Protein AF-A0A089YQ85-F1 (afdb_monomer_lite)

InterPro domains:
  IPR000182 GNAT domain [PS51186] (325-516)
  IPR009081 Phosphopantetheine binding ACP domain [PF00550] (576-625)
  IPR015421 Pyridoxal phosphate-dependent transferase, major domain [G3DSA:3.40.640.10] (710-957)
  IPR015422 Pyridoxal phosphate-dependent transferase, small domain [G3DSA:3.90.1150.10] (694-996)
  IPR015424 Pyridoxal phosphate-dependent transferase [SSF53383] (687-996)
  IPR016181 Acyl-CoA N-acyltransferase [SSF55729] (325-451)
  IPR036736 ACP-like superfamily [G3DSA:1.10.1200.10] (554-636)
  IPR036736 ACP-like superfamily [SSF47336] (569-629)
  IPR050087 8-amino-7-oxononanoate synthase class-II [PTHR13693] (693-996)
  IPR056393 AprA-like, MT2-like domain [PF23525] (42-317)

Structure (mmCIF, N/CA/C/O backbone):
data_AF-A0A089YQ85-F1
#
_entry.id   AF-A0A089YQ85-F1
#
loop_
_atom_site.group_PDB
_atom_site.id
_atom_site.type_symbol
_atom_site.label_atom_id
_atom_site.label_alt_id
_atom_site.label_comp_id
_atom_site.label_asym_id
_atom_site.label_entity_id
_atom_site.label_seq_id
_atom_site.pdbx_PDB_ins_code
_atom_site.Cartn_x
_atom_site.Cartn_y
_atom_site.Cartn_z
_atom_site.occupancy
_atom_site.B_iso_or_equiv
_atom_site.auth_seq_id
_atom_site.auth_comp_id
_atom_site.auth_asym_id
_atom_site.auth_atom_id
_atom_site.pdbx_PDB_model_num
ATOM 1 N N . GLN A 1 1 ? -4.442 -3.333 28.579 1.00 44.56 1 GLN A N 1
ATOM 2 C CA . GLN A 1 1 ? -4.971 -3.124 27.210 1.00 44.56 1 GLN A CA 1
ATOM 3 C C . GLN A 1 1 ? -4.818 -4.366 26.328 1.00 44.56 1 GLN A C 1
ATOM 5 O O . GLN A 1 1 ? -5.847 -4.873 25.912 1.00 44.56 1 GLN A O 1
ATOM 10 N N . ARG A 1 2 ? -3.613 -4.924 26.101 1.00 64.31 2 ARG A N 1
ATOM 11 C CA . ARG A 1 2 ? -3.410 -6.105 25.217 1.00 64.31 2 ARG A CA 1
ATOM 12 C C . ARG A 1 2 ? -4.151 -7.406 25.613 1.00 64.31 2 ARG A C 1
ATOM 14 O O . ARG A 1 2 ? -4.213 -8.323 24.809 1.00 64.31 2 ARG A O 1
ATOM 21 N N . CYS A 1 3 ? -4.736 -7.502 26.811 1.00 73.38 3 CYS A N 1
ATOM 22 C CA . CYS A 1 3 ? -5.427 -8.713 27.279 1.00 73.38 3 CYS A CA 1
ATOM 23 C C . CYS A 1 3 ? -6.640 -9.113 26.416 1.00 73.38 3 CYS A C 1
ATOM 25 O O . CYS A 1 3 ? -6.902 -10.303 26.274 1.00 73.38 3 CYS A O 1
ATOM 27 N N . TYR A 1 4 ? -7.346 -8.146 25.813 1.00 72.06 4 TYR A N 1
ATOM 28 C CA . TYR A 1 4 ? -8.504 -8.423 24.949 1.00 72.06 4 TYR A CA 1
ATOM 29 C C . TYR A 1 4 ? -8.144 -9.268 23.719 1.00 72.06 4 TYR A C 1
ATOM 31 O O . TYR A 1 4 ? -8.967 -10.058 23.267 1.00 72.06 4 TYR A O 1
ATOM 39 N N . SER A 1 5 ? -6.904 -9.184 23.223 1.00 72.44 5 SER A N 1
ATOM 40 C CA . SER A 1 5 ? -6.438 -9.990 22.089 1.00 72.44 5 SER A CA 1
ATOM 41 C C . SER A 1 5 ? -6.456 -11.499 22.365 1.00 72.44 5 SER A C 1
ATOM 43 O O . SER A 1 5 ? -6.519 -12.278 21.422 1.00 72.44 5 SER A O 1
ATOM 45 N N . TYR A 1 6 ? -6.445 -11.914 23.637 1.00 83.44 6 TYR A N 1
ATOM 46 C CA . TYR A 1 6 ? -6.528 -13.321 24.038 1.00 83.44 6 TYR A CA 1
ATOM 47 C C . TYR A 1 6 ? -7.969 -13.806 24.261 1.00 83.44 6 TYR A C 1
ATOM 49 O O . TYR A 1 6 ? -8.191 -15.004 24.384 1.00 83.44 6 TYR A O 1
ATOM 57 N N . TYR A 1 7 ? -8.969 -12.918 24.293 1.00 85.75 7 TYR A N 1
ATOM 58 C CA . TYR A 1 7 ? -10.342 -13.307 24.644 1.00 85.75 7 TYR A CA 1
ATOM 59 C C . TYR A 1 7 ? -10.971 -14.244 23.606 1.00 85.75 7 TYR A C 1
ATOM 61 O O . TYR A 1 7 ? -11.673 -15.174 23.991 1.00 85.75 7 TYR A O 1
ATOM 69 N N . VAL A 1 8 ? -10.678 -14.054 22.313 1.00 85.56 8 VAL A N 1
ATOM 70 C CA . VAL A 1 8 ? -11.148 -14.955 21.247 1.00 85.56 8 VAL A CA 1
ATOM 71 C C . VAL A 1 8 ? -10.585 -16.374 21.423 1.00 85.56 8 VAL A C 1
ATOM 73 O O . VAL A 1 8 ? -11.397 -17.274 21.634 1.00 85.56 8 VAL A O 1
ATOM 76 N N . PRO A 1 9 ? -9.258 -16.625 21.450 1.00 86.81 9 PRO A N 1
ATOM 77 C CA . PRO A 1 9 ? -8.750 -17.983 21.666 1.00 86.81 9 PRO A CA 1
ATOM 78 C C . PRO A 1 9 ? -9.143 -18.563 23.036 1.00 86.81 9 PRO A C 1
ATOM 80 O O . PRO A 1 9 ? -9.519 -19.729 23.109 1.00 86.81 9 PRO A O 1
ATOM 83 N N . THR A 1 10 ? -9.158 -17.768 24.116 1.00 90.31 10 THR A N 1
ATOM 84 C CA . THR A 1 10 ? -9.611 -18.244 25.440 1.00 90.31 10 THR A CA 1
ATOM 85 C C . THR A 1 10 ? -11.102 -18.604 25.463 1.00 90.31 10 THR A C 1
ATOM 87 O O . THR A 1 10 ? -11.495 -19.504 26.202 1.00 90.31 10 THR A O 1
ATOM 90 N N . SER A 1 11 ? -11.948 -17.962 24.649 1.00 92.38 11 SER A N 1
ATOM 91 C CA . SER A 1 11 ? -13.378 -18.297 24.592 1.00 92.38 11 SER A CA 1
ATOM 92 C C . SER A 1 11 ? -13.652 -19.721 24.106 1.00 92.38 11 SER A C 1
ATOM 94 O O . SER A 1 11 ? -14.663 -20.299 24.496 1.00 92.38 11 SER A O 1
ATOM 96 N N . TYR A 1 12 ? -12.736 -20.314 23.338 1.00 93.94 12 TYR A N 1
ATOM 97 C CA . TYR A 1 12 ? -12.824 -21.691 22.853 1.00 93.94 12 TYR A CA 1
ATOM 98 C C . TYR A 1 12 ? -12.202 -22.728 23.805 1.00 93.94 12 TYR A C 1
ATOM 100 O O . TYR A 1 12 ? -12.054 -23.889 23.426 1.00 93.94 12 TYR A O 1
ATOM 108 N N . ALA A 1 13 ? -11.884 -22.361 25.054 1.00 94.31 13 ALA A N 1
ATOM 109 C CA . ALA A 1 13 ? -11.435 -23.317 26.071 1.00 94.31 13 ALA A CA 1
ATOM 110 C C . ALA A 1 13 ? -12.334 -24.576 26.193 1.00 94.31 13 ALA A C 1
ATOM 112 O O . ALA A 1 13 ? -11.770 -25.665 26.197 1.00 94.31 13 ALA A O 1
ATOM 113 N N . PRO A 1 14 ? -13.688 -24.506 26.162 1.00 93.00 14 PRO A N 1
ATOM 114 C CA . PRO A 1 14 ? -14.535 -25.707 26.229 1.00 93.00 14 PRO A CA 1
ATOM 115 C C . PRO A 1 14 ? -14.330 -26.704 25.076 1.00 93.00 14 PRO A C 1
ATOM 117 O O . PRO A 1 14 ? -14.472 -27.912 25.268 1.00 93.00 14 PRO A O 1
ATOM 120 N N . LEU A 1 15 ? -13.999 -26.201 23.881 1.00 92.94 15 LEU A N 1
ATOM 121 C CA . LEU A 1 15 ? -13.654 -26.996 22.701 1.00 92.94 15 LEU A CA 1
ATOM 122 C C . LEU A 1 15 ? -12.226 -27.544 22.804 1.00 92.94 15 LEU A C 1
ATOM 124 O O . LEU A 1 15 ? -11.998 -28.723 22.534 1.00 92.94 15 LEU A O 1
ATOM 128 N N . LEU A 1 16 ? -11.272 -26.717 23.241 1.00 92.88 16 LEU A N 1
ATOM 129 C CA . LEU A 1 16 ? -9.867 -27.108 23.381 1.00 92.88 16 LEU A CA 1
ATOM 130 C C . LEU A 1 16 ? -9.655 -28.142 24.497 1.00 92.88 16 LEU A C 1
ATOM 132 O O . LEU A 1 16 ? -8.913 -29.097 24.286 1.00 92.88 16 LEU A O 1
ATOM 136 N N . ASP A 1 17 ? -10.377 -28.051 25.615 1.00 93.94 17 ASP A N 1
ATOM 137 C CA . ASP A 1 17 ? -10.378 -29.056 26.693 1.00 93.94 17 ASP A CA 1
ATOM 138 C C . ASP A 1 17 ? -10.840 -30.447 26.210 1.00 93.94 17 ASP A C 1
ATOM 140 O O . ASP A 1 17 ? -10.574 -31.463 26.855 1.00 93.94 17 ASP A O 1
ATOM 144 N N . ARG A 1 18 ? -11.531 -30.511 25.063 1.00 91.31 18 ARG A N 1
ATOM 145 C CA . ARG A 1 18 ? -12.080 -31.737 24.464 1.00 91.31 18 ARG A CA 1
ATOM 146 C C . ARG A 1 18 ? -11.441 -32.117 23.130 1.00 91.31 18 ARG A C 1
ATOM 148 O O . ARG A 1 18 ? -11.925 -33.056 22.497 1.00 91.31 18 ARG A O 1
ATOM 155 N N . TYR A 1 19 ? -10.352 -31.459 22.717 1.00 88.75 19 TYR A N 1
ATOM 156 C CA . TYR A 1 19 ? -9.763 -31.630 21.380 1.00 88.75 19 TYR A CA 1
ATOM 157 C C . TYR A 1 19 ? -9.506 -33.104 21.008 1.00 88.75 19 TYR A C 1
ATOM 159 O O . TYR A 1 19 ? -9.826 -33.517 19.900 1.00 88.75 19 TYR A O 1
ATOM 167 N N . HIS A 1 20 ? -9.006 -33.925 21.943 1.00 91.00 20 HIS A N 1
ATOM 168 C CA . HIS A 1 20 ? -8.767 -35.356 21.720 1.00 91.00 20 HIS A CA 1
ATOM 169 C C . HIS A 1 20 ? -10.056 -36.111 21.364 1.00 91.00 20 HIS A C 1
ATOM 171 O O . HIS A 1 20 ? -10.089 -36.879 20.406 1.00 91.00 20 HIS A O 1
ATOM 177 N N . SER A 1 21 ? -11.137 -35.853 22.104 1.00 89.12 21 SER A N 1
ATOM 178 C CA . SER A 1 21 ? -12.433 -36.486 21.859 1.00 89.12 21 SER A CA 1
ATOM 179 C C . SER A 1 21 ? -13.025 -36.014 20.525 1.00 89.12 21 SER A C 1
ATOM 181 O O . SER A 1 21 ? -13.501 -36.833 19.746 1.00 89.12 21 SER A O 1
ATOM 183 N N . ILE A 1 22 ? -12.894 -34.722 20.198 1.00 88.31 22 ILE A N 1
ATOM 184 C CA . ILE A 1 22 ? -13.330 -34.157 18.908 1.00 88.31 22 ILE A CA 1
ATOM 185 C C . ILE A 1 22 ? -12.539 -34.746 17.725 1.00 88.31 22 ILE A C 1
ATOM 187 O O . ILE A 1 22 ? -13.095 -34.909 16.646 1.00 88.31 22 ILE A O 1
ATOM 191 N N . LEU A 1 23 ? -11.261 -35.094 17.896 1.00 87.12 23 LEU A N 1
ATOM 192 C CA . LEU A 1 23 ? -10.454 -35.672 16.815 1.00 87.12 23 LEU A CA 1
ATOM 193 C C . LEU A 1 23 ? -10.653 -37.185 16.629 1.00 87.12 23 LEU A C 1
ATOM 195 O O . LEU A 1 23 ? -10.520 -37.666 15.504 1.00 87.12 23 LEU A O 1
ATOM 199 N N . PHE A 1 24 ? -10.938 -37.939 17.699 1.00 88.44 24 PHE A N 1
ATOM 200 C CA . PHE A 1 24 ? -10.825 -39.407 17.675 1.00 88.44 24 PHE A CA 1
ATOM 201 C C . PHE A 1 24 ? -12.053 -40.192 18.166 1.00 88.44 24 PHE A C 1
ATOM 203 O O . PHE A 1 24 ? -12.111 -41.400 17.940 1.00 88.44 24 PHE A O 1
ATOM 210 N N . GLU A 1 25 ? -13.024 -39.559 18.832 1.00 91.12 25 GLU A N 1
ATOM 211 C CA . GLU A 1 25 ? -14.109 -40.264 19.544 1.00 91.12 25 GLU A CA 1
ATOM 212 C C . GLU A 1 25 ? -15.511 -39.763 19.161 1.00 91.12 25 GLU A C 1
ATOM 214 O O . GLU A 1 25 ? -16.391 -40.557 18.834 1.00 91.12 25 GLU A O 1
ATOM 219 N N . ASN A 1 26 ? -15.729 -38.448 19.216 1.00 88.25 26 ASN A N 1
ATOM 220 C CA . ASN A 1 26 ? -17.003 -37.782 18.963 1.00 88.25 26 ASN A CA 1
ATOM 221 C C . ASN A 1 26 ? -16.775 -36.483 18.165 1.00 88.25 26 ASN A C 1
ATOM 223 O O . ASN A 1 26 ? -16.797 -35.385 18.734 1.00 88.25 26 ASN A O 1
ATOM 227 N N . PRO A 1 27 ? -16.550 -36.587 16.844 1.00 87.56 27 PRO A N 1
ATOM 228 C CA . PRO A 1 27 ? -16.159 -35.450 16.018 1.00 87.56 27 PRO A CA 1
ATOM 229 C C . PRO A 1 27 ? -17.319 -34.490 15.695 1.00 87.56 27 PRO A C 1
ATOM 231 O O . PRO A 1 27 ? -17.075 -33.389 15.200 1.00 87.56 27 PRO A O 1
ATOM 234 N N . GLY A 1 28 ? -18.560 -34.843 16.048 1.00 87.12 28 GLY A N 1
ATOM 235 C CA . GLY A 1 28 ? -19.722 -33.949 16.025 1.00 87.12 28 GLY A CA 1
ATOM 236 C C . GLY A 1 28 ? -19.947 -33.165 17.329 1.00 87.12 28 GLY A C 1
ATOM 237 O O . GLY A 1 28 ? -20.862 -32.341 17.391 1.00 87.12 28 GLY A O 1
ATOM 238 N N . TRP A 1 29 ? -19.153 -33.396 18.388 1.00 89.69 29 TRP A N 1
ATOM 239 C CA . TRP A 1 29 ? -19.372 -32.744 19.686 1.00 89.69 29 TRP A CA 1
ATOM 240 C C . TRP A 1 29 ? -19.353 -31.214 19.572 1.00 89.69 29 TRP A C 1
ATOM 242 O O . TRP A 1 29 ? -18.442 -30.631 18.988 1.00 89.69 29 TRP A O 1
ATOM 252 N N . GLY A 1 30 ? -20.352 -30.562 20.172 1.00 85.12 30 GLY A N 1
ATOM 253 C CA . GLY A 1 30 ? -20.504 -29.107 20.132 1.00 85.12 30 GLY A CA 1
ATOM 254 C C . GLY A 1 30 ? -21.291 -28.573 18.932 1.00 85.12 30 GLY A C 1
ATOM 255 O O . GLY A 1 30 ? -21.605 -27.382 18.930 1.00 85.12 30 GLY A O 1
ATOM 256 N N . PHE A 1 31 ? -21.668 -29.439 17.979 1.00 84.38 31 PHE A N 1
ATOM 257 C CA . PHE A 1 31 ? -22.370 -29.071 16.742 1.00 84.38 31 PHE A CA 1
ATOM 258 C C . PHE A 1 31 ? -23.554 -30.009 16.450 1.00 84.38 31 PHE A C 1
ATOM 260 O O . PHE A 1 31 ? -24.704 -29.566 16.464 1.00 84.38 31 PHE A O 1
ATOM 267 N N . ALA A 1 32 ? -23.309 -31.310 16.275 1.00 70.81 32 ALA A N 1
ATOM 268 C CA . ALA A 1 32 ? -24.342 -32.319 16.044 1.00 70.81 32 ALA A CA 1
ATOM 269 C C . ALA A 1 32 ? -25.080 -32.708 17.336 1.00 70.81 32 ALA A C 1
ATOM 271 O O . ALA A 1 32 ? -24.454 -32.994 18.358 1.00 70.81 32 ALA A O 1
ATOM 272 N N . GLY A 1 33 ? -26.419 -32.743 17.292 1.00 59.53 33 GLY A N 1
ATOM 273 C CA . GLY A 1 33 ? -27.318 -33.377 18.281 1.00 59.53 33 GLY A CA 1
ATOM 274 C C . GLY A 1 33 ? -27.325 -32.841 19.727 1.00 59.53 33 GLY A C 1
ATOM 275 O O . GLY A 1 33 ? -28.261 -33.124 20.469 1.00 59.53 33 GLY A O 1
ATOM 276 N N . ALA A 1 34 ? -26.304 -32.084 20.133 1.00 56.09 34 ALA A N 1
ATOM 277 C CA . ALA A 1 34 ? -26.087 -31.551 21.478 1.00 56.09 34 ALA A CA 1
ATOM 278 C C . ALA A 1 34 ? -25.174 -30.302 21.455 1.00 56.09 34 ALA A C 1
ATOM 280 O O . ALA A 1 34 ? -24.431 -30.046 22.401 1.00 56.09 34 ALA A O 1
ATOM 281 N N . GLY A 1 35 ? -25.180 -29.538 20.352 1.00 66.25 35 GLY A N 1
ATOM 282 C CA . GLY A 1 35 ? -24.354 -28.330 20.206 1.00 66.25 35 GLY A CA 1
ATOM 283 C C . GLY A 1 35 ? -24.799 -27.139 21.062 1.00 66.25 35 GLY A C 1
ATOM 284 O O . GLY A 1 35 ? -24.038 -26.185 21.241 1.00 66.25 35 GLY A O 1
ATOM 285 N N . ARG A 1 36 ? -26.007 -27.214 21.630 1.00 73.56 36 ARG A N 1
ATOM 286 C CA . ARG A 1 36 ? -26.551 -26.252 22.586 1.00 73.56 36 ARG A CA 1
ATOM 287 C C . ARG A 1 36 ? -26.941 -26.930 23.896 1.00 73.56 36 ARG A C 1
ATOM 289 O O . ARG A 1 36 ? -27.310 -28.105 23.903 1.00 73.56 36 ARG A O 1
ATOM 296 N N . ASP A 1 37 ? -26.837 -26.192 24.995 1.00 75.00 37 ASP A N 1
ATOM 297 C CA . ASP A 1 37 ? -27.301 -26.623 26.313 1.00 75.00 37 ASP A CA 1
ATOM 298 C C . ASP A 1 37 ? -28.820 -26.423 26.495 1.00 75.00 37 ASP A C 1
ATOM 300 O O . ASP A 1 37 ? -29.543 -26.021 25.583 1.00 75.00 37 ASP A O 1
ATOM 304 N N . SER A 1 38 ? -29.324 -26.687 27.704 1.00 73.38 38 SER A N 1
ATOM 305 C CA . SER A 1 38 ? -30.740 -26.507 28.052 1.00 73.38 38 SER A CA 1
ATOM 306 C C . SER A 1 38 ? -31.224 -25.047 28.077 1.00 73.38 38 SER A C 1
ATOM 308 O O . SER A 1 38 ? -32.408 -24.814 28.325 1.00 73.38 38 SER A O 1
ATOM 310 N N . GLN A 1 39 ? -30.341 -24.073 27.839 1.00 69.19 39 GLN A N 1
ATOM 311 C CA . GLN A 1 39 ? -30.638 -22.645 27.699 1.00 69.19 39 GLN A CA 1
ATOM 312 C C . GLN A 1 39 ? -30.397 -22.144 26.263 1.00 69.19 39 GLN A C 1
ATOM 314 O O . GLN A 1 39 ? -30.322 -20.934 26.038 1.00 69.19 39 GLN A O 1
ATOM 319 N N . GLU A 1 40 ? -30.280 -23.061 25.295 1.00 72.19 40 GLU A N 1
ATOM 320 C CA . GLU A 1 40 ? -29.947 -22.780 23.893 1.00 72.19 40 GLU A CA 1
ATOM 321 C C . GLU A 1 40 ? -28.576 -22.087 23.706 1.00 72.19 40 GLU A C 1
ATOM 323 O O . GLU A 1 40 ? -28.329 -21.482 22.660 1.00 72.19 40 GLU A O 1
ATOM 328 N N . GLN A 1 41 ? -27.664 -22.175 24.685 1.00 76.31 41 GLN A N 1
ATOM 329 C CA . GLN A 1 41 ? -26.309 -21.613 24.608 1.00 76.31 41 GLN A CA 1
ATOM 330 C C . GLN A 1 41 ? -25.335 -22.608 23.976 1.00 76.31 41 GLN A C 1
ATOM 332 O O . GLN A 1 41 ? -25.399 -23.805 24.239 1.00 76.31 41 GLN A O 1
ATOM 337 N N . GLU A 1 42 ? -24.401 -22.119 23.164 1.00 83.75 42 GLU A N 1
ATOM 338 C CA . GLU A 1 42 ? -23.402 -22.954 22.489 1.00 83.75 42 GLU A CA 1
ATOM 339 C C . GLU A 1 42 ? -22.400 -23.555 23.483 1.00 83.75 42 GLU A C 1
ATOM 341 O O . GLU A 1 42 ? -21.737 -22.837 24.229 1.00 83.75 42 GLU A O 1
ATOM 346 N N . VAL A 1 43 ? -22.249 -24.883 23.478 1.00 89.69 43 VAL A N 1
ATOM 347 C CA . VAL A 1 43 ? -21.420 -25.582 24.484 1.00 89.69 43 VAL A CA 1
ATOM 348 C C . VAL A 1 43 ? -19.922 -25.574 24.170 1.00 89.69 43 VAL A C 1
ATOM 350 O O . VAL A 1 43 ? -19.106 -25.848 25.048 1.00 89.69 43 VAL A O 1
ATOM 353 N N . HIS A 1 44 ? -19.553 -25.284 22.921 1.00 89.62 44 HIS A N 1
ATOM 354 C CA . HIS A 1 44 ? -18.172 -25.334 22.436 1.00 89.62 44 HIS A CA 1
ATOM 355 C C . HIS A 1 44 ? -17.409 -24.007 22.628 1.00 89.62 44 HIS A C 1
ATOM 357 O O . HIS A 1 44 ? -16.183 -23.980 22.512 1.00 89.62 44 HIS A O 1
ATOM 363 N N . VAL A 1 45 ? -18.107 -22.905 22.932 1.00 90.75 45 VAL A N 1
ATOM 364 C CA . VAL A 1 45 ? -17.521 -21.562 23.047 1.00 90.75 45 VAL A CA 1
ATOM 365 C C . VAL A 1 45 ? -18.204 -20.742 24.141 1.00 90.75 45 VAL A C 1
ATOM 367 O O . VAL A 1 45 ? -19.425 -20.679 24.241 1.00 90.75 45 VAL A O 1
ATOM 370 N N . HIS A 1 46 ? -17.424 -20.020 24.941 1.00 89.50 46 HIS A N 1
ATOM 371 C CA . HIS A 1 46 ? -17.939 -18.974 25.821 1.00 89.50 46 HIS A CA 1
ATOM 372 C C . HIS A 1 46 ? -18.338 -17.743 24.993 1.00 89.50 46 HIS A C 1
ATOM 374 O O . HIS A 1 46 ? -17.600 -16.756 24.940 1.00 89.50 46 HIS A O 1
ATOM 380 N N . ARG A 1 47 ? -19.504 -17.798 24.330 1.00 82.44 47 ARG A N 1
ATOM 381 C CA . ARG A 1 47 ? -19.939 -16.810 23.324 1.00 82.44 47 ARG A CA 1
ATOM 382 C C . ARG A 1 47 ? -19.876 -15.357 23.815 1.00 82.44 47 ARG A C 1
ATOM 384 O O . ARG A 1 47 ? -19.402 -14.501 23.076 1.00 82.44 47 ARG A O 1
ATOM 391 N N . THR A 1 48 ? -20.225 -15.069 25.071 1.00 81.19 48 THR A N 1
ATOM 392 C CA . THR A 1 48 ? -20.084 -13.717 25.654 1.00 81.19 48 THR A CA 1
ATOM 393 C C . THR A 1 48 ? -18.633 -13.222 25.666 1.00 81.19 48 THR A C 1
ATOM 395 O O . THR A 1 48 ? -18.371 -12.070 25.326 1.00 81.19 48 THR A O 1
ATOM 398 N N . LEU A 1 49 ? -17.672 -14.082 26.026 1.00 83.94 49 LEU A N 1
ATOM 399 C CA . LEU A 1 49 ? -16.246 -13.736 26.015 1.00 83.94 49 LEU A CA 1
ATOM 400 C C . LEU A 1 49 ? -15.728 -13.589 24.577 1.00 83.94 49 LEU A C 1
ATOM 402 O O . LEU A 1 49 ? -14.966 -12.664 24.296 1.00 83.94 49 LEU A O 1
ATOM 406 N N . ASN A 1 50 ? -16.191 -14.463 23.676 1.00 84.00 50 ASN A N 1
ATOM 407 C CA . ASN A 1 50 ? -15.882 -14.422 22.250 1.00 84.00 50 ASN A CA 1
ATOM 408 C C . ASN A 1 50 ? -16.292 -13.075 21.633 1.00 84.00 50 ASN A C 1
ATOM 410 O O . ASN A 1 50 ? -15.432 -12.375 21.111 1.00 84.00 50 ASN A O 1
ATOM 414 N N . VAL A 1 51 ? -17.558 -12.668 21.795 1.00 77.19 51 VAL A N 1
ATOM 415 C CA . VAL A 1 51 ? -18.123 -11.410 21.263 1.00 77.19 51 VAL A CA 1
ATOM 416 C C . VAL A 1 51 ? -17.414 -10.170 21.822 1.00 77.19 51 VAL A C 1
ATOM 418 O O . VAL A 1 51 ? -17.156 -9.218 21.086 1.00 77.19 51 VAL A O 1
ATOM 421 N N . VAL A 1 52 ? -17.049 -10.166 23.110 1.00 78.50 52 VAL A N 1
ATOM 422 C CA . VAL A 1 52 ? -16.268 -9.060 23.700 1.00 78.50 52 VAL A CA 1
ATOM 423 C C . VAL A 1 52 ? -14.849 -9.006 23.122 1.00 78.50 52 VAL A C 1
ATOM 425 O O . VAL A 1 52 ? -14.336 -7.916 22.866 1.00 78.50 52 VAL A O 1
ATOM 428 N N . GLY A 1 53 ? -14.215 -10.161 22.902 1.00 79.25 53 GLY A N 1
ATOM 429 C CA . GLY A 1 53 ? -12.882 -10.262 22.307 1.00 79.25 53 GLY A CA 1
ATOM 430 C C . GLY A 1 53 ? -12.844 -9.847 20.838 1.00 79.25 53 GLY A C 1
ATOM 431 O O . GLY A 1 53 ? -12.068 -8.963 20.470 1.00 79.25 53 GLY A O 1
ATOM 432 N N . SER A 1 54 ? -13.704 -10.443 20.012 1.00 75.75 54 SER A N 1
ATOM 433 C CA . SER A 1 54 ? -13.782 -10.173 18.576 1.00 75.75 54 SER A CA 1
ATOM 434 C C . SER A 1 54 ? -14.231 -8.737 18.317 1.00 75.75 54 SER A C 1
ATOM 436 O O . SER A 1 54 ? -13.576 -8.023 17.566 1.00 75.75 54 SER A O 1
ATOM 438 N N . GLY A 1 55 ? -15.230 -8.230 19.047 1.00 72.94 55 GLY A N 1
ATOM 439 C CA . GLY A 1 55 ? -15.655 -6.830 18.959 1.00 72.94 55 GLY A CA 1
ATOM 440 C C . GLY A 1 55 ? -14.539 -5.819 19.268 1.00 72.94 55 GLY A C 1
ATOM 441 O O . GLY A 1 55 ? -14.500 -4.749 18.661 1.00 72.94 55 GLY A O 1
ATOM 442 N N . ALA A 1 56 ? -13.600 -6.147 20.164 1.00 72.88 56 ALA A N 1
ATOM 443 C CA . ALA A 1 56 ? -12.424 -5.315 20.428 1.00 72.88 56 ALA A CA 1
ATOM 444 C C . ALA A 1 56 ? -11.355 -5.419 19.320 1.00 72.88 56 ALA A C 1
ATOM 446 O O . ALA A 1 56 ? -10.713 -4.420 18.999 1.00 72.88 56 ALA A O 1
ATOM 447 N N . GLN A 1 57 ? -11.177 -6.600 18.718 1.00 73.25 57 GLN A N 1
ATOM 448 C CA . GLN A 1 57 ? -10.257 -6.818 17.594 1.00 73.25 57 GLN A CA 1
ATOM 449 C C . GLN A 1 57 ? -10.771 -6.188 16.288 1.00 73.25 57 GLN A C 1
ATOM 451 O O . GLN A 1 57 ? -10.003 -5.566 15.563 1.00 73.25 57 GLN A O 1
ATOM 456 N N . HIS A 1 58 ? -12.069 -6.285 15.996 1.00 75.62 58 HIS A N 1
ATOM 457 C CA . HIS A 1 58 ? -12.663 -5.766 14.761 1.00 75.62 58 HIS A CA 1
ATOM 458 C C . HIS A 1 58 ? -12.673 -4.226 14.728 1.00 75.62 58 HIS A C 1
ATOM 460 O O . HIS A 1 58 ? -12.585 -3.624 13.660 1.00 75.62 58 HIS A O 1
ATOM 466 N N . GLN A 1 59 ? -12.717 -3.561 15.892 1.00 71.00 59 GLN A N 1
ATOM 467 C CA . GLN A 1 59 ? -12.753 -2.096 15.990 1.00 71.00 59 GLN A CA 1
ATOM 468 C C . GLN A 1 59 ? -11.553 -1.378 15.355 1.00 71.00 59 GLN A C 1
ATOM 470 O O . GLN A 1 59 ? -11.723 -0.257 14.864 1.00 71.00 59 GLN A O 1
ATOM 475 N N . THR A 1 60 ? -10.361 -1.982 15.346 1.00 70.31 60 THR A N 1
ATOM 476 C CA . THR A 1 60 ? -9.188 -1.394 14.674 1.00 70.31 60 THR A CA 1
ATOM 477 C C . THR A 1 60 ? -9.358 -1.428 13.151 1.00 70.31 60 THR A C 1
ATOM 479 O O . THR A 1 60 ? -9.125 -0.415 12.488 1.00 70.31 60 THR A O 1
ATOM 482 N N . LEU A 1 61 ? -9.871 -2.545 12.626 1.00 77.31 61 LEU A N 1
ATOM 483 C CA . LEU A 1 61 ? -10.050 -2.836 11.197 1.00 77.31 61 LEU A CA 1
ATOM 484 C C . LEU A 1 61 ? -11.315 -2.202 10.587 1.00 77.31 61 LEU A C 1
ATOM 486 O O . LEU A 1 61 ? -11.363 -1.937 9.390 1.00 77.31 61 LEU A O 1
ATOM 490 N N . PHE A 1 62 ? -12.319 -1.847 11.398 1.00 83.00 62 PHE A N 1
ATOM 491 C CA . PHE A 1 62 ? -13.490 -1.069 10.952 1.00 83.00 62 PHE A CA 1
ATOM 492 C C . PHE A 1 62 ? -13.125 0.274 10.297 1.00 83.00 62 PHE A C 1
ATOM 494 O O . PHE A 1 62 ? -13.938 0.838 9.572 1.00 83.00 62 PHE A O 1
ATOM 501 N N . THR A 1 63 ? -11.920 0.798 10.539 1.00 80.56 63 THR A N 1
ATOM 502 C CA . THR A 1 63 ? -11.405 1.992 9.850 1.00 80.56 63 THR A CA 1
ATOM 503 C C . THR A 1 63 ? -11.339 1.788 8.335 1.00 80.56 63 THR A C 1
ATOM 505 O O . THR A 1 63 ? -11.662 2.703 7.584 1.00 80.56 63 THR A O 1
ATOM 508 N N . ASP A 1 64 ? -10.986 0.584 7.890 1.00 80.19 64 ASP A N 1
ATOM 509 C CA . ASP A 1 64 ? -10.770 0.274 6.477 1.00 80.19 64 ASP A CA 1
ATOM 510 C C . ASP A 1 64 ? -12.087 0.040 5.738 1.00 80.19 64 ASP A C 1
ATOM 512 O O . ASP A 1 64 ? -12.247 0.497 4.611 1.00 80.19 64 ASP A O 1
ATOM 516 N N . LEU A 1 65 ? -13.074 -0.576 6.399 1.00 86.50 65 LEU A N 1
ATOM 517 C CA . LEU A 1 65 ? -14.437 -0.660 5.866 1.00 86.50 65 LEU A CA 1
ATOM 518 C C . LEU A 1 65 ? -15.060 0.742 5.764 1.00 86.50 65 LEU A C 1
ATOM 520 O O . LEU A 1 65 ? -15.660 1.072 4.747 1.00 86.50 65 LEU A O 1
ATOM 524 N N . VAL A 1 66 ? -14.851 1.610 6.762 1.00 86.25 66 VAL A N 1
ATOM 525 C CA . VAL A 1 66 ? -15.328 3.005 6.718 1.00 86.25 66 VAL A CA 1
ATOM 526 C C . VAL A 1 66 ? -14.693 3.804 5.568 1.00 86.25 66 VAL A C 1
ATOM 528 O O . VAL A 1 66 ? -15.404 4.580 4.940 1.00 86.25 66 VAL A O 1
ATOM 531 N N . ARG A 1 67 ? -13.422 3.568 5.208 1.00 84.19 67 ARG A N 1
ATOM 532 C CA . ARG A 1 67 ? -12.801 4.186 4.014 1.00 84.19 67 ARG A CA 1
ATOM 533 C C . ARG A 1 67 ? -13.486 3.794 2.702 1.00 84.19 67 ARG A C 1
ATOM 535 O O . ARG A 1 67 ? -13.561 4.614 1.796 1.00 84.19 67 ARG A O 1
ATOM 542 N N . LEU A 1 68 ? -14.018 2.574 2.590 1.00 87.19 68 LEU A N 1
ATOM 543 C CA . LEU A 1 68 ? -14.793 2.167 1.407 1.00 87.19 68 LEU A CA 1
ATOM 544 C C . LEU A 1 68 ? -16.102 2.960 1.271 1.00 87.19 68 LEU A C 1
ATOM 546 O O . LEU A 1 68 ? -16.632 3.083 0.174 1.00 87.19 68 LEU A O 1
ATOM 550 N N . ILE A 1 69 ? -16.634 3.502 2.372 1.00 89.50 69 ILE A N 1
ATOM 551 C CA . ILE A 1 69 ? -17.841 4.337 2.354 1.00 89.50 69 ILE A CA 1
ATOM 552 C C . ILE A 1 69 ? -17.551 5.715 1.737 1.00 89.50 69 ILE A C 1
ATOM 554 O O . ILE A 1 69 ? -18.442 6.288 1.111 1.00 89.50 69 ILE A O 1
ATOM 558 N N . ASP A 1 70 ? -16.325 6.239 1.863 1.00 85.50 70 ASP A N 1
ATOM 559 C CA . ASP A 1 70 ? -15.968 7.563 1.334 1.00 85.50 70 ASP A CA 1
ATOM 560 C C . ASP A 1 70 ? -16.202 7.656 -0.180 1.00 85.50 70 ASP A C 1
ATOM 562 O O . ASP A 1 70 ? -16.828 8.611 -0.637 1.00 85.50 70 ASP A O 1
ATOM 566 N N . SER A 1 71 ? -15.794 6.643 -0.952 1.00 81.00 71 SER A N 1
ATOM 567 C CA . SER A 1 71 ? -15.982 6.626 -2.412 1.00 81.00 71 SER A CA 1
ATOM 568 C C . SER A 1 71 ? -17.458 6.639 -2.827 1.00 81.00 71 SER A C 1
ATOM 570 O O . SER A 1 71 ? -17.810 7.261 -3.827 1.00 81.00 71 SER A O 1
ATOM 572 N N . VAL A 1 72 ? -18.339 6.014 -2.038 1.00 87.75 72 VAL A N 1
ATOM 573 C CA . VAL A 1 72 ? -19.785 5.941 -2.311 1.00 87.75 72 VAL A CA 1
ATOM 574 C C . VAL A 1 72 ? -20.506 7.258 -1.980 1.00 87.75 72 VAL A C 1
ATOM 576 O O . VAL A 1 72 ? -21.537 7.564 -2.578 1.00 87.75 72 VAL A O 1
ATOM 579 N N . PHE A 1 73 ? -19.970 8.066 -1.059 1.00 90.19 73 PHE A N 1
ATOM 580 C CA . PHE A 1 73 ? -20.588 9.319 -0.593 1.00 90.19 73 PHE A CA 1
ATOM 581 C C . PHE A 1 73 ? -19.801 10.597 -0.954 1.00 90.19 73 PHE A C 1
ATOM 583 O O . PHE A 1 73 ? -20.157 11.683 -0.492 1.00 90.19 73 PHE A O 1
ATOM 590 N N . ALA A 1 74 ? -18.767 10.498 -1.798 1.00 81.12 74 ALA A N 1
ATOM 591 C CA . ALA A 1 74 ? -17.930 11.628 -2.216 1.00 81.12 74 ALA A CA 1
ATOM 592 C C . ALA A 1 74 ? -18.657 12.664 -3.102 1.00 81.12 74 ALA A C 1
ATOM 594 O O . ALA A 1 74 ? -18.329 13.849 -3.061 1.00 81.12 74 ALA A O 1
ATOM 595 N N . GLY A 1 75 ? -19.631 12.228 -3.909 1.00 76.69 75 GLY A N 1
ATOM 596 C CA . GLY A 1 75 ? -20.321 13.071 -4.894 1.00 76.69 75 GLY A CA 1
ATOM 597 C C . GLY A 1 75 ? -21.325 14.080 -4.313 1.00 76.69 75 GLY A C 1
ATOM 598 O O . GLY A 1 75 ? -21.823 13.929 -3.196 1.00 76.69 75 GLY A O 1
ATOM 599 N N . GLY A 1 76 ? -21.654 15.103 -5.110 1.00 74.94 76 GLY A N 1
ATOM 600 C CA . GLY A 1 76 ? -22.662 16.122 -4.778 1.00 74.94 76 GLY A CA 1
ATOM 601 C C . GLY A 1 76 ? -24.110 15.757 -5.136 1.00 74.94 76 GLY A C 1
ATOM 602 O O . GLY A 1 76 ? -25.032 16.396 -4.637 1.00 74.94 76 GLY A O 1
ATOM 603 N N . ASP A 1 77 ? -24.333 14.737 -5.970 1.00 87.69 77 ASP A N 1
ATOM 604 C CA . ASP A 1 77 ? -25.677 14.229 -6.261 1.00 87.69 77 ASP A CA 1
ATOM 605 C C . ASP A 1 77 ? -26.130 13.261 -5.157 1.00 87.69 77 ASP A C 1
ATOM 607 O O . ASP A 1 77 ? -25.830 12.068 -5.155 1.00 87.69 77 ASP A O 1
ATOM 611 N N . PHE A 1 78 ? -26.861 13.793 -4.181 1.00 89.50 78 PHE A N 1
ATOM 612 C CA . PHE A 1 78 ? -27.375 13.015 -3.054 1.00 89.50 78 PHE A CA 1
ATOM 613 C C . PHE A 1 78 ? -28.576 12.126 -3.414 1.00 89.50 78 PHE A C 1
ATOM 615 O O . PHE A 1 78 ? -28.967 11.279 -2.604 1.00 89.50 78 PHE A O 1
ATOM 622 N N . ALA A 1 79 ? -29.189 12.302 -4.591 1.00 85.12 79 ALA A N 1
ATOM 623 C CA . ALA A 1 79 ? -30.296 11.462 -5.037 1.00 85.12 79 ALA A CA 1
ATOM 624 C C . ALA A 1 79 ? -29.791 10.111 -5.566 1.00 85.12 79 ALA A C 1
ATOM 626 O O . ALA A 1 79 ? -30.387 9.081 -5.232 1.00 85.12 79 ALA A O 1
ATOM 627 N N . SER A 1 80 ? -28.671 10.116 -6.303 1.00 87.00 80 SER A N 1
ATOM 628 C CA . SER A 1 80 ? -27.995 8.913 -6.821 1.00 87.00 80 SER A CA 1
ATOM 629 C C . SER A 1 80 ? -27.158 8.146 -5.795 1.00 87.00 80 SER A C 1
ATOM 631 O O . SER A 1 80 ? -26.597 7.112 -6.129 1.00 87.00 80 SER A O 1
ATOM 633 N N . GLN A 1 81 ? -27.089 8.600 -4.545 1.00 94.12 81 GLN A N 1
ATOM 634 C CA . GLN A 1 81 ? -26.416 7.898 -3.447 1.00 94.12 81 GLN A CA 1
ATOM 635 C C . GLN A 1 81 ? -27.356 6.931 -2.696 1.00 94.12 81 GLN A C 1
ATOM 637 O O . GLN A 1 81 ? -28.581 7.113 -2.727 1.00 94.12 81 GLN A O 1
ATOM 642 N N . PRO A 1 82 ? -26.812 5.974 -1.912 1.00 96.56 82 PRO A N 1
ATOM 643 C CA . PRO A 1 82 ? -27.620 5.126 -1.043 1.00 96.56 82 PRO A CA 1
ATOM 644 C C . PRO A 1 82 ? -28.511 5.939 -0.090 1.00 96.56 82 PRO A C 1
ATOM 646 O O . PRO A 1 82 ? -28.123 6.985 0.447 1.00 96.56 82 PRO A O 1
ATOM 649 N N . ALA A 1 83 ? -29.716 5.428 0.148 1.00 97.06 83 ALA A N 1
ATOM 650 C CA . ALA A 1 83 ? -30.606 5.867 1.224 1.00 97.06 83 ALA A CA 1
ATOM 651 C C . ALA A 1 83 ? -30.525 4.935 2.446 1.00 97.06 83 ALA A C 1
ATOM 653 O O . ALA A 1 83 ? -30.904 5.329 3.550 1.00 97.06 83 ALA A O 1
ATOM 654 N N . PHE A 1 84 ? -29.991 3.723 2.260 1.00 98.31 84 PHE A N 1
ATOM 655 C CA . PHE A 1 84 ? -29.893 2.697 3.291 1.00 98.31 84 PHE A CA 1
ATOM 656 C C . PHE A 1 84 ? -28.482 2.102 3.354 1.00 98.31 84 PHE A C 1
ATOM 658 O O . PHE A 1 84 ? -27.881 1.819 2.318 1.00 98.31 84 PHE A O 1
ATOM 665 N N . ILE A 1 85 ? -27.977 1.859 4.565 1.00 98.31 85 ILE A N 1
ATOM 666 C CA . ILE A 1 85 ? -26.818 0.984 4.797 1.00 98.31 85 ILE A CA 1
ATOM 667 C C . ILE A 1 85 ? -27.328 -0.276 5.486 1.00 98.31 85 ILE A C 1
ATOM 669 O O . ILE A 1 85 ? -27.915 -0.171 6.559 1.00 98.31 85 ILE A O 1
ATOM 673 N N . VAL A 1 86 ? -27.117 -1.450 4.893 1.00 98.44 86 VAL A N 1
ATOM 674 C CA . VAL A 1 86 ? -27.649 -2.724 5.403 1.00 98.44 86 VAL A CA 1
ATOM 675 C C . VAL A 1 86 ? -26.508 -3.602 5.908 1.00 98.44 86 VAL A C 1
ATOM 677 O O . VAL A 1 86 ? -25.796 -4.204 5.107 1.00 98.44 86 VAL A O 1
ATOM 680 N N . ASP A 1 87 ? -26.347 -3.691 7.227 1.00 97.88 87 ASP A N 1
ATOM 681 C CA . ASP A 1 87 ? -25.322 -4.509 7.886 1.00 97.88 87 ASP A CA 1
ATOM 682 C C . ASP A 1 87 ? -25.883 -5.893 8.214 1.00 97.88 87 ASP A C 1
ATOM 684 O O . ASP A 1 87 ? -26.807 -6.022 9.020 1.00 97.88 87 ASP A O 1
ATOM 688 N N . THR A 1 88 ? -25.360 -6.924 7.551 1.00 97.19 88 THR A N 1
ATOM 689 C CA . THR A 1 88 ? -25.762 -8.319 7.785 1.00 97.19 88 THR A CA 1
ATOM 690 C C . THR A 1 88 ? -24.800 -8.961 8.775 1.00 97.19 88 THR A C 1
ATOM 692 O O . THR A 1 88 ? -23.601 -8.969 8.526 1.00 97.19 88 THR A O 1
ATOM 695 N N . GLY A 1 89 ? -25.326 -9.506 9.875 1.00 93.19 89 GLY A N 1
ATOM 696 C CA . GLY A 1 89 ? -24.551 -9.886 11.060 1.00 93.19 89 GLY A CA 1
ATOM 697 C C . GLY A 1 89 ? -24.179 -8.682 11.927 1.00 93.19 89 GLY A C 1
ATOM 698 O O . GLY A 1 89 ? -23.055 -8.601 12.415 1.00 93.19 89 GLY A O 1
ATOM 699 N N . CYS A 1 90 ? -25.104 -7.729 12.102 1.00 91.31 90 CYS A N 1
ATOM 700 C CA . CYS A 1 90 ? -24.810 -6.431 12.718 1.00 91.31 90 CYS A CA 1
ATOM 701 C C . CYS A 1 90 ? -24.355 -6.484 14.192 1.00 91.31 90 CYS A C 1
ATOM 703 O O . CYS A 1 90 ? -23.848 -5.482 14.705 1.00 91.31 90 CYS A O 1
ATOM 705 N N . GLY A 1 91 ? -24.528 -7.613 14.895 1.00 88.81 91 GLY A N 1
ATOM 706 C CA . GLY A 1 91 ? -23.999 -7.812 16.245 1.00 88.81 91 GLY A CA 1
ATOM 707 C C . GLY A 1 91 ? -24.570 -6.810 17.251 1.00 88.81 91 GLY A C 1
ATOM 708 O O . GLY A 1 91 ? -25.744 -6.878 17.592 1.00 88.81 91 GLY A O 1
ATOM 709 N N . ASP A 1 92 ? -23.753 -5.869 17.737 1.00 87.00 92 ASP A N 1
ATOM 710 C CA . ASP A 1 92 ? -24.194 -4.788 18.635 1.00 87.00 92 ASP A CA 1
ATOM 711 C C . ASP A 1 92 ? -24.408 -3.429 17.935 1.00 87.00 92 ASP A C 1
ATOM 713 O O . ASP A 1 92 ? -24.607 -2.408 18.597 1.00 87.00 92 ASP A O 1
ATOM 717 N N . GLY A 1 93 ? -24.357 -3.381 16.601 1.00 90.81 93 GLY A N 1
ATOM 718 C CA . GLY A 1 93 ? -24.624 -2.184 15.801 1.00 90.81 93 GLY A CA 1
ATOM 719 C C . GLY A 1 93 ? -23.500 -1.142 15.784 1.00 90.81 93 GLY A C 1
ATOM 720 O O . GLY A 1 93 ? -23.690 -0.055 15.231 1.00 90.81 93 GLY A O 1
ATOM 721 N N . ARG A 1 94 ? -22.320 -1.415 16.367 1.00 90.25 94 ARG A N 1
ATOM 722 C CA . ARG A 1 94 ? -21.193 -0.457 16.353 1.00 90.25 94 ARG A CA 1
ATOM 723 C C . ARG A 1 94 ? -20.704 -0.096 14.954 1.00 90.25 94 ARG A C 1
ATOM 725 O O . ARG A 1 94 ? -20.311 1.054 14.760 1.00 90.25 94 ARG A O 1
ATOM 732 N N . LEU A 1 95 ? -20.711 -1.038 14.009 1.00 91.62 95 LEU A N 1
ATOM 733 C CA . LEU A 1 95 ? -20.290 -0.780 12.630 1.00 91.62 95 LEU A CA 1
ATOM 734 C C . LEU A 1 95 ? -21.242 0.218 11.960 1.00 91.62 95 LEU A C 1
ATOM 736 O O . LEU A 1 95 ? -20.801 1.292 11.551 1.00 91.62 95 LEU A O 1
ATOM 740 N N . LEU A 1 96 ? -22.549 -0.072 11.968 1.00 95.50 96 LEU A N 1
ATOM 741 C CA . LEU A 1 96 ? -23.599 0.852 11.524 1.00 95.50 96 LEU A CA 1
ATOM 742 C C . LEU A 1 96 ? -23.468 2.238 12.166 1.00 95.50 96 LEU A C 1
ATOM 744 O O . LEU A 1 96 ? -23.447 3.246 11.462 1.00 95.50 96 LEU A O 1
ATOM 748 N N . ARG A 1 97 ? -23.324 2.312 13.495 1.00 94.88 97 ARG A N 1
ATOM 749 C CA . ARG A 1 97 ? -23.151 3.596 14.186 1.00 94.88 97 ARG A CA 1
ATOM 750 C C . ARG A 1 97 ? -21.944 4.370 13.648 1.00 94.88 97 ARG A C 1
ATOM 752 O O . ARG A 1 97 ? -22.077 5.552 13.339 1.00 94.88 97 ARG A O 1
ATOM 759 N N . ARG A 1 98 ? -20.787 3.711 13.516 1.00 93.88 98 ARG A N 1
ATOM 760 C CA . ARG A 1 98 ? -19.539 4.336 13.053 1.00 93.88 98 ARG A CA 1
ATOM 761 C C . ARG A 1 98 ? -19.642 4.814 11.604 1.00 93.88 98 ARG A C 1
ATOM 763 O O . ARG A 1 98 ? -19.167 5.905 11.308 1.00 93.88 98 ARG A O 1
ATOM 770 N N . ILE A 1 99 ? -20.288 4.042 10.727 1.00 95.38 99 ILE A N 1
ATOM 771 C CA . ILE A 1 99 ? -20.562 4.443 9.338 1.00 95.38 99 ILE A CA 1
ATOM 772 C C . ILE A 1 99 ? -21.451 5.694 9.312 1.00 95.38 99 ILE A C 1
ATOM 774 O O . ILE A 1 99 ? -21.122 6.657 8.627 1.00 95.38 99 ILE A O 1
ATOM 778 N N . TYR A 1 100 ? -22.537 5.724 10.092 1.00 96.75 100 TYR A N 1
ATOM 779 C CA . TYR A 1 100 ? -23.442 6.876 10.129 1.00 96.75 100 TYR A CA 1
ATOM 780 C C . TYR A 1 100 ? -22.767 8.139 10.679 1.00 96.75 100 TYR A C 1
ATOM 782 O O . TYR A 1 100 ? -22.888 9.210 10.087 1.00 96.75 100 TYR A O 1
ATOM 790 N N . GLU A 1 101 ? -22.030 8.019 11.789 1.00 95.31 101 GLU A N 1
ATOM 791 C CA . GLU A 1 101 ? -21.243 9.120 12.360 1.00 95.31 101 GLU A CA 1
ATOM 792 C C . GLU A 1 101 ? -20.204 9.640 11.355 1.00 95.31 101 GLU A C 1
ATOM 794 O O . GLU A 1 101 ? -20.062 10.851 11.196 1.00 95.31 101 GLU A O 1
ATOM 799 N N . HIS A 1 102 ? -19.544 8.746 10.612 1.00 94.56 102 HIS A N 1
ATOM 800 C CA . HIS A 1 102 ? -18.580 9.115 9.576 1.00 94.56 102 HIS A CA 1
ATOM 801 C C . HIS A 1 102 ? -19.230 9.843 8.394 1.00 94.56 102 HIS A C 1
ATOM 803 O O . HIS A 1 102 ? -18.801 10.947 8.067 1.00 94.56 102 HIS A O 1
ATOM 809 N N . VAL A 1 103 ? -20.299 9.298 7.798 1.00 94.75 103 VAL A N 1
ATOM 810 C CA . VAL A 1 103 ? -21.022 9.959 6.693 1.00 94.75 103 VAL A CA 1
ATOM 811 C C . VAL A 1 103 ? -21.535 11.333 7.131 1.00 94.75 103 VAL A C 1
ATOM 813 O O . VAL A 1 103 ? -21.350 12.319 6.416 1.00 94.75 103 VAL A O 1
ATOM 816 N N . LYS A 1 104 ? -22.106 11.426 8.338 1.00 94.75 104 LYS A N 1
ATOM 817 C CA . LYS A 1 104 ? -22.616 12.674 8.921 1.00 94.75 104 LYS A CA 1
ATOM 818 C C . LYS A 1 104 ? -21.536 13.744 9.124 1.00 94.75 104 LYS A C 1
ATOM 820 O O . LYS A 1 104 ? -21.836 14.925 8.965 1.00 94.75 104 LYS A O 1
ATOM 825 N N . SER A 1 105 ? -20.320 13.356 9.506 1.00 93.50 105 SER A N 1
ATOM 826 C CA . SER A 1 105 ? -19.252 14.296 9.876 1.00 93.50 105 SER A CA 1
ATOM 827 C C . SER A 1 105 ? -18.260 14.604 8.754 1.00 93.50 105 SER A C 1
ATOM 829 O O . SER A 1 105 ? -17.743 15.718 8.712 1.00 93.50 105 SER A O 1
ATOM 831 N N . ASN A 1 106 ? -17.989 13.645 7.865 1.00 91.00 106 ASN A N 1
ATOM 832 C CA . ASN A 1 106 ? -16.829 13.678 6.967 1.00 91.00 106 ASN A CA 1
ATOM 833 C C . ASN A 1 106 ? -17.181 13.719 5.471 1.00 91.00 106 ASN A C 1
ATOM 835 O O . ASN A 1 106 ? -16.298 14.000 4.665 1.00 91.00 106 ASN A O 1
ATOM 839 N N . THR A 1 107 ? -18.444 13.493 5.086 1.00 91.75 107 THR A N 1
ATOM 840 C CA . THR A 1 107 ? -18.873 13.486 3.672 1.00 91.75 107 THR A CA 1
ATOM 841 C C . THR A 1 107 ? -19.799 14.667 3.342 1.00 91.75 107 THR A C 1
ATOM 843 O O . THR A 1 107 ? -20.496 15.167 4.234 1.00 91.75 107 THR A O 1
ATOM 846 N N . PRO A 1 108 ? -19.889 15.105 2.069 1.00 91.31 108 PRO A N 1
ATOM 847 C CA . PRO A 1 108 ? -20.853 16.122 1.637 1.00 91.31 108 PRO A CA 1
ATOM 848 C C . PRO A 1 108 ? -22.306 15.793 2.014 1.00 91.31 108 PRO A C 1
ATOM 850 O O . PRO A 1 108 ? -23.039 16.684 2.454 1.00 91.31 108 PRO A O 1
ATOM 853 N N . ARG A 1 109 ? -22.694 14.509 1.947 1.00 93.75 109 ARG A N 1
ATOM 854 C CA . ARG A 1 109 ? -24.035 14.018 2.311 1.00 93.75 109 ARG A CA 1
ATOM 855 C C . ARG A 1 109 ? -24.433 14.371 3.744 1.00 93.75 109 ARG A C 1
ATOM 857 O O . ARG A 1 109 ? -25.609 14.629 3.992 1.00 93.75 109 ARG A O 1
ATOM 864 N N . GLY A 1 110 ? -23.476 14.461 4.671 1.00 91.75 110 GLY A N 1
ATOM 865 C CA . GLY A 1 110 ? -23.723 14.829 6.068 1.00 91.75 110 GLY A CA 1
ATOM 866 C C . GLY A 1 110 ? -24.434 16.177 6.249 1.00 91.75 110 GLY A C 1
ATOM 867 O O . GLY A 1 110 ? -25.246 16.324 7.163 1.00 91.75 110 GLY A O 1
ATOM 868 N N . LYS A 1 111 ? -24.205 17.134 5.337 1.00 90.50 111 LYS A N 1
ATOM 869 C CA . LYS A 1 111 ? -24.872 18.450 5.331 1.00 90.50 111 LYS A CA 1
ATOM 870 C C . LYS A 1 111 ? -26.313 18.400 4.809 1.00 90.50 111 LYS A C 1
ATOM 872 O O . LYS A 1 111 ? -27.093 19.289 5.128 1.00 90.50 111 LYS A O 1
ATOM 877 N N . ALA A 1 112 ? -26.662 17.369 4.038 1.00 92.25 112 ALA A N 1
ATOM 878 C CA . ALA A 1 112 ? -27.941 17.226 3.344 1.00 92.25 112 ALA A CA 1
ATOM 879 C C . ALA A 1 112 ? -28.879 16.174 3.969 1.00 92.25 112 ALA A C 1
ATOM 881 O O . ALA A 1 112 ? -29.954 15.924 3.433 1.00 92.25 112 ALA A O 1
ATOM 882 N N . LEU A 1 113 ? -28.521 15.571 5.113 1.00 94.62 113 LEU A N 1
ATOM 883 C CA . LEU A 1 113 ? -29.294 14.490 5.756 1.00 94.62 113 LEU A CA 1
ATOM 884 C C . LEU A 1 113 ? -30.752 14.845 6.114 1.00 94.62 113 LEU A C 1
ATOM 886 O O . LEU A 1 113 ? -31.546 13.937 6.348 1.00 94.62 113 LEU A O 1
ATOM 890 N N . ALA A 1 114 ? -31.113 16.131 6.174 1.00 92.31 114 ALA A N 1
ATOM 891 C CA . ALA A 1 114 ? -32.493 16.570 6.399 1.00 92.31 114 ALA A CA 1
ATOM 892 C C . ALA A 1 114 ? -33.389 16.409 5.155 1.00 92.31 114 ALA A C 1
ATOM 894 O O . ALA A 1 114 ? -34.572 16.110 5.289 1.00 92.31 114 ALA A O 1
ATOM 895 N N . GLU A 1 115 ? -32.824 16.593 3.960 1.00 93.75 115 GLU A N 1
ATOM 896 C CA . GLU A 1 115 ? -33.520 16.497 2.667 1.00 93.75 115 GLU A CA 1
ATOM 897 C C . GLU A 1 115 ? -33.312 15.113 2.030 1.00 93.75 115 GLU A C 1
ATOM 899 O O . GLU A 1 115 ? -34.226 14.531 1.449 1.00 93.75 115 GLU A O 1
ATOM 904 N N . HIS A 1 116 ? -32.118 14.549 2.218 1.00 94.62 116 HIS A N 1
ATOM 905 C CA . HIS A 1 116 ? -31.694 13.241 1.736 1.00 94.62 116 HIS A CA 1
ATOM 906 C C . HIS A 1 116 ? -31.304 12.349 2.929 1.00 94.62 116 HIS A C 1
ATOM 908 O O . HIS A 1 116 ? -30.111 12.177 3.205 1.00 94.62 116 HIS A O 1
ATOM 914 N N . PRO A 1 117 ? -32.274 11.778 3.668 1.00 95.81 117 PRO A N 1
ATOM 915 C CA . PRO A 1 117 ? -31.989 10.957 4.842 1.00 95.81 117 PRO A CA 1
ATOM 916 C C . PRO A 1 117 ? -31.133 9.727 4.508 1.00 95.81 117 PRO A C 1
ATOM 918 O O . PRO A 1 117 ? -31.068 9.271 3.363 1.00 95.81 117 PRO A O 1
ATOM 921 N N . LEU A 1 118 ? -30.470 9.197 5.535 1.00 97.75 118 LEU A N 1
ATOM 922 C CA . LEU A 1 118 ? -29.736 7.933 5.505 1.00 97.75 118 LEU A CA 1
ATOM 923 C C . LEU A 1 118 ? -30.210 7.083 6.687 1.00 97.75 118 LEU A C 1
ATOM 925 O O . LEU A 1 118 ? -30.214 7.562 7.822 1.00 97.75 118 LEU A O 1
ATOM 929 N N . THR A 1 119 ? -30.632 5.848 6.428 1.00 98.38 119 THR A N 1
ATOM 930 C CA . THR A 1 119 ? -31.138 4.922 7.452 1.00 98.38 119 THR A CA 1
ATOM 931 C C . THR A 1 119 ? -30.240 3.696 7.576 1.00 98.38 119 THR A C 1
ATOM 933 O O . THR A 1 119 ? -29.867 3.069 6.587 1.00 98.38 119 THR A O 1
ATOM 936 N N . MET A 1 120 ? -29.902 3.348 8.814 1.00 98.56 120 MET A N 1
ATOM 937 C CA . MET A 1 120 ? -29.031 2.225 9.147 1.00 98.56 120 MET A CA 1
ATOM 938 C C . MET A 1 120 ? -29.873 0.981 9.434 1.00 98.56 120 MET A C 1
ATOM 940 O O . MET A 1 120 ? -30.724 1.000 10.314 1.00 98.56 120 MET A O 1
ATOM 944 N N . VAL A 1 121 ? -29.664 -0.108 8.705 1.00 98.62 121 VAL A N 1
ATOM 945 C CA . VAL A 1 121 ? -30.476 -1.324 8.819 1.00 98.62 121 VAL A CA 1
ATOM 946 C C . VAL A 1 121 ? -29.614 -2.452 9.370 1.00 98.62 121 VAL A C 1
ATOM 948 O O . VAL A 1 121 ? -28.721 -2.946 8.685 1.00 98.62 121 VAL A O 1
ATOM 951 N N . GLY A 1 122 ? -29.873 -2.848 10.615 1.00 98.19 122 GLY A N 1
ATOM 952 C CA . GLY A 1 122 ? -29.234 -4.003 11.240 1.00 98.19 122 GLY A CA 1
ATOM 953 C C . GLY A 1 122 ? -29.996 -5.279 10.918 1.00 98.19 122 GLY A C 1
ATOM 954 O O . GLY A 1 122 ? -31.180 -5.382 11.232 1.00 98.19 122 GLY A O 1
ATOM 955 N N . VAL A 1 123 ? -29.331 -6.249 10.299 1.00 97.88 123 VAL A N 1
ATOM 956 C CA . VAL A 1 123 ? -29.903 -7.555 9.961 1.00 97.88 123 VAL A CA 1
ATOM 957 C C . VAL A 1 123 ? -29.132 -8.635 10.707 1.00 97.88 123 VAL A C 1
ATOM 959 O O . VAL A 1 123 ? -27.933 -8.797 10.497 1.00 97.88 123 VAL A O 1
ATOM 962 N N . ASP A 1 124 ? -29.803 -9.391 11.573 1.00 93.94 124 ASP A N 1
ATOM 963 C CA . ASP A 1 124 ? -29.175 -10.491 12.316 1.00 93.94 124 ASP A CA 1
ATOM 964 C C . ASP A 1 124 ? -30.206 -11.590 12.632 1.00 93.94 124 ASP A C 1
ATOM 966 O O . ASP A 1 124 ? -31.381 -11.320 12.911 1.00 93.94 124 ASP A O 1
ATOM 970 N N . PHE A 1 125 ? -29.787 -12.853 12.569 1.00 89.12 125 PHE A N 1
ATOM 971 C CA . PHE A 1 125 ? -30.640 -13.993 12.897 1.00 89.12 125 PHE A CA 1
ATOM 972 C C . PHE A 1 125 ? -30.796 -14.138 14.418 1.00 89.12 125 PHE A C 1
ATOM 974 O O . PHE A 1 125 ? -31.871 -14.501 14.913 1.00 89.12 125 PHE A O 1
ATOM 981 N N . ASN A 1 126 ? -29.757 -13.780 15.175 1.00 82.62 126 ASN A N 1
ATOM 982 C CA . ASN A 1 126 ? -29.752 -13.800 16.626 1.00 82.62 126 ASN A CA 1
ATOM 983 C C . ASN A 1 126 ? -30.668 -12.691 17.182 1.00 82.62 126 ASN A C 1
ATOM 985 O O . ASN A 1 126 ? -30.677 -11.545 16.728 1.00 82.62 126 ASN A O 1
ATOM 989 N N . LYS A 1 127 ? -31.502 -13.037 18.168 1.00 85.50 127 LYS A N 1
ATOM 990 C CA . LYS A 1 127 ? -32.441 -12.092 18.786 1.00 85.50 127 LYS A CA 1
ATOM 991 C C . LYS A 1 127 ? -31.737 -11.090 19.706 1.00 85.50 127 LYS A C 1
ATOM 993 O O . LYS A 1 127 ? -32.125 -9.924 19.723 1.00 85.50 127 LYS A O 1
ATOM 998 N N . ASP A 1 128 ? -30.721 -11.525 20.439 1.00 79.88 128 ASP A N 1
ATOM 999 C CA . ASP A 1 128 ? -30.024 -10.705 21.427 1.00 79.88 128 ASP A CA 1
ATOM 1000 C C . ASP A 1 128 ? -29.100 -9.689 20.743 1.00 79.88 128 ASP A C 1
ATOM 1002 O O . ASP A 1 128 ? -29.085 -8.530 21.154 1.00 79.88 128 ASP A O 1
ATOM 1006 N N . SER A 1 129 ? -28.450 -10.064 19.629 1.00 83.75 129 SER A N 1
ATOM 1007 C CA . SER A 1 129 ? -27.766 -9.116 18.728 1.00 83.75 129 SER A CA 1
ATOM 1008 C C . SER A 1 129 ? -28.709 -8.000 18.272 1.00 83.75 129 SER A C 1
ATOM 1010 O O . SER A 1 129 ? -28.414 -6.813 18.408 1.00 83.75 129 SER A O 1
ATOM 1012 N N . ARG A 1 130 ? -29.911 -8.355 17.800 1.00 93.62 130 ARG A N 1
ATOM 1013 C CA . ARG A 1 130 ? -30.906 -7.360 17.370 1.00 93.62 130 ARG A CA 1
ATOM 1014 C C . ARG A 1 130 ? -31.325 -6.424 18.501 1.00 93.62 130 ARG A C 1
ATOM 1016 O O . ARG A 1 130 ? -31.363 -5.215 18.296 1.00 93.62 130 ARG A O 1
ATOM 1023 N N . VAL A 1 131 ? -31.570 -6.950 19.702 1.00 88.19 131 VAL A N 1
ATOM 1024 C CA . VAL A 1 131 ? -31.884 -6.123 20.882 1.00 88.19 131 VAL A CA 1
ATOM 1025 C C . VAL A 1 131 ? -30.709 -5.207 21.257 1.00 88.19 131 VAL A C 1
ATOM 1027 O O . VAL A 1 131 ? -30.926 -4.034 21.557 1.00 88.19 131 VAL A O 1
ATOM 1030 N N . ALA A 1 132 ? -29.468 -5.696 21.202 1.00 85.06 132 ALA A N 1
ATOM 1031 C CA . ALA A 1 132 ? -28.275 -4.891 21.463 1.00 85.06 132 ALA A CA 1
ATOM 1032 C C . ALA A 1 132 ? -28.081 -3.776 20.418 1.00 85.06 132 ALA A C 1
ATOM 1034 O O . ALA A 1 132 ? -27.811 -2.631 20.787 1.00 85.06 132 ALA A O 1
ATOM 1035 N N . THR A 1 133 ? -28.278 -4.092 19.135 1.00 92.50 133 THR A N 1
ATOM 1036 C CA . THR A 1 133 ? -28.229 -3.141 18.016 1.00 92.50 133 THR A CA 1
ATOM 1037 C C . THR A 1 133 ? -29.280 -2.038 18.170 1.00 92.50 133 THR A C 1
ATOM 1039 O O . THR A 1 133 ? -28.924 -0.860 18.135 1.00 92.50 133 THR A O 1
ATOM 1042 N N . GLU A 1 134 ? -30.543 -2.399 18.418 1.00 97.00 134 GLU A N 1
ATOM 1043 C CA . GLU A 1 134 ? -31.657 -1.463 18.644 1.00 97.00 134 GLU A CA 1
ATOM 1044 C C . GLU A 1 134 ? -31.346 -0.494 19.799 1.00 97.00 134 GLU A C 1
ATOM 1046 O O . GLU A 1 134 ? -31.435 0.728 19.654 1.00 97.00 134 GLU A O 1
ATOM 1051 N N . LEU A 1 135 ? -30.901 -1.028 20.945 1.00 92.75 135 LEU A N 1
ATOM 1052 C CA . LEU A 1 135 ? -30.545 -0.230 22.121 1.00 92.75 135 LEU A CA 1
ATOM 1053 C C . LEU A 1 135 ? -29.367 0.718 21.851 1.00 92.75 135 LEU A C 1
ATOM 1055 O O . LEU A 1 135 ? -29.389 1.864 22.305 1.00 92.75 135 LEU A O 1
ATOM 1059 N N . ASN A 1 136 ? -28.340 0.263 21.128 1.00 92.50 136 ASN A N 1
ATOM 1060 C CA . ASN A 1 136 ? -27.162 1.067 20.806 1.00 92.50 136 ASN A CA 1
ATOM 1061 C C . ASN A 1 136 ? -27.510 2.210 19.837 1.00 92.50 136 ASN A C 1
ATOM 1063 O O . ASN A 1 136 ? -27.235 3.375 20.129 1.00 92.50 136 ASN A O 1
ATOM 1067 N N . LEU A 1 137 ? -28.166 1.907 18.714 1.00 96.69 137 LEU A N 1
ATOM 1068 C CA . LEU A 1 137 ? -28.513 2.906 17.700 1.00 96.69 137 LEU A CA 1
ATOM 1069 C C . LEU A 1 137 ? -29.547 3.919 18.223 1.00 96.69 137 LEU A C 1
ATOM 1071 O O . LEU A 1 137 ? -29.356 5.126 18.038 1.00 96.69 137 LEU A O 1
ATOM 1075 N N . SER A 1 138 ? -30.554 3.465 18.982 1.00 97.00 138 SER A N 1
ATOM 1076 C CA . SER A 1 138 ? -31.513 4.339 19.677 1.00 97.00 138 SER A CA 1
ATOM 1077 C C . SER A 1 138 ? -30.836 5.282 20.670 1.00 97.00 138 SER A C 1
ATOM 1079 O O . SER A 1 138 ? -31.085 6.489 20.651 1.00 97.00 138 SER A O 1
ATOM 1081 N N . ARG A 1 139 ? -29.925 4.769 21.512 1.00 95.81 139 ARG A N 1
ATOM 1082 C CA . ARG A 1 139 ? -29.181 5.577 22.497 1.00 95.81 139 ARG A CA 1
ATOM 1083 C C . ARG A 1 139 ? -28.351 6.690 21.851 1.00 95.81 139 ARG A C 1
ATOM 1085 O O . ARG A 1 139 ? -28.109 7.713 22.490 1.00 95.81 139 ARG A O 1
ATOM 1092 N N . HIS A 1 140 ? -27.916 6.491 20.610 1.00 96.19 140 HIS A N 1
ATOM 1093 C CA . HIS A 1 140 ? -27.106 7.442 19.852 1.00 96.19 140 HIS A CA 1
ATOM 1094 C C . HIS A 1 140 ? -27.899 8.260 18.818 1.00 96.19 140 HIS A C 1
ATOM 1096 O O . HIS A 1 140 ? -27.293 9.008 18.052 1.00 96.19 140 HIS A O 1
ATOM 1102 N N . ALA A 1 141 ? -29.238 8.175 18.829 1.00 95.75 141 ALA A N 1
ATOM 1103 C CA . ALA A 1 141 ? -30.136 8.894 17.919 1.00 95.75 141 ALA A CA 1
ATOM 1104 C C . ALA A 1 141 ? -29.778 8.714 16.427 1.00 95.75 141 ALA A C 1
ATOM 1106 O O . ALA A 1 141 ? -29.874 9.645 15.622 1.00 95.75 141 ALA A O 1
ATOM 1107 N N . VAL A 1 142 ? -29.346 7.504 16.061 1.00 97.94 142 VAL A N 1
ATOM 1108 C CA . VAL A 1 142 ? -29.118 7.101 14.669 1.00 97.94 142 VAL A CA 1
ATOM 1109 C C . VAL A 1 142 ? -30.469 6.699 14.056 1.00 97.94 142 VAL A C 1
ATOM 1111 O O . VAL A 1 142 ? -31.179 5.913 14.681 1.00 97.94 142 VAL A O 1
ATOM 1114 N N . PRO A 1 143 ? -30.869 7.182 12.866 1.00 97.94 143 PRO A N 1
ATOM 1115 C CA . PRO A 1 143 ? -32.052 6.678 12.166 1.00 97.94 143 PRO A CA 1
ATOM 1116 C C . PRO A 1 143 ? -31.819 5.224 11.746 1.00 97.94 143 PRO A C 1
ATOM 1118 O O . PRO A 1 143 ? -30.866 4.950 11.012 1.00 97.94 143 PRO A O 1
ATOM 1121 N N . HIS A 1 144 ? -32.645 4.289 12.220 1.00 98.56 144 HIS A N 1
ATOM 1122 C CA . HIS A 1 144 ? -32.391 2.865 12.012 1.00 98.56 144 HIS A CA 1
ATOM 1123 C C . HIS A 1 144 ? -33.642 1.984 11.937 1.00 98.56 144 HIS A C 1
ATOM 1125 O O . HIS A 1 144 ? -34.738 2.395 12.312 1.00 98.56 144 HIS A O 1
ATOM 1131 N N . LEU A 1 145 ? -33.432 0.760 11.448 1.00 98.19 145 LEU A N 1
ATOM 1132 C CA . LEU A 1 145 ? -34.343 -0.382 11.514 1.00 98.19 145 LEU A CA 1
ATOM 1133 C C . LEU A 1 145 ? -33.544 -1.618 11.947 1.00 98.19 145 LEU A C 1
ATOM 1135 O O . LEU A 1 145 ? -32.376 -1.752 11.574 1.00 98.19 145 LEU A O 1
ATOM 1139 N N . VAL A 1 146 ? -34.169 -2.548 12.672 1.00 98.00 146 VAL A N 1
ATOM 1140 C CA . VAL A 1 146 ? -33.546 -3.830 13.036 1.00 98.00 146 VAL A CA 1
ATOM 1141 C C . VAL A 1 146 ? -34.443 -4.997 12.630 1.00 98.00 146 VAL A C 1
ATOM 1143 O O . VAL A 1 146 ? -35.587 -5.113 13.065 1.00 98.00 146 VAL A O 1
ATOM 1146 N N . LEU A 1 147 ? -33.917 -5.875 11.777 1.00 97.75 147 LEU A N 1
ATOM 1147 C CA . LEU A 1 147 ? -34.666 -6.898 11.051 1.00 97.75 147 LEU A CA 1
ATOM 1148 C C . LEU A 1 147 ? -34.035 -8.283 11.235 1.00 97.75 147 LEU A C 1
ATOM 1150 O O . LEU A 1 147 ? -32.835 -8.417 11.455 1.00 97.75 147 LEU A O 1
ATOM 1154 N N . PHE A 1 148 ? -34.852 -9.333 11.149 1.00 96.19 148 PHE A N 1
ATOM 1155 C CA . PHE A 1 148 ? -34.349 -10.708 11.102 1.00 96.19 148 PHE A CA 1
ATOM 1156 C C . PHE A 1 148 ? -33.768 -11.017 9.718 1.00 96.19 148 PHE A C 1
ATOM 1158 O O . PHE A 1 148 ? -34.375 -10.657 8.712 1.00 96.19 148 PHE A O 1
ATOM 1165 N N . GLY A 1 149 ? -32.651 -11.738 9.666 1.00 95.19 149 GLY A N 1
ATOM 1166 C CA . GLY A 1 149 ? -32.118 -12.270 8.416 1.00 95.19 149 GLY A CA 1
ATOM 1167 C C . GLY A 1 149 ? -30.900 -13.163 8.621 1.00 95.19 149 GLY A C 1
ATOM 1168 O O . GLY A 1 149 ? -30.179 -13.025 9.603 1.00 95.19 149 GLY A O 1
ATOM 1169 N N . ASP A 1 150 ? -30.689 -14.083 7.685 1.00 92.69 150 ASP A N 1
ATOM 1170 C CA . ASP A 1 150 ? -29.619 -15.084 7.693 1.00 92.69 150 ASP A CA 1
ATOM 1171 C C . ASP A 1 150 ? -28.695 -14.825 6.494 1.00 92.69 150 ASP A C 1
ATOM 1173 O O . ASP A 1 150 ? -29.165 -14.719 5.359 1.00 92.69 150 ASP A O 1
ATOM 1177 N N . VAL A 1 151 ? -27.381 -14.733 6.731 1.00 94.69 151 VAL A N 1
ATOM 1178 C CA . VAL A 1 151 ? -26.376 -14.485 5.683 1.00 94.69 151 VAL A CA 1
ATOM 1179 C C . VAL A 1 151 ? -26.401 -15.554 4.581 1.00 94.69 151 VAL A C 1
ATOM 1181 O O . VAL A 1 151 ? -26.074 -15.257 3.433 1.00 94.69 151 VAL A O 1
ATOM 1184 N N . GLY A 1 152 ? -26.833 -16.781 4.890 1.00 94.56 152 GLY A N 1
ATOM 1185 C CA . GLY A 1 152 ? -27.018 -17.853 3.912 1.00 94.56 152 GLY A CA 1
ATOM 1186 C C . GLY A 1 152 ? -28.249 -17.681 3.011 1.00 94.56 152 GLY A C 1
ATOM 1187 O O . GLY A 1 152 ? -28.350 -18.369 1.990 1.00 94.56 152 GLY A O 1
ATOM 1188 N N . LYS A 1 153 ? -29.172 -16.769 3.349 1.00 96.12 153 LYS A N 1
ATOM 1189 C CA . LYS A 1 153 ? -30.463 -16.560 2.668 1.00 96.12 153 LYS A CA 1
ATOM 1190 C C . LYS A 1 153 ? -30.681 -15.091 2.271 1.00 96.12 153 LYS A C 1
ATOM 1192 O O . LYS A 1 153 ? -31.633 -14.455 2.726 1.00 96.12 153 LYS A O 1
ATOM 1197 N N . PRO A 1 154 ? -29.837 -14.525 1.391 1.00 96.69 154 PRO A N 1
ATOM 1198 C CA . PRO A 1 154 ? -29.939 -13.114 1.031 1.00 96.69 154 PRO A CA 1
ATOM 1199 C C . PRO A 1 154 ? -31.248 -12.753 0.311 1.00 96.69 154 PRO A C 1
ATOM 1201 O O . PRO A 1 154 ? -31.702 -11.624 0.443 1.00 96.69 154 PRO A O 1
ATOM 1204 N N . ALA A 1 155 ? -31.907 -13.689 -0.382 1.00 96.06 155 ALA A N 1
ATOM 1205 C CA . ALA A 1 155 ? -33.233 -13.453 -0.965 1.00 96.06 155 ALA A CA 1
ATOM 1206 C C . ALA A 1 155 ? -34.299 -13.139 0.109 1.00 96.06 155 ALA A C 1
ATOM 1208 O O . ALA A 1 155 ? -35.030 -12.158 -0.024 1.00 96.06 155 ALA A O 1
ATOM 1209 N N . ASP A 1 156 ? -34.326 -13.907 1.205 1.00 97.06 156 ASP A N 1
ATOM 1210 C CA . ASP A 1 156 ? -35.216 -13.683 2.354 1.00 97.06 156 ASP A CA 1
ATOM 1211 C C . ASP A 1 156 ? -34.922 -12.327 3.025 1.00 97.06 156 ASP A C 1
ATOM 1213 O O . ASP A 1 156 ? -35.841 -11.640 3.480 1.00 97.06 156 ASP A O 1
ATOM 1217 N N . ILE A 1 157 ? -33.645 -11.911 3.051 1.00 96.88 157 ILE A N 1
ATOM 1218 C CA . ILE A 1 157 ? -33.240 -10.573 3.507 1.00 96.88 157 ILE A CA 1
ATOM 1219 C C . ILE A 1 157 ? -33.849 -9.506 2.593 1.00 96.88 157 ILE A C 1
ATOM 1221 O O . ILE A 1 157 ? -34.533 -8.623 3.102 1.00 96.88 157 ILE A O 1
ATOM 1225 N N . MET A 1 158 ? -33.672 -9.588 1.269 1.00 96.69 158 MET A N 1
ATOM 1226 C CA . MET A 1 158 ? -34.209 -8.582 0.336 1.00 96.69 158 MET A CA 1
ATOM 1227 C C . MET A 1 158 ? -35.741 -8.487 0.390 1.00 96.69 158 MET A C 1
ATOM 1229 O O . MET A 1 158 ? -36.287 -7.383 0.364 1.00 96.69 158 MET A O 1
ATOM 1233 N N . GLU A 1 159 ? -36.447 -9.613 0.542 1.00 96.12 159 GLU A N 1
ATOM 1234 C CA . GLU A 1 159 ? -37.899 -9.593 0.755 1.00 96.12 159 GLU A CA 1
ATOM 1235 C C . GLU A 1 159 ? -38.264 -8.910 2.085 1.00 96.12 159 GLU A C 1
ATOM 1237 O O . GLU A 1 159 ? -39.190 -8.096 2.147 1.00 96.12 159 GLU A O 1
ATOM 1242 N N . THR A 1 160 ? -37.517 -9.195 3.154 1.00 96.81 160 THR A N 1
ATOM 1243 C CA . THR A 1 160 ? -37.723 -8.578 4.471 1.00 96.81 160 THR A CA 1
ATOM 1244 C C . THR A 1 160 ? -37.442 -7.073 4.442 1.00 96.81 160 THR A C 1
ATOM 1246 O O . THR A 1 160 ? -38.199 -6.316 5.049 1.00 96.81 160 THR A O 1
ATOM 1249 N N . LEU A 1 161 ? -36.428 -6.616 3.700 1.00 96.69 161 LEU A N 1
ATOM 1250 C CA . LEU A 1 161 ? -36.157 -5.195 3.456 1.00 96.69 161 LEU A CA 1
ATOM 1251 C C . LEU A 1 161 ? -37.350 -4.522 2.760 1.00 96.69 161 LEU A C 1
ATOM 1253 O O . LEU A 1 161 ? -37.923 -3.578 3.309 1.00 96.69 161 LEU A O 1
ATOM 1257 N N . GLY A 1 162 ? -37.795 -5.068 1.622 1.00 95.25 162 GLY A N 1
ATOM 1258 C CA . GLY A 1 162 ? -38.915 -4.516 0.852 1.00 95.25 162 GLY A CA 1
ATOM 1259 C C . GLY A 1 162 ? -40.222 -4.444 1.650 1.00 95.25 162 GLY A C 1
ATOM 1260 O O . GLY A 1 162 ? -40.904 -3.419 1.639 1.00 95.25 162 GLY A O 1
ATOM 1261 N N . ARG A 1 163 ? -40.541 -5.487 2.432 1.00 96.81 163 ARG A N 1
ATOM 1262 C CA . ARG A 1 163 ? -41.710 -5.512 3.337 1.00 96.81 163 ARG A CA 1
ATOM 1263 C C . ARG A 1 163 ? -41.662 -4.444 4.439 1.00 96.81 163 ARG A C 1
ATOM 1265 O O . ARG A 1 163 ? -42.715 -4.078 4.953 1.00 96.81 163 ARG A O 1
ATOM 1272 N N . ASN A 1 164 ? -40.476 -3.948 4.797 1.00 97.00 164 ASN A N 1
ATOM 1273 C CA . ASN A 1 164 ? -40.270 -2.904 5.807 1.00 97.00 164 ASN A CA 1
ATOM 1274 C C . ASN A 1 164 ? -39.955 -1.524 5.190 1.00 97.00 164 ASN A C 1
ATOM 1276 O O . ASN A 1 164 ? -39.484 -0.630 5.890 1.00 97.00 164 ASN A O 1
ATOM 1280 N N . GLY A 1 165 ? -40.227 -1.328 3.893 1.00 94.75 165 GLY A N 1
ATOM 1281 C CA . GLY A 1 165 ? -40.053 -0.036 3.219 1.00 94.75 165 GLY A CA 1
ATOM 1282 C C . GLY A 1 165 ? -38.602 0.333 2.894 1.00 94.75 165 GLY A C 1
ATOM 1283 O O . GLY A 1 165 ? -38.334 1.485 2.557 1.00 94.75 165 GLY A O 1
ATOM 1284 N N . VAL A 1 166 ? -37.673 -0.623 2.978 1.00 96.06 166 VAL A N 1
ATOM 1285 C CA . VAL A 1 166 ? -36.291 -0.456 2.514 1.00 96.06 166 VAL A CA 1
ATOM 1286 C C . VAL A 1 166 ? -36.211 -0.895 1.056 1.00 96.06 166 VAL A C 1
ATOM 1288 O O . VAL A 1 166 ? -36.472 -2.053 0.741 1.00 96.06 166 VAL A O 1
ATOM 1291 N N . ASP A 1 167 ? -35.844 0.032 0.175 1.00 94.25 167 ASP A N 1
ATOM 1292 C CA . ASP A 1 167 ? -35.645 -0.215 -1.256 1.00 94.25 167 ASP A CA 1
ATOM 1293 C C . ASP A 1 167 ? -34.247 -0.824 -1.502 1.00 94.25 167 ASP A C 1
ATOM 1295 O O . ASP A 1 167 ? -33.252 -0.118 -1.296 1.00 94.25 167 ASP A O 1
ATOM 1299 N N . PRO A 1 168 ? -34.134 -2.092 -1.955 1.00 91.25 168 PRO A N 1
ATOM 1300 C CA . PRO A 1 168 ? -32.840 -2.739 -2.192 1.00 91.25 168 PRO A CA 1
ATOM 1301 C C . PRO A 1 168 ? -32.027 -2.124 -3.342 1.00 91.25 168 PRO A C 1
ATOM 1303 O O . PRO A 1 168 ? -30.812 -2.294 -3.395 1.00 91.25 168 PRO A O 1
ATOM 1306 N N . SER A 1 169 ? -32.654 -1.372 -4.255 1.00 93.06 169 SER A N 1
ATOM 1307 C CA . SER A 1 169 ? -31.906 -0.613 -5.270 1.00 93.06 169 SER A CA 1
ATOM 1308 C C . SER A 1 169 ? -31.215 0.623 -4.679 1.00 93.06 169 SER A C 1
ATOM 1310 O O . SER A 1 169 ? -30.296 1.182 -5.271 1.00 93.06 169 SER A O 1
ATOM 1312 N N . ARG A 1 170 ? -31.623 1.038 -3.469 1.00 95.50 170 ARG A N 1
ATOM 1313 C CA . ARG A 1 170 ? -31.085 2.194 -2.739 1.00 95.50 170 ARG A CA 1
ATOM 1314 C C . ARG A 1 170 ? -30.290 1.814 -1.490 1.00 95.50 170 ARG A C 1
ATOM 1316 O O . ARG A 1 170 ? -30.000 2.692 -0.670 1.00 95.50 170 ARG A O 1
ATOM 1323 N N . SER A 1 171 ? -29.917 0.541 -1.344 1.00 96.50 171 SER A N 1
ATOM 1324 C CA . SER A 1 171 ? -29.037 0.060 -0.279 1.00 96.50 171 SER A CA 1
ATOM 1325 C C . SER A 1 171 ? -27.589 -0.120 -0.737 1.00 96.50 171 SER A C 1
ATOM 1327 O O . SER A 1 171 ? -27.306 -0.647 -1.813 1.00 96.50 171 SER A O 1
ATOM 1329 N N . LEU A 1 172 ? -26.660 0.268 0.138 1.00 97.88 172 LEU A N 1
ATOM 1330 C CA . LEU A 1 172 ? -25.310 -0.286 0.180 1.00 97.88 172 LEU A CA 1
ATOM 1331 C C . LEU A 1 172 ? -25.291 -1.362 1.267 1.00 97.88 172 LEU A C 1
ATOM 1333 O O . LEU A 1 172 ? -25.651 -1.092 2.415 1.00 97.88 172 LEU A O 1
ATOM 1337 N N . HIS A 1 173 ? -24.880 -2.577 0.923 1.00 98.06 173 HIS A N 1
ATOM 1338 C CA . HIS A 1 173 ? -24.739 -3.645 1.905 1.00 98.06 173 HIS A CA 1
ATOM 1339 C C . HIS A 1 173 ? -23.359 -3.586 2.551 1.00 98.06 173 HIS A C 1
ATOM 1341 O O . HIS A 1 173 ? -22.367 -3.249 1.905 1.00 98.06 173 HIS A O 1
ATOM 1347 N N . VAL A 1 174 ? -23.288 -3.938 3.830 1.00 97.31 174 VAL A N 1
ATOM 1348 C CA . VAL A 1 174 ? -22.035 -4.112 4.561 1.00 97.31 174 VAL A CA 1
ATOM 1349 C C . VAL A 1 174 ? -22.079 -5.399 5.382 1.00 97.31 174 VAL A C 1
ATOM 1351 O O . VAL A 1 174 ? -23.160 -5.898 5.704 1.00 97.31 174 VAL A O 1
ATOM 1354 N N . ARG A 1 175 ? -20.907 -5.960 5.684 1.00 94.62 175 ARG A N 1
ATOM 1355 C CA . ARG A 1 175 ? -20.710 -6.952 6.756 1.00 94.62 175 ARG A CA 1
ATOM 1356 C C . ARG A 1 175 ? -19.232 -7.101 7.091 1.00 94.62 175 ARG A C 1
ATOM 1358 O O . ARG A 1 175 ? -18.369 -6.826 6.256 1.00 94.62 175 ARG A O 1
ATOM 1365 N N . SER A 1 176 ? -18.940 -7.576 8.296 1.00 93.31 176 SER A N 1
ATOM 1366 C CA . SER A 1 176 ? -17.573 -7.864 8.736 1.00 93.31 176 SER A CA 1
ATOM 1367 C C . SER A 1 176 ? -17.475 -9.236 9.395 1.00 93.31 176 SER A C 1
ATOM 1369 O O . SER A 1 176 ? -18.181 -9.471 10.373 1.00 93.31 176 SER A O 1
ATOM 1371 N N . PHE A 1 177 ? -16.553 -10.072 8.917 1.00 92.06 177 PHE A N 1
ATOM 1372 C CA . PHE A 1 177 ? -16.165 -11.358 9.502 1.00 92.06 177 PHE A CA 1
ATOM 1373 C C . PHE A 1 177 ? -17.337 -12.342 9.652 1.00 92.06 177 PHE A C 1
ATOM 1375 O O . PHE A 1 177 ? -17.680 -12.723 10.770 1.00 92.06 177 PHE A O 1
ATOM 1382 N N . LEU A 1 178 ? -17.975 -12.726 8.537 1.00 92.94 178 LEU A N 1
ATOM 1383 C CA . LEU A 1 178 ? -19.248 -13.466 8.562 1.00 92.94 178 LEU A CA 1
ATOM 1384 C C . LEU A 1 178 ? -19.419 -14.533 7.468 1.00 92.94 178 LEU A C 1
ATOM 1386 O O . LEU A 1 178 ? -20.093 -15.532 7.701 1.00 92.94 178 LEU A O 1
ATOM 1390 N N . ASP A 1 179 ? -18.834 -14.372 6.280 1.00 95.88 179 ASP A N 1
ATOM 1391 C CA . ASP A 1 179 ? -18.956 -15.358 5.197 1.00 95.88 179 ASP A CA 1
ATOM 1392 C C . ASP A 1 179 ? -18.231 -16.674 5.533 1.00 95.88 179 ASP A C 1
ATOM 1394 O O . ASP A 1 179 ? -18.617 -17.739 5.031 1.00 95.88 179 ASP A O 1
ATOM 1398 N N . HIS A 1 180 ? -17.219 -16.616 6.409 1.00 95.19 180 HIS A N 1
ATOM 1399 C CA . HIS A 1 180 ? -16.552 -17.795 6.964 1.00 95.19 180 HIS A CA 1
ATOM 1400 C C . HIS A 1 180 ? -17.372 -18.487 8.073 1.00 95.19 180 HIS A C 1
ATOM 1402 O O . HIS A 1 180 ? -17.390 -19.712 8.109 1.00 95.19 180 HIS A O 1
ATOM 1408 N N . ASP A 1 181 ? -18.099 -17.749 8.921 1.00 92.62 181 ASP A N 1
ATOM 1409 C CA . ASP A 1 181 ? -18.954 -18.291 10.005 1.00 92.62 181 ASP A CA 1
ATOM 1410 C C . ASP A 1 181 ? -20.406 -18.559 9.540 1.00 92.62 181 ASP A C 1
ATOM 1412 O O . ASP A 1 181 ? -21.338 -18.691 10.335 1.00 92.62 181 ASP A O 1
ATOM 1416 N N . ARG A 1 182 ? -20.637 -18.616 8.219 1.00 92.38 182 ARG A N 1
ATOM 1417 C CA . ARG A 1 182 ? -21.954 -18.944 7.654 1.00 92.38 182 ARG A CA 1
ATOM 1418 C C . ARG A 1 182 ? -22.320 -20.412 7.937 1.00 92.38 182 ARG A C 1
ATOM 1420 O O . ARG A 1 182 ? -21.439 -21.273 7.882 1.00 92.38 182 ARG A O 1
ATOM 1427 N N . PRO A 1 183 ? -23.613 -20.750 8.099 1.00 88.94 183 PRO A N 1
ATOM 1428 C CA . PRO A 1 183 ? -24.051 -22.143 8.110 1.00 88.94 183 PRO A CA 1
ATOM 1429 C C . PRO A 1 183 ? -23.606 -22.877 6.838 1.00 88.94 183 PRO A C 1
ATOM 1431 O O . PRO A 1 183 ? -23.820 -22.386 5.723 1.00 88.94 183 PRO A O 1
ATOM 1434 N N . TYR A 1 184 ? -23.009 -24.062 6.991 1.00 92.44 184 TYR A N 1
ATOM 1435 C CA . TYR A 1 184 ? -22.633 -24.877 5.840 1.00 92.44 184 TYR A CA 1
ATOM 1436 C C . TYR A 1 184 ? -23.870 -25.339 5.074 1.00 92.44 184 TYR A C 1
ATOM 1438 O O . TYR A 1 184 ? -24.825 -25.865 5.646 1.00 92.44 184 TYR A O 1
ATOM 1446 N N . VAL A 1 185 ? -23.818 -25.164 3.758 1.00 93.69 185 VAL A N 1
ATOM 1447 C CA . VAL A 1 185 ? -24.800 -25.692 2.816 1.00 93.69 185 VAL A CA 1
ATOM 1448 C C . VAL A 1 185 ? -24.008 -26.502 1.791 1.00 93.69 185 VAL A C 1
ATOM 1450 O O . VAL A 1 185 ? -23.181 -25.897 1.096 1.00 93.69 185 VAL A O 1
ATOM 1453 N N . PRO A 1 186 ? -24.205 -27.831 1.704 1.00 94.44 186 PRO A N 1
ATOM 1454 C CA . PRO A 1 186 ? -23.621 -28.641 0.641 1.00 94.44 186 PRO A CA 1
ATOM 1455 C C . PRO A 1 186 ? -24.012 -28.076 -0.731 1.00 94.44 186 PRO A C 1
ATOM 1457 O O . PRO A 1 186 ? -25.152 -27.622 -0.881 1.00 94.44 186 PRO A O 1
ATOM 1460 N N . PRO A 1 187 ? -23.106 -28.076 -1.720 1.00 96.06 187 PRO A N 1
ATOM 1461 C CA . PRO A 1 187 ? -23.410 -27.534 -3.037 1.00 96.06 187 PRO A CA 1
ATOM 1462 C C . PRO A 1 187 ? -24.533 -28.335 -3.709 1.00 96.06 187 PRO A C 1
ATOM 1464 O O . PRO A 1 187 ? -24.585 -29.563 -3.621 1.00 96.06 187 PRO A O 1
ATOM 1467 N N . ALA A 1 188 ? -25.429 -27.647 -4.414 1.00 95.12 188 ALA A N 1
ATOM 1468 C CA . ALA A 1 188 ? -26.524 -28.260 -5.161 1.00 95.12 188 ALA A CA 1
ATOM 1469 C C . ALA A 1 188 ? -26.034 -29.123 -6.339 1.00 95.12 188 ALA A C 1
ATOM 1471 O O . ALA A 1 188 ? -26.787 -29.958 -6.851 1.00 95.12 188 ALA A O 1
ATOM 1472 N N . ARG A 1 189 ? -24.788 -28.921 -6.789 1.00 90.31 189 ARG A N 1
ATOM 1473 C CA . ARG A 1 189 ? -24.098 -29.774 -7.766 1.00 90.31 189 ARG A CA 1
ATOM 1474 C C . ARG A 1 189 ? -22.675 -30.067 -7.306 1.00 90.31 189 ARG A C 1
ATOM 1476 O O . ARG A 1 189 ? -21.936 -29.155 -6.951 1.00 90.31 189 ARG A O 1
ATOM 1483 N N . GLU A 1 190 ? -22.266 -31.330 -7.382 1.00 92.00 190 GLU A N 1
ATOM 1484 C CA . GLU A 1 190 ? -20.865 -31.693 -7.165 1.00 92.00 190 GLU A CA 1
ATOM 1485 C C . GLU A 1 190 ? -19.976 -31.040 -8.234 1.00 92.00 190 GLU A C 1
ATOM 1487 O O . GLU A 1 190 ? -20.234 -31.143 -9.436 1.00 92.00 190 GLU A O 1
ATOM 1492 N N . MET A 1 191 ? -18.918 -30.363 -7.789 1.00 94.94 191 MET A N 1
ATOM 1493 C CA . MET A 1 191 ? -17.860 -29.870 -8.664 1.00 94.94 191 MET A CA 1
ATOM 1494 C C . MET A 1 191 ? -16.908 -31.021 -8.977 1.00 94.94 191 MET A C 1
ATOM 1496 O O . MET A 1 191 ? -16.272 -31.548 -8.061 1.00 94.94 191 MET A O 1
ATOM 1500 N N . ASP A 1 192 ? -16.780 -31.364 -10.262 1.00 95.00 192 ASP A N 1
ATOM 1501 C CA . ASP A 1 192 ? -15.779 -32.318 -10.744 1.00 95.00 192 ASP A CA 1
ATOM 1502 C C . ASP A 1 192 ? -14.390 -31.908 -10.217 1.00 95.00 192 ASP A C 1
ATOM 1504 O O . ASP A 1 192 ? -13.903 -30.828 -10.577 1.00 95.00 192 ASP A O 1
ATOM 1508 N N . PRO A 1 193 ? -13.733 -32.727 -9.373 1.00 92.19 193 PRO A N 1
ATOM 1509 C CA . PRO A 1 193 ? -12.410 -32.414 -8.852 1.00 92.19 193 PRO A CA 1
ATOM 1510 C C . PRO A 1 193 ? -11.376 -32.175 -9.957 1.00 92.19 193 PRO A C 1
ATOM 1512 O O . PRO A 1 193 ? -10.434 -31.413 -9.746 1.00 92.19 193 PRO A O 1
ATOM 1515 N N . ASP A 1 194 ? -11.538 -32.801 -11.123 1.00 93.69 194 ASP A N 1
ATOM 1516 C CA . ASP A 1 194 ? -10.583 -32.780 -12.229 1.00 93.69 194 ASP A CA 1
ATOM 1517 C C . ASP A 1 194 ? -10.867 -31.714 -13.302 1.00 93.69 194 ASP A C 1
ATOM 1519 O O . ASP A 1 194 ? -10.032 -31.541 -14.199 1.00 93.69 194 ASP A O 1
ATOM 1523 N N . SER A 1 195 ? -11.940 -30.932 -13.137 1.00 96.00 195 SER A N 1
ATOM 1524 C CA . SER A 1 195 ? -12.150 -29.637 -13.810 1.00 96.00 195 SER A CA 1
ATOM 1525 C C . SER A 1 195 ? -11.065 -28.612 -13.441 1.00 96.00 195 SER A C 1
ATOM 1527 O O . SER A 1 195 ? -10.341 -28.782 -12.451 1.00 96.00 195 SER A O 1
ATOM 1529 N N . ALA A 1 196 ? -10.951 -27.514 -14.192 1.00 96.62 196 ALA A N 1
ATOM 1530 C CA . ALA A 1 196 ? -10.028 -26.431 -13.853 1.00 96.62 196 ALA A CA 1
ATOM 1531 C C . ALA A 1 196 ? -10.350 -25.826 -12.473 1.00 96.62 196 ALA A C 1
ATOM 1533 O O . ALA A 1 196 ? -9.449 -25.650 -11.646 1.00 96.62 196 ALA A O 1
ATOM 1534 N N . ALA A 1 197 ? -11.638 -25.604 -12.181 1.00 96.69 197 ALA A N 1
ATOM 1535 C CA . ALA A 1 197 ? -12.110 -25.132 -10.876 1.00 96.69 197 ALA A CA 1
ATOM 1536 C C . ALA A 1 197 ? -11.810 -26.125 -9.737 1.00 96.69 197 ALA A C 1
ATOM 1538 O O . ALA A 1 197 ? -11.327 -25.719 -8.679 1.00 96.69 197 ALA A O 1
ATOM 1539 N N . GLY A 1 198 ? -12.013 -27.427 -9.959 1.00 97.00 198 GLY A N 1
ATOM 1540 C CA . GLY A 1 198 ? -11.704 -28.468 -8.976 1.00 97.00 198 GLY A CA 1
ATOM 1541 C C . GLY A 1 198 ? -10.202 -28.602 -8.694 1.00 97.00 198 GLY A C 1
ATOM 1542 O O . GLY A 1 198 ? -9.791 -28.737 -7.538 1.00 97.00 198 GLY A O 1
ATOM 1543 N N . ARG A 1 199 ? -9.352 -28.492 -9.726 1.00 96.44 199 ARG A N 1
ATOM 1544 C CA . ARG A 1 199 ? -7.883 -28.445 -9.585 1.00 96.44 199 ARG A CA 1
ATOM 1545 C C . ARG A 1 199 ? -7.437 -27.217 -8.801 1.00 96.44 199 ARG A C 1
ATOM 1547 O O . ARG A 1 199 ? -6.633 -27.357 -7.882 1.00 96.44 199 ARG A O 1
ATOM 1554 N N . PHE A 1 200 ? -7.988 -26.048 -9.118 1.00 96.25 200 PHE A N 1
ATOM 1555 C CA . PHE A 1 200 ? -7.692 -24.804 -8.412 1.00 96.25 200 PHE A CA 1
ATOM 1556 C C . PHE A 1 200 ? -8.113 -24.885 -6.940 1.00 96.25 200 PHE A C 1
ATOM 1558 O O . PHE A 1 200 ? -7.307 -24.580 -6.068 1.00 96.25 200 PHE A O 1
ATOM 1565 N N . ALA A 1 201 ? -9.314 -25.393 -6.646 1.00 96.69 201 ALA A N 1
ATOM 1566 C CA . ALA A 1 201 ? -9.784 -25.596 -5.276 1.00 96.69 201 ALA A CA 1
ATOM 1567 C C . ALA A 1 201 ? -8.876 -26.546 -4.475 1.00 96.69 201 ALA A C 1
ATOM 1569 O O . ALA A 1 201 ? -8.538 -26.252 -3.331 1.00 96.69 201 ALA A O 1
ATOM 1570 N N . ARG A 1 202 ? -8.433 -27.665 -5.073 1.00 94.88 202 ARG A N 1
ATOM 1571 C CA . ARG A 1 202 ? -7.488 -28.600 -4.429 1.00 94.88 202 ARG A CA 1
ATOM 1572 C C . ARG A 1 202 ? -6.117 -27.976 -4.159 1.00 94.88 202 ARG A C 1
ATOM 1574 O O . ARG A 1 202 ? -5.524 -28.308 -3.141 1.00 94.88 202 ARG A O 1
ATOM 1581 N N . LEU A 1 203 ? -5.630 -27.103 -5.044 1.00 92.75 203 LEU A N 1
ATOM 1582 C CA . LEU A 1 203 ? -4.366 -26.382 -4.863 1.00 92.75 203 LEU A CA 1
ATOM 1583 C C . LEU A 1 203 ? -4.482 -25.307 -3.774 1.00 92.75 203 LEU A C 1
ATOM 1585 O O . LEU A 1 203 ? -3.642 -25.231 -2.891 1.00 92.75 203 LEU A O 1
ATOM 1589 N N . GLN A 1 204 ? -5.535 -24.492 -3.830 1.00 94.12 204 GLN A N 1
ATOM 1590 C CA . GLN A 1 204 ? -5.717 -23.332 -2.956 1.00 94.12 204 GLN A CA 1
ATOM 1591 C C . GLN A 1 204 ? -6.197 -23.682 -1.546 1.00 94.12 204 GLN A C 1
ATOM 1593 O O . GLN A 1 204 ? -6.026 -22.883 -0.631 1.00 94.12 204 GLN A O 1
ATOM 1598 N N . LEU A 1 205 ? -6.807 -24.856 -1.364 1.00 94.75 205 LEU A N 1
ATOM 1599 C CA . LEU A 1 205 ? -7.347 -25.323 -0.085 1.00 94.75 205 LEU A CA 1
ATOM 1600 C C . LEU A 1 205 ? -6.704 -26.649 0.369 1.00 94.75 205 LEU A C 1
ATOM 1602 O O . LEU A 1 205 ? -7.317 -27.389 1.140 1.00 94.75 205 LEU A O 1
ATOM 1606 N N . SER A 1 206 ? -5.494 -26.978 -0.110 1.00 89.38 206 SER A N 1
ATOM 1607 C CA . SER A 1 206 ? -4.774 -28.212 0.262 1.00 89.38 206 SER A CA 1
ATOM 1608 C C . SER A 1 206 ? -4.582 -28.337 1.773 1.00 89.38 206 SER A C 1
ATOM 1610 O O . SER A 1 206 ? -4.775 -29.412 2.349 1.00 89.38 206 SER A O 1
ATOM 1612 N N . ASP A 1 207 ? -4.251 -27.202 2.387 1.00 88.69 207 ASP A N 1
ATOM 1613 C CA . ASP A 1 207 ? -3.867 -27.054 3.787 1.00 88.69 207 ASP A CA 1
ATOM 1614 C C . ASP A 1 207 ? -5.078 -26.739 4.684 1.00 88.69 207 ASP A C 1
ATOM 1616 O O . ASP A 1 207 ? -4.964 -26.719 5.909 1.00 88.69 207 ASP A O 1
ATOM 1620 N N . CYS A 1 208 ? -6.261 -26.531 4.092 1.00 88.81 208 CYS A N 1
ATOM 1621 C CA . CYS A 1 208 ? -7.484 -26.234 4.826 1.00 88.81 208 CYS A CA 1
ATOM 1622 C C . CYS A 1 208 ? -8.147 -27.499 5.401 1.00 88.81 208 CYS A C 1
ATOM 1624 O O . CYS A 1 208 ? -8.240 -28.554 4.756 1.00 88.81 208 CYS A O 1
ATOM 1626 N N . ALA A 1 209 ? -8.691 -27.366 6.614 1.00 88.50 209 ALA A N 1
ATOM 1627 C CA . ALA A 1 209 ? -9.376 -28.430 7.342 1.00 88.50 209 ALA A CA 1
ATOM 1628 C C . ALA A 1 209 ? -10.860 -28.093 7.575 1.00 88.50 209 ALA A C 1
ATOM 1630 O O . ALA A 1 209 ? -11.275 -27.751 8.678 1.00 88.50 209 ALA A O 1
ATOM 1631 N N . HIS A 1 210 ? -11.681 -28.206 6.530 1.00 94.88 210 HIS A N 1
ATOM 1632 C CA . HIS A 1 210 ? -13.130 -28.003 6.634 1.00 94.88 210 HIS A CA 1
ATOM 1633 C C . HIS A 1 210 ? -13.843 -29.267 7.118 1.00 94.88 210 HIS A C 1
ATOM 1635 O O . HIS A 1 210 ? -13.612 -30.359 6.592 1.00 94.88 210 HIS A O 1
ATOM 1641 N N . LEU A 1 211 ? -14.725 -29.114 8.105 1.00 92.88 211 LEU A N 1
ATOM 1642 C CA . LEU A 1 211 ? -15.495 -30.192 8.727 1.00 92.88 211 LEU A CA 1
ATOM 1643 C C . LEU A 1 211 ? -16.985 -29.835 8.709 1.00 92.88 211 LEU A C 1
ATOM 1645 O O . LEU A 1 211 ? -17.338 -28.696 9.012 1.00 92.88 211 LEU A O 1
ATOM 1649 N N . ASP A 1 212 ? -17.852 -30.797 8.397 1.00 92.00 212 ASP A N 1
ATOM 1650 C CA . ASP A 1 212 ? -19.305 -30.628 8.506 1.00 92.00 212 ASP A CA 1
ATOM 1651 C C . ASP A 1 212 ? -19.792 -30.687 9.972 1.00 92.00 212 ASP A C 1
ATOM 1653 O O . ASP A 1 212 ? -19.000 -30.804 10.913 1.00 92.00 212 ASP A O 1
ATOM 1657 N N . GLY A 1 213 ? -21.109 -30.607 10.191 1.00 87.75 213 GLY A N 1
ATOM 1658 C CA . GLY A 1 213 ? -21.693 -30.655 11.539 1.00 87.75 213 GLY A CA 1
ATOM 1659 C C . GLY A 1 213 ? -21.413 -31.954 12.312 1.00 87.75 213 GLY A C 1
ATOM 1660 O O . GLY A 1 213 ? -21.334 -31.919 13.537 1.00 87.75 213 GLY A O 1
ATOM 1661 N N . GLU A 1 214 ? -21.200 -33.073 11.615 1.00 89.31 214 GLU A N 1
ATOM 1662 C CA . GLU A 1 214 ? -20.938 -34.397 12.201 1.00 89.31 214 GLU A CA 1
ATOM 1663 C C . GLU A 1 214 ? -19.435 -34.667 12.404 1.00 89.31 214 GLU A C 1
ATOM 1665 O O . GLU A 1 214 ? -19.056 -35.643 13.051 1.00 89.31 214 GLU A O 1
ATOM 1670 N N . GLY A 1 215 ? -18.560 -33.804 11.874 1.00 88.81 215 GLY A N 1
ATOM 1671 C CA . GLY A 1 215 ? -17.104 -33.956 11.956 1.00 88.81 215 GLY A CA 1
ATOM 1672 C C . GLY A 1 215 ? -16.460 -34.693 10.794 1.00 88.81 215 GLY A C 1
ATOM 1673 O O . GLY A 1 215 ? -15.277 -35.032 10.861 1.00 88.81 215 GLY A O 1
ATOM 1674 N N . LYS A 1 216 ? -17.197 -34.911 9.707 1.00 91.12 216 LYS A N 1
ATOM 1675 C CA . LYS A 1 216 ? -16.636 -35.448 8.472 1.00 91.12 216 LYS A CA 1
ATOM 1676 C C . LYS A 1 216 ? -15.925 -34.329 7.708 1.00 91.12 216 LYS A C 1
ATOM 1678 O O . LYS A 1 216 ? -16.435 -33.217 7.587 1.00 91.12 216 LYS A O 1
ATOM 1683 N N . ARG A 1 217 ? -14.750 -34.636 7.151 1.00 92.88 217 ARG A N 1
ATOM 1684 C CA . ARG A 1 217 ? -14.012 -33.716 6.274 1.00 92.88 217 ARG A CA 1
ATOM 1685 C C . ARG A 1 217 ? -14.814 -33.416 5.002 1.00 92.88 217 ARG A C 1
ATOM 1687 O O . ARG A 1 217 ? -15.179 -34.346 4.282 1.00 92.88 217 ARG A O 1
ATOM 1694 N N . ILE A 1 218 ? -15.007 -32.131 4.720 1.00 95.69 218 ILE A N 1
ATOM 1695 C CA . ILE A 1 218 ? -15.549 -31.612 3.456 1.00 95.69 218 ILE A CA 1
ATOM 1696 C C . ILE A 1 218 ? -14.405 -31.571 2.433 1.00 95.69 218 ILE A C 1
ATOM 1698 O O . ILE A 1 218 ? -13.276 -31.197 2.769 1.00 95.69 218 ILE A O 1
ATOM 1702 N N . ALA A 1 219 ? -14.653 -31.979 1.186 1.00 95.56 219 ALA A N 1
ATOM 1703 C CA . ALA A 1 219 ? -13.610 -31.958 0.159 1.00 95.56 219 ALA A CA 1
ATOM 1704 C C . ALA A 1 219 ? -13.299 -30.515 -0.310 1.00 95.56 219 ALA A C 1
ATOM 1706 O O . ALA A 1 219 ? -14.222 -29.709 -0.418 1.00 95.56 219 ALA A O 1
ATOM 1707 N N . PRO A 1 220 ? -12.047 -30.173 -0.683 1.00 96.31 220 PRO A N 1
ATOM 1708 C CA . PRO A 1 220 ? -11.697 -28.849 -1.212 1.00 96.31 220 PRO A CA 1
ATOM 1709 C C . PRO A 1 220 ? -12.611 -28.330 -2.336 1.00 96.31 220 PRO A C 1
ATOM 1711 O O . PRO A 1 220 ? -13.061 -27.187 -2.285 1.00 96.31 220 PRO A O 1
ATOM 1714 N N . SER A 1 221 ? -12.940 -29.170 -3.325 1.00 96.25 221 SER A N 1
ATOM 1715 C CA . SER A 1 221 ? -13.846 -28.807 -4.427 1.00 96.25 221 SER A CA 1
ATOM 1716 C C . SER A 1 221 ? -15.300 -28.629 -3.975 1.00 96.25 221 SER A C 1
ATOM 1718 O O . SER A 1 221 ? -15.987 -27.742 -4.469 1.00 96.25 221 SER A O 1
ATOM 1720 N N . GLU A 1 222 ? -15.760 -29.416 -3.001 1.00 97.12 222 GLU A N 1
ATOM 1721 C CA . GLU A 1 222 ? -17.098 -29.315 -2.401 1.00 97.12 222 GLU A CA 1
ATOM 1722 C C . GLU A 1 222 ? -17.244 -28.025 -1.573 1.00 97.12 222 GLU A C 1
ATOM 1724 O O . GLU A 1 222 ? -18.236 -27.303 -1.695 1.00 97.12 222 GLU A O 1
ATOM 1729 N N . MET A 1 223 ? -16.222 -27.684 -0.779 1.00 97.19 223 MET A N 1
ATOM 1730 C CA . MET A 1 223 ? -16.174 -26.439 -0.013 1.00 97.19 223 MET A CA 1
ATOM 1731 C C . MET A 1 223 ? -16.131 -25.213 -0.932 1.00 97.19 223 MET A C 1
ATOM 1733 O O . MET A 1 223 ? -16.859 -24.243 -0.709 1.00 97.19 223 MET A O 1
ATOM 1737 N N . PHE A 1 224 ? -15.310 -25.259 -1.986 1.00 97.94 224 PHE A N 1
ATOM 1738 C CA . PHE A 1 224 ? -15.225 -24.178 -2.964 1.00 97.94 224 PHE A CA 1
ATOM 1739 C C . PHE A 1 224 ? -16.536 -24.014 -3.749 1.00 97.94 224 PHE A C 1
ATOM 1741 O O . PHE A 1 224 ? -17.019 -22.893 -3.887 1.00 97.94 224 PHE A O 1
ATOM 1748 N N . ALA A 1 225 ? -17.183 -25.108 -4.164 1.00 98.00 225 ALA A N 1
ATOM 1749 C CA . ALA A 1 225 ? -18.511 -25.066 -4.782 1.00 98.00 225 ALA A CA 1
ATOM 1750 C C . ALA A 1 225 ? -19.569 -24.442 -3.850 1.00 98.00 225 ALA A C 1
ATOM 1752 O O . ALA A 1 225 ? -20.296 -23.541 -4.262 1.00 98.00 225 ALA A O 1
ATOM 1753 N N . SER A 1 226 ? -19.600 -24.838 -2.572 1.00 97.94 226 SER A N 1
ATOM 1754 C CA . SER A 1 226 ? -20.483 -24.241 -1.554 1.00 97.94 226 SER A CA 1
ATOM 1755 C C . SER A 1 226 ? -20.239 -22.734 -1.362 1.00 97.94 226 SER A C 1
ATOM 1757 O O . SER A 1 226 ? -21.180 -21.974 -1.116 1.00 97.94 226 SER A O 1
ATOM 1759 N N . LEU A 1 227 ? -18.985 -22.280 -1.480 1.00 97.94 227 LEU A N 1
ATOM 1760 C CA . LEU A 1 227 ? -18.625 -20.860 -1.429 1.00 97.94 227 LEU A CA 1
ATOM 1761 C C . LEU A 1 227 ? -19.096 -20.104 -2.683 1.00 97.94 227 LEU A C 1
ATOM 1763 O O . LEU A 1 227 ? -19.701 -19.041 -2.554 1.00 97.94 227 LEU A O 1
ATOM 1767 N N . VAL A 1 228 ? -18.888 -20.664 -3.879 1.00 98.00 228 VAL A N 1
ATOM 1768 C CA . VAL A 1 228 ? -19.383 -20.091 -5.144 1.00 98.00 228 VAL A CA 1
ATOM 1769 C C . VAL A 1 228 ? -20.910 -19.977 -5.121 1.00 98.00 228 VAL A C 1
ATOM 1771 O O . VAL A 1 228 ? -21.441 -18.901 -5.377 1.00 98.00 228 VAL A O 1
ATOM 1774 N N . GLU A 1 229 ? -21.634 -21.031 -4.735 1.00 98.06 229 GLU A N 1
ATOM 1775 C CA . GLU A 1 229 ? -23.102 -21.003 -4.641 1.00 98.06 229 GLU A CA 1
ATOM 1776 C C . GLU A 1 229 ? -23.616 -20.021 -3.571 1.00 98.06 229 GLU A C 1
ATOM 1778 O O . GLU A 1 229 ? -24.722 -19.483 -3.687 1.00 98.06 229 GLU A O 1
ATOM 1783 N N . HIS A 1 230 ? -22.840 -19.768 -2.511 1.00 97.94 230 HIS A N 1
ATOM 1784 C CA . HIS A 1 230 ? -23.133 -18.717 -1.528 1.00 97.94 230 HIS A CA 1
ATOM 1785 C C . HIS A 1 230 ? -22.998 -17.325 -2.139 1.00 97.94 230 HIS A C 1
ATOM 1787 O O . HIS A 1 230 ? -23.918 -16.511 -2.031 1.00 97.94 230 HIS A O 1
ATOM 1793 N N . PHE A 1 231 ? -21.909 -17.063 -2.858 1.00 98.19 231 PHE A N 1
ATOM 1794 C CA . PHE A 1 231 ? -21.739 -15.785 -3.538 1.00 98.19 231 PHE A CA 1
ATOM 1795 C C . PHE A 1 231 ? -22.694 -15.596 -4.715 1.00 98.19 231 PHE A C 1
ATOM 1797 O O . PHE A 1 231 ? -23.130 -14.473 -4.930 1.00 98.19 231 PHE A O 1
ATOM 1804 N N . GLN A 1 232 ? -23.118 -16.651 -5.416 1.00 97.12 232 GLN A N 1
ATOM 1805 C CA . GLN A 1 232 ? -24.142 -16.564 -6.467 1.00 97.12 232 GLN A CA 1
ATOM 1806 C C . GLN A 1 232 ? -25.508 -16.146 -5.902 1.00 97.12 232 GLN A C 1
ATOM 1808 O O . GLN A 1 232 ? -26.167 -15.275 -6.474 1.00 97.12 232 GLN A O 1
ATOM 1813 N N . ARG A 1 233 ? -25.904 -16.682 -4.735 1.00 97.44 233 ARG A N 1
ATOM 1814 C CA . ARG A 1 233 ? -27.092 -16.213 -3.996 1.00 97.44 233 ARG A CA 1
ATOM 1815 C C . ARG A 1 233 ? -26.994 -14.721 -3.661 1.00 97.44 233 ARG A C 1
ATOM 1817 O O . ARG A 1 233 ? -27.965 -13.991 -3.852 1.00 97.44 233 ARG A O 1
ATOM 1824 N N . TRP A 1 234 ? -25.829 -14.256 -3.204 1.00 97.25 234 TRP A N 1
ATOM 1825 C CA . TRP A 1 234 ? -25.590 -12.834 -2.931 1.00 97.25 234 TRP A CA 1
ATOM 1826 C C . TRP A 1 234 ? -25.546 -11.973 -4.199 1.00 97.25 234 TRP A C 1
ATOM 1828 O O . TRP A 1 234 ? -26.145 -10.905 -4.213 1.00 97.25 234 TRP A O 1
ATOM 1838 N N . GLY A 1 235 ? -24.911 -12.432 -5.277 1.00 95.06 235 GLY A N 1
ATOM 1839 C CA . GLY A 1 235 ? -24.816 -11.718 -6.551 1.00 95.06 235 GLY A CA 1
ATOM 1840 C C . GLY A 1 235 ? -26.178 -11.494 -7.205 1.00 95.06 235 GLY A C 1
ATOM 1841 O O . GLY A 1 235 ? -26.431 -10.408 -7.720 1.00 95.06 235 GLY A O 1
ATOM 1842 N N . GLY A 1 236 ? -27.081 -12.476 -7.114 1.00 93.69 236 GLY A N 1
ATOM 1843 C CA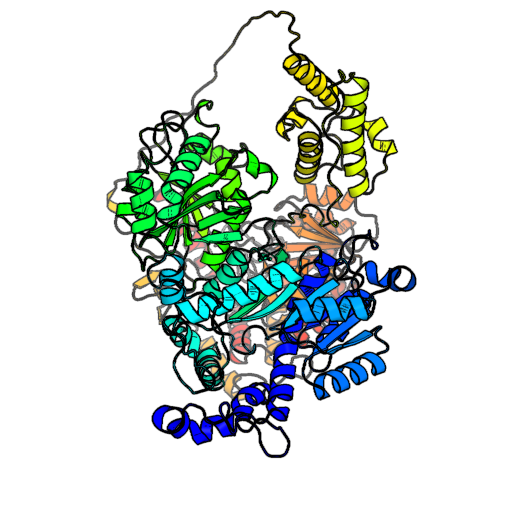 . GLY A 1 236 ? -28.477 -12.313 -7.526 1.00 93.69 236 GLY A CA 1
ATOM 1844 C C . GLY A 1 236 ? -29.264 -11.353 -6.626 1.00 93.69 236 GLY A C 1
ATOM 1845 O O . GLY A 1 236 ? -30.028 -10.534 -7.125 1.00 93.69 236 GLY A O 1
ATOM 1846 N N . ALA A 1 237 ? -29.056 -11.412 -5.307 1.00 94.94 237 ALA A N 1
ATOM 1847 C CA . ALA A 1 237 ? -29.751 -10.545 -4.354 1.00 94.94 237 ALA A CA 1
ATOM 1848 C C . ALA A 1 237 ? -29.290 -9.073 -4.411 1.00 94.94 237 ALA A C 1
ATOM 1850 O O . ALA A 1 237 ? -30.095 -8.176 -4.193 1.00 94.94 237 ALA A O 1
ATOM 1851 N N . LEU A 1 238 ? -28.016 -8.818 -4.727 1.00 94.94 238 LEU A N 1
ATOM 1852 C CA . LEU A 1 238 ? -27.426 -7.477 -4.846 1.00 94.94 238 LEU A CA 1
ATOM 1853 C C . LEU A 1 238 ? -27.726 -6.789 -6.193 1.00 94.94 238 LEU A C 1
ATOM 1855 O O . LEU A 1 238 ? -27.216 -5.693 -6.445 1.00 94.94 238 LEU A O 1
ATOM 1859 N N . GLN A 1 239 ? -28.520 -7.405 -7.072 1.00 91.12 239 GLN A N 1
ATOM 1860 C CA . GLN A 1 239 ? -28.827 -6.877 -8.401 1.00 91.12 239 GLN A CA 1
ATOM 1861 C C . GLN A 1 239 ? -29.482 -5.486 -8.319 1.00 91.12 239 GLN A C 1
ATOM 1863 O O . GLN A 1 239 ? -30.572 -5.330 -7.778 1.00 91.12 239 GLN A O 1
ATOM 1868 N N . GLY A 1 240 ? -28.822 -4.475 -8.892 1.00 87.75 240 GLY A N 1
ATOM 1869 C CA . GLY A 1 240 ? -29.297 -3.084 -8.889 1.00 87.75 240 GLY A CA 1
ATOM 1870 C C . GLY A 1 240 ? -29.050 -2.300 -7.593 1.00 87.75 240 GLY A C 1
ATOM 1871 O O . GLY A 1 240 ? -29.422 -1.134 -7.539 1.00 87.75 240 GLY A O 1
ATOM 1872 N N . SER A 1 241 ? -28.424 -2.908 -6.579 1.00 94.19 241 SER A N 1
ATOM 1873 C CA . SER A 1 241 ? -27.961 -2.222 -5.361 1.00 94.19 241 SER A CA 1
ATOM 1874 C C . SER A 1 241 ? -26.611 -1.519 -5.573 1.00 94.19 241 SER A C 1
ATOM 1876 O O . SER A 1 241 ? -25.940 -1.722 -6.588 1.00 94.19 241 SER A O 1
ATOM 1878 N N . PHE A 1 242 ? -26.139 -0.782 -4.563 1.00 95.12 242 PHE A N 1
ATOM 1879 C CA . PHE A 1 242 ? -24.785 -0.205 -4.536 1.00 95.12 242 PHE A CA 1
ATOM 1880 C C . PHE A 1 242 ? -23.685 -1.239 -4.234 1.00 95.12 242 PHE A C 1
ATOM 1882 O O . PHE A 1 242 ? -22.524 -0.876 -4.042 1.00 95.12 242 PHE A O 1
ATOM 1889 N N . GLY A 1 243 ? -24.025 -2.529 -4.188 1.00 96.06 243 GLY A N 1
ATOM 1890 C CA . GLY A 1 243 ? -23.087 -3.607 -3.906 1.00 96.06 243 GLY A CA 1
ATOM 1891 C C . GLY A 1 243 ? -22.841 -3.812 -2.412 1.00 96.06 243 GLY A C 1
ATOM 1892 O O . GLY A 1 243 ? -23.719 -3.572 -1.579 1.00 96.06 243 GLY A O 1
ATOM 1893 N N . LEU A 1 244 ? -21.651 -4.312 -2.084 1.00 97.25 244 LEU A N 1
ATOM 1894 C CA . LEU A 1 244 ? -21.308 -4.861 -0.775 1.00 97.25 244 LEU A CA 1
ATOM 1895 C C . LEU A 1 244 ? -19.903 -4.424 -0.331 1.00 97.25 244 LEU A C 1
ATOM 1897 O O . LEU A 1 244 ? -18.917 -4.880 -0.902 1.00 97.25 244 LEU A O 1
ATOM 1901 N N . CYS A 1 245 ? -19.787 -3.607 0.717 1.00 96.44 245 CYS A N 1
ATOM 1902 C CA . CYS A 1 245 ? -18.505 -3.389 1.399 1.00 96.44 245 CYS A CA 1
ATOM 1903 C C . CYS A 1 245 ? -18.295 -4.488 2.443 1.00 96.44 245 CYS A C 1
ATOM 1905 O O . CYS A 1 245 ? -19.011 -4.541 3.444 1.00 96.44 245 CYS A O 1
ATOM 1907 N N . MET A 1 246 ? -17.316 -5.362 2.222 1.00 94.69 246 MET A N 1
ATOM 1908 C CA . MET A 1 246 ? -17.020 -6.466 3.132 1.00 94.69 246 MET A CA 1
ATOM 1909 C C . MET A 1 246 ? -15.617 -6.369 3.720 1.00 94.69 246 MET A C 1
ATOM 1911 O O . MET A 1 246 ? -14.683 -5.912 3.061 1.00 94.69 246 MET A O 1
ATOM 1915 N N . LEU A 1 247 ? -15.487 -6.871 4.943 1.00 94.62 247 LEU A N 1
ATOM 1916 C CA . LEU A 1 247 ? -14.225 -7.112 5.632 1.00 94.62 247 LEU A CA 1
ATOM 1917 C C . LEU A 1 247 ? -14.213 -8.580 6.065 1.00 94.62 247 LEU A C 1
ATOM 1919 O O . LEU A 1 247 ? -15.125 -8.991 6.775 1.00 94.62 247 LEU A O 1
ATOM 1923 N N . GLU A 1 248 ? -13.236 -9.377 5.642 1.00 95.56 248 GLU A N 1
ATOM 1924 C CA . GLU A 1 248 ? -13.249 -10.828 5.885 1.00 95.56 248 GLU A CA 1
ATOM 1925 C C . GLU A 1 248 ? -11.852 -11.400 6.177 1.00 95.56 248 GLU A C 1
ATOM 1927 O O . GLU A 1 248 ? -10.846 -10.886 5.685 1.00 95.56 248 GLU A O 1
ATOM 1932 N N . VAL A 1 249 ? -11.792 -12.455 6.996 1.00 94.00 249 VAL A N 1
ATOM 1933 C CA . VAL A 1 249 ? -10.564 -13.160 7.396 1.00 94.00 249 VAL A CA 1
ATOM 1934 C C . VAL A 1 249 ? -10.278 -14.351 6.472 1.00 94.00 249 VAL A C 1
ATOM 1936 O O . VAL A 1 249 ? -11.175 -15.098 6.088 1.00 94.00 249 VAL A O 1
ATOM 1939 N N . MET A 1 250 ? -9.006 -14.518 6.114 1.00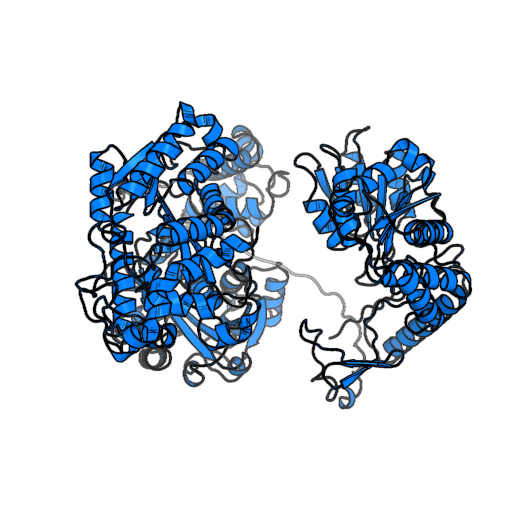 94.19 250 MET A N 1
ATOM 1940 C CA . MET A 1 250 ? -8.514 -15.503 5.147 1.00 94.19 250 MET A CA 1
ATOM 1941 C C . MET A 1 250 ? -7.578 -16.505 5.825 1.00 94.19 250 MET A C 1
ATOM 1943 O O . MET A 1 250 ? -6.756 -16.119 6.659 1.00 94.19 250 MET A O 1
ATOM 1947 N N . MET A 1 251 ? -7.656 -17.782 5.449 1.00 92.50 251 MET A N 1
ATOM 1948 C CA . MET A 1 251 ? -6.719 -18.810 5.916 1.00 92.50 251 MET A CA 1
ATOM 1949 C C . MET A 1 251 ? -5.368 -18.666 5.196 1.00 92.50 251 MET A C 1
ATOM 1951 O O . MET A 1 251 ? -5.338 -18.330 4.012 1.00 92.50 251 MET A O 1
ATOM 1955 N N . LEU A 1 252 ? -4.261 -18.914 5.903 1.00 90.75 252 LEU A N 1
ATOM 1956 C CA . LEU A 1 252 ? -2.923 -18.957 5.301 1.00 90.75 252 LEU A CA 1
ATOM 1957 C C . LEU A 1 252 ? -2.485 -20.405 5.060 1.00 90.75 252 LEU A C 1
ATOM 1959 O O . LEU A 1 252 ? -2.883 -21.305 5.797 1.00 90.75 252 LEU A O 1
ATOM 1963 N N . ASP A 1 253 ? -1.628 -20.623 4.063 1.00 89.75 253 ASP A N 1
ATOM 1964 C CA . ASP A 1 253 ? -0.968 -21.918 3.872 1.00 89.75 253 ASP A CA 1
ATOM 1965 C C . ASP A 1 253 ? 0.060 -22.213 4.987 1.00 89.75 253 ASP A C 1
ATOM 1967 O O . ASP A 1 253 ? 0.451 -21.339 5.779 1.00 89.75 253 ASP A O 1
ATOM 1971 N N . VAL A 1 254 ? 0.489 -23.474 5.086 1.00 90.88 254 VAL A N 1
ATOM 1972 C CA . VAL A 1 254 ? 1.449 -23.918 6.106 1.00 90.88 254 VAL A CA 1
ATOM 1973 C C . VAL A 1 254 ? 2.836 -23.272 5.936 1.00 90.88 254 VAL A C 1
ATOM 1975 O O . VAL A 1 254 ? 3.389 -22.841 6.955 1.00 90.88 254 VAL A O 1
ATOM 1978 N N . PRO A 1 255 ? 3.429 -23.156 4.725 1.00 90.62 255 PRO A N 1
ATOM 1979 C CA . PRO A 1 255 ? 4.706 -22.463 4.529 1.00 90.62 255 PRO A CA 1
ATOM 1980 C C . PRO A 1 255 ? 4.706 -21.008 5.021 1.00 90.62 255 PRO A C 1
ATOM 1982 O O . PRO A 1 255 ? 5.600 -20.618 5.773 1.00 90.62 255 PRO A O 1
ATOM 1985 N N . THR A 1 256 ? 3.684 -20.231 4.666 1.00 90.06 256 THR A N 1
ATOM 1986 C CA . THR A 1 256 ? 3.502 -18.826 5.055 1.00 90.06 256 THR A CA 1
ATOM 1987 C C . THR A 1 256 ? 3.251 -18.708 6.553 1.00 90.06 256 THR A C 1
ATOM 1989 O O . THR A 1 256 ? 3.911 -17.923 7.234 1.00 90.06 256 THR A O 1
ATOM 1992 N N . THR A 1 257 ? 2.367 -19.547 7.105 1.00 91.38 257 THR A N 1
ATOM 1993 C CA . THR A 1 257 ? 2.118 -19.597 8.555 1.00 91.38 257 THR A CA 1
ATOM 1994 C C . THR A 1 257 ? 3.400 -19.890 9.329 1.00 91.38 257 THR A C 1
ATOM 1996 O O . THR A 1 257 ? 3.647 -19.261 10.356 1.00 91.38 257 THR A O 1
ATOM 1999 N N . ARG A 1 258 ? 4.245 -20.803 8.827 1.00 91.75 258 ARG A N 1
ATOM 2000 C CA . ARG A 1 258 ? 5.551 -21.128 9.416 1.00 91.75 258 ARG A CA 1
ATOM 2001 C C . ARG A 1 258 ? 6.545 -19.969 9.309 1.00 91.75 258 ARG A C 1
ATOM 2003 O O . ARG A 1 258 ? 7.265 -19.718 10.273 1.00 91.75 258 ARG A O 1
ATOM 2010 N N . ALA A 1 259 ? 6.602 -19.293 8.164 1.00 89.00 259 ALA A N 1
ATOM 2011 C CA . ALA A 1 259 ? 7.501 -18.163 7.935 1.00 89.00 259 ALA A CA 1
ATOM 2012 C C . ALA A 1 259 ? 7.150 -16.941 8.803 1.00 89.00 259 ALA A C 1
ATOM 2014 O O . ALA A 1 259 ? 8.044 -16.203 9.202 1.00 89.00 259 ALA A O 1
ATOM 2015 N N . SER A 1 260 ? 5.870 -16.753 9.138 1.00 86.75 260 SER A N 1
ATOM 2016 C CA . SER A 1 260 ? 5.366 -15.596 9.894 1.00 86.75 260 SER A CA 1
ATOM 2017 C C . SER A 1 260 ? 4.864 -15.934 11.306 1.00 86.75 260 SER A C 1
ATOM 2019 O O . SER A 1 260 ? 4.018 -15.219 11.840 1.00 86.75 260 SER A O 1
ATOM 2021 N N . LEU A 1 261 ? 5.377 -16.996 11.946 1.00 87.06 261 LEU A N 1
ATOM 2022 C CA . LEU A 1 261 ? 4.938 -17.436 13.288 1.00 87.06 261 LEU A CA 1
ATOM 2023 C C . LEU A 1 261 ? 5.037 -16.360 14.383 1.00 87.06 261 LEU A C 1
ATOM 2025 O O . LEU A 1 261 ? 4.256 -16.390 15.333 1.00 87.06 261 LEU A O 1
ATOM 2029 N N . ASN A 1 262 ? 5.996 -15.438 14.273 1.00 84.81 262 ASN A N 1
ATOM 2030 C CA . ASN A 1 262 ? 6.196 -14.363 15.252 1.00 84.81 262 ASN A CA 1
ATOM 2031 C C . ASN A 1 262 ? 5.296 -13.142 14.989 1.00 84.81 262 ASN A C 1
ATOM 2033 O O . ASN A 1 262 ? 5.004 -12.386 15.915 1.00 84.81 262 ASN A O 1
ATOM 2037 N N . ASP A 1 263 ? 4.839 -12.976 13.746 1.00 80.25 263 ASP A N 1
ATOM 2038 C CA . ASP A 1 263 ? 4.152 -11.776 13.253 1.00 80.25 263 ASP A CA 1
ATOM 2039 C C . ASP A 1 263 ? 2.655 -12.012 12.995 1.00 80.25 263 ASP A C 1
ATOM 2041 O O . ASP A 1 263 ? 1.890 -11.063 12.815 1.00 80.25 263 ASP A O 1
ATOM 2045 N N . CYS A 1 264 ? 2.221 -13.277 12.971 1.00 81.50 264 CYS A N 1
ATOM 2046 C CA . CYS A 1 264 ? 0.881 -13.683 12.572 1.00 81.50 264 CYS A CA 1
ATOM 2047 C C . CYS A 1 264 ? 0.219 -14.639 13.575 1.00 81.50 264 CYS A C 1
ATOM 2049 O O . CYS A 1 264 ? 0.833 -15.560 14.108 1.00 81.50 264 CYS A O 1
ATOM 2051 N N . VAL A 1 265 ? -1.088 -14.467 13.788 1.00 83.50 265 VAL A N 1
ATOM 2052 C CA . VAL A 1 265 ? -1.891 -15.298 14.708 1.00 83.50 265 VAL A CA 1
ATOM 2053 C C . VAL A 1 265 ? -2.426 -16.593 14.077 1.00 83.50 265 VAL A C 1
ATOM 2055 O O . VAL A 1 265 ? -3.081 -17.380 14.762 1.00 83.50 265 VAL A O 1
ATOM 2058 N N . SER A 1 266 ? -2.159 -16.831 12.787 1.00 86.69 266 SER A N 1
ATOM 2059 C CA . SER A 1 266 ? -2.810 -17.886 11.996 1.00 86.69 266 SER A CA 1
ATOM 2060 C C . SER A 1 266 ? -2.700 -19.283 12.598 1.00 86.69 266 SER A C 1
ATOM 2062 O O . SER A 1 266 ? -3.710 -19.972 12.643 1.00 86.69 266 SER A O 1
ATOM 2064 N N . LEU A 1 267 ? -1.550 -19.686 13.159 1.00 89.19 267 LEU A N 1
ATOM 2065 C CA . LEU A 1 267 ? -1.366 -21.049 13.685 1.00 89.19 267 LEU A CA 1
ATOM 2066 C C . LEU A 1 267 ? -2.458 -21.473 14.683 1.00 89.19 267 LEU A C 1
ATOM 2068 O O . LEU A 1 267 ? -3.009 -22.564 14.568 1.00 89.19 267 LEU A O 1
ATOM 2072 N N . HIS A 1 268 ? -2.766 -20.634 15.676 1.00 88.06 268 HIS A N 1
ATOM 2073 C CA . HIS A 1 268 ? -3.774 -20.979 16.682 1.00 88.06 268 HIS A CA 1
ATOM 2074 C C . HIS A 1 268 ? -5.188 -20.614 16.223 1.00 88.06 268 HIS A C 1
ATOM 2076 O O . HIS A 1 268 ? -6.134 -21.331 16.539 1.00 88.06 268 HIS A O 1
ATOM 2082 N N . PHE A 1 269 ? -5.339 -19.523 15.469 1.00 89.69 269 PHE A N 1
ATOM 2083 C CA . PHE A 1 269 ? -6.641 -19.076 14.984 1.00 89.69 269 PHE A CA 1
ATOM 2084 C C . PHE A 1 269 ? -7.218 -20.057 13.951 1.00 89.69 269 PHE A C 1
ATOM 2086 O O . PHE A 1 269 ? -8.366 -20.461 14.083 1.00 89.69 269 PHE A O 1
ATOM 2093 N N . ASP A 1 270 ? -6.427 -20.516 12.978 1.00 91.06 270 ASP A N 1
ATOM 2094 C CA . ASP A 1 270 ? -6.903 -21.393 11.897 1.00 91.06 270 ASP A CA 1
ATOM 2095 C C . ASP A 1 270 ? -7.274 -22.784 12.397 1.00 91.06 270 ASP A C 1
ATOM 2097 O O . ASP A 1 270 ? -8.301 -23.325 11.987 1.00 91.06 270 ASP A O 1
ATOM 2101 N N . VAL A 1 271 ? -6.513 -23.327 13.352 1.00 89.81 271 VAL A N 1
ATOM 2102 C CA . VAL A 1 271 ? -6.858 -24.584 14.029 1.00 89.81 271 VAL A CA 1
ATOM 2103 C C . VAL A 1 271 ? -8.172 -24.446 14.799 1.00 89.81 271 VAL A C 1
ATOM 2105 O O . VAL A 1 271 ? -9.054 -25.290 14.652 1.00 89.81 271 VAL A O 1
ATOM 2108 N N . VAL A 1 272 ? -8.336 -23.379 15.589 1.00 90.81 272 VAL A N 1
ATOM 2109 C CA . VAL A 1 272 ? -9.556 -23.157 16.382 1.00 90.81 272 VAL A CA 1
ATOM 2110 C C . VAL A 1 272 ? -10.784 -22.990 15.486 1.00 90.81 272 VAL A C 1
ATOM 2112 O O . VAL A 1 272 ? -11.773 -23.680 15.712 1.00 90.81 272 VAL A O 1
ATOM 2115 N N . GLN A 1 273 ? -10.703 -22.153 14.448 1.00 91.06 273 GLN A N 1
ATOM 2116 C CA . GLN A 1 273 ? -11.813 -21.891 13.523 1.00 91.06 273 GLN A CA 1
ATOM 2117 C C . GLN A 1 273 ? -12.187 -23.129 12.686 1.00 91.06 273 GLN A C 1
ATOM 2119 O O . GLN A 1 273 ? -13.364 -23.383 12.435 1.00 91.06 273 GLN A O 1
ATOM 2124 N N . SER A 1 274 ? -11.199 -23.944 12.298 1.00 90.00 274 SER A N 1
ATOM 2125 C CA . SER A 1 274 ? -11.439 -25.227 11.618 1.00 90.00 274 SER A CA 1
ATOM 2126 C C . SER A 1 274 ? -12.186 -26.209 12.528 1.00 90.00 274 SER A C 1
ATOM 2128 O O . SER A 1 274 ? -13.183 -26.816 12.131 1.00 90.00 274 SER A O 1
ATOM 2130 N N . LEU A 1 275 ? -11.746 -26.337 13.787 1.00 90.25 275 LEU A N 1
ATOM 2131 C CA . LEU A 1 275 ? -12.407 -27.191 14.777 1.00 90.25 275 LEU A CA 1
ATOM 2132 C C . LEU A 1 275 ? -13.817 -26.688 15.123 1.00 90.25 275 LEU A C 1
ATOM 2134 O O . LEU A 1 275 ? -14.708 -27.520 15.317 1.00 90.25 275 LEU A O 1
ATOM 2138 N N . SER A 1 276 ? -14.031 -25.365 15.155 1.00 91.56 276 SER A N 1
ATOM 2139 C CA . SER A 1 276 ? -15.323 -24.727 15.440 1.00 91.56 276 SER A CA 1
ATOM 2140 C C . SER A 1 276 ? -16.276 -24.616 14.241 1.00 91.56 276 SER A C 1
ATOM 2142 O O . SER A 1 276 ? -17.318 -23.977 14.355 1.00 91.56 276 SER A O 1
ATOM 2144 N N . ARG A 1 277 ? -15.970 -25.294 13.124 1.00 91.81 277 ARG A N 1
ATOM 2145 C CA . ARG A 1 277 ? -16.832 -25.395 11.926 1.00 91.81 277 ARG A CA 1
ATOM 2146 C C . ARG A 1 277 ? -17.050 -24.071 11.210 1.00 91.81 277 ARG A C 1
ATOM 2148 O O . ARG A 1 277 ? -18.152 -23.780 10.756 1.00 91.81 277 ARG A O 1
ATOM 2155 N N . GLN A 1 278 ? -15.965 -23.316 11.065 1.00 93.69 278 GLN A N 1
ATOM 2156 C CA . GLN A 1 278 ? -15.919 -22.114 10.246 1.00 93.69 278 GLN A CA 1
ATOM 2157 C C . GLN A 1 278 ? -15.089 -22.348 8.978 1.00 93.69 278 GLN A C 1
ATOM 2159 O O . GLN A 1 278 ? -14.078 -23.050 8.965 1.00 93.69 278 GLN A O 1
ATOM 2164 N N . TYR A 1 279 ? -15.538 -21.751 7.881 1.00 95.75 279 TYR A N 1
ATOM 2165 C CA . TYR A 1 279 ? -15.163 -22.102 6.513 1.00 95.75 279 TYR A CA 1
ATOM 2166 C C . TYR A 1 279 ? -14.282 -21.029 5.870 1.00 95.75 279 TYR A C 1
ATOM 2168 O O . TYR A 1 279 ? -14.565 -20.545 4.773 1.00 95.75 279 TYR A O 1
ATOM 2176 N N . MET A 1 280 ? -13.213 -20.638 6.572 1.00 95.12 280 MET A N 1
ATOM 2177 C CA . MET A 1 280 ? -12.180 -19.759 6.012 1.00 95.12 280 MET A CA 1
ATOM 2178 C C . MET A 1 280 ? -11.472 -20.454 4.845 1.00 95.12 280 MET A C 1
ATOM 2180 O O . MET A 1 280 ? -11.234 -21.660 4.879 1.00 95.12 280 MET A O 1
ATOM 2184 N N . VAL A 1 281 ? -11.109 -19.687 3.824 1.00 96.38 281 VAL A N 1
ATOM 2185 C CA . VAL A 1 281 ? -10.439 -20.158 2.602 1.00 96.38 281 VAL A CA 1
ATOM 2186 C C . VAL A 1 281 ? -9.207 -19.299 2.317 1.00 96.38 281 VAL A C 1
ATOM 2188 O O . VAL A 1 281 ? -9.033 -18.259 2.958 1.00 96.38 281 VAL A O 1
ATOM 2191 N N . SER A 1 282 ? -8.355 -19.706 1.370 1.00 95.50 282 SER A N 1
ATOM 2192 C CA . SER A 1 282 ? -7.252 -18.845 0.924 1.00 95.50 282 SER A CA 1
ATOM 2193 C C . SER A 1 282 ? -7.782 -17.558 0.262 1.00 95.50 282 SER A C 1
ATOM 2195 O O . SER A 1 282 ? -8.889 -17.565 -0.297 1.00 95.50 282 SER A O 1
ATOM 2197 N N . PRO A 1 283 ? -7.006 -16.458 0.258 1.00 95.25 283 PRO A N 1
ATOM 2198 C CA . PRO A 1 283 ? -7.420 -15.205 -0.372 1.00 95.25 283 PRO A CA 1
ATOM 2199 C C . PRO A 1 283 ? -7.759 -15.361 -1.863 1.00 95.25 283 PRO A C 1
ATOM 2201 O O . PRO A 1 283 ? -8.767 -14.830 -2.331 1.00 95.25 283 PRO A O 1
ATOM 2204 N N . ALA A 1 284 ? -6.965 -16.138 -2.608 1.00 95.31 284 ALA A N 1
ATOM 2205 C CA . ALA A 1 284 ? -7.193 -16.382 -4.032 1.00 95.31 284 ALA A CA 1
ATOM 2206 C C . ALA A 1 284 ? -8.441 -17.250 -4.292 1.00 95.31 284 ALA A C 1
ATOM 2208 O O . ALA A 1 284 ? -9.187 -16.980 -5.236 1.00 95.31 284 ALA A O 1
ATOM 2209 N N . ALA A 1 285 ? -8.730 -18.239 -3.433 1.00 97.19 285 ALA A N 1
ATOM 2210 C CA . ALA A 1 285 ? -10.000 -18.966 -3.473 1.00 97.19 285 ALA A CA 1
ATOM 2211 C C . ALA A 1 285 ? -11.198 -18.054 -3.174 1.00 97.19 285 ALA A C 1
ATOM 2213 O O . ALA A 1 285 ? -12.205 -18.120 -3.875 1.00 97.19 285 ALA A O 1
ATOM 2214 N N . PHE A 1 286 ? -11.090 -17.157 -2.195 1.00 97.94 286 PHE A N 1
ATOM 2215 C CA . PHE A 1 286 ? -12.147 -16.191 -1.899 1.00 97.94 286 PHE A CA 1
ATOM 2216 C C . PHE A 1 286 ? -12.430 -15.263 -3.094 1.00 97.94 286 PHE A C 1
ATOM 2218 O O . PHE A 1 286 ? -13.581 -15.116 -3.513 1.00 97.94 286 PHE A O 1
ATOM 2225 N N . ALA A 1 287 ? -11.376 -14.697 -3.691 1.00 97.81 287 ALA A N 1
ATOM 2226 C CA . ALA A 1 287 ? -11.472 -13.799 -4.839 1.00 97.81 287 ALA A CA 1
ATOM 2227 C C . ALA A 1 287 ? -12.042 -14.488 -6.094 1.00 97.81 287 ALA A C 1
ATOM 2229 O O . ALA A 1 287 ? -12.924 -13.926 -6.746 1.00 97.81 287 ALA A O 1
ATOM 2230 N N . LEU A 1 288 ? -11.610 -15.717 -6.419 1.00 98.44 288 LEU A N 1
ATOM 2231 C CA . LEU A 1 288 ? -12.192 -16.470 -7.538 1.00 98.44 288 LEU A CA 1
ATOM 2232 C C . LEU A 1 288 ? -13.642 -16.882 -7.263 1.00 98.44 288 LEU A C 1
ATOM 2234 O O . LEU A 1 288 ? -14.468 -16.806 -8.168 1.00 98.44 288 LEU A O 1
ATOM 2238 N N . GLY A 1 289 ? -13.983 -17.252 -6.026 1.00 98.19 289 GLY A N 1
ATOM 2239 C CA . GLY A 1 289 ? -15.357 -17.595 -5.653 1.00 98.19 289 GLY A CA 1
ATOM 2240 C C . GLY A 1 289 ? -16.338 -16.440 -5.885 1.00 98.19 289 GLY A C 1
ATOM 2241 O O . GLY A 1 289 ? -17.428 -16.645 -6.419 1.00 98.19 289 GLY A O 1
ATOM 2242 N N . LEU A 1 290 ? -15.924 -15.218 -5.542 1.00 98.50 290 LEU A N 1
ATOM 2243 C CA . LEU A 1 290 ? -16.663 -13.985 -5.823 1.00 98.50 290 LEU A CA 1
ATOM 2244 C C . LEU A 1 290 ? -16.772 -13.706 -7.327 1.00 98.50 290 LEU A C 1
ATOM 2246 O O . LEU A 1 290 ? -17.865 -13.444 -7.835 1.00 98.50 290 LEU A O 1
ATOM 2250 N N . ALA A 1 291 ? -15.662 -13.825 -8.054 1.00 98.31 291 ALA A N 1
ATOM 2251 C CA . ALA A 1 291 ? -15.616 -13.575 -9.489 1.00 98.31 291 ALA A CA 1
ATOM 2252 C C . ALA A 1 291 ? -16.469 -14.573 -10.300 1.00 98.31 291 ALA A C 1
ATOM 2254 O O . ALA A 1 291 ? -17.115 -14.175 -11.272 1.00 98.31 291 ALA A O 1
ATOM 2255 N N . MET A 1 292 ? -16.571 -15.828 -9.844 1.00 97.50 292 MET A N 1
ATOM 2256 C CA . MET A 1 292 ? -17.464 -16.870 -10.380 1.00 97.50 292 MET A CA 1
ATOM 2257 C C . MET A 1 292 ? -18.946 -16.664 -10.019 1.00 97.50 292 MET A C 1
ATOM 2259 O O . MET A 1 292 ? -19.819 -17.299 -10.606 1.00 97.50 292 MET A O 1
ATOM 2263 N N . ALA A 1 293 ? -19.248 -15.768 -9.079 1.00 96.12 293 ALA A N 1
ATOM 2264 C CA . ALA A 1 293 ? -20.580 -15.195 -8.879 1.00 96.12 293 ALA A CA 1
ATOM 2265 C C . ALA A 1 293 ? -20.760 -13.845 -9.606 1.00 96.12 293 ALA A C 1
ATOM 2267 O O . ALA A 1 293 ? -21.799 -13.192 -9.481 1.00 96.12 293 ALA A O 1
ATOM 2268 N N . GLY A 1 294 ? -19.726 -13.401 -10.331 1.00 96.25 294 GLY A N 1
ATOM 2269 C CA . GLY A 1 294 ? -19.629 -12.098 -10.980 1.00 96.25 294 GLY A CA 1
ATOM 2270 C C . GLY A 1 294 ? -19.817 -10.916 -10.027 1.00 96.25 294 GLY A C 1
ATOM 2271 O O . GLY A 1 294 ? -20.424 -9.907 -10.399 1.00 96.25 294 GLY A O 1
ATOM 2272 N N . LEU A 1 295 ? -19.318 -11.067 -8.798 1.00 97.38 295 LEU A N 1
ATOM 2273 C CA . LEU A 1 295 ? -19.026 -9.989 -7.864 1.00 97.38 295 LEU A CA 1
ATOM 2274 C C . LEU A 1 295 ? -17.534 -9.664 -7.998 1.00 97.38 295 LEU A C 1
ATOM 2276 O O . LEU A 1 295 ? -16.693 -10.504 -7.690 1.00 97.38 295 LEU A O 1
ATOM 2280 N N . LEU A 1 296 ? -17.205 -8.461 -8.466 1.00 96.25 296 LEU A N 1
ATOM 2281 C CA . LEU A 1 296 ? -15.822 -7.982 -8.584 1.00 96.25 296 LEU A CA 1
ATOM 2282 C C . LEU A 1 296 ? -15.631 -6.715 -7.739 1.00 96.25 296 LEU A C 1
ATOM 2284 O O . LEU A 1 296 ? -16.614 -6.015 -7.482 1.00 96.25 296 LEU A O 1
ATOM 2288 N N . PRO A 1 297 ? -14.399 -6.382 -7.316 1.00 94.38 297 PRO A N 1
ATOM 2289 C CA . PRO A 1 297 ? -14.108 -5.087 -6.714 1.00 94.38 297 PRO A CA 1
ATOM 2290 C C . PRO A 1 297 ? -14.553 -3.921 -7.610 1.00 94.38 297 PRO A C 1
ATOM 2292 O O . PRO A 1 297 ? -14.319 -3.925 -8.818 1.00 94.38 297 PRO A O 1
ATOM 2295 N N . GLY A 1 298 ? -15.171 -2.896 -7.018 1.00 89.94 298 GLY A N 1
ATOM 2296 C CA . GLY A 1 298 ? -15.493 -1.641 -7.708 1.00 89.94 298 GLY A CA 1
ATOM 2297 C C . GLY A 1 298 ? -14.234 -0.889 -8.152 1.00 89.94 298 GLY A C 1
ATOM 2298 O O . GLY A 1 298 ? -14.218 -0.298 -9.228 1.00 89.94 298 GLY A O 1
ATOM 2299 N N . SER A 1 299 ? -13.167 -0.995 -7.355 1.00 88.06 299 SER A N 1
ATOM 2300 C CA . SER A 1 299 ? -11.787 -0.660 -7.711 1.00 88.06 299 SER A CA 1
ATOM 2301 C C . SER A 1 299 ? -10.842 -1.665 -7.048 1.00 88.06 299 SER A C 1
ATOM 2303 O O . SER A 1 299 ? -10.996 -1.971 -5.865 1.00 88.06 299 SER A O 1
ATOM 2305 N N . TYR A 1 300 ? -9.848 -2.155 -7.795 1.00 87.75 300 TYR A N 1
ATOM 2306 C CA . TYR A 1 300 ? -8.806 -3.048 -7.275 1.00 87.75 300 TYR A CA 1
ATOM 2307 C C . TYR A 1 300 ? -7.780 -2.318 -6.391 1.00 87.75 300 TYR A C 1
ATOM 2309 O O . TYR A 1 300 ? -7.230 -2.920 -5.470 1.00 87.75 300 TYR A O 1
ATOM 2317 N N . GLU A 1 301 ? -7.575 -1.013 -6.600 1.00 80.56 301 GLU A N 1
ATOM 2318 C CA . GLU A 1 301 ? -6.786 -0.158 -5.697 1.00 80.56 301 GLU A CA 1
ATOM 2319 C C . GLU A 1 301 ? -7.492 0.039 -4.349 1.00 80.56 301 GLU A C 1
ATOM 2321 O O . GLU A 1 301 ? -6.853 0.144 -3.305 1.00 80.56 301 GLU A O 1
ATOM 2326 N N . GLY A 1 302 ? -8.830 0.018 -4.357 1.00 83.50 302 GLY A N 1
ATOM 2327 C CA . GLY A 1 302 ? -9.649 0.051 -3.145 1.00 83.50 302 GLY A CA 1
ATOM 2328 C C . GLY A 1 302 ? -9.539 -1.209 -2.276 1.00 83.50 302 GLY A C 1
ATOM 2329 O O . GLY A 1 302 ? -9.996 -1.185 -1.133 1.00 83.50 302 GLY A O 1
ATOM 2330 N N . VAL A 1 303 ? -8.939 -2.301 -2.775 1.00 89.81 303 VAL A N 1
ATOM 2331 C CA . VAL A 1 303 ? -8.804 -3.556 -2.021 1.00 89.81 303 VAL A CA 1
ATOM 2332 C C . VAL A 1 303 ? -7.618 -3.489 -1.060 1.00 89.81 303 VAL A C 1
ATOM 2334 O O . VAL A 1 303 ? -6.446 -3.537 -1.453 1.00 89.81 303 VAL A O 1
ATOM 2337 N N . GLN A 1 304 ? -7.935 -3.434 0.231 1.00 88.81 304 GLN A N 1
ATOM 2338 C CA . GLN A 1 304 ? -6.959 -3.371 1.315 1.00 88.81 304 GLN A CA 1
ATOM 2339 C C . GLN A 1 304 ? -6.749 -4.760 1.917 1.00 88.81 304 GLN A C 1
ATOM 2341 O O . GLN A 1 304 ? -7.698 -5.504 2.161 1.00 88.81 304 GLN A O 1
ATOM 2346 N N . THR A 1 305 ? -5.490 -5.107 2.165 1.00 89.69 305 THR A N 1
ATOM 2347 C CA . THR A 1 305 ? -5.071 -6.393 2.729 1.00 89.69 305 THR A CA 1
ATOM 2348 C C . THR A 1 305 ? -4.283 -6.154 4.011 1.00 89.69 305 THR A C 1
ATOM 2350 O O . THR A 1 305 ? -3.542 -5.178 4.097 1.00 89.69 305 THR A O 1
ATOM 2353 N N . HIS A 1 306 ? -4.414 -7.044 4.995 1.00 87.62 306 HIS A N 1
ATOM 2354 C CA . HIS A 1 306 ? -3.628 -7.007 6.233 1.00 87.62 306 HIS A CA 1
ATOM 2355 C C . HIS A 1 306 ? -2.731 -8.241 6.358 1.00 87.62 306 HIS A C 1
ATOM 2357 O O . HIS A 1 306 ? -3.260 -9.347 6.224 1.00 87.62 306 HIS A O 1
ATOM 2363 N N . PRO A 1 307 ? -1.431 -8.085 6.670 1.00 86.56 307 PRO A N 1
ATOM 2364 C CA . PRO A 1 307 ? -0.702 -6.816 6.774 1.00 86.56 307 PRO A CA 1
ATOM 2365 C C . PRO A 1 307 ? -0.647 -6.050 5.438 1.00 86.56 307 PRO A C 1
ATOM 2367 O O . PRO A 1 307 ? -0.620 -6.639 4.356 1.00 86.56 307 PRO A O 1
ATOM 2370 N N . ALA A 1 308 ? -0.659 -4.717 5.516 1.00 80.69 308 ALA A N 1
ATOM 2371 C CA . ALA A 1 308 ? -0.621 -3.852 4.338 1.00 80.69 308 ALA A CA 1
ATOM 2372 C C . ALA A 1 308 ? 0.702 -4.032 3.580 1.00 80.69 308 ALA A C 1
ATOM 2374 O O . ALA A 1 308 ? 1.768 -3.938 4.184 1.00 8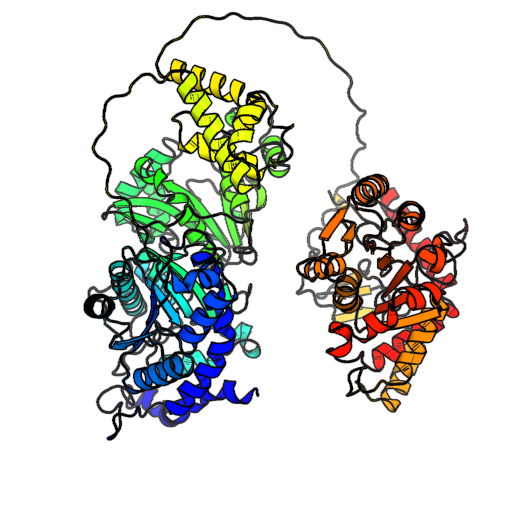0.69 308 ALA A O 1
ATOM 2375 N N . ARG A 1 309 ? 0.621 -4.301 2.267 1.00 70.44 309 ARG A N 1
ATOM 2376 C CA . ARG A 1 309 ? 1.761 -4.663 1.394 1.00 70.44 309 ARG A CA 1
ATOM 2377 C C . ARG A 1 309 ? 2.602 -5.859 1.886 1.00 70.44 309 ARG A C 1
ATOM 2379 O O . ARG A 1 309 ? 3.754 -6.004 1.495 1.00 70.44 309 ARG A O 1
ATOM 2386 N N . GLY A 1 310 ? 2.052 -6.720 2.744 1.00 71.31 310 GLY A N 1
ATOM 2387 C CA . GLY A 1 310 ? 2.736 -7.947 3.153 1.00 71.31 310 GLY A CA 1
ATOM 2388 C C . GLY A 1 310 ? 2.701 -9.029 2.073 1.00 71.31 310 GLY A C 1
ATOM 2389 O O . GLY A 1 310 ? 1.802 -9.046 1.236 1.00 71.31 310 GLY A O 1
ATOM 2390 N N . ARG A 1 311 ? 3.626 -9.996 2.158 1.00 79.31 311 ARG A N 1
ATOM 2391 C CA . ARG A 1 311 ? 3.676 -11.193 1.288 1.00 79.31 311 ARG A CA 1
ATOM 2392 C C . ARG A 1 311 ? 2.491 -12.161 1.473 1.00 79.31 311 ARG A C 1
ATOM 2394 O O . ARG A 1 311 ? 2.488 -13.231 0.885 1.00 79.31 311 ARG A O 1
ATOM 2401 N N . TYR A 1 312 ? 1.506 -11.826 2.307 1.00 87.81 312 TYR A N 1
ATOM 2402 C CA . TYR A 1 312 ? 0.303 -12.622 2.533 1.00 87.81 312 TYR A CA 1
ATOM 2403 C C . TYR A 1 312 ? -0.889 -11.730 2.895 1.00 87.81 312 TYR A C 1
ATOM 2405 O O . TYR A 1 312 ? -0.728 -10.637 3.440 1.00 87.81 312 TYR A O 1
ATOM 2413 N N . CYS A 1 313 ? -2.104 -12.222 2.646 1.00 91.50 313 CYS A N 1
ATOM 2414 C CA . CYS A 1 313 ? -3.343 -11.573 3.066 1.00 91.50 313 CYS A CA 1
ATOM 2415 C C . CYS A 1 313 ? -4.027 -12.409 4.154 1.00 91.50 313 CYS A C 1
ATOM 2417 O O . CYS A 1 313 ? -4.448 -13.534 3.908 1.00 91.50 313 CYS A O 1
ATOM 2419 N N . ARG A 1 314 ? -4.146 -11.844 5.360 1.00 91.81 314 ARG A N 1
ATOM 2420 C CA . ARG A 1 314 ? -4.874 -12.432 6.492 1.00 91.81 314 ARG A CA 1
ATOM 2421 C C . ARG A 1 314 ? -6.268 -11.837 6.681 1.00 91.81 314 ARG A C 1
ATOM 2423 O O . ARG A 1 314 ? -7.187 -12.542 7.080 1.00 91.81 314 ARG A O 1
ATOM 2430 N N . VAL A 1 315 ? -6.436 -10.549 6.399 1.00 92.69 315 VAL A N 1
ATOM 2431 C CA . VAL A 1 315 ? -7.751 -9.894 6.325 1.00 92.69 315 VAL A CA 1
ATOM 2432 C C . VAL A 1 315 ? -7.819 -9.114 5.021 1.00 92.69 315 VAL A C 1
ATOM 2434 O O . VAL A 1 315 ? -6.827 -8.495 4.633 1.00 92.69 315 VAL A O 1
ATOM 2437 N N . MET A 1 316 ? -8.975 -9.135 4.362 1.00 93.31 316 MET A N 1
ATOM 2438 C CA . MET A 1 316 ? -9.247 -8.392 3.133 1.00 93.31 316 MET A CA 1
ATOM 2439 C C . MET A 1 316 ? -10.463 -7.482 3.321 1.00 93.31 316 MET A C 1
ATOM 2441 O O . MET A 1 316 ? -11.500 -7.929 3.806 1.00 93.31 316 MET A O 1
ATOM 2445 N N . SER A 1 317 ? -10.330 -6.214 2.931 1.00 93.44 317 SER A N 1
ATOM 2446 C CA . SER A 1 317 ? -11.400 -5.212 2.896 1.00 93.44 317 SER A CA 1
ATOM 2447 C C . SER A 1 317 ? -11.622 -4.775 1.452 1.00 93.44 317 SER A C 1
ATOM 2449 O O . SER A 1 317 ? -10.666 -4.378 0.784 1.00 93.44 317 SER A O 1
ATOM 2451 N N . GLN A 1 318 ? -12.856 -4.859 0.957 1.00 94.19 318 GLN A N 1
ATOM 2452 C CA . GLN A 1 318 ? -13.186 -4.538 -0.436 1.00 94.19 318 GLN A CA 1
ATOM 2453 C C . GLN A 1 318 ? -14.647 -4.112 -0.618 1.00 94.19 318 GLN A C 1
ATOM 2455 O O . GLN A 1 318 ? -15.547 -4.621 0.052 1.00 94.19 318 GLN A O 1
ATOM 2460 N N . HIS A 1 319 ? -14.888 -3.203 -1.566 1.00 96.06 319 HIS A N 1
ATOM 2461 C CA . HIS A 1 319 ? -16.226 -2.873 -2.063 1.00 96.06 319 HIS A CA 1
ATOM 2462 C C . HIS A 1 319 ? -16.496 -3.677 -3.332 1.00 96.06 319 HIS A C 1
ATOM 2464 O O . HIS A 1 319 ? -15.842 -3.470 -4.350 1.00 96.06 319 HIS A O 1
ATOM 2470 N N . LEU A 1 320 ? -17.432 -4.618 -3.254 1.00 96.50 320 LEU A N 1
ATOM 2471 C CA . LEU A 1 320 ? -17.833 -5.496 -4.345 1.00 96.50 320 LEU A CA 1
ATOM 2472 C C . LEU A 1 320 ? -19.065 -4.963 -5.062 1.00 96.50 320 LEU A C 1
ATOM 2474 O O . LEU A 1 320 ? -20.041 -4.562 -4.430 1.00 96.50 320 LEU A O 1
ATOM 2478 N N . VAL A 1 321 ? -19.055 -5.068 -6.384 1.00 94.44 321 VAL A N 1
ATOM 2479 C CA . VAL A 1 321 ? -20.152 -4.684 -7.269 1.00 94.44 321 VAL A CA 1
ATOM 2480 C C . VAL A 1 321 ? -20.492 -5.829 -8.221 1.00 94.44 321 VAL A C 1
ATOM 2482 O O . VAL A 1 321 ? -19.629 -6.603 -8.642 1.00 94.44 321 VAL A O 1
ATOM 2485 N N . ARG A 1 322 ? -21.776 -5.950 -8.562 1.00 94.81 322 ARG A N 1
ATOM 2486 C CA . ARG A 1 322 ? -22.268 -6.951 -9.514 1.00 94.81 322 ARG A CA 1
ATOM 2487 C C . ARG A 1 322 ? -21.945 -6.504 -10.944 1.00 94.81 322 ARG A C 1
ATOM 2489 O O . ARG A 1 322 ? -22.327 -5.410 -11.352 1.00 94.81 322 ARG A O 1
ATOM 2496 N N . ARG A 1 323 ? -21.259 -7.351 -11.715 1.00 93.62 323 ARG A N 1
ATOM 2497 C CA . ARG A 1 323 ? -21.065 -7.187 -13.170 1.00 93.62 323 ARG A CA 1
ATOM 2498 C C . ARG A 1 323 ? -22.172 -7.916 -13.952 1.00 93.62 323 ARG A C 1
ATOM 2500 O O . ARG A 1 323 ? -22.819 -8.789 -13.386 1.00 93.62 323 ARG A O 1
ATOM 2507 N N . PRO A 1 324 ? -22.407 -7.620 -15.244 1.00 92.62 324 PRO A N 1
ATOM 2508 C CA . PRO A 1 324 ? -23.333 -8.414 -16.064 1.00 92.62 324 PRO A CA 1
ATOM 2509 C C . PRO A 1 324 ? -22.773 -9.803 -16.440 1.00 92.62 324 PRO A C 1
ATOM 2511 O O . PRO A 1 324 ? -23.525 -10.683 -16.844 1.00 92.62 324 PRO A O 1
ATOM 2514 N N . TYR A 1 325 ? -21.469 -10.019 -16.263 1.00 95.25 325 TYR A N 1
ATOM 2515 C CA . TYR A 1 325 ? -20.747 -11.267 -16.530 1.00 95.25 325 TYR A CA 1
ATOM 2516 C C . TYR A 1 325 ? -20.173 -11.887 -15.245 1.00 95.25 325 TYR A C 1
ATOM 2518 O O . TYR A 1 325 ? -20.320 -11.336 -14.150 1.00 95.25 325 TYR A O 1
ATOM 2526 N N . GLN A 1 326 ? -19.516 -13.038 -15.386 1.00 96.44 326 GLN A N 1
ATOM 2527 C CA . GLN A 1 326 ? -18.698 -13.695 -14.361 1.00 96.44 326 GLN A CA 1
ATOM 2528 C C . GLN A 1 326 ? -17.299 -14.004 -14.914 1.00 96.44 326 GLN A C 1
ATOM 2530 O O . GLN A 1 326 ? -17.155 -14.216 -16.119 1.00 96.44 326 GLN A O 1
ATOM 2535 N N . ILE A 1 327 ? -16.278 -14.043 -14.053 1.00 98.25 327 ILE A N 1
ATOM 2536 C CA . ILE A 1 327 ? -14.943 -14.547 -14.410 1.00 98.25 327 ILE A CA 1
ATOM 2537 C C . ILE A 1 327 ? -14.773 -15.921 -13.767 1.00 98.25 327 ILE A C 1
ATOM 2539 O O . ILE A 1 327 ? -14.912 -16.074 -12.555 1.00 98.25 327 ILE A O 1
ATOM 2543 N N . ARG A 1 328 ? -14.459 -16.922 -14.584 1.00 97.69 328 ARG A N 1
ATOM 2544 C CA . ARG A 1 328 ? -14.176 -18.296 -14.155 1.00 97.69 328 ARG A CA 1
ATOM 2545 C C . ARG A 1 328 ? -12.877 -18.791 -14.777 1.00 97.69 328 ARG A C 1
ATOM 2547 O O . ARG A 1 328 ? -12.278 -18.107 -15.603 1.00 97.69 328 ARG A O 1
ATOM 2554 N N . LEU A 1 329 ? -12.453 -19.995 -14.413 1.00 98.06 329 LEU A N 1
ATOM 2555 C CA . LEU A 1 329 ? -11.398 -20.680 -15.154 1.00 98.06 329 LEU A CA 1
ATOM 2556 C C . LEU A 1 329 ? -11.934 -21.185 -16.504 1.00 98.06 329 LEU A C 1
ATOM 2558 O O . LEU A 1 329 ? -13.116 -21.520 -16.638 1.00 98.06 329 LEU A O 1
ATOM 2562 N N . ALA A 1 330 ? -11.064 -21.180 -17.509 1.00 97.44 330 ALA A N 1
ATOM 2563 C CA . ALA A 1 330 ? -11.341 -21.708 -18.837 1.00 97.44 330 ALA A CA 1
ATOM 2564 C C . ALA A 1 330 ? -11.215 -23.238 -18.834 1.00 97.44 330 ALA A C 1
ATOM 2566 O O . ALA A 1 330 ? -10.249 -23.789 -18.308 1.00 97.44 330 ALA A O 1
ATOM 2567 N N . GLU A 1 331 ? -12.172 -23.920 -19.453 1.00 95.44 331 GLU A N 1
ATOM 2568 C CA . GLU A 1 331 ? -12.232 -25.379 -19.534 1.00 95.44 331 GLU A CA 1
ATOM 2569 C C . GLU A 1 331 ? -11.928 -25.852 -20.960 1.00 95.44 331 GLU A C 1
ATOM 2571 O O . GLU A 1 331 ? -12.175 -25.147 -21.939 1.00 95.44 331 GLU A O 1
ATOM 2576 N N . VAL A 1 332 ? -11.476 -27.100 -21.120 1.00 94.75 332 VAL A N 1
ATOM 2577 C CA . VAL A 1 332 ? -11.231 -27.697 -22.453 1.00 94.75 332 VAL A CA 1
ATOM 2578 C C . VAL A 1 332 ? -12.504 -27.712 -23.322 1.00 94.75 332 VAL A C 1
ATOM 2580 O O . VAL A 1 332 ? -12.421 -27.671 -24.551 1.00 94.75 332 VAL A O 1
ATOM 2583 N N . GLY A 1 333 ? -13.690 -27.705 -22.701 1.00 94.44 333 GLY A N 1
ATOM 2584 C CA . GLY A 1 333 ? -14.980 -27.560 -23.385 1.00 94.44 333 GLY A CA 1
ATOM 2585 C C . GLY A 1 333 ? -15.194 -26.201 -24.068 1.00 94.44 333 GLY A C 1
ATOM 2586 O O . GLY A 1 333 ? -15.920 -26.139 -25.059 1.00 94.44 333 GLY A O 1
ATOM 2587 N N . ASP A 1 334 ? -14.526 -25.135 -23.615 1.00 96.69 334 ASP A N 1
ATOM 2588 C CA . ASP A 1 334 ? -14.630 -23.798 -24.216 1.00 96.69 334 ASP A CA 1
ATOM 2589 C C . ASP A 1 334 ? -13.880 -23.691 -25.557 1.00 96.69 334 ASP A C 1
ATOM 2591 O O . ASP A 1 334 ? -14.090 -22.737 -26.311 1.00 96.69 334 ASP A O 1
ATOM 2595 N N . LEU A 1 335 ? -13.012 -24.661 -25.880 1.00 96.50 335 LEU A N 1
ATOM 2596 C CA . LEU A 1 335 ? -12.068 -24.617 -27.002 1.00 96.50 335 LEU A CA 1
ATOM 2597 C C . LEU A 1 335 ? -12.660 -24.135 -28.349 1.00 96.50 335 LEU A C 1
ATOM 2599 O O . LEU A 1 335 ? -12.013 -23.301 -28.987 1.00 96.50 335 LEU A O 1
ATOM 2603 N N . PRO A 1 336 ? -13.867 -24.553 -28.795 1.00 96.06 336 PRO A N 1
ATOM 2604 C CA . PRO A 1 336 ? -14.456 -24.046 -30.039 1.00 96.06 336 PRO A CA 1
ATOM 2605 C C . PRO A 1 336 ? -14.722 -22.533 -30.011 1.00 96.06 336 PRO A C 1
ATOM 2607 O O . PRO A 1 336 ? -14.541 -21.845 -31.016 1.00 96.06 336 PRO A O 1
ATOM 2610 N N . ARG A 1 337 ? -15.128 -21.994 -28.854 1.00 96.19 337 ARG A N 1
ATOM 2611 C CA . ARG A 1 337 ? -15.368 -20.559 -28.673 1.00 96.19 337 ARG A CA 1
ATOM 2612 C C . ARG A 1 337 ? -14.062 -19.793 -28.476 1.00 96.19 337 ARG A C 1
ATOM 2614 O O . ARG A 1 337 ? -13.922 -18.703 -29.026 1.00 96.19 337 ARG A O 1
ATOM 2621 N N . LEU A 1 338 ? -13.100 -20.375 -27.763 1.00 96.88 338 LEU A N 1
ATOM 2622 C CA . LEU A 1 338 ? -11.761 -19.809 -27.582 1.00 96.88 338 LEU A CA 1
ATOM 2623 C C . LEU A 1 338 ? -11.016 -19.646 -28.914 1.00 96.88 338 LEU A C 1
ATOM 2625 O O . LEU A 1 338 ? -10.464 -18.578 -29.171 1.00 96.88 338 LEU A O 1
ATOM 2629 N N . ALA A 1 339 ? -11.085 -20.645 -29.801 1.00 95.88 339 ALA A N 1
ATOM 2630 C CA . ALA A 1 339 ? -10.526 -20.558 -31.151 1.00 95.88 339 ALA A CA 1
ATOM 2631 C C . ALA A 1 339 ? -11.147 -19.404 -31.961 1.00 95.88 339 ALA A C 1
ATOM 2633 O O . ALA A 1 339 ? -10.433 -18.664 -32.636 1.00 95.88 339 ALA A O 1
ATOM 2634 N N . ARG A 1 340 ? -12.465 -19.184 -31.837 1.00 95.50 340 ARG A N 1
ATOM 2635 C CA . ARG A 1 340 ? -13.142 -18.047 -32.482 1.00 95.50 340 ARG A CA 1
ATOM 2636 C C . ARG A 1 340 ? -12.737 -16.695 -31.881 1.00 95.50 340 ARG A C 1
ATOM 2638 O O . ARG A 1 340 ? -12.679 -15.713 -32.614 1.00 95.50 340 ARG A O 1
ATOM 2645 N N . LEU A 1 341 ? -12.467 -16.617 -30.576 1.00 95.25 341 LEU A N 1
ATOM 2646 C CA . LEU A 1 341 ? -11.968 -15.390 -29.939 1.00 95.25 341 LEU A CA 1
ATOM 2647 C C . LEU A 1 341 ? -10.533 -15.056 -30.375 1.00 95.25 341 LEU A C 1
ATOM 2649 O O . LEU A 1 341 ? -10.244 -13.891 -30.629 1.00 95.25 341 LEU A O 1
ATOM 2653 N N . GLU A 1 342 ? -9.659 -16.055 -30.517 1.00 94.62 342 GLU A N 1
ATOM 2654 C CA . GLU A 1 342 ? -8.303 -15.878 -31.064 1.00 94.62 342 GLU A CA 1
ATOM 2655 C C . GLU A 1 342 ? -8.331 -15.418 -32.531 1.00 94.62 342 GLU A C 1
ATOM 2657 O O . GLU A 1 342 ? -7.639 -14.464 -32.885 1.00 94.62 342 GLU A O 1
ATOM 2662 N N . GLU A 1 343 ? -9.195 -16.004 -33.370 1.00 93.62 343 GLU A N 1
ATOM 2663 C CA . GLU A 1 343 ? -9.401 -15.557 -34.757 1.00 93.62 343 GLU A CA 1
ATOM 2664 C C . GLU A 1 343 ? -9.854 -14.085 -34.826 1.00 93.62 343 GLU A C 1
ATOM 2666 O O . GLU A 1 343 ? -9.312 -13.308 -35.611 1.00 93.62 343 GLU A O 1
ATOM 2671 N N . LEU A 1 344 ? -10.811 -13.684 -33.978 1.00 91.31 344 LEU A N 1
ATOM 2672 C CA . LEU A 1 344 ? -11.329 -12.310 -33.917 1.00 91.31 344 LEU A CA 1
ATOM 2673 C C . LEU A 1 344 ? -10.312 -11.295 -33.368 1.00 91.31 344 LEU A C 1
ATOM 2675 O O . LEU A 1 344 ? -10.355 -10.130 -33.761 1.00 91.31 344 LEU A O 1
ATOM 2679 N N . ALA A 1 345 ? -9.428 -11.710 -32.455 1.00 88.81 345 ALA A N 1
ATOM 2680 C CA . ALA A 1 345 ? -8.455 -10.829 -31.809 1.00 88.81 345 ALA A CA 1
ATOM 2681 C C . ALA A 1 345 ? -7.128 -10.709 -32.582 1.00 88.81 345 ALA A C 1
ATOM 2683 O O . ALA A 1 345 ? -6.537 -9.630 -32.612 1.00 88.81 345 ALA A O 1
ATOM 2684 N N . TRP A 1 346 ? -6.660 -11.793 -33.211 1.00 86.75 346 TRP A N 1
ATOM 2685 C CA . TRP A 1 346 ? -5.307 -11.885 -33.782 1.00 86.75 346 TRP A CA 1
ATOM 2686 C C . TRP A 1 346 ? -5.262 -12.359 -35.243 1.00 86.75 346 TRP A C 1
ATOM 2688 O O . TRP A 1 346 ? -4.207 -12.271 -35.880 1.00 86.75 346 TRP A O 1
ATOM 2698 N N . GLY A 1 347 ? -6.369 -12.869 -35.794 1.00 87.81 347 GLY A N 1
ATOM 2699 C CA . GLY A 1 347 ? -6.419 -13.426 -37.147 1.00 87.81 347 GLY A CA 1
ATOM 2700 C C . GLY A 1 347 ? -5.328 -14.479 -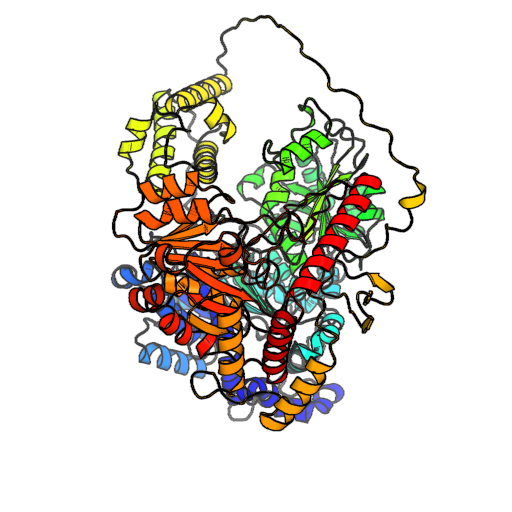37.370 1.00 87.81 347 GLY A C 1
ATOM 2701 O O . GLY A 1 347 ? -5.200 -15.432 -36.605 1.00 87.81 347 GLY A O 1
ATOM 2702 N N . ARG A 1 348 ? -4.482 -14.277 -38.391 1.00 84.81 348 ARG A N 1
ATOM 2703 C CA . ARG A 1 348 ? -3.365 -15.187 -38.723 1.00 84.81 348 ARG A CA 1
ATOM 2704 C C . ARG A 1 348 ? -2.265 -15.298 -37.655 1.00 84.81 348 ARG A C 1
ATOM 2706 O O . ARG A 1 348 ? -1.420 -16.174 -37.777 1.00 84.81 348 ARG A O 1
ATOM 2713 N N . LEU A 1 349 ? -2.224 -14.388 -36.676 1.00 89.50 349 LEU A N 1
ATOM 2714 C CA . LEU A 1 349 ? -1.245 -14.406 -35.581 1.00 89.50 349 LEU A CA 1
ATOM 2715 C C . LEU A 1 349 ? -1.771 -15.132 -34.332 1.00 89.50 349 LEU A C 1
ATOM 2717 O O . LEU A 1 349 ? -1.034 -15.230 -33.348 1.00 89.50 349 LEU A O 1
ATOM 2721 N N . GLY A 1 350 ? -3.031 -15.579 -34.348 1.00 90.19 350 GLY A N 1
ATOM 2722 C CA . GLY A 1 350 ? -3.671 -16.265 -33.229 1.00 90.19 350 GLY A CA 1
ATOM 2723 C C . GLY A 1 350 ? -3.174 -17.696 -33.041 1.00 90.19 350 GLY A C 1
ATOM 2724 O O . GLY A 1 350 ? -2.659 -18.326 -33.965 1.00 90.19 350 GLY A O 1
ATOM 2725 N N . ALA A 1 351 ? -3.324 -18.213 -31.826 1.00 93.81 351 ALA A N 1
ATOM 2726 C CA . ALA A 1 351 ? -2.949 -19.586 -31.501 1.00 93.81 351 ALA A CA 1
ATOM 2727 C C . ALA A 1 351 ? -3.888 -20.613 -32.164 1.00 93.81 351 ALA A C 1
ATOM 2729 O O . ALA A 1 351 ? -5.104 -20.423 -32.209 1.00 93.81 351 ALA A O 1
ATOM 2730 N N . THR A 1 352 ? -3.337 -21.735 -32.646 1.00 93.81 352 THR A N 1
ATOM 2731 C CA . THR A 1 352 ? -4.151 -22.816 -33.233 1.00 93.81 352 THR A CA 1
ATOM 2732 C C . THR A 1 352 ? -4.962 -23.552 -32.153 1.00 93.81 352 THR A C 1
ATOM 2734 O O . THR A 1 352 ? -4.578 -23.526 -30.979 1.00 93.81 352 THR A O 1
ATOM 2737 N N . PRO A 1 353 ? -6.052 -24.262 -32.504 1.00 94.94 353 PRO A N 1
ATOM 2738 C CA . PRO A 1 353 ? -6.825 -25.054 -31.543 1.00 94.94 353 PRO A CA 1
ATOM 2739 C C . PRO A 1 353 ? -5.987 -26.070 -30.748 1.00 94.94 353 PRO A C 1
ATOM 2741 O O . PRO A 1 353 ? -6.286 -26.340 -29.588 1.00 94.94 353 PRO A O 1
ATOM 2744 N N . GLU A 1 354 ? -4.914 -26.606 -31.330 1.00 95.50 354 GLU A N 1
ATOM 2745 C CA . GLU A 1 354 ? -3.975 -27.519 -30.669 1.00 95.50 354 GLU A CA 1
ATOM 2746 C C . GLU A 1 354 ? -3.130 -26.790 -29.614 1.00 95.50 354 GLU A C 1
ATOM 2748 O O . GLU A 1 354 ? -2.976 -27.286 -28.498 1.00 95.50 354 GLU A O 1
ATOM 2753 N N . VAL A 1 355 ? -2.634 -25.586 -29.929 1.00 96.44 355 VAL A N 1
ATOM 2754 C CA . VAL A 1 355 ? -1.905 -24.729 -28.975 1.00 96.44 355 VAL A CA 1
ATOM 2755 C C . VAL A 1 355 ? -2.830 -24.284 -27.840 1.00 96.44 355 VAL A C 1
ATOM 2757 O O . VAL A 1 355 ? -2.442 -24.324 -26.673 1.00 96.44 355 VAL A O 1
ATOM 2760 N N . LEU A 1 356 ? -4.075 -23.912 -28.152 1.00 96.94 356 LEU A N 1
ATOM 2761 C CA . LEU A 1 356 ? -5.080 -23.541 -27.153 1.00 96.94 356 LEU A CA 1
ATOM 2762 C C . LEU A 1 356 ? -5.443 -24.707 -26.235 1.00 96.94 356 LEU A C 1
ATOM 2764 O O . LEU A 1 356 ? -5.435 -24.542 -25.017 1.00 96.94 356 LEU A O 1
ATOM 2768 N N . ARG A 1 357 ? -5.685 -25.896 -26.797 1.00 97.31 357 ARG A N 1
ATOM 2769 C CA . ARG A 1 357 ? -5.861 -27.129 -26.022 1.00 97.31 357 ARG A CA 1
ATOM 2770 C C . ARG A 1 357 ? -4.680 -27.349 -25.079 1.00 97.31 357 ARG A C 1
ATOM 2772 O O . ARG A 1 357 ? -4.894 -27.559 -23.890 1.00 97.31 357 ARG A O 1
ATOM 2779 N N . ARG A 1 358 ? -3.448 -27.241 -25.589 1.00 96.31 358 ARG A N 1
ATOM 2780 C CA . ARG A 1 358 ? -2.233 -27.446 -24.794 1.00 96.31 358 ARG A CA 1
ATOM 2781 C C . ARG A 1 358 ? -2.124 -26.457 -23.634 1.00 96.31 358 ARG A C 1
ATOM 2783 O O . ARG A 1 358 ? -1.776 -26.890 -22.541 1.00 96.31 358 ARG A O 1
ATOM 2790 N N . ARG A 1 359 ? -2.461 -25.175 -23.831 1.00 95.56 359 ARG A N 1
ATOM 2791 C CA . ARG A 1 359 ? -2.530 -24.169 -22.748 1.00 95.56 359 ARG A CA 1
ATOM 2792 C C . ARG A 1 359 ? -3.489 -24.619 -21.639 1.00 95.56 359 ARG A C 1
ATOM 2794 O O . ARG A 1 359 ? -3.085 -24.685 -20.484 1.00 95.56 359 ARG A O 1
ATOM 2801 N N . LEU A 1 360 ? -4.718 -24.999 -21.996 1.00 95.94 360 LEU A N 1
ATOM 2802 C CA . LEU A 1 360 ? -5.751 -25.424 -21.037 1.00 95.94 360 LEU A CA 1
ATOM 2803 C C . LEU A 1 360 ? -5.389 -26.728 -20.309 1.00 95.94 360 LEU A C 1
ATOM 2805 O O . LEU A 1 360 ? -5.629 -26.848 -19.114 1.00 95.94 360 LEU A O 1
ATOM 2809 N N . GLU A 1 361 ? -4.806 -27.701 -21.010 1.00 94.75 361 GLU A N 1
ATOM 2810 C CA . GLU A 1 361 ? -4.417 -28.995 -20.431 1.00 94.75 361 GLU A CA 1
ATOM 2811 C C . GLU A 1 361 ? -3.147 -28.895 -19.565 1.00 94.75 361 GLU A C 1
ATOM 2813 O O . GLU A 1 361 ? -3.005 -29.643 -18.599 1.00 94.75 361 GLU A O 1
ATOM 2818 N N . THR A 1 362 ? -2.242 -27.962 -19.882 1.00 94.44 362 THR A N 1
ATOM 2819 C CA . THR A 1 362 ? -0.955 -27.790 -19.184 1.00 94.44 362 THR A CA 1
ATOM 2820 C C . THR A 1 362 ? -1.077 -26.872 -17.967 1.00 94.44 362 THR A C 1
ATOM 2822 O O . THR A 1 362 ? -0.558 -27.212 -16.908 1.00 94.44 362 THR A O 1
ATOM 2825 N N . SER A 1 363 ? -1.778 -25.737 -18.084 1.00 93.50 363 SER A N 1
ATOM 2826 C CA . SER A 1 363 ? -1.947 -24.744 -17.011 1.00 93.50 363 SER A CA 1
ATOM 2827 C C . SER A 1 363 ? -3.438 -24.420 -16.734 1.00 93.50 363 SER A C 1
ATOM 2829 O O . SER A 1 363 ? -3.872 -23.262 -16.820 1.00 93.50 363 SER A O 1
ATOM 2831 N N . PRO A 1 364 ? -4.263 -25.433 -16.372 1.00 92.75 364 PRO A N 1
ATOM 2832 C CA . PRO A 1 364 ? -5.717 -25.285 -16.219 1.00 92.75 364 PRO A CA 1
ATOM 2833 C C . PRO A 1 364 ? -6.116 -24.285 -15.128 1.00 92.75 364 PRO A C 1
ATOM 2835 O O . PRO A 1 364 ? -7.116 -23.587 -15.255 1.00 92.75 364 PRO A O 1
ATOM 2838 N N . THR A 1 365 ? -5.333 -24.176 -14.055 1.00 94.44 365 THR A N 1
ATOM 2839 C CA . THR A 1 365 ? -5.647 -23.334 -12.888 1.00 94.44 365 THR A CA 1
ATOM 2840 C C . THR A 1 365 ? -5.310 -21.852 -13.073 1.00 94.44 365 THR A C 1
ATOM 2842 O O . THR A 1 365 ? -5.509 -21.069 -12.148 1.00 94.44 365 THR A O 1
ATOM 2845 N N . THR A 1 366 ? -4.802 -21.458 -14.245 1.00 94.88 366 THR A N 1
ATOM 2846 C CA . THR A 1 366 ? -4.322 -20.093 -14.528 1.00 94.88 366 THR A CA 1
ATOM 2847 C C . THR A 1 366 ? -4.948 -19.449 -15.768 1.00 94.88 366 THR A C 1
ATOM 2849 O O . THR A 1 366 ? -4.742 -18.262 -16.001 1.00 94.88 366 THR A O 1
ATOM 2852 N N . CYS A 1 367 ? -5.724 -20.179 -16.572 1.00 96.75 367 CYS A N 1
ATOM 2853 C CA . CYS A 1 367 ? -6.430 -19.601 -17.720 1.00 96.75 367 CYS A CA 1
ATOM 2854 C C . CYS A 1 367 ? -7.803 -19.066 -17.286 1.00 96.75 367 CYS A C 1
ATOM 2856 O O . CYS A 1 367 ? -8.644 -19.835 -16.828 1.00 96.75 367 CYS A O 1
ATOM 2858 N N . LEU A 1 368 ? -8.046 -17.762 -17.443 1.00 98.44 368 LEU A N 1
ATOM 2859 C CA . LEU A 1 368 ? -9.272 -17.084 -17.004 1.00 98.44 368 LEU A CA 1
ATOM 2860 C C . LEU A 1 368 ? -10.185 -16.771 -18.194 1.00 98.44 368 LEU A C 1
ATOM 2862 O O . LEU A 1 368 ? -9.719 -16.279 -19.218 1.00 98.44 368 LEU A O 1
ATOM 2866 N N . ALA A 1 369 ? -11.488 -16.996 -18.047 1.00 98.12 369 ALA A N 1
ATOM 2867 C CA . ALA A 1 369 ? -12.514 -16.715 -19.045 1.00 98.12 369 ALA A CA 1
ATOM 2868 C C . ALA A 1 369 ? -13.635 -15.844 -18.459 1.00 98.12 369 ALA A C 1
ATOM 2870 O O . ALA A 1 369 ? -14.112 -16.091 -17.351 1.00 98.12 369 ALA A O 1
ATOM 2871 N N . VAL A 1 370 ? -14.087 -14.851 -19.229 1.00 98.19 370 VAL A N 1
ATOM 2872 C CA . VAL A 1 370 ? -15.312 -14.090 -18.948 1.00 98.19 370 VAL A CA 1
ATOM 2873 C C . VAL A 1 370 ? -16.471 -14.789 -19.631 1.00 98.19 370 VAL A C 1
ATOM 2875 O O . VAL A 1 370 ? -16.461 -14.942 -20.854 1.00 98.19 370 VAL A O 1
ATOM 2878 N N . GLU A 1 371 ? -17.485 -15.155 -18.858 1.00 96.69 371 GLU A N 1
ATOM 2879 C CA . GLU A 1 371 ? -18.727 -15.732 -19.358 1.00 96.69 371 GLU A CA 1
ATOM 2880 C C . GLU A 1 371 ? -19.895 -14.764 -19.151 1.00 96.69 371 GLU A C 1
ATOM 2882 O O . GLU A 1 371 ? -20.076 -14.195 -18.071 1.00 96.69 371 GLU A O 1
ATOM 2887 N N . MET A 1 372 ? -20.696 -14.596 -20.200 1.00 94.38 372 MET A N 1
ATOM 2888 C CA . MET A 1 372 ? -21.933 -13.821 -20.213 1.00 94.38 372 MET A CA 1
ATOM 2889 C C . MET A 1 372 ? -22.971 -14.627 -20.995 1.00 94.38 372 MET A C 1
ATOM 2891 O O . MET A 1 372 ? -22.642 -15.175 -22.043 1.00 94.38 372 MET A O 1
ATOM 2895 N N . ASP A 1 373 ? -24.189 -14.761 -20.470 1.00 90.12 373 ASP A N 1
ATOM 2896 C CA . ASP A 1 373 ? -25.275 -15.536 -21.096 1.00 90.12 373 ASP A CA 1
ATOM 2897 C C . ASP A 1 373 ? -24.867 -16.962 -21.538 1.00 90.12 373 ASP A C 1
ATOM 2899 O O . ASP A 1 373 ? -25.235 -17.436 -22.610 1.00 90.12 373 ASP A O 1
ATOM 2903 N N . GLN A 1 374 ? -24.088 -17.656 -20.692 1.00 88.75 374 GLN A N 1
ATOM 2904 C CA . GLN A 1 374 ? -23.518 -18.998 -20.935 1.00 88.75 374 GLN A CA 1
ATOM 2905 C C . GLN A 1 374 ? -22.521 -19.083 -22.109 1.00 88.75 374 GLN A C 1
ATOM 2907 O O . GLN A 1 374 ? -22.141 -20.176 -22.529 1.00 88.75 374 GLN A O 1
ATOM 2912 N N . GLN A 1 375 ? -22.052 -17.945 -22.626 1.00 92.62 375 GLN A N 1
ATOM 2913 C CA . GLN A 1 375 ? -21.059 -17.868 -23.690 1.00 92.62 375 GLN A CA 1
ATOM 2914 C C . GLN A 1 375 ? -19.783 -17.177 -23.193 1.00 92.62 375 GLN A C 1
ATOM 2916 O O . GLN A 1 375 ? -19.819 -16.093 -22.612 1.00 92.62 375 GLN A O 1
ATOM 2921 N N . VAL A 1 376 ? -18.619 -17.773 -23.471 1.00 96.88 376 VAL A N 1
ATOM 2922 C CA . VAL A 1 376 ? -17.331 -17.106 -23.224 1.00 96.88 376 VAL A CA 1
ATOM 2923 C C . VAL A 1 376 ? -17.194 -15.910 -24.170 1.00 96.88 376 VAL A C 1
ATOM 2925 O O . VAL A 1 376 ? -17.314 -16.062 -25.387 1.00 96.88 376 VAL A O 1
ATOM 2928 N N . VAL A 1 377 ? -16.953 -14.715 -23.635 1.00 96.31 377 VAL A N 1
ATOM 2929 C CA . VAL A 1 377 ? -16.813 -13.460 -24.404 1.00 96.31 377 VAL A CA 1
ATOM 2930 C C . VAL A 1 377 ? -15.413 -12.857 -24.332 1.00 96.31 377 VAL A C 1
ATOM 2932 O O . VAL A 1 377 ? -15.059 -12.053 -25.190 1.00 96.31 377 VAL A O 1
ATOM 2935 N N . ALA A 1 378 ? -14.593 -13.266 -23.365 1.00 97.12 378 ALA A N 1
ATOM 2936 C CA . ALA A 1 378 ? -13.172 -12.937 -23.319 1.00 97.12 378 ALA A CA 1
ATOM 2937 C C . ALA A 1 378 ? -12.377 -14.034 -22.598 1.00 97.12 378 ALA A C 1
ATOM 2939 O O . ALA A 1 378 ? -12.942 -14.808 -21.827 1.00 97.12 378 ALA A O 1
ATOM 2940 N N . VAL A 1 379 ? -11.072 -14.096 -22.848 1.00 97.81 379 VAL A N 1
ATOM 2941 C CA . VAL A 1 379 ? -10.140 -15.051 -22.238 1.00 97.81 379 VAL A CA 1
ATOM 2942 C C . VAL A 1 379 ? -8.766 -14.413 -22.045 1.00 97.81 379 VAL A C 1
ATOM 2944 O O . VAL A 1 379 ? -8.299 -13.662 -22.902 1.00 97.81 379 VAL A O 1
ATOM 2947 N N . LEU A 1 380 ? -8.114 -14.738 -20.933 1.00 97.69 380 LEU A N 1
ATOM 2948 C CA . LEU A 1 380 ? -6.727 -14.419 -20.618 1.00 97.69 380 LEU A CA 1
ATOM 2949 C C . LEU A 1 380 ? -5.985 -15.725 -20.308 1.00 97.69 380 LEU A C 1
ATOM 2951 O O . LEU A 1 380 ? -6.277 -16.407 -19.325 1.00 97.69 380 LEU A O 1
ATOM 2955 N N . TYR A 1 381 ? -5.023 -16.072 -21.160 1.00 98.00 381 TYR A N 1
ATOM 2956 C CA . TYR A 1 381 ? -4.159 -17.233 -20.970 1.00 98.00 381 TYR A CA 1
ATOM 2957 C C . TYR A 1 381 ? -2.939 -16.847 -20.138 1.00 98.00 381 TYR A C 1
ATOM 2959 O O . TYR A 1 381 ? -2.241 -15.881 -20.465 1.00 98.00 381 TYR A O 1
ATOM 2967 N N . MET A 1 382 ? -2.662 -17.631 -19.099 1.00 97.38 382 MET A N 1
ATOM 2968 C CA . MET A 1 382 ? -1.491 -17.474 -18.239 1.00 97.38 382 MET A CA 1
ATOM 2969 C C . MET A 1 382 ? -0.896 -18.838 -17.890 1.00 97.38 382 MET A C 1
ATOM 2971 O O . MET A 1 382 ? -1.556 -19.875 -18.009 1.00 97.38 382 MET A O 1
ATOM 2975 N N . GLN A 1 383 ? 0.351 -18.826 -17.436 1.00 96.81 383 GLN A N 1
ATOM 2976 C CA . GLN A 1 383 ? 1.027 -19.981 -16.851 1.00 96.81 383 GLN A CA 1
ATOM 2977 C C . GLN A 1 383 ? 1.984 -19.533 -15.748 1.00 96.81 383 GLN A C 1
ATOM 2979 O O . GLN A 1 383 ? 2.285 -18.350 -15.630 1.00 96.81 383 GLN A O 1
ATOM 2984 N N . ARG A 1 384 ? 2.522 -20.479 -14.982 1.00 96.81 384 ARG A N 1
ATOM 2985 C CA . ARG A 1 384 ? 3.626 -20.225 -14.044 1.00 96.81 384 ARG A CA 1
ATOM 2986 C C . ARG A 1 384 ? 4.968 -20.689 -14.609 1.00 96.81 384 ARG A C 1
ATOM 2988 O O . ARG A 1 384 ? 4.993 -21.692 -15.324 1.00 96.81 384 ARG A O 1
ATOM 2995 N N . VAL A 1 385 ? 6.047 -19.972 -14.292 1.00 97.06 385 VAL A N 1
ATOM 2996 C CA . VAL A 1 385 ? 7.437 -20.250 -14.708 1.00 97.06 385 VAL A CA 1
ATOM 2997 C C . VAL A 1 385 ? 8.420 -19.985 -13.559 1.00 97.06 385 VAL A C 1
ATOM 2999 O O . VAL A 1 385 ? 8.122 -19.206 -12.653 1.00 97.06 385 VAL A O 1
ATOM 3002 N N . ASP A 1 386 ? 9.593 -20.624 -13.582 1.00 93.31 386 ASP A N 1
ATOM 3003 C CA . ASP A 1 386 ? 10.582 -20.523 -12.490 1.00 93.31 386 ASP A CA 1
ATOM 3004 C C . ASP A 1 386 ? 11.470 -19.267 -12.557 1.00 93.31 386 ASP A C 1
ATOM 3006 O O . ASP A 1 386 ? 12.027 -18.847 -11.547 1.00 93.31 386 ASP A O 1
ATOM 3010 N N . SER A 1 387 ? 11.630 -18.661 -13.738 1.00 93.12 387 SER A N 1
ATOM 3011 C CA . SER A 1 387 ? 12.493 -17.493 -13.958 1.00 93.12 387 SER A CA 1
ATOM 3012 C C . SER A 1 387 ? 11.979 -16.646 -15.117 1.00 93.12 387 SER A C 1
ATOM 3014 O O . SER A 1 387 ? 11.463 -17.185 -16.092 1.00 93.12 387 SER A O 1
ATOM 3016 N N . ALA A 1 388 ? 12.178 -15.326 -15.065 1.00 91.56 388 ALA A N 1
ATOM 3017 C CA . ALA A 1 388 ? 11.839 -14.437 -16.174 1.00 91.56 388 ALA A CA 1
ATOM 3018 C C . ALA A 1 388 ? 12.710 -14.681 -17.421 1.00 91.56 388 ALA A C 1
ATOM 3020 O O . ALA A 1 388 ? 12.280 -14.386 -18.531 1.00 91.56 388 ALA A O 1
ATOM 3021 N N . ASN A 1 389 ? 13.900 -15.273 -17.270 1.00 92.44 389 ASN A N 1
ATOM 3022 C CA . ASN A 1 389 ? 14.832 -15.513 -18.379 1.00 92.44 389 ASN A CA 1
ATOM 3023 C C . ASN A 1 389 ? 14.380 -16.629 -19.341 1.00 92.44 389 ASN A C 1
ATOM 3025 O O . ASN A 1 389 ? 14.960 -16.781 -20.415 1.00 92.44 389 ASN A O 1
ATOM 3029 N N . VAL A 1 390 ? 13.332 -17.396 -19.009 1.00 93.31 390 VAL A N 1
ATOM 3030 C CA . VAL A 1 390 ? 12.776 -18.401 -19.936 1.00 93.31 390 VAL A CA 1
ATOM 3031 C C . VAL A 1 390 ? 12.187 -17.764 -21.198 1.00 93.31 390 VAL A C 1
ATOM 3033 O O . VAL A 1 390 ? 12.148 -18.415 -22.238 1.00 93.31 390 VAL A O 1
ATOM 3036 N N . VAL A 1 391 ? 11.764 -16.492 -21.143 1.00 93.19 391 VAL A N 1
ATOM 3037 C CA . VAL A 1 391 ? 11.110 -15.821 -22.282 1.00 93.19 391 VAL A CA 1
ATOM 3038 C C . VAL A 1 391 ? 12.025 -15.670 -23.499 1.00 93.19 391 VAL A C 1
ATOM 3040 O O . VAL A 1 391 ? 11.527 -15.644 -24.618 1.00 93.19 391 VAL A O 1
ATOM 3043 N N . ASP A 1 392 ? 13.348 -15.641 -23.305 1.00 91.62 392 ASP A N 1
ATOM 3044 C CA . ASP A 1 392 ? 14.333 -15.565 -24.399 1.00 91.62 392 ASP A CA 1
ATOM 3045 C C . ASP A 1 392 ? 14.476 -16.873 -25.182 1.00 91.62 392 ASP A C 1
ATOM 3047 O O . ASP A 1 392 ? 15.024 -16.890 -26.282 1.00 91.62 392 ASP A O 1
ATOM 3051 N N . GLN A 1 393 ? 14.001 -17.975 -24.603 1.00 92.75 393 GLN A N 1
ATOM 3052 C CA . GLN A 1 393 ? 14.034 -19.315 -25.189 1.00 92.75 393 GLN A CA 1
ATOM 3053 C C . GLN A 1 393 ? 12.645 -19.750 -25.686 1.00 92.75 393 GLN A C 1
ATOM 3055 O O . GLN A 1 393 ? 12.484 -20.849 -26.216 1.00 92.75 393 GLN A O 1
ATOM 3060 N N . GLN A 1 394 ? 11.633 -18.895 -25.515 1.00 94.88 394 GLN A N 1
ATOM 3061 C CA . GLN A 1 394 ? 10.252 -19.164 -25.887 1.00 94.88 394 GLN A CA 1
ATOM 3062 C C . GLN A 1 394 ? 9.898 -18.591 -27.258 1.00 94.88 394 GLN A C 1
ATOM 3064 O O . GLN A 1 394 ? 10.249 -17.467 -27.608 1.00 94.88 394 GLN A O 1
ATOM 3069 N N . GLN A 1 395 ? 9.075 -19.343 -27.985 1.00 94.62 395 GLN A N 1
ATOM 3070 C CA . GLN A 1 395 ? 8.271 -18.833 -29.092 1.00 94.62 395 GLN A CA 1
ATOM 3071 C C . GLN A 1 395 ? 6.793 -18.896 -28.701 1.00 94.62 395 GLN A C 1
ATOM 3073 O O . GLN A 1 395 ? 6.375 -19.837 -28.027 1.00 94.62 395 GLN A O 1
ATOM 3078 N N . PHE A 1 396 ? 5.979 -17.933 -29.140 1.00 94.56 396 PHE A N 1
ATOM 3079 C CA . PHE A 1 396 ? 4.579 -17.754 -28.719 1.00 94.56 396 PHE A CA 1
ATOM 3080 C C . PHE A 1 396 ? 3.702 -19.023 -28.802 1.00 94.56 396 PHE A C 1
ATOM 3082 O O . PHE A 1 396 ? 2.838 -19.247 -27.948 1.00 94.56 396 PHE A O 1
ATOM 3089 N N . MET A 1 397 ? 3.933 -19.873 -29.809 1.00 94.31 397 MET A N 1
ATOM 3090 C CA . MET A 1 397 ? 3.197 -21.132 -30.009 1.00 94.31 397 MET A CA 1
ATOM 3091 C C . MET A 1 397 ? 3.629 -22.266 -29.056 1.00 94.31 397 MET A C 1
ATOM 3093 O O . MET A 1 397 ? 2.923 -23.263 -28.935 1.00 94.31 397 MET A O 1
ATOM 3097 N N . GLN A 1 398 ? 4.773 -22.114 -28.384 1.00 94.75 398 GLN A N 1
ATOM 3098 C CA . GLN A 1 398 ? 5.460 -23.112 -27.549 1.00 94.75 398 GLN A CA 1
ATOM 3099 C C . GLN A 1 398 ? 5.684 -22.610 -26.106 1.00 94.75 398 GLN A C 1
ATOM 3101 O O . GLN A 1 398 ? 6.471 -23.165 -25.346 1.00 94.75 398 GLN A O 1
ATOM 3106 N N . VAL A 1 399 ? 5.004 -21.532 -25.696 1.00 94.56 399 VAL A N 1
ATOM 3107 C CA . VAL A 1 399 ? 5.134 -20.968 -24.338 1.00 94.56 399 VAL A CA 1
ATOM 3108 C C . VAL A 1 399 ? 4.772 -22.008 -23.265 1.00 94.56 399 VAL A C 1
ATOM 3110 O O . VAL A 1 399 ? 5.458 -22.094 -22.248 1.00 94.56 399 VAL A O 1
ATOM 3113 N N . SER A 1 400 ? 3.772 -22.859 -23.532 1.00 94.88 400 SER A N 1
ATOM 3114 C CA . SER A 1 400 ? 3.315 -23.936 -22.635 1.00 94.88 400 SER A CA 1
ATOM 3115 C C . SER A 1 400 ? 4.348 -25.028 -22.349 1.00 94.88 400 SER A C 1
ATOM 3117 O O . SER A 1 400 ? 4.198 -25.753 -21.371 1.00 94.88 400 SER A O 1
ATOM 3119 N N . ASP A 1 401 ? 5.401 -25.154 -23.158 1.00 94.94 401 ASP A N 1
ATOM 3120 C CA . ASP A 1 401 ? 6.494 -26.111 -22.948 1.00 94.94 401 ASP A CA 1
ATOM 3121 C C . ASP A 1 401 ? 7.325 -25.791 -21.689 1.00 94.94 401 ASP A C 1
ATOM 3123 O O . ASP A 1 401 ? 8.048 -26.650 -21.191 1.00 94.94 401 ASP A O 1
ATOM 3127 N N . TRP A 1 402 ? 7.186 -24.570 -21.160 1.00 95.69 402 TRP A N 1
ATOM 3128 C CA . TRP A 1 402 ? 7.959 -24.018 -20.044 1.00 95.69 402 TRP A CA 1
ATOM 3129 C C . TRP A 1 402 ? 7.155 -23.874 -18.746 1.00 95.69 402 TRP A C 1
ATOM 3131 O O . TRP A 1 402 ? 7.611 -23.214 -17.812 1.00 95.69 402 TRP A O 1
ATOM 3141 N N . HIS A 1 403 ? 5.949 -24.444 -18.675 1.00 96.19 403 HIS A N 1
ATOM 3142 C CA . HIS A 1 403 ? 5.135 -24.337 -17.470 1.00 96.19 403 HIS A CA 1
ATOM 3143 C C . HIS A 1 403 ? 5.751 -25.110 -16.292 1.00 96.19 403 HIS A C 1
ATOM 3145 O O . HIS A 1 403 ? 5.883 -26.333 -16.335 1.00 96.19 403 HIS A O 1
ATOM 3151 N N . SER A 1 404 ? 6.032 -24.394 -15.204 1.00 95.06 404 SER A N 1
ATOM 3152 C CA . SER A 1 404 ? 6.353 -24.956 -13.891 1.00 95.06 404 SER A CA 1
ATOM 3153 C C . SER A 1 404 ? 5.175 -24.722 -12.938 1.00 95.06 404 SER A C 1
ATOM 3155 O O . SER A 1 404 ? 4.906 -23.568 -12.599 1.00 95.06 404 SER A O 1
ATOM 3157 N N . PRO A 1 405 ? 4.455 -25.763 -12.473 1.00 88.31 405 PRO A N 1
ATOM 3158 C CA . PRO A 1 405 ? 3.313 -25.606 -11.560 1.00 88.31 405 PRO A CA 1
ATOM 3159 C C . PRO A 1 405 ? 3.641 -24.880 -10.243 1.00 88.31 405 PRO A C 1
ATOM 3161 O O . PRO A 1 405 ? 2.780 -24.203 -9.677 1.00 88.31 405 PRO A O 1
ATOM 3164 N N . SER A 1 406 ? 4.888 -24.996 -9.778 1.00 88.75 406 SER A N 1
ATOM 3165 C CA . SER A 1 406 ? 5.438 -24.334 -8.586 1.00 88.75 406 SER A CA 1
ATOM 3166 C C . SER A 1 406 ? 6.242 -23.062 -8.894 1.00 88.75 406 SER A C 1
ATOM 3168 O O . SER A 1 406 ? 6.839 -22.488 -7.985 1.00 88.75 406 SER A O 1
ATOM 3170 N N . GLY A 1 407 ? 6.298 -22.633 -10.158 1.00 93.69 407 GLY A N 1
ATOM 3171 C CA . GLY A 1 407 ? 7.126 -21.512 -10.595 1.00 93.69 407 GLY A CA 1
ATOM 3172 C C . GLY A 1 407 ? 6.673 -20.182 -9.996 1.00 93.69 407 GLY A C 1
ATOM 3173 O O . GLY A 1 407 ? 5.509 -19.797 -10.113 1.00 93.69 407 GLY A O 1
ATOM 3174 N N . ARG A 1 408 ? 7.588 -19.451 -9.355 1.00 93.44 408 ARG A N 1
ATOM 3175 C CA . ARG A 1 408 ? 7.258 -18.250 -8.563 1.00 93.44 408 ARG A CA 1
ATOM 3176 C C . ARG A 1 408 ? 6.850 -17.027 -9.396 1.00 93.44 408 ARG A C 1
ATOM 3178 O O . ARG A 1 408 ? 6.508 -15.994 -8.831 1.00 93.44 408 ARG A O 1
ATOM 3185 N N . ILE A 1 409 ? 6.852 -17.122 -10.725 1.00 96.25 409 ILE A N 1
ATOM 3186 C CA . ILE A 1 409 ? 6.490 -16.025 -11.628 1.00 96.25 409 ILE A CA 1
ATOM 3187 C C . ILE A 1 409 ? 5.253 -16.407 -12.441 1.00 96.25 409 ILE A C 1
ATOM 3189 O O . ILE A 1 409 ? 5.211 -17.469 -13.064 1.00 96.25 409 ILE A O 1
ATOM 3193 N N . MET A 1 410 ? 4.254 -15.522 -12.472 1.00 97.19 410 MET A N 1
ATOM 3194 C CA . MET A 1 410 ? 3.080 -15.667 -13.336 1.00 97.19 410 MET A CA 1
ATOM 3195 C C . MET A 1 410 ? 3.361 -15.026 -14.701 1.00 97.19 410 MET A C 1
ATOM 3197 O O . MET A 1 410 ? 3.635 -13.835 -14.788 1.00 97.19 410 MET A O 1
ATOM 3201 N N . GLN A 1 411 ? 3.281 -15.792 -15.782 1.00 97.88 411 GLN A N 1
ATOM 3202 C CA . GLN A 1 411 ? 3.477 -15.315 -17.147 1.00 97.88 411 GLN A CA 1
ATOM 3203 C C . GLN A 1 411 ? 2.131 -15.121 -17.859 1.00 97.88 411 GLN A C 1
ATOM 3205 O O . GLN A 1 411 ? 1.405 -16.084 -18.109 1.00 97.88 411 GLN A O 1
ATOM 3210 N N . LEU A 1 412 ? 1.837 -13.880 -18.252 1.00 97.56 412 LEU A N 1
ATOM 3211 C CA . LEU A 1 412 ? 0.767 -13.519 -19.181 1.00 97.56 412 LEU A CA 1
ATOM 3212 C C . LEU A 1 412 ? 1.154 -13.956 -20.604 1.00 97.56 412 LEU A C 1
ATOM 3214 O O . LEU A 1 412 ? 2.239 -13.621 -21.083 1.00 97.56 412 LEU A O 1
ATOM 3218 N N . ILE A 1 413 ? 0.264 -14.682 -21.288 1.00 95.94 413 ILE A N 1
ATOM 3219 C CA . ILE A 1 413 ? 0.523 -15.232 -22.631 1.00 95.94 413 ILE A CA 1
ATOM 3220 C C . ILE A 1 413 ? -0.228 -14.438 -23.707 1.00 95.94 413 ILE A C 1
ATOM 3222 O O . ILE A 1 413 ? 0.377 -13.970 -24.669 1.00 95.94 413 ILE A O 1
ATOM 3226 N N . ALA A 1 414 ? -1.551 -14.308 -23.572 1.00 93.56 414 ALA A N 1
ATOM 3227 C CA . ALA A 1 414 ? -2.392 -13.530 -24.483 1.00 93.56 414 ALA A CA 1
ATOM 3228 C C . ALA A 1 414 ? -3.761 -13.238 -23.862 1.00 93.56 414 ALA A C 1
ATOM 3230 O O . ALA A 1 414 ? -4.304 -14.070 -23.132 1.00 93.56 414 ALA A O 1
ATOM 3231 N N . ILE A 1 415 ? -4.343 -12.095 -24.227 1.00 93.75 415 ILE A N 1
ATOM 3232 C CA . ILE A 1 415 ? -5.734 -11.743 -23.941 1.00 93.75 415 ILE A CA 1
ATOM 3233 C C . ILE A 1 415 ? -6.521 -11.638 -25.251 1.00 93.75 415 ILE A C 1
ATOM 3235 O O . ILE A 1 415 ? -6.025 -11.091 -26.234 1.00 93.75 415 ILE A O 1
ATOM 3239 N N . CYS A 1 416 ? -7.735 -12.183 -25.280 1.00 94.00 416 CYS A N 1
ATOM 3240 C CA . CYS A 1 416 ? -8.649 -12.111 -26.421 1.00 94.00 416 CYS A CA 1
ATOM 3241 C C . CYS A 1 416 ? -10.035 -11.704 -25.919 1.00 94.00 416 CYS A C 1
ATOM 3243 O O . CYS A 1 416 ? -10.507 -12.245 -24.920 1.00 94.00 416 CYS A O 1
ATOM 3245 N N . SER A 1 417 ? -10.716 -10.797 -26.613 1.00 92.88 417 SER A N 1
ATOM 3246 C CA . SER A 1 417 ? -12.088 -10.397 -26.291 1.00 92.88 417 SER A CA 1
ATOM 3247 C C . SER A 1 417 ? -12.926 -10.253 -27.553 1.00 92.88 417 SER A C 1
ATOM 3249 O O . SER A 1 417 ? -12.425 -9.877 -28.614 1.00 92.88 417 SER A O 1
ATOM 3251 N N . ASP A 1 418 ? -14.212 -10.574 -27.443 1.00 91.69 418 ASP A N 1
ATOM 3252 C CA . ASP A 1 418 ? -15.155 -10.389 -28.534 1.00 91.69 418 ASP A CA 1
ATOM 3253 C C . ASP A 1 418 ? -15.322 -8.884 -28.816 1.00 91.69 418 ASP A C 1
ATOM 3255 O O . ASP A 1 418 ? -15.621 -8.128 -27.883 1.00 91.69 418 ASP A O 1
ATOM 3259 N N . PRO A 1 419 ? -15.166 -8.419 -30.072 1.00 87.44 419 PRO A N 1
ATOM 3260 C CA . PRO A 1 419 ? -15.397 -7.025 -30.432 1.00 87.44 419 PRO A CA 1
ATOM 3261 C C . PRO A 1 419 ? -16.752 -6.481 -29.961 1.00 87.44 419 PRO A C 1
ATOM 3263 O O . PRO A 1 419 ? -16.816 -5.324 -29.550 1.00 87.44 419 PRO A O 1
ATOM 3266 N N . ALA A 1 420 ? -17.805 -7.309 -29.941 1.00 86.38 420 ALA A N 1
ATOM 3267 C CA . ALA A 1 420 ? -19.127 -6.904 -29.462 1.00 86.38 420 ALA A CA 1
ATOM 3268 C C . ALA A 1 420 ? -19.153 -6.602 -27.951 1.00 86.38 420 ALA A C 1
ATOM 3270 O O . ALA A 1 420 ? -19.906 -5.736 -27.512 1.00 86.38 420 ALA A O 1
ATOM 3271 N N . ALA A 1 421 ? -18.304 -7.260 -27.154 1.00 82.81 421 ALA A N 1
ATOM 3272 C CA . ALA A 1 421 ? -18.229 -7.095 -25.700 1.00 82.81 421 ALA A CA 1
ATOM 3273 C C . ALA A 1 421 ? -17.246 -5.996 -25.245 1.00 82.81 421 ALA A C 1
ATOM 3275 O O . ALA A 1 421 ? -17.132 -5.741 -24.046 1.00 82.81 421 ALA A O 1
ATOM 3276 N N . LYS A 1 422 ? -16.541 -5.313 -26.164 1.00 77.50 422 LYS A N 1
ATOM 3277 C CA . LYS A 1 422 ? -15.539 -4.283 -25.814 1.00 77.50 422 LYS A CA 1
ATOM 3278 C C . LYS A 1 422 ? -16.100 -3.148 -24.952 1.00 77.50 422 LYS A C 1
ATOM 3280 O O . LYS A 1 422 ? -15.423 -2.712 -24.027 1.00 77.50 422 LYS A O 1
ATOM 3285 N N . HIS A 1 423 ? -17.342 -2.733 -25.204 1.00 81.00 423 HIS A N 1
ATOM 3286 C CA . HIS A 1 423 ? -18.033 -1.680 -24.448 1.00 81.00 423 HIS A CA 1
ATOM 3287 C C . HIS A 1 423 ? -18.242 -2.012 -22.954 1.00 81.00 423 HIS A C 1
ATOM 3289 O O . HIS A 1 423 ? -18.520 -1.117 -22.164 1.00 81.00 423 HIS A O 1
ATOM 3295 N N . LEU A 1 424 ? -18.089 -3.282 -22.555 1.00 82.62 424 LEU A N 1
ATOM 3296 C CA . LEU A 1 424 ? -18.214 -3.751 -21.170 1.00 82.62 424 LEU A CA 1
ATOM 3297 C C . LEU A 1 424 ? -16.879 -3.781 -20.400 1.00 82.62 424 LEU A C 1
ATOM 3299 O O . LEU A 1 424 ? -16.852 -4.231 -19.254 1.00 82.62 424 LEU A O 1
ATOM 3303 N N . GLY A 1 425 ? -15.761 -3.390 -21.026 1.00 85.31 425 GLY A N 1
ATOM 3304 C CA . GLY A 1 425 ? -14.441 -3.341 -20.379 1.00 85.31 425 GLY A CA 1
ATOM 3305 C C . GLY A 1 425 ? -13.804 -4.703 -20.054 1.00 85.31 425 GLY A C 1
ATOM 3306 O O . GLY A 1 425 ? -12.741 -4.740 -19.442 1.00 85.31 425 GLY A O 1
ATOM 3307 N N . VAL A 1 426 ? -14.397 -5.821 -20.495 1.00 89.00 426 VAL A N 1
ATOM 3308 C CA . VAL A 1 426 ? -14.063 -7.204 -20.069 1.00 89.00 426 VAL A CA 1
ATOM 3309 C C . VAL A 1 426 ? -12.581 -7.597 -20.137 1.00 89.00 426 VAL A C 1
ATOM 3311 O O . VAL A 1 426 ? -12.136 -8.434 -19.357 1.00 89.00 426 VAL A O 1
ATOM 3314 N N . ALA A 1 427 ? -11.802 -7.013 -21.051 1.00 87.00 427 ALA A N 1
ATOM 3315 C CA . ALA A 1 427 ? -10.366 -7.278 -21.154 1.00 87.00 427 ALA A CA 1
ATOM 3316 C C . ALA A 1 427 ? -9.551 -6.568 -20.052 1.00 87.00 427 ALA A C 1
ATOM 3318 O O . ALA A 1 427 ? -8.580 -7.131 -19.550 1.00 87.00 427 ALA A O 1
ATOM 3319 N N . ALA A 1 428 ? -9.959 -5.362 -19.649 1.00 86.75 428 ALA A N 1
ATOM 3320 C CA . ALA A 1 428 ? -9.342 -4.648 -18.536 1.00 86.75 428 ALA A CA 1
ATOM 3321 C C . ALA A 1 428 ? -9.680 -5.331 -17.200 1.00 86.75 428 ALA A C 1
ATOM 3323 O O . ALA A 1 428 ? -8.767 -5.589 -16.420 1.00 86.75 428 ALA A O 1
ATOM 3324 N N . ASP A 1 429 ? -10.947 -5.719 -16.989 1.00 89.81 429 ASP A N 1
ATOM 3325 C CA . ASP A 1 429 ? -11.369 -6.471 -15.794 1.00 89.81 429 ASP A CA 1
ATOM 3326 C C . ASP A 1 429 ? -10.635 -7.828 -15.694 1.00 89.81 429 ASP A C 1
ATOM 3328 O O . ASP A 1 429 ? -10.195 -8.196 -14.607 1.00 89.81 429 ASP A O 1
ATOM 3332 N N . LEU A 1 430 ? -10.403 -8.546 -16.807 1.00 93.12 430 LEU A N 1
ATOM 3333 C CA . LEU A 1 430 ? -9.588 -9.775 -16.810 1.00 93.12 430 LEU A CA 1
ATOM 3334 C C . LEU A 1 430 ? -8.137 -9.541 -16.376 1.00 93.12 430 LEU A C 1
ATOM 3336 O O . LEU A 1 430 ? -7.621 -10.302 -15.558 1.00 93.12 430 LEU A O 1
ATOM 3340 N N . LEU A 1 431 ? -7.473 -8.520 -16.930 1.00 93.19 431 LEU A N 1
ATOM 3341 C CA . LEU A 1 431 ? -6.088 -8.201 -16.581 1.00 93.19 431 LEU A CA 1
ATOM 3342 C C . LEU A 1 431 ? -5.984 -7.761 -15.115 1.00 93.19 431 LEU A C 1
ATOM 3344 O O . LEU A 1 431 ? -5.153 -8.286 -14.377 1.00 93.19 431 LEU A O 1
ATOM 3348 N N . ALA A 1 432 ? -6.858 -6.856 -14.673 1.00 93.00 432 ALA A N 1
ATOM 3349 C CA . ALA A 1 432 ? -6.886 -6.381 -13.295 1.00 93.00 432 ALA A CA 1
ATOM 3350 C C . ALA A 1 432 ? -7.182 -7.520 -12.303 1.00 93.00 432 ALA A C 1
ATOM 3352 O O . ALA A 1 432 ? -6.517 -7.629 -11.273 1.00 93.00 432 ALA A O 1
ATOM 3353 N N . PHE A 1 433 ? -8.106 -8.428 -12.637 1.00 95.75 433 PHE A N 1
ATOM 3354 C CA . PHE A 1 433 ? -8.398 -9.600 -11.815 1.00 95.75 433 PHE A CA 1
ATOM 3355 C C . PHE A 1 433 ? -7.237 -10.608 -11.766 1.00 95.75 433 PHE A C 1
ATOM 3357 O O . PHE A 1 433 ? -6.950 -11.155 -10.703 1.00 95.75 433 PHE A O 1
ATOM 3364 N N . ALA A 1 434 ? -6.524 -10.824 -12.874 1.00 95.69 434 ALA A N 1
ATOM 3365 C CA . ALA A 1 434 ? -5.327 -11.665 -12.899 1.00 95.69 434 ALA A CA 1
ATOM 3366 C C . ALA A 1 434 ? -4.194 -11.106 -12.024 1.00 95.69 434 ALA A C 1
ATOM 3368 O O . ALA A 1 434 ? -3.610 -11.839 -11.225 1.00 95.69 434 ALA A O 1
ATOM 3369 N N . LEU A 1 435 ? -3.922 -9.801 -12.132 1.00 94.44 435 LEU A N 1
ATOM 3370 C CA . LEU A 1 435 ? -2.958 -9.102 -11.279 1.00 94.44 435 LEU A CA 1
ATOM 3371 C C . LEU A 1 435 ? -3.385 -9.154 -9.802 1.00 94.44 435 LEU A C 1
ATOM 3373 O O . LEU A 1 435 ? -2.555 -9.370 -8.920 1.00 94.44 435 LEU A O 1
ATOM 3377 N N . HIS A 1 436 ? -4.685 -9.042 -9.525 1.00 93.56 436 HIS A N 1
ATOM 3378 C CA . HIS A 1 436 ? -5.230 -9.182 -8.178 1.00 93.56 436 HIS A CA 1
ATOM 3379 C C . HIS A 1 436 ? -5.039 -10.597 -7.603 1.00 93.56 436 HIS A C 1
ATOM 3381 O O . HIS A 1 436 ? -4.581 -10.725 -6.470 1.00 93.56 436 HIS A O 1
ATOM 3387 N N . LEU A 1 437 ? -5.304 -11.658 -8.377 1.00 93.94 437 LEU A N 1
ATOM 3388 C CA . LEU A 1 437 ? -5.023 -13.038 -7.959 1.00 93.94 437 LEU A CA 1
ATOM 3389 C C . LEU A 1 437 ? -3.526 -13.276 -7.707 1.00 93.94 437 LEU A C 1
ATOM 3391 O O . LEU A 1 437 ? -3.178 -13.938 -6.728 1.00 93.94 437 LEU A O 1
ATOM 3395 N N . ALA A 1 438 ? -2.645 -12.715 -8.542 1.00 93.25 438 ALA A N 1
ATOM 3396 C CA . ALA A 1 438 ? -1.198 -12.795 -8.339 1.00 93.25 438 ALA A CA 1
ATOM 3397 C C . ALA A 1 438 ? -0.762 -12.101 -7.036 1.00 93.25 438 ALA A C 1
ATOM 3399 O O . ALA A 1 438 ? -0.067 -12.714 -6.234 1.00 93.25 438 ALA A O 1
ATOM 3400 N N . ARG A 1 439 ? -1.249 -10.880 -6.764 1.00 91.06 439 ARG A N 1
ATOM 3401 C CA . ARG A 1 439 ? -1.026 -10.162 -5.490 1.00 91.06 439 ARG A CA 1
ATOM 3402 C C . ARG A 1 439 ? -1.525 -10.938 -4.262 1.00 91.06 439 ARG A C 1
ATOM 3404 O O . ARG A 1 439 ? -0.984 -10.779 -3.172 1.00 91.06 439 ARG A O 1
ATOM 3411 N N . LEU A 1 440 ? -2.583 -11.734 -4.411 1.00 91.69 440 LEU A N 1
ATOM 3412 C CA . LEU A 1 440 ? -3.162 -12.536 -3.328 1.00 91.69 440 LEU A CA 1
ATOM 3413 C C . LEU A 1 440 ? -2.472 -13.897 -3.111 1.00 91.69 440 LEU A C 1
ATOM 3415 O O . LEU A 1 440 ? -2.806 -14.578 -2.140 1.00 91.69 440 LEU A O 1
ATOM 3419 N N . SER A 1 441 ? -1.537 -14.291 -3.982 1.00 89.38 441 SER A N 1
ATOM 3420 C CA . SER A 1 441 ? -0.837 -15.580 -3.922 1.00 89.38 441 SER A CA 1
ATOM 3421 C C . SER A 1 441 ? 0.562 -15.406 -3.301 1.00 89.38 441 SER A C 1
ATOM 3423 O O . SER A 1 441 ? 1.421 -14.792 -3.934 1.00 89.38 441 SER A O 1
ATOM 3425 N N . PRO A 1 442 ? 0.833 -15.928 -2.085 1.00 86.19 442 PRO A N 1
ATOM 3426 C CA . PRO A 1 442 ? 2.094 -15.691 -1.359 1.00 86.19 442 PRO A CA 1
ATOM 3427 C C . PRO A 1 442 ? 3.323 -16.346 -2.014 1.00 86.19 442 PRO A C 1
ATOM 3429 O O . PRO A 1 442 ? 4.466 -16.064 -1.652 1.00 86.19 442 PRO A O 1
ATOM 3432 N N . ASP A 1 443 ? 3.094 -17.235 -2.978 1.00 88.00 443 ASP A N 1
ATOM 3433 C CA . ASP A 1 443 ? 4.094 -17.952 -3.757 1.00 88.00 443 ASP A CA 1
ATOM 3434 C C . ASP A 1 443 ? 4.330 -17.344 -5.158 1.00 88.00 443 ASP A C 1
ATOM 3436 O O . ASP A 1 443 ? 5.016 -17.960 -5.978 1.00 88.00 443 ASP A O 1
ATOM 3440 N N . VAL A 1 444 ? 3.786 -16.150 -5.443 1.00 91.12 444 VAL A N 1
ATOM 3441 C CA . VAL A 1 444 ? 3.992 -15.405 -6.699 1.00 91.12 444 VAL A CA 1
ATOM 3442 C C . VAL A 1 444 ? 4.738 -14.087 -6.443 1.00 91.12 444 VAL A C 1
ATOM 3444 O O . VAL A 1 444 ? 4.175 -13.110 -5.950 1.00 91.12 444 VAL A O 1
ATOM 3447 N N . ASP A 1 445 ? 6.010 -14.040 -6.840 1.00 90.06 445 ASP A N 1
ATOM 3448 C CA . ASP A 1 445 ? 6.901 -12.887 -6.630 1.00 90.06 445 ASP A CA 1
ATOM 3449 C C . ASP A 1 445 ? 6.686 -11.766 -7.656 1.00 90.06 445 ASP A C 1
ATOM 3451 O O . ASP A 1 445 ? 6.946 -10.599 -7.386 1.00 90.06 445 ASP A O 1
ATOM 3455 N N . SER A 1 446 ? 6.271 -12.111 -8.876 1.00 94.44 446 SER A N 1
ATOM 3456 C CA . SER A 1 446 ? 6.033 -11.131 -9.940 1.00 94.44 446 SER A CA 1
ATOM 3457 C C . SER A 1 446 ? 5.128 -11.679 -11.037 1.00 94.44 446 SER A C 1
ATOM 3459 O O . SER A 1 446 ? 4.949 -12.894 -11.188 1.00 94.44 446 SER A O 1
ATOM 3461 N N . VAL A 1 447 ? 4.575 -10.763 -11.832 1.00 97.25 447 VAL A N 1
ATOM 3462 C CA . VAL A 1 447 ? 3.867 -11.088 -13.073 1.00 97.25 447 VAL A CA 1
ATOM 3463 C C . VAL A 1 447 ? 4.683 -10.558 -14.245 1.00 97.25 447 VAL A C 1
ATOM 3465 O O . VAL A 1 447 ? 5.084 -9.400 -14.234 1.00 97.25 447 VAL A O 1
ATOM 3468 N N . ILE A 1 448 ? 4.921 -11.368 -15.271 1.00 97.75 448 ILE A N 1
ATOM 3469 C CA . ILE A 1 448 ? 5.603 -10.954 -16.505 1.00 97.75 448 ILE A CA 1
ATOM 3470 C C . ILE A 1 448 ? 4.706 -11.165 -17.720 1.00 97.75 448 ILE A C 1
ATOM 3472 O O . ILE A 1 448 ? 3.769 -11.958 -17.687 1.00 97.75 448 ILE A O 1
ATOM 3476 N N . GLY A 1 449 ? 5.024 -10.514 -18.830 1.00 97.19 449 GLY A N 1
ATOM 3477 C CA . GLY A 1 449 ? 4.414 -10.799 -20.126 1.00 97.19 449 GLY A CA 1
ATOM 3478 C C . GLY A 1 449 ? 5.339 -10.383 -21.259 1.00 97.19 449 GLY A C 1
ATOM 3479 O O . GLY A 1 449 ? 6.168 -9.496 -21.082 1.00 97.19 449 GLY A O 1
ATOM 3480 N N . VAL A 1 450 ? 5.196 -11.001 -22.430 1.00 96.81 450 VAL A N 1
ATOM 3481 C CA . VAL A 1 450 ? 5.847 -10.508 -23.652 1.00 96.81 450 VAL A CA 1
ATOM 3482 C C . VAL A 1 450 ? 4.768 -9.901 -24.533 1.00 96.81 450 VAL A C 1
ATOM 3484 O O . VAL A 1 450 ? 3.961 -10.614 -25.132 1.00 96.81 450 VAL A O 1
ATOM 3487 N N . THR A 1 451 ? 4.721 -8.573 -24.554 1.00 94.31 451 THR A N 1
ATOM 3488 C CA . THR A 1 451 ? 3.706 -7.806 -25.277 1.00 94.31 451 THR A CA 1
ATOM 3489 C C . THR A 1 451 ? 4.218 -7.334 -26.641 1.00 94.31 451 THR A C 1
ATOM 3491 O O . THR A 1 451 ? 5.401 -7.468 -26.960 1.00 94.31 451 THR A O 1
ATOM 3494 N N . ARG A 1 452 ? 3.313 -6.825 -27.479 1.00 92.62 452 ARG A N 1
ATOM 3495 C CA . ARG A 1 452 ? 3.604 -6.319 -28.832 1.00 92.62 452 ARG A CA 1
ATOM 3496 C C . ARG A 1 452 ? 3.497 -4.799 -28.840 1.00 92.62 452 ARG A C 1
ATOM 3498 O O . ARG A 1 452 ? 2.674 -4.255 -28.111 1.00 92.62 452 ARG A O 1
ATOM 3505 N N . CYS A 1 453 ? 4.229 -4.131 -29.724 1.00 91.75 453 CYS A N 1
ATOM 3506 C CA . CYS A 1 453 ? 3.917 -2.750 -30.072 1.00 91.75 453 CYS A CA 1
ATOM 3507 C C . CYS A 1 453 ? 2.753 -2.749 -31.078 1.00 91.75 453 CYS A C 1
ATOM 3509 O O . CYS A 1 453 ? 2.740 -3.551 -32.019 1.00 91.75 453 CYS A O 1
ATOM 3511 N N . GLN A 1 454 ? 1.781 -1.856 -30.905 1.00 87.06 454 GLN A N 1
ATOM 3512 C CA . GLN A 1 454 ? 0.674 -1.687 -31.843 1.00 87.06 454 GLN A CA 1
ATOM 3513 C C . GLN A 1 454 ? 1.083 -0.860 -33.063 1.00 87.06 454 GLN A C 1
ATOM 3515 O O . GLN A 1 454 ? 0.771 -1.250 -34.185 1.00 87.06 454 GLN A O 1
ATOM 3520 N N . ASN A 1 455 ? 1.785 0.265 -32.864 1.00 87.94 455 ASN A N 1
ATOM 3521 C CA . ASN A 1 455 ? 2.018 1.234 -33.949 1.00 87.94 455 ASN A CA 1
ATOM 3522 C C . ASN A 1 455 ? 3.452 1.192 -34.522 1.00 87.94 455 ASN A C 1
ATOM 3524 O O . ASN A 1 455 ? 3.781 1.979 -35.413 1.00 87.94 455 ASN A O 1
ATOM 3528 N N . PHE A 1 456 ? 4.305 0.273 -34.052 1.00 91.69 456 PHE A N 1
ATOM 3529 C CA . PHE A 1 456 ? 5.713 0.173 -34.468 1.00 91.69 456 PHE A CA 1
ATOM 3530 C C . PHE A 1 456 ? 5.913 -0.117 -35.967 1.00 91.69 456 PHE A C 1
ATOM 3532 O O . PHE A 1 456 ? 6.884 0.368 -36.541 1.00 91.69 456 PHE A O 1
ATOM 3539 N N . GLU A 1 457 ? 4.995 -0.824 -36.635 1.00 89.81 457 GLU A N 1
ATOM 3540 C CA . GLU A 1 457 ? 5.098 -1.113 -38.080 1.00 89.81 457 GLU A CA 1
ATOM 3541 C C . GLU A 1 457 ? 5.235 0.168 -38.931 1.00 89.81 457 GLU A C 1
ATOM 3543 O O . GLU A 1 457 ? 5.907 0.172 -39.961 1.00 89.81 457 GLU A O 1
ATOM 3548 N N . THR A 1 458 ? 4.654 1.279 -38.463 1.00 88.06 458 THR A N 1
ATOM 3549 C CA . THR A 1 458 ? 4.712 2.596 -39.124 1.00 88.06 458 THR A CA 1
ATOM 3550 C C . THR A 1 458 ? 5.888 3.477 -38.683 1.00 88.06 458 THR A C 1
ATOM 3552 O O . THR A 1 458 ? 6.049 4.586 -39.193 1.00 88.06 458 THR A O 1
ATOM 3555 N N . PHE A 1 459 ? 6.717 3.023 -37.739 1.00 90.31 459 PHE A N 1
ATOM 3556 C CA . PHE A 1 459 ? 7.769 3.838 -37.134 1.00 90.31 459 PHE A CA 1
ATOM 3557 C C . PHE A 1 459 ? 9.098 3.781 -37.901 1.00 90.31 459 PHE A C 1
ATOM 3559 O O . PHE A 1 459 ? 9.657 2.716 -38.177 1.00 90.31 459 PHE A O 1
ATOM 3566 N N . ALA A 1 460 ? 9.651 4.961 -38.183 1.00 81.25 460 ALA A N 1
ATOM 3567 C CA . ALA A 1 460 ? 10.924 5.137 -38.872 1.00 81.25 460 ALA A CA 1
ATOM 3568 C C . ALA A 1 460 ? 12.126 4.993 -37.914 1.00 81.25 460 ALA A C 1
ATOM 3570 O O . ALA A 1 460 ? 12.835 5.959 -37.647 1.00 81.25 460 ALA A O 1
ATOM 3571 N N . GLY A 1 461 ? 12.370 3.777 -37.417 1.00 89.12 461 GLY A N 1
ATOM 3572 C CA . GLY A 1 461 ? 13.508 3.485 -36.539 1.00 89.12 461 GLY A CA 1
ATOM 3573 C C . GLY A 1 461 ? 13.671 2.004 -36.188 1.00 89.12 461 GLY A C 1
ATOM 3574 O O . GLY A 1 461 ? 13.166 1.105 -36.882 1.00 89.12 461 GLY A O 1
ATOM 3575 N N . SER A 1 462 ? 14.404 1.731 -35.109 1.00 92.31 462 SER A N 1
ATOM 3576 C CA . SER A 1 462 ? 14.454 0.415 -34.473 1.00 92.31 462 SER A CA 1
ATOM 3577 C C . SER A 1 462 ? 13.347 0.271 -33.422 1.00 92.31 462 SER A C 1
ATOM 3579 O O . SER A 1 462 ? 12.800 1.252 -32.924 1.00 92.31 462 SER A O 1
ATOM 3581 N N . MET A 1 463 ? 13.012 -0.972 -33.058 1.00 92.81 463 MET A N 1
ATOM 3582 C CA . MET A 1 463 ? 12.053 -1.223 -31.973 1.00 92.81 463 MET A CA 1
ATOM 3583 C C . MET A 1 463 ? 12.563 -0.703 -30.625 1.00 92.81 463 MET A C 1
ATOM 3585 O O . MET A 1 463 ? 11.758 -0.381 -29.760 1.00 92.81 463 MET A O 1
ATOM 3589 N N . ARG A 1 464 ? 13.888 -0.601 -30.446 1.00 93.06 464 ARG A N 1
ATOM 3590 C CA . ARG A 1 464 ? 14.460 -0.051 -29.219 1.00 93.06 464 ARG A CA 1
ATOM 3591 C C . ARG A 1 464 ? 14.111 1.428 -29.101 1.00 93.06 464 ARG A C 1
ATOM 3593 O O . ARG A 1 464 ? 13.466 1.794 -28.134 1.00 93.06 464 ARG A O 1
ATOM 3600 N N . ASP A 1 465 ? 14.404 2.215 -30.133 1.00 93.00 465 ASP A N 1
ATOM 3601 C CA . ASP A 1 465 ? 14.098 3.653 -30.158 1.00 93.00 465 ASP A CA 1
ATOM 3602 C C . ASP A 1 465 ? 12.592 3.910 -29.947 1.00 93.00 465 ASP A C 1
ATOM 3604 O O . ASP A 1 465 ? 12.211 4.793 -29.189 1.00 93.00 465 ASP A O 1
ATOM 3608 N N . TYR A 1 466 ? 11.726 3.081 -30.544 1.00 94.06 466 TYR A N 1
ATOM 3609 C CA . TYR A 1 466 ? 10.271 3.159 -30.360 1.00 94.06 466 TYR A CA 1
ATOM 3610 C C . TYR A 1 466 ? 9.818 2.938 -28.907 1.00 94.06 466 TYR A C 1
ATOM 3612 O O . TYR A 1 466 ? 8.917 3.620 -28.417 1.00 94.06 466 TYR A O 1
ATOM 3620 N N . VAL A 1 467 ? 10.414 1.952 -28.232 1.00 92.69 467 VAL A N 1
ATOM 3621 C CA . VAL A 1 467 ? 10.105 1.610 -26.838 1.00 92.69 467 VAL A CA 1
ATOM 3622 C C . VAL A 1 467 ? 10.731 2.624 -25.879 1.00 92.69 467 VAL A C 1
ATOM 3624 O O . VAL A 1 467 ? 10.078 3.020 -24.918 1.00 92.69 467 VAL A O 1
ATOM 3627 N N . ASP A 1 468 ? 11.936 3.108 -26.173 1.00 91.94 468 ASP A N 1
ATOM 3628 C CA . ASP A 1 468 ? 12.620 4.139 -25.393 1.00 91.94 468 ASP A CA 1
ATOM 3629 C C . ASP A 1 468 ? 11.868 5.489 -25.494 1.00 91.94 468 ASP A C 1
ATOM 3631 O O . ASP A 1 468 ? 11.663 6.146 -24.475 1.00 91.94 468 ASP A O 1
ATOM 3635 N N . GLU A 1 469 ? 11.330 5.860 -26.668 1.00 91.69 469 GLU A N 1
ATOM 3636 C CA . GLU A 1 469 ? 10.391 6.992 -26.825 1.00 91.69 469 GLU A CA 1
ATOM 3637 C C . GLU A 1 469 ? 9.096 6.804 -26.012 1.00 91.69 469 GLU A C 1
ATOM 3639 O O . GLU A 1 469 ? 8.539 7.775 -25.493 1.00 91.69 469 GLU A O 1
ATOM 3644 N N . HIS A 1 470 ? 8.606 5.566 -25.871 1.00 89.56 470 HIS A N 1
ATOM 3645 C CA . HIS A 1 470 ? 7.445 5.298 -25.024 1.00 89.56 470 HIS A CA 1
ATOM 3646 C C . HIS A 1 470 ? 7.758 5.466 -23.533 1.00 89.56 470 HIS A C 1
ATOM 3648 O O . HIS A 1 470 ? 6.993 6.109 -22.815 1.00 89.56 470 HIS A O 1
ATOM 3654 N N . ILE A 1 471 ? 8.896 4.938 -23.076 1.00 85.62 471 ILE A N 1
ATOM 3655 C CA . ILE A 1 471 ? 9.362 5.065 -21.687 1.00 85.62 471 ILE A CA 1
ATOM 3656 C C . ILE A 1 471 ? 9.633 6.537 -21.335 1.00 85.62 471 ILE A C 1
ATOM 3658 O O . ILE A 1 471 ? 9.294 6.977 -20.240 1.00 85.62 471 ILE A O 1
ATOM 3662 N N . ALA A 1 472 ? 10.178 7.316 -22.273 1.00 84.31 472 ALA A N 1
ATOM 3663 C CA . ALA A 1 472 ? 10.405 8.753 -22.117 1.00 84.31 472 ALA A CA 1
ATOM 3664 C C . ALA A 1 472 ? 9.119 9.607 -22.169 1.00 84.31 472 ALA A C 1
ATOM 3666 O O . ALA A 1 472 ? 9.186 10.821 -21.978 1.00 84.31 472 ALA A O 1
ATOM 3667 N N . GLY A 1 473 ? 7.957 9.013 -22.469 1.00 85.12 473 GLY A N 1
ATOM 3668 C CA . GLY A 1 473 ? 6.681 9.723 -22.605 1.00 85.12 473 GLY A CA 1
ATOM 3669 C C . GLY A 1 473 ? 6.567 10.615 -23.849 1.00 85.12 473 GLY A C 1
ATOM 3670 O O . GLY A 1 473 ? 5.564 11.310 -24.008 1.00 85.12 473 GLY A O 1
ATOM 3671 N N . THR A 1 474 ? 7.551 10.595 -24.755 1.00 84.31 474 THR A N 1
ATOM 3672 C CA . THR A 1 474 ? 7.506 11.334 -26.031 1.00 84.31 474 THR A CA 1
ATOM 3673 C C . THR A 1 474 ? 6.635 10.633 -27.077 1.00 84.31 474 THR A C 1
ATOM 3675 O O . THR A 1 474 ? 6.196 11.259 -28.044 1.00 84.31 474 THR A O 1
ATOM 3678 N N . ARG A 1 475 ? 6.327 9.347 -26.859 1.00 88.06 475 ARG A N 1
ATOM 3679 C CA . ARG A 1 475 ? 5.369 8.543 -27.623 1.00 88.06 475 ARG A CA 1
ATOM 3680 C C . ARG A 1 475 ? 4.460 7.744 -26.687 1.00 88.06 475 ARG A C 1
ATOM 3682 O O . ARG A 1 475 ? 4.853 7.338 -25.600 1.00 88.06 475 ARG A O 1
ATOM 3689 N N . VAL A 1 476 ? 3.249 7.425 -27.139 1.00 83.62 476 VAL A N 1
ATOM 3690 C CA . VAL A 1 476 ? 2.388 6.437 -26.470 1.00 83.62 476 VAL A CA 1
ATOM 3691 C C . VAL A 1 476 ? 2.077 5.300 -27.437 1.00 83.62 476 VAL A C 1
ATOM 3693 O O . VAL A 1 476 ? 1.406 5.505 -28.448 1.00 83.62 476 VAL A O 1
ATOM 3696 N N . ASP A 1 477 ? 2.568 4.097 -27.133 1.00 90.06 477 ASP A N 1
ATOM 3697 C CA . ASP A 1 477 ? 2.023 2.871 -27.716 1.00 90.06 477 ASP A CA 1
ATOM 3698 C C . ASP A 1 477 ? 0.809 2.429 -26.879 1.00 90.06 477 ASP A C 1
ATOM 3700 O O . ASP A 1 477 ? 0.950 2.304 -25.661 1.00 90.06 477 ASP A O 1
ATOM 3704 N N . PRO A 1 478 ? -0.378 2.192 -27.466 1.00 82.75 478 PRO A N 1
ATOM 3705 C CA . PRO A 1 478 ? -1.566 1.840 -26.687 1.00 82.75 478 PRO A CA 1
ATOM 3706 C C . PRO A 1 478 ? -1.477 0.491 -25.959 1.00 82.75 478 PRO A C 1
ATOM 3708 O O . PRO A 1 478 ? -2.095 0.335 -24.907 1.00 82.75 478 PRO A O 1
ATOM 3711 N N . ILE A 1 479 ? -0.727 -0.485 -26.485 1.00 85.94 479 ILE A N 1
ATOM 3712 C CA . ILE A 1 479 ? -0.603 -1.812 -25.870 1.00 85.94 479 ILE A CA 1
ATOM 3713 C C . ILE A 1 479 ? 0.428 -1.771 -24.743 1.00 85.94 479 ILE A C 1
ATOM 3715 O O . ILE A 1 479 ? 0.136 -2.250 -23.647 1.00 85.94 479 ILE A O 1
ATOM 3719 N N . ILE A 1 480 ? 1.595 -1.152 -24.952 1.00 87.44 480 ILE A N 1
ATOM 3720 C CA . ILE A 1 480 ? 2.557 -0.971 -23.852 1.00 87.44 480 ILE A CA 1
ATOM 3721 C C . ILE A 1 480 ? 1.954 -0.051 -22.777 1.00 87.44 480 ILE A C 1
ATOM 3723 O O . ILE A 1 480 ? 2.002 -0.390 -21.597 1.00 87.44 480 ILE A O 1
ATOM 3727 N N . GLY A 1 481 ? 1.275 1.026 -23.189 1.00 83.62 481 GLY A N 1
ATOM 3728 C CA . GLY A 1 481 ? 0.549 1.962 -22.328 1.00 83.62 481 GLY A CA 1
ATOM 3729 C C . GLY A 1 481 ? -0.563 1.320 -21.494 1.00 83.62 481 GLY A C 1
ATOM 3730 O O . GLY A 1 481 ? -0.762 1.699 -20.340 1.00 83.62 481 GLY A O 1
ATOM 3731 N N . LEU A 1 482 ? -1.257 0.302 -22.022 1.00 82.62 482 LEU A N 1
ATOM 3732 C CA . LEU A 1 482 ? -2.202 -0.500 -21.238 1.00 82.62 482 LEU A CA 1
ATOM 3733 C C . LEU A 1 482 ? -1.496 -1.208 -20.077 1.00 82.62 482 LEU A C 1
ATOM 3735 O O . LEU A 1 482 ? -2.039 -1.265 -18.976 1.00 82.62 482 LEU A O 1
ATOM 3739 N N . HIS A 1 483 ? -0.301 -1.750 -20.302 1.00 87.12 483 HIS A N 1
ATOM 3740 C CA . HIS A 1 483 ? 0.440 -2.455 -19.263 1.00 87.12 483 HIS A CA 1
ATOM 3741 C C . HIS A 1 483 ? 1.091 -1.491 -18.264 1.00 87.12 483 HIS A C 1
ATOM 3743 O O . HIS A 1 483 ? 0.910 -1.668 -17.058 1.00 87.12 483 HIS A O 1
ATOM 3749 N N . THR A 1 484 ? 1.781 -0.449 -18.736 1.00 86.88 484 THR A N 1
ATOM 3750 C CA . THR A 1 484 ? 2.447 0.543 -17.873 1.00 86.88 484 THR A CA 1
ATOM 3751 C C . THR A 1 484 ? 1.443 1.359 -17.060 1.00 86.88 484 THR A C 1
ATOM 3753 O O . THR A 1 484 ? 1.612 1.519 -15.854 1.00 86.88 484 THR A O 1
ATOM 3756 N N . GLY A 1 485 ? 0.307 1.729 -17.657 1.00 78.94 485 GLY A N 1
ATOM 3757 C CA . GLY A 1 485 ? -0.837 2.337 -16.968 1.00 78.94 485 GLY A CA 1
ATOM 3758 C C . GLY A 1 485 ? -1.602 1.410 -16.008 1.00 78.94 485 GLY A C 1
ATOM 3759 O O . GLY A 1 485 ? -2.588 1.847 -15.421 1.00 78.94 485 GLY A O 1
ATOM 3760 N N . ASN A 1 486 ? -1.180 0.149 -15.854 1.00 78.56 486 ASN A N 1
ATOM 3761 C CA . ASN A 1 486 ? -1.614 -0.779 -14.799 1.00 78.56 486 ASN A CA 1
ATOM 3762 C C . ASN A 1 486 ? -0.440 -1.185 -13.873 1.00 78.56 486 ASN A C 1
ATOM 3764 O O . ASN A 1 486 ? -0.511 -2.212 -13.201 1.00 78.56 486 ASN A O 1
ATOM 3768 N N . GLY A 1 487 ? 0.649 -0.406 -13.843 1.00 86.38 487 GLY A N 1
ATOM 3769 C CA . GLY A 1 487 ? 1.795 -0.636 -12.956 1.00 86.38 487 GLY A CA 1
ATOM 3770 C C . GLY A 1 487 ? 2.861 -1.598 -13.490 1.00 86.38 487 GLY A C 1
ATOM 3771 O O . GLY A 1 487 ? 3.687 -2.066 -12.714 1.00 86.38 487 GLY A O 1
ATOM 3772 N N . ALA A 1 488 ? 2.872 -1.921 -14.789 1.00 90.75 488 ALA A N 1
ATOM 3773 C CA . ALA A 1 488 ? 4.012 -2.630 -15.367 1.00 90.75 488 ALA A CA 1
ATOM 3774 C C . ALA A 1 488 ? 5.195 -1.683 -15.607 1.00 90.75 488 ALA A C 1
ATOM 3776 O O . ALA A 1 488 ? 5.027 -0.584 -16.132 1.00 90.75 488 ALA A O 1
ATOM 3777 N N . ARG A 1 489 ? 6.414 -2.164 -15.375 1.00 94.44 489 ARG A N 1
ATOM 3778 C CA . ARG A 1 489 ? 7.620 -1.599 -15.987 1.00 94.44 489 ARG A CA 1
ATOM 3779 C C . ARG A 1 489 ? 7.940 -2.322 -17.293 1.00 94.44 489 ARG A C 1
ATOM 3781 O O . ARG A 1 489 ? 7.754 -3.537 -17.405 1.00 94.44 489 ARG A O 1
ATOM 3788 N N . VAL A 1 490 ? 8.472 -1.589 -18.266 1.00 94.62 490 VAL A N 1
ATOM 3789 C CA . VAL A 1 490 ? 9.141 -2.191 -19.425 1.00 94.62 490 VAL A CA 1
ATOM 3790 C C . VAL A 1 490 ? 10.532 -2.638 -18.983 1.00 94.62 490 VAL A C 1
ATOM 3792 O O . VAL A 1 490 ? 11.268 -1.855 -18.391 1.00 94.62 490 VAL A O 1
ATOM 3795 N N . VAL A 1 491 ? 10.885 -3.896 -19.245 1.00 95.94 491 VAL A N 1
ATOM 3796 C CA . VAL A 1 491 ? 12.169 -4.476 -18.823 1.00 95.94 491 VAL A CA 1
ATOM 3797 C C . VAL A 1 491 ? 13.182 -4.446 -19.965 1.00 95.94 491 VAL A C 1
ATOM 3799 O O . VAL A 1 491 ? 14.286 -3.941 -19.793 1.00 95.94 491 VAL A O 1
ATOM 3802 N N . ARG A 1 492 ? 12.833 -5.024 -21.124 1.00 95.19 492 ARG A N 1
ATOM 3803 C CA . ARG A 1 492 ? 13.722 -5.167 -22.295 1.00 95.19 492 ARG A CA 1
ATOM 3804 C C . ARG A 1 492 ? 12.980 -5.732 -23.506 1.00 95.19 492 ARG A C 1
ATOM 3806 O O . ARG A 1 492 ? 11.863 -6.223 -23.387 1.00 95.19 492 ARG A O 1
ATOM 3813 N N . LEU A 1 493 ? 13.637 -5.738 -24.664 1.00 96.00 493 LEU A N 1
ATOM 3814 C CA . LEU A 1 493 ? 13.169 -6.480 -25.837 1.00 96.00 493 LEU A CA 1
ATOM 3815 C C . LEU A 1 493 ? 13.433 -7.991 -25.687 1.00 96.00 493 LEU A C 1
ATOM 3817 O O . LEU A 1 493 ? 14.437 -8.396 -25.096 1.00 96.00 493 LEU A O 1
ATOM 3821 N N . VAL A 1 494 ? 12.556 -8.804 -26.275 1.00 96.12 494 VAL A N 1
ATOM 3822 C CA . VAL A 1 494 ? 12.682 -10.263 -26.429 1.00 96.12 494 VAL A CA 1
ATOM 3823 C C . VAL A 1 494 ? 12.716 -10.557 -27.924 1.00 96.12 494 VAL A C 1
ATOM 3825 O O . VAL A 1 494 ? 11.762 -10.246 -28.641 1.00 96.12 494 VAL A O 1
ATOM 3828 N N . ARG A 1 495 ? 13.833 -11.093 -28.422 1.00 94.50 495 ARG A N 1
ATOM 3829 C CA . ARG A 1 495 ? 14.049 -11.244 -29.868 1.00 94.50 495 ARG A CA 1
ATOM 3830 C C . ARG A 1 495 ? 13.421 -12.524 -30.406 1.00 94.50 495 ARG A C 1
ATOM 3832 O O . ARG A 1 495 ? 13.580 -13.580 -29.805 1.00 94.50 495 ARG A O 1
ATOM 3839 N N . GLY A 1 496 ? 12.744 -12.438 -31.550 1.00 93.56 496 GLY A N 1
ATOM 3840 C CA . GLY A 1 496 ? 12.180 -13.606 -32.239 1.00 93.56 496 GLY A CA 1
ATOM 3841 C C . GLY A 1 496 ? 11.079 -14.363 -31.478 1.00 93.56 496 GLY A C 1
ATOM 3842 O O . GLY A 1 496 ? 10.818 -15.521 -31.801 1.00 93.56 496 GLY A O 1
ATOM 3843 N N . PHE A 1 497 ? 10.427 -13.738 -30.491 1.00 95.06 497 PHE A N 1
ATOM 3844 C CA . PHE A 1 497 ? 9.378 -14.360 -29.671 1.00 95.06 497 PHE A CA 1
ATOM 3845 C C . PHE A 1 497 ? 8.133 -14.781 -30.477 1.00 95.06 497 PHE A C 1
ATOM 3847 O O . PHE A 1 497 ? 7.463 -15.754 -30.126 1.00 95.06 497 PHE A O 1
ATOM 3854 N N . ARG A 1 498 ? 7.796 -14.080 -31.568 1.00 94.19 498 ARG A N 1
ATOM 3855 C CA . ARG A 1 498 ? 6.704 -14.472 -32.483 1.00 94.19 498 ARG A CA 1
ATOM 3856 C C . ARG A 1 498 ? 7.113 -14.225 -33.941 1.00 94.19 498 ARG A C 1
ATOM 3858 O O . ARG A 1 498 ? 6.687 -13.219 -34.504 1.00 94.19 498 ARG A O 1
ATOM 3865 N N . PRO A 1 499 ? 7.925 -15.102 -34.564 1.00 92.88 499 PRO A N 1
ATOM 3866 C CA . PRO A 1 499 ? 8.513 -14.879 -35.893 1.00 92.88 499 PRO A CA 1
ATOM 3867 C C . PRO A 1 499 ? 7.512 -14.543 -37.013 1.00 92.88 499 PRO A C 1
ATOM 3869 O O . PRO A 1 499 ? 7.878 -13.914 -38.003 1.00 92.88 499 PRO A O 1
ATOM 3872 N N . GLU A 1 500 ? 6.247 -14.936 -36.862 1.00 91.81 500 GLU A N 1
ATOM 3873 C CA . GLU A 1 500 ? 5.154 -14.663 -37.798 1.00 91.81 500 GLU A CA 1
ATOM 3874 C C . GLU A 1 500 ? 4.694 -13.192 -37.785 1.00 91.81 500 GLU A C 1
ATOM 3876 O O . GLU A 1 500 ? 4.051 -12.730 -38.734 1.00 91.81 500 GLU A O 1
ATOM 3881 N N . ASP A 1 501 ? 5.008 -12.440 -36.725 1.00 93.00 501 ASP A N 1
ATOM 3882 C CA . ASP A 1 501 ? 4.636 -11.035 -36.577 1.00 93.00 501 ASP A CA 1
ATOM 3883 C C . ASP A 1 501 ? 5.606 -10.095 -37.300 1.00 93.00 501 ASP A C 1
ATOM 3885 O O . ASP A 1 501 ? 6.428 -9.399 -36.701 1.00 93.00 501 ASP A O 1
ATOM 3889 N N . VAL A 1 502 ? 5.472 -10.058 -38.625 1.00 90.00 502 VAL A N 1
ATOM 3890 C CA . VAL A 1 502 ? 6.267 -9.197 -39.512 1.00 90.00 502 VAL A CA 1
ATOM 3891 C C . VAL A 1 502 ? 6.185 -7.712 -39.118 1.00 90.00 502 VAL A C 1
ATOM 3893 O O . VAL A 1 502 ? 7.194 -7.016 -39.221 1.00 90.00 502 VAL A O 1
ATOM 3896 N N . GLY A 1 503 ? 5.043 -7.238 -38.600 1.00 89.12 503 GLY A N 1
ATOM 3897 C CA . GLY A 1 503 ? 4.858 -5.839 -38.179 1.00 89.12 503 GLY A CA 1
ATOM 3898 C C . GLY A 1 503 ? 5.741 -5.444 -36.988 1.00 89.12 503 GLY A C 1
ATOM 3899 O O . GLY A 1 503 ? 6.252 -4.328 -36.939 1.00 89.12 503 GLY A O 1
ATOM 3900 N N . ASN A 1 504 ? 6.016 -6.392 -36.085 1.00 92.75 504 ASN A N 1
ATOM 3901 C CA . ASN A 1 504 ? 7.000 -6.254 -35.002 1.00 92.75 504 ASN A CA 1
ATOM 3902 C C . ASN A 1 504 ? 8.368 -6.880 -35.331 1.00 92.75 504 ASN A C 1
ATOM 3904 O O . ASN A 1 504 ? 9.225 -6.999 -34.459 1.00 92.75 504 ASN A O 1
ATOM 3908 N N . ARG A 1 505 ? 8.603 -7.273 -36.593 1.00 92.62 505 ARG A N 1
ATOM 3909 C CA . ARG A 1 505 ? 9.819 -7.973 -37.062 1.00 92.62 505 ARG A CA 1
ATOM 3910 C C . ARG A 1 505 ? 10.128 -9.267 -36.284 1.00 92.62 505 ARG A C 1
ATOM 3912 O O . ARG A 1 505 ? 11.272 -9.705 -36.246 1.00 92.62 505 ARG A O 1
ATOM 3919 N N . GLY A 1 506 ? 9.102 -9.880 -35.695 1.00 92.06 506 GLY A N 1
ATOM 3920 C CA . GLY A 1 506 ? 9.185 -11.085 -34.870 1.00 92.06 506 GLY A CA 1
ATOM 3921 C C . GLY A 1 506 ? 9.516 -10.861 -33.389 1.00 92.06 506 GLY A C 1
ATOM 3922 O O . GLY A 1 506 ? 9.481 -11.820 -32.614 1.00 92.06 506 GLY A O 1
ATOM 3923 N N . ASP A 1 507 ? 9.817 -9.626 -32.990 1.00 94.50 507 ASP A N 1
ATOM 3924 C CA . ASP A 1 507 ? 10.245 -9.272 -31.637 1.00 94.50 507 ASP A CA 1
ATOM 3925 C C . ASP A 1 507 ? 9.060 -8.904 -30.726 1.00 94.50 507 ASP A C 1
ATOM 3927 O O . ASP A 1 507 ? 7.965 -8.575 -31.184 1.00 94.50 507 ASP A O 1
ATOM 3931 N N . GLY A 1 508 ? 9.288 -8.951 -29.413 1.00 95.25 508 GLY A N 1
ATOM 3932 C CA . GLY A 1 508 ? 8.339 -8.509 -28.394 1.00 95.25 508 GLY A CA 1
ATOM 3933 C C . GLY A 1 508 ? 9.003 -7.686 -27.292 1.00 95.25 508 GLY A C 1
ATOM 3934 O O . GLY A 1 508 ? 10.226 -7.548 -27.236 1.00 95.25 508 GLY A O 1
ATOM 3935 N N . VAL A 1 509 ? 8.185 -7.150 -26.389 1.00 96.94 509 VAL A N 1
ATOM 3936 C CA . VAL A 1 509 ? 8.613 -6.316 -25.260 1.00 96.94 509 VAL A CA 1
ATOM 3937 C C . VAL A 1 509 ? 8.294 -7.044 -23.957 1.00 96.94 509 VAL A C 1
ATOM 3939 O O . VAL A 1 509 ? 7.127 -7.309 -23.666 1.00 96.94 509 VAL A O 1
ATOM 3942 N N . LEU A 1 510 ? 9.320 -7.375 -23.170 1.00 97.69 510 LEU A N 1
ATOM 3943 C CA . LEU A 1 510 ? 9.152 -7.921 -21.826 1.00 97.69 510 LEU A CA 1
ATOM 3944 C C . LEU A 1 510 ? 8.669 -6.812 -20.892 1.00 97.69 510 LEU A C 1
ATOM 3946 O O . LEU A 1 510 ? 9.360 -5.813 -20.683 1.00 97.69 510 LEU A O 1
ATOM 3950 N N . ILE A 1 511 ? 7.503 -7.034 -20.305 1.00 96.69 511 ILE A N 1
ATOM 3951 C CA . ILE A 1 511 ? 6.923 -6.232 -19.231 1.00 96.69 511 ILE A CA 1
ATOM 3952 C C . ILE A 1 511 ? 6.941 -7.031 -17.927 1.00 96.69 511 ILE A C 1
ATOM 3954 O O . ILE A 1 511 ? 6.858 -8.262 -17.946 1.00 96.69 511 ILE A O 1
ATOM 3958 N N . GLN A 1 512 ? 7.019 -6.331 -16.799 1.00 96.75 512 GLN A N 1
ATOM 3959 C CA . GLN A 1 512 ? 6.956 -6.925 -15.466 1.00 96.75 512 GLN A CA 1
ATOM 3960 C C . GLN A 1 512 ? 6.125 -6.053 -14.524 1.00 96.75 512 GLN A C 1
ATOM 3962 O O . GLN A 1 512 ? 6.298 -4.840 -14.500 1.00 96.75 512 GLN A O 1
ATOM 3967 N N . TYR A 1 513 ? 5.280 -6.686 -13.721 1.00 94.38 513 TYR A N 1
ATOM 3968 C CA . TYR A 1 513 ? 4.596 -6.115 -12.568 1.00 94.38 513 TYR A CA 1
ATOM 3969 C C . TYR A 1 513 ? 5.224 -6.693 -11.295 1.00 94.38 513 TYR A C 1
ATOM 3971 O O . TYR A 1 513 ? 5.411 -7.913 -11.202 1.00 94.38 513 TYR A O 1
ATOM 3979 N N . ASP A 1 514 ? 5.515 -5.843 -10.316 1.00 84.69 514 ASP A N 1
ATOM 3980 C CA . ASP A 1 514 ? 5.918 -6.265 -8.974 1.00 84.69 514 ASP A CA 1
ATOM 3981 C C . ASP A 1 514 ? 4.667 -6.487 -8.108 1.00 84.69 514 ASP A C 1
ATOM 3983 O O . ASP A 1 514 ? 3.826 -5.592 -7.985 1.00 84.69 514 ASP A O 1
ATOM 3987 N N . THR A 1 515 ? 4.497 -7.678 -7.518 1.00 83.69 515 THR A N 1
ATOM 3988 C CA . THR A 1 515 ? 3.277 -7.988 -6.748 1.00 83.69 515 THR A CA 1
ATOM 3989 C C . THR A 1 515 ? 3.160 -7.192 -5.446 1.00 83.69 515 THR A C 1
ATOM 3991 O O . THR A 1 515 ? 2.045 -7.047 -4.940 1.00 83.69 515 THR A O 1
ATOM 3994 N N . SER A 1 516 ? 4.259 -6.623 -4.936 1.00 76.00 516 SER A N 1
ATOM 3995 C CA . SER A 1 516 ? 4.266 -5.748 -3.757 1.00 76.00 516 SER A CA 1
ATOM 3996 C C . SER A 1 516 ? 3.819 -4.309 -4.059 1.00 76.00 516 SER A C 1
ATOM 3998 O O . SER A 1 516 ? 3.301 -3.623 -3.171 1.00 76.00 516 SER A O 1
ATOM 4000 N N . GLU A 1 517 ? 3.951 -3.871 -5.316 1.00 71.50 517 GLU A N 1
ATOM 4001 C CA . GLU A 1 517 ? 3.538 -2.544 -5.792 1.00 71.50 517 GLU A CA 1
ATOM 4002 C C . GLU A 1 517 ? 2.092 -2.522 -6.322 1.00 71.50 517 GLU A C 1
ATOM 4004 O O . GLU A 1 517 ? 1.443 -1.473 -6.311 1.00 71.50 517 GLU A O 1
ATOM 4009 N N . LEU A 1 518 ? 1.543 -3.676 -6.727 1.00 71.88 518 LEU A N 1
ATOM 4010 C CA . LEU A 1 518 ? 0.164 -3.796 -7.214 1.00 71.88 518 LEU A CA 1
ATOM 4011 C C . LEU A 1 518 ? -0.863 -3.251 -6.199 1.00 71.88 518 LEU A C 1
ATOM 4013 O O . LEU A 1 518 ? -1.058 -3.782 -5.105 1.00 71.88 518 LEU A O 1
ATOM 4017 N N . GLY A 1 519 ? -1.596 -2.207 -6.592 1.00 52.97 519 GLY A N 1
ATOM 4018 C CA . GLY A 1 519 ? -2.583 -1.534 -5.739 1.00 52.97 519 GLY A CA 1
ATOM 4019 C C . GLY A 1 519 ? -2.015 -0.435 -4.832 1.00 52.97 519 GLY A C 1
ATOM 4020 O O . GLY A 1 519 ? -2.732 0.055 -3.960 1.00 52.97 519 GLY A O 1
ATOM 4021 N N . ALA A 1 520 ? -0.763 -0.011 -5.022 1.00 39.50 520 ALA A N 1
ATOM 4022 C CA . ALA A 1 520 ? -0.371 1.350 -4.671 1.00 39.50 520 ALA A CA 1
ATOM 4023 C C . ALA A 1 520 ? -1.026 2.321 -5.673 1.00 39.50 520 ALA A C 1
ATOM 4025 O O . ALA A 1 520 ? -0.912 2.109 -6.873 1.00 39.50 520 ALA A O 1
ATOM 4026 N N . ALA A 1 521 ? -1.726 3.349 -5.181 1.00 32.94 521 ALA A N 1
ATOM 4027 C CA . ALA A 1 521 ? -2.581 4.210 -6.004 1.00 32.94 521 ALA A CA 1
ATOM 4028 C C . ALA A 1 521 ? -1.830 4.872 -7.179 1.00 32.94 521 ALA A C 1
ATOM 4030 O O . ALA A 1 521 ? -0.983 5.742 -6.960 1.00 32.94 521 ALA A O 1
ATOM 4031 N N . THR A 1 522 ? -2.183 4.508 -8.414 1.00 27.36 522 THR A N 1
ATOM 4032 C CA . THR A 1 522 ? -1.625 5.048 -9.665 1.00 27.36 522 THR A CA 1
ATOM 4033 C C . THR A 1 522 ? -2.550 6.096 -10.291 1.00 27.36 522 THR A C 1
ATOM 4035 O O . THR A 1 522 ? -2.868 6.064 -11.479 1.00 27.36 522 THR A O 1
ATOM 4038 N N . GLY A 1 523 ? -2.922 7.092 -9.480 1.00 26.86 523 GLY A N 1
ATOM 4039 C CA . GLY A 1 523 ? -3.766 8.221 -9.883 1.00 26.86 523 GLY A CA 1
ATOM 4040 C C . GLY A 1 523 ? -5.260 7.886 -9.907 1.00 26.86 523 GLY A C 1
ATOM 4041 O O . GLY A 1 523 ? -5.665 6.769 -10.207 1.00 26.86 523 GLY A O 1
ATOM 4042 N N . GLU A 1 524 ? -6.104 8.867 -9.578 1.00 23.00 524 GLU A N 1
ATOM 4043 C CA . GLU A 1 524 ? -7.553 8.665 -9.476 1.00 23.00 524 GLU A CA 1
ATOM 4044 C C . GLU A 1 524 ? -8.190 8.328 -10.836 1.00 23.00 524 GLU A C 1
ATOM 4046 O O . GLU A 1 524 ? -8.631 9.206 -11.580 1.00 23.00 524 GLU A O 1
ATOM 4051 N N . ARG A 1 525 ? -8.343 7.034 -11.139 1.00 26.22 525 ARG A N 1
ATOM 4052 C CA . ARG A 1 525 ? -9.349 6.598 -12.112 1.00 26.22 525 ARG A CA 1
ATOM 4053 C C . ARG A 1 525 ? -10.727 6.723 -11.481 1.00 26.22 525 ARG A C 1
ATOM 4055 O O . ARG A 1 525 ? -11.185 5.827 -10.772 1.00 26.22 525 ARG A O 1
ATOM 4062 N N . SER A 1 526 ? -11.412 7.822 -11.785 1.00 22.86 526 SER A N 1
ATOM 4063 C CA . SER A 1 526 ? -12.854 7.889 -11.569 1.00 22.86 526 SER A CA 1
ATOM 4064 C C . SER A 1 526 ? -13.531 6.780 -12.385 1.00 22.86 526 SER A C 1
ATOM 4066 O O . SER A 1 526 ? -13.422 6.714 -13.609 1.00 22.86 526 SER A O 1
ATOM 4068 N N . ALA A 1 527 ? -14.203 5.855 -11.698 1.00 25.64 527 ALA A N 1
ATOM 4069 C CA . ALA A 1 527 ? -15.089 4.916 -12.372 1.00 25.64 527 ALA A CA 1
ATOM 4070 C C . ALA A 1 527 ? -16.241 5.708 -13.020 1.00 25.64 527 ALA A C 1
ATOM 4072 O O . ALA A 1 527 ? -16.716 6.672 -12.407 1.00 25.64 527 ALA A O 1
ATOM 4073 N N . PRO A 1 528 ? -16.737 5.318 -14.211 1.00 23.75 528 PRO A N 1
ATOM 4074 C CA . PRO A 1 528 ? -17.961 5.902 -14.745 1.00 23.75 528 PRO A CA 1
ATOM 4075 C C . PRO A 1 528 ? -19.075 5.719 -13.708 1.00 23.75 528 PRO A C 1
ATOM 4077 O O . PRO A 1 528 ? -19.289 4.611 -13.208 1.00 23.75 528 PRO A O 1
ATOM 4080 N N . GLY A 1 529 ? -19.723 6.826 -13.337 1.00 25.00 529 GLY A N 1
ATOM 4081 C CA . GLY A 1 529 ? -20.600 6.881 -12.170 1.00 25.00 529 GLY A CA 1
ATOM 4082 C C . GLY A 1 529 ? -21.684 5.805 -12.204 1.00 25.00 529 GLY A C 1
ATOM 4083 O O . GLY A 1 529 ? -22.447 5.714 -13.167 1.00 25.00 529 GLY A O 1
ATOM 4084 N N . ILE A 1 530 ? -21.769 5.008 -11.135 1.00 27.69 530 ILE A N 1
ATOM 4085 C CA . ILE A 1 530 ? -22.805 3.983 -10.973 1.00 27.69 530 ILE A CA 1
ATOM 4086 C C . ILE A 1 530 ? -24.123 4.679 -10.610 1.00 27.69 530 ILE A C 1
ATOM 4088 O O . ILE A 1 530 ? -24.517 4.746 -9.449 1.00 27.69 530 ILE A O 1
ATOM 4092 N N . GLY A 1 531 ? -24.803 5.210 -11.624 1.00 25.58 531 GLY A N 1
ATOM 4093 C CA . GLY A 1 531 ? -26.242 5.437 -11.562 1.00 25.58 531 GLY A CA 1
ATOM 4094 C C . GLY A 1 531 ? -26.994 4.109 -11.734 1.00 25.58 531 GLY A C 1
ATOM 4095 O O . GLY A 1 531 ? -26.488 3.204 -12.408 1.00 25.58 531 GLY A O 1
ATOM 4096 N N . PRO A 1 532 ? -28.202 3.956 -11.160 1.00 23.75 532 PRO A N 1
ATOM 4097 C CA . PRO A 1 532 ? -29.040 2.793 -11.429 1.00 23.75 532 PRO A CA 1
ATOM 4098 C C . PRO A 1 532 ? -29.372 2.713 -12.926 1.00 23.75 532 PRO A C 1
ATOM 4100 O O . PRO A 1 532 ? -29.537 3.735 -13.593 1.00 23.75 532 PRO A O 1
ATOM 4103 N N . ALA A 1 533 ? -29.457 1.489 -13.453 1.00 23.88 533 ALA A N 1
ATOM 4104 C CA . ALA A 1 533 ? -29.556 1.232 -14.888 1.00 23.88 533 ALA A CA 1
ATOM 4105 C C . ALA A 1 533 ? -30.700 2.017 -15.558 1.00 23.88 533 ALA A C 1
ATOM 4107 O O . ALA A 1 533 ? -31.878 1.809 -15.256 1.00 23.88 533 ALA A O 1
ATOM 4108 N N . ALA A 1 534 ? -30.347 2.885 -16.510 1.00 25.45 534 ALA A N 1
ATOM 4109 C CA . ALA A 1 534 ? -31.320 3.530 -17.378 1.00 25.45 534 ALA A CA 1
ATOM 4110 C C . ALA A 1 534 ? -32.069 2.472 -18.208 1.00 25.45 534 ALA A C 1
ATOM 4112 O O . ALA A 1 534 ? -31.474 1.515 -18.707 1.00 25.45 534 ALA A O 1
ATOM 4113 N N . ALA A 1 535 ? -33.384 2.651 -18.356 1.00 25.00 535 ALA A N 1
ATOM 4114 C CA . ALA A 1 535 ? -34.220 1.782 -19.179 1.00 25.00 535 ALA A CA 1
ATOM 4115 C C . ALA A 1 535 ? -33.718 1.746 -20.641 1.00 25.00 535 ALA A C 1
ATOM 4117 O O . ALA A 1 535 ? -33.191 2.753 -21.124 1.00 25.00 535 ALA A O 1
ATOM 4118 N N . PRO A 1 536 ? -33.880 0.620 -21.365 1.00 23.53 536 PRO A N 1
ATOM 4119 C CA . PRO A 1 536 ? -33.328 0.477 -22.707 1.00 23.53 536 PRO A CA 1
ATOM 4120 C C . PRO A 1 536 ? -33.926 1.524 -23.664 1.00 23.53 536 PRO A C 1
ATOM 4122 O O . PRO A 1 536 ? -35.154 1.669 -23.710 1.00 23.53 536 PRO A O 1
ATOM 4125 N N . PRO A 1 537 ? -33.099 2.248 -24.442 1.00 25.66 537 PRO A N 1
ATOM 4126 C CA . PRO A 1 537 ? -33.596 3.216 -25.409 1.00 25.66 537 PRO A CA 1
ATOM 4127 C C . PRO A 1 537 ? -34.345 2.515 -26.558 1.00 25.66 537 PRO A C 1
ATOM 4129 O O . PRO A 1 537 ? -34.054 1.357 -26.879 1.00 25.66 537 PRO A O 1
ATOM 4132 N N . PRO A 1 538 ? -35.311 3.195 -27.202 1.00 25.72 538 PRO A N 1
ATOM 4133 C CA . PRO A 1 538 ? -35.999 2.656 -28.370 1.00 25.72 538 PRO A CA 1
ATOM 4134 C C . PRO A 1 538 ? -35.031 2.467 -29.549 1.00 25.72 538 PRO A C 1
ATOM 4136 O O . PRO A 1 538 ? -34.004 3.138 -29.643 1.00 25.72 538 PRO A O 1
ATOM 4139 N N . GLY A 1 539 ? -35.376 1.545 -30.455 1.00 26.06 539 GLY A N 1
ATOM 4140 C CA . GLY A 1 539 ? -34.544 1.185 -31.609 1.00 26.06 539 GLY A CA 1
ATOM 4141 C C . GLY A 1 539 ? -34.212 2.359 -32.548 1.00 26.06 539 GLY A C 1
ATOM 4142 O O . GLY A 1 539 ? -34.888 3.389 -32.524 1.00 26.06 539 GLY A O 1
ATOM 4143 N N . PRO A 1 540 ? -33.174 2.210 -33.392 1.00 26.31 540 PRO A N 1
ATOM 4144 C CA . PRO A 1 540 ? -32.538 3.328 -34.080 1.00 26.31 540 PRO A CA 1
ATOM 4145 C C . PRO A 1 540 ? -33.465 4.027 -35.083 1.00 26.31 540 PRO A C 1
ATOM 4147 O O . PRO A 1 540 ? -33.993 3.409 -36.009 1.00 26.31 540 PRO A O 1
ATOM 4150 N N . ALA A 1 541 ? -33.589 5.345 -34.929 1.00 25.59 541 ALA A N 1
ATOM 4151 C CA . ALA A 1 541 ? -34.067 6.248 -35.972 1.00 25.59 541 ALA A CA 1
ATOM 4152 C C . ALA A 1 541 ? -32.916 6.569 -36.959 1.00 25.59 541 ALA A C 1
ATOM 4154 O O . ALA A 1 541 ? -31.747 6.498 -36.571 1.00 25.59 541 ALA A O 1
ATOM 4155 N N . PRO A 1 542 ? -33.207 6.883 -38.236 1.00 28.75 542 PRO A N 1
ATOM 4156 C CA . PRO A 1 542 ? -32.180 7.008 -39.270 1.00 28.75 542 PRO A CA 1
ATOM 4157 C C . PRO A 1 542 ? -31.310 8.263 -39.102 1.00 28.75 542 PRO A C 1
ATOM 4159 O O . PRO A 1 542 ? -31.772 9.298 -38.625 1.00 28.75 542 PRO A O 1
ATOM 4162 N N . ALA A 1 543 ? -30.057 8.170 -39.552 1.00 35.19 543 ALA A N 1
ATOM 4163 C CA . ALA A 1 543 ? -29.082 9.252 -39.473 1.00 35.19 543 ALA A CA 1
ATOM 4164 C C . ALA A 1 543 ? -29.524 10.499 -40.262 1.00 35.19 543 ALA A C 1
ATOM 4166 O O . ALA A 1 543 ? -29.772 10.431 -41.467 1.00 35.19 543 ALA A O 1
ATOM 4167 N N . CYS A 1 544 ? -29.558 11.647 -39.585 1.00 30.39 544 CYS A N 1
ATOM 4168 C CA . CYS A 1 544 ? -29.583 12.960 -40.222 1.00 30.39 544 CYS A CA 1
ATOM 4169 C C . CYS A 1 544 ? -28.134 13.436 -40.433 1.00 30.39 544 CYS A C 1
ATOM 4171 O O . CYS A 1 544 ? -27.316 13.239 -39.530 1.00 30.39 544 CYS A O 1
ATOM 4173 N N . PRO A 1 545 ? -27.786 14.079 -41.564 1.00 45.50 545 PRO A N 1
ATOM 4174 C CA . PRO A 1 545 ? -26.510 14.772 -41.687 1.00 45.50 545 PRO A CA 1
ATOM 4175 C C . PRO A 1 545 ? -26.456 15.902 -40.653 1.00 45.50 545 PRO A C 1
ATOM 4177 O O . PRO A 1 545 ? -27.335 16.764 -40.643 1.00 45.50 545 PRO A O 1
ATOM 4180 N N . MET A 1 546 ? -25.455 15.877 -39.776 1.00 58.28 546 MET A N 1
ATOM 4181 C CA . MET A 1 546 ? -25.225 16.932 -38.787 1.00 58.28 546 MET A CA 1
ATOM 4182 C C . MET A 1 546 ? -24.467 18.091 -39.445 1.00 58.28 546 MET A C 1
ATOM 4184 O O . MET A 1 546 ? -23.456 17.875 -40.118 1.00 58.28 546 MET A O 1
ATOM 4188 N N . ASP A 1 547 ? -24.936 19.320 -39.253 1.00 68.56 547 ASP A N 1
ATOM 4189 C CA . ASP A 1 547 ? -24.254 20.521 -39.739 1.00 68.56 547 ASP A CA 1
ATOM 4190 C C . ASP A 1 547 ? -23.027 20.881 -38.883 1.00 68.56 547 ASP A C 1
ATOM 4192 O O . ASP A 1 547 ? -22.775 20.309 -37.822 1.00 68.56 547 ASP A O 1
ATOM 4196 N N . TYR A 1 548 ? -22.208 21.811 -39.371 1.00 74.69 548 TYR A N 1
ATOM 4197 C CA . TYR A 1 548 ? -21.005 22.257 -38.667 1.00 74.69 548 TYR A CA 1
ATOM 4198 C C . TYR A 1 548 ? -21.320 22.898 -37.298 1.00 74.69 548 TYR A C 1
ATOM 4200 O O . TYR A 1 548 ? -20.574 22.675 -36.343 1.00 74.69 548 TYR A O 1
ATOM 4208 N N . GLU A 1 549 ? -22.439 23.623 -37.175 1.00 74.25 549 GLU A N 1
ATOM 4209 C CA . GLU A 1 549 ? -22.850 24.280 -35.925 1.00 74.25 549 GLU A CA 1
ATOM 4210 C C . GLU A 1 549 ? -23.084 23.259 -34.802 1.00 74.25 549 GLU A C 1
ATOM 4212 O O . GLU A 1 549 ? -22.666 23.491 -33.666 1.00 74.25 549 GLU A O 1
ATOM 4217 N N . HIS A 1 550 ? -23.640 22.084 -35.120 1.00 76.75 550 HIS A N 1
ATOM 4218 C CA . HIS A 1 550 ? -23.788 20.996 -34.155 1.00 76.75 550 HIS A CA 1
ATOM 4219 C C . HIS A 1 550 ? -22.441 20.472 -33.621 1.00 76.75 550 HIS A C 1
ATOM 4221 O O . HIS A 1 550 ? -22.312 20.185 -32.431 1.00 76.75 550 HIS A O 1
ATOM 4227 N N . HIS A 1 551 ? -21.419 20.370 -34.477 1.00 78.94 551 HIS A N 1
ATOM 4228 C CA . HIS A 1 551 ? -20.090 19.896 -34.070 1.00 78.94 551 HIS A CA 1
ATOM 4229 C C . HIS A 1 551 ? -19.356 20.941 -33.217 1.00 78.94 551 HIS A C 1
ATOM 4231 O O . HIS A 1 551 ? -18.707 20.579 -32.236 1.00 78.94 551 HIS A O 1
ATOM 4237 N N . GLU A 1 552 ? -19.483 22.234 -33.543 1.00 81.44 552 GLU A N 1
ATOM 4238 C CA . GLU A 1 552 ? -18.930 23.313 -32.714 1.00 81.44 552 GLU A CA 1
ATOM 4239 C C . GLU A 1 552 ? -19.624 23.372 -31.344 1.00 81.44 552 GLU A C 1
ATOM 4241 O O . GLU A 1 552 ? -18.942 23.435 -30.321 1.00 81.44 552 GLU A O 1
ATOM 4246 N N . ALA A 1 553 ? -20.954 23.241 -31.293 1.00 78.62 553 ALA A N 1
ATOM 4247 C CA . ALA A 1 553 ? -21.700 23.177 -30.036 1.00 78.62 553 ALA A CA 1
ATOM 4248 C C . ALA A 1 553 ? -21.259 22.002 -29.143 1.00 78.62 553 ALA A C 1
ATOM 4250 O O . ALA A 1 553 ? -21.095 22.177 -27.936 1.00 78.62 553 ALA A O 1
ATOM 4251 N N . LEU A 1 554 ? -21.017 20.824 -29.726 1.00 78.88 554 LEU A N 1
ATOM 4252 C CA . LEU A 1 554 ? -20.606 19.621 -28.995 1.00 78.88 554 LEU A CA 1
ATOM 4253 C C . LEU A 1 554 ? -19.178 19.751 -28.425 1.00 78.88 554 LEU A C 1
ATOM 4255 O O . LEU A 1 554 ? -18.949 19.422 -27.259 1.00 78.88 554 LEU A O 1
ATOM 4259 N N . VAL A 1 555 ? -18.242 20.328 -29.191 1.00 81.50 555 VAL A N 1
ATOM 4260 C CA . VAL A 1 555 ? -16.883 20.649 -28.710 1.00 81.50 555 VAL A CA 1
ATOM 4261 C C . VAL A 1 555 ? -16.910 21.687 -27.580 1.00 81.50 555 VAL A C 1
ATOM 4263 O O . VAL A 1 555 ? -16.212 21.527 -26.576 1.00 81.50 555 VAL A O 1
ATOM 4266 N N . LEU A 1 556 ? -17.733 22.732 -27.701 1.00 81.38 556 LEU A N 1
ATOM 4267 C CA . LEU A 1 556 ? -17.854 23.770 -26.672 1.00 81.38 556 LEU A CA 1
ATOM 4268 C C . LEU A 1 556 ? -18.571 23.275 -25.404 1.00 81.38 556 LEU A C 1
ATOM 4270 O O . LEU A 1 556 ? -18.206 23.700 -24.309 1.00 81.38 556 LEU A O 1
ATOM 4274 N N . ALA A 1 557 ? -19.526 22.347 -25.514 1.00 76.06 557 ALA A N 1
ATOM 4275 C CA . ALA A 1 557 ? -20.215 21.749 -24.366 1.00 76.06 557 ALA A CA 1
ATOM 4276 C C . ALA A 1 557 ? -19.288 20.859 -23.515 1.00 76.06 557 ALA A C 1
ATOM 4278 O O . ALA A 1 557 ? -19.298 20.950 -22.283 1.00 76.06 557 ALA A O 1
ATOM 4279 N N . ALA A 1 558 ? -18.433 20.052 -24.154 1.00 76.50 558 ALA A N 1
ATOM 4280 C CA . ALA A 1 558 ? -17.398 19.290 -23.453 1.00 76.50 558 ALA A CA 1
ATOM 4281 C C . ALA A 1 558 ? -16.376 20.222 -22.766 1.00 76.50 558 ALA A C 1
ATOM 4283 O O . ALA A 1 558 ? -15.947 19.963 -21.641 1.00 76.50 558 ALA A O 1
ATOM 4284 N N . LEU A 1 559 ? -16.035 21.355 -23.399 1.00 76.62 559 LEU A N 1
ATOM 4285 C CA . LEU A 1 559 ? -15.100 22.333 -22.832 1.00 76.62 559 LEU A CA 1
ATOM 4286 C C . LEU A 1 559 ? -15.720 23.068 -21.634 1.00 76.62 559 LEU A C 1
ATOM 4288 O O . LEU A 1 559 ? -15.056 23.243 -20.616 1.00 76.62 559 LEU A O 1
ATOM 4292 N N . GLY A 1 560 ? -17.000 23.441 -21.720 1.00 72.69 560 GLY A N 1
ATOM 4293 C CA . GLY A 1 560 ? -17.757 24.028 -20.610 1.00 72.69 560 GLY A CA 1
ATOM 4294 C C . GLY A 1 560 ? -17.868 23.083 -19.412 1.00 72.69 560 GLY A C 1
ATOM 4295 O O . GLY A 1 560 ? -17.623 23.499 -18.280 1.00 72.69 560 GLY A O 1
ATOM 4296 N N . SER A 1 561 ? -18.135 21.797 -19.665 1.00 69.50 561 SER A N 1
ATOM 4297 C CA . SER A 1 561 ? -18.193 20.750 -18.632 1.00 69.50 561 SER A CA 1
ATOM 4298 C C . SER A 1 561 ? -16.860 20.586 -17.892 1.00 69.50 561 SER A C 1
ATOM 4300 O O . SER A 1 561 ? -16.834 20.420 -16.673 1.00 69.50 561 SER A O 1
ATOM 4302 N N . LEU A 1 562 ? -15.742 20.685 -18.615 1.00 66.12 562 LEU A N 1
ATOM 4303 C CA . LEU A 1 562 ? -14.397 20.638 -18.044 1.00 66.12 562 LEU A CA 1
ATOM 4304 C C . LEU A 1 562 ? -14.033 21.923 -17.282 1.00 66.12 562 LEU A C 1
ATOM 4306 O O . LEU A 1 562 ? -13.517 21.856 -16.168 1.00 66.12 562 LEU A O 1
ATOM 4310 N N . MET A 1 563 ? -14.366 23.096 -17.829 1.00 67.56 563 MET A N 1
ATOM 4311 C CA . MET A 1 563 ? -14.164 24.378 -17.147 1.00 67.56 563 MET A CA 1
ATOM 4312 C C . MET A 1 563 ? -14.952 24.464 -15.833 1.00 67.56 563 MET A C 1
ATOM 4314 O O . MET A 1 563 ? -14.421 24.973 -14.850 1.00 67.56 563 MET A O 1
ATOM 4318 N N . LEU A 1 564 ? -16.179 23.933 -15.781 1.00 63.09 564 LEU A N 1
ATOM 4319 C CA . LEU A 1 564 ? -16.993 23.866 -14.561 1.00 63.09 564 LEU A CA 1
ATOM 4320 C C . LEU A 1 564 ? -16.359 22.997 -13.465 1.00 63.09 564 LEU A C 1
ATOM 4322 O O . LEU A 1 564 ? -16.328 23.419 -12.309 1.00 63.09 564 LEU A O 1
ATOM 4326 N N . LYS A 1 565 ? -15.809 21.822 -13.815 1.00 57.66 565 LYS A N 1
ATOM 4327 C CA . LYS A 1 565 ? -15.064 20.969 -12.865 1.00 57.66 565 LYS A CA 1
ATOM 4328 C C . LYS A 1 565 ? -13.886 21.718 -12.226 1.00 57.66 565 LYS A C 1
ATOM 4330 O O . LYS A 1 565 ? -13.623 21.535 -11.040 1.00 57.66 565 LYS A O 1
ATOM 4335 N N . ASN A 1 566 ? -13.249 22.609 -12.986 1.00 54.66 566 ASN A N 1
ATOM 4336 C CA . ASN A 1 566 ? -12.063 23.363 -12.573 1.00 54.66 566 ASN A CA 1
ATOM 4337 C C . ASN A 1 566 ? -12.389 24.779 -12.041 1.00 54.66 566 ASN A C 1
ATOM 4339 O O . ASN A 1 566 ? -11.516 25.642 -11.989 1.00 54.66 566 ASN A O 1
ATOM 4343 N N . GLY A 1 567 ? -13.640 25.033 -11.629 1.00 47.47 567 GLY A N 1
ATOM 4344 C CA . GLY A 1 567 ? -14.055 26.278 -10.962 1.00 47.47 567 GLY A CA 1
ATOM 4345 C C . GLY A 1 567 ? -14.359 27.467 -11.885 1.00 47.47 567 GLY A C 1
ATOM 4346 O O . GLY A 1 567 ? -14.557 28.581 -11.399 1.00 47.47 567 GLY A O 1
ATOM 4347 N N . GLY A 1 568 ? -14.403 27.249 -13.201 1.00 58.38 568 GLY A N 1
ATOM 4348 C CA . GLY A 1 568 ? -14.815 28.229 -14.206 1.00 58.38 568 GLY A CA 1
ATOM 4349 C C . GLY A 1 568 ? -16.336 28.327 -14.390 1.00 58.38 568 GLY A C 1
ATOM 4350 O O . GLY A 1 568 ? -17.123 27.792 -13.613 1.00 58.38 568 GLY A O 1
ATOM 4351 N N . THR A 1 569 ? -16.766 29.016 -15.453 1.00 59.81 569 THR A N 1
ATOM 4352 C CA . THR A 1 569 ? -18.191 29.145 -15.816 1.00 59.81 569 THR A CA 1
ATOM 4353 C C . THR A 1 569 ? -18.444 28.671 -17.242 1.00 59.81 569 THR A C 1
ATOM 4355 O O . THR A 1 569 ? -17.607 28.852 -18.121 1.00 59.81 569 THR A O 1
ATOM 4358 N N . GLU A 1 570 ? -19.631 28.119 -17.490 1.00 55.06 570 GLU A N 1
ATOM 4359 C CA . GLU A 1 570 ? -20.065 27.610 -18.801 1.00 55.06 570 GLU A CA 1
ATOM 4360 C C . GLU A 1 570 ? -19.968 28.671 -19.919 1.00 55.06 570 GLU A C 1
ATOM 4362 O O . GLU A 1 570 ? -19.571 28.376 -21.045 1.00 55.06 570 GLU A O 1
ATOM 4367 N N . ALA A 1 571 ? -20.238 29.939 -19.585 1.00 57.22 571 ALA A N 1
ATOM 4368 C CA . ALA A 1 571 ? -20.133 31.069 -20.509 1.00 57.22 571 ALA A CA 1
ATOM 4369 C C . ALA A 1 571 ? -18.693 31.346 -20.991 1.00 57.22 571 ALA A C 1
ATOM 4371 O O . ALA A 1 571 ? -18.515 31.923 -22.065 1.00 57.22 571 ALA A O 1
ATOM 4372 N N . ALA A 1 572 ? -17.670 30.926 -20.235 1.00 60.25 572 ALA A N 1
ATOM 4373 C CA . ALA A 1 572 ? -16.272 31.124 -20.609 1.00 60.25 572 ALA A CA 1
ATOM 4374 C C . ALA A 1 572 ? -15.868 30.273 -21.827 1.00 60.25 572 ALA A C 1
ATOM 4376 O O . ALA A 1 572 ? -15.114 30.748 -22.677 1.00 60.25 572 ALA A O 1
ATOM 4377 N N . ALA A 1 573 ? -16.427 29.064 -21.975 1.00 60.91 573 ALA A N 1
ATOM 4378 C CA . ALA A 1 573 ? -16.098 28.164 -23.081 1.00 60.91 573 ALA A CA 1
ATOM 4379 C C . ALA A 1 573 ? -16.409 28.792 -24.452 1.00 60.91 573 ALA A C 1
ATOM 4381 O O . ALA A 1 573 ? -15.585 28.724 -25.364 1.00 60.91 573 ALA A O 1
ATOM 4382 N N . ALA A 1 574 ? -17.545 29.489 -24.577 1.00 62.03 574 ALA A N 1
ATOM 4383 C CA . ALA A 1 574 ? -17.923 30.196 -25.802 1.00 62.03 574 ALA A CA 1
ATOM 4384 C C . ALA A 1 574 ? -16.959 31.350 -26.144 1.00 62.03 574 ALA A C 1
ATOM 4386 O O . ALA A 1 574 ? -16.621 31.543 -27.311 1.00 62.03 574 ALA A O 1
ATOM 4387 N N . SER A 1 575 ? -16.459 32.084 -25.140 1.00 64.25 575 SER A N 1
ATOM 4388 C CA . SER A 1 575 ? -15.413 33.103 -25.341 1.00 64.25 575 SER A CA 1
ATOM 4389 C C . SER A 1 575 ? -14.018 32.525 -25.619 1.00 64.25 575 SER A C 1
ATOM 4391 O O . SER A 1 575 ? -13.148 33.247 -26.101 1.00 64.25 575 SER A O 1
ATOM 4393 N N . SER A 1 576 ? -13.806 31.231 -25.363 1.00 69.00 576 SER A N 1
ATOM 4394 C CA . SER A 1 576 ? -12.533 30.528 -25.567 1.00 69.00 576 SER A CA 1
ATOM 4395 C C . SER A 1 576 ? -12.466 29.715 -26.870 1.00 69.00 576 SER A C 1
ATOM 4397 O O . SER A 1 576 ? -11.455 29.061 -27.116 1.00 69.00 576 SER A O 1
ATOM 4399 N N . ALA A 1 577 ? -13.484 29.778 -27.739 1.00 74.50 577 ALA A N 1
ATOM 4400 C CA . ALA A 1 577 ? -13.574 28.976 -28.969 1.00 74.50 577 ALA A CA 1
ATOM 4401 C C . ALA A 1 577 ? -12.370 29.119 -29.932 1.00 74.50 577 ALA A C 1
ATOM 4403 O O . ALA A 1 577 ? -11.997 28.159 -30.613 1.00 74.50 577 ALA A O 1
ATOM 4404 N N . ASP A 1 578 ? -11.746 30.302 -29.973 1.00 75.12 578 ASP A N 1
ATOM 4405 C CA . ASP A 1 578 ? -10.563 30.607 -30.796 1.00 75.12 578 ASP A CA 1
ATOM 4406 C C . ASP A 1 578 ? -9.245 30.656 -30.000 1.00 75.12 578 ASP A C 1
ATOM 4408 O O . ASP A 1 578 ? -8.175 30.817 -30.591 1.00 75.12 578 ASP A O 1
ATOM 4412 N N . VAL A 1 579 ? -9.297 30.522 -28.670 1.00 71.38 579 VAL A N 1
ATOM 4413 C CA . VAL A 1 579 ? -8.099 30.504 -27.816 1.00 71.38 579 VAL A CA 1
ATOM 4414 C C . VAL A 1 579 ? -7.381 29.169 -28.016 1.00 71.38 579 VAL A C 1
ATOM 4416 O O . VAL A 1 579 ? -8.020 28.125 -28.181 1.00 71.38 579 VAL A O 1
ATOM 4419 N N . ARG A 1 580 ? -6.041 29.182 -28.053 1.00 68.19 580 ARG A N 1
ATOM 4420 C CA . ARG A 1 580 ? -5.289 27.933 -28.211 1.00 68.19 580 ARG A CA 1
ATOM 4421 C C . ARG A 1 580 ? -5.418 27.097 -26.951 1.00 68.19 580 ARG A C 1
ATOM 4423 O O . ARG A 1 580 ? -5.304 27.628 -25.856 1.00 68.19 580 ARG A O 1
ATOM 4430 N N . PHE A 1 581 ? -5.569 25.789 -27.115 1.00 69.00 581 PHE A N 1
ATOM 4431 C CA . PHE A 1 581 ? -5.648 24.841 -26.004 1.00 69.00 581 PHE A CA 1
ATOM 4432 C C . PHE A 1 581 ? -4.491 25.001 -25.001 1.00 69.00 581 PHE A C 1
ATOM 4434 O O . PHE A 1 581 ? -4.719 24.983 -23.799 1.00 69.00 581 PHE A O 1
ATOM 4441 N N . VAL A 1 582 ? -3.274 25.245 -25.498 1.00 59.72 582 VAL A N 1
ATOM 4442 C CA . VAL A 1 582 ? -2.059 25.482 -24.692 1.00 59.72 582 VAL A CA 1
ATOM 4443 C C . VAL A 1 582 ? -1.995 26.842 -23.987 1.00 59.72 582 VAL A C 1
ATOM 4445 O O . VAL A 1 582 ? -1.156 27.014 -23.113 1.00 59.72 582 VAL A O 1
ATOM 4448 N N . ASP A 1 583 ? -2.852 27.796 -24.362 1.00 55.00 583 ASP A N 1
ATOM 4449 C CA . ASP A 1 583 ? -2.945 29.128 -23.743 1.00 55.00 583 ASP A CA 1
ATOM 4450 C C . ASP A 1 583 ? -4.134 29.215 -22.760 1.00 55.00 583 ASP A C 1
ATOM 4452 O O . ASP A 1 583 ? -4.496 30.301 -22.308 1.00 55.00 583 ASP A O 1
ATOM 4456 N N . MET A 1 584 ? -4.800 28.091 -22.467 1.00 67.94 584 MET A N 1
ATOM 4457 C CA . MET A 1 584 ? -5.855 28.019 -21.458 1.00 67.94 584 MET A CA 1
ATOM 4458 C C . MET A 1 584 ? -5.247 27.565 -20.125 1.00 67.94 584 MET A C 1
ATOM 4460 O O . MET A 1 584 ? -5.044 26.369 -19.926 1.00 67.94 584 MET A O 1
ATOM 4464 N N . ASP A 1 585 ? -5.043 28.500 -19.189 1.00 49.38 585 ASP A N 1
ATOM 4465 C CA . ASP A 1 585 ? -4.447 28.301 -17.844 1.00 49.38 585 ASP A CA 1
ATOM 4466 C C . ASP A 1 585 ? -5.195 27.302 -16.911 1.00 49.38 585 ASP A C 1
ATOM 4468 O O . ASP A 1 585 ? -4.935 27.234 -15.711 1.00 49.38 585 ASP A O 1
ATOM 4472 N N . LEU A 1 586 ? -6.152 26.532 -17.439 1.00 50.62 586 LEU A N 1
ATOM 4473 C CA . LEU A 1 586 ? -7.011 25.574 -16.731 1.00 50.62 586 LEU A CA 1
ATOM 4474 C C . LEU A 1 586 ? -6.890 24.130 -17.266 1.00 50.62 586 LEU A C 1
ATOM 4476 O O . LEU A 1 586 ? -7.607 23.246 -16.789 1.00 50.62 586 LEU A O 1
ATOM 4480 N N . LEU A 1 587 ? -6.026 23.874 -18.259 1.00 51.22 587 LEU A N 1
ATOM 4481 C CA . LEU A 1 587 ? -5.860 22.563 -18.898 1.00 51.22 587 LEU A CA 1
ATOM 4482 C C . LEU A 1 587 ? -4.450 21.993 -18.671 1.00 51.22 587 LEU A C 1
ATOM 4484 O O . LEU A 1 587 ? -3.485 22.423 -19.297 1.00 51.22 587 LEU A O 1
ATOM 4488 N N . ASP A 1 588 ? -4.347 20.987 -17.802 1.00 52.12 588 ASP A N 1
ATOM 4489 C CA . ASP A 1 588 ? -3.172 20.122 -17.690 1.00 52.12 588 ASP A CA 1
ATOM 4490 C C . ASP A 1 588 ? -3.336 18.839 -18.539 1.00 52.12 588 ASP A C 1
ATOM 4492 O O . ASP A 1 588 ? -4.344 18.629 -19.221 1.00 52.12 588 ASP A O 1
ATOM 4496 N N . SER A 1 589 ? -2.333 17.958 -18.507 1.00 43.06 589 SER A N 1
ATOM 4497 C CA . SER A 1 589 ? -2.310 16.694 -19.259 1.00 43.06 589 SER A CA 1
ATOM 4498 C C . SER A 1 589 ? -3.494 15.762 -18.950 1.00 43.06 589 SER A C 1
ATOM 4500 O O . SER A 1 589 ? -3.933 15.007 -19.824 1.00 43.06 589 SER A O 1
ATOM 4502 N N . LEU A 1 590 ? -4.010 15.801 -17.717 1.00 43.25 590 LEU A N 1
ATOM 4503 C CA . LEU A 1 590 ? -5.154 14.998 -17.281 1.00 43.25 590 LEU A CA 1
ATOM 4504 C C . LEU A 1 590 ? -6.447 15.602 -17.836 1.00 43.25 590 LEU A C 1
ATOM 4506 O O . LEU A 1 590 ? -7.225 14.893 -18.472 1.00 43.25 590 LEU A O 1
ATOM 4510 N N . ASN A 1 591 ? -6.607 16.923 -17.732 1.00 60.66 591 ASN A N 1
ATOM 4511 C CA . ASN A 1 591 ? -7.737 17.660 -18.300 1.00 60.66 591 ASN A CA 1
ATOM 4512 C C . ASN A 1 591 ? -7.836 17.486 -19.826 1.00 60.66 591 ASN A C 1
ATOM 4514 O O . ASN A 1 591 ? -8.937 17.344 -20.355 1.00 60.66 591 ASN A O 1
ATOM 4518 N N . PHE A 1 592 ? -6.709 17.426 -20.546 1.00 58.81 592 PHE A N 1
ATOM 4519 C CA . PHE A 1 592 ? -6.711 17.102 -21.979 1.00 58.81 592 PHE A CA 1
ATOM 4520 C C . PHE A 1 592 ? -7.190 15.683 -22.281 1.00 58.81 592 PHE A C 1
ATOM 4522 O O . PHE A 1 592 ? -7.898 15.476 -23.267 1.00 58.81 592 PHE A O 1
ATOM 4529 N N . THR A 1 593 ? -6.825 14.716 -21.440 1.00 59.06 593 THR A N 1
ATOM 4530 C CA . THR A 1 593 ? -7.240 13.316 -21.592 1.00 59.06 593 THR A CA 1
ATOM 4531 C C . THR A 1 593 ? -8.741 13.165 -21.327 1.00 59.06 593 THR A C 1
ATOM 4533 O O . THR A 1 593 ? -9.443 12.547 -22.127 1.00 59.06 593 THR A O 1
ATOM 4536 N N . ASP A 1 594 ? -9.255 13.824 -20.286 1.00 57.78 594 ASP A N 1
ATOM 4537 C CA . ASP A 1 594 ? -10.686 13.906 -19.967 1.00 57.78 594 ASP A CA 1
ATOM 4538 C C . ASP A 1 594 ? -11.499 14.633 -21.054 1.00 57.78 594 ASP A C 1
ATOM 4540 O O . ASP A 1 594 ? -12.635 14.248 -21.341 1.00 57.78 594 ASP A O 1
ATOM 4544 N N . PHE A 1 595 ? -10.943 15.686 -21.664 1.00 69.75 595 PHE A N 1
ATOM 4545 C CA . PHE A 1 595 ? -11.582 16.415 -22.764 1.00 69.75 595 PHE A CA 1
ATOM 4546 C C . PHE A 1 595 ? -11.667 15.566 -24.034 1.00 69.75 595 PHE A C 1
ATOM 4548 O O . PHE A 1 595 ? -12.734 15.453 -24.639 1.00 69.75 595 PHE A O 1
ATOM 4555 N N . ALA A 1 596 ? -10.548 14.940 -24.412 1.00 69.25 596 ALA A N 1
ATOM 4556 C CA . ALA A 1 596 ? -10.470 14.027 -25.543 1.00 69.25 596 ALA A CA 1
ATOM 4557 C C . ALA A 1 596 ? -11.454 12.861 -25.365 1.00 69.25 596 ALA A C 1
ATOM 4559 O O . ALA A 1 596 ? -12.284 12.634 -26.240 1.00 69.25 596 ALA A O 1
ATOM 4560 N N . GLY A 1 597 ? -11.449 12.205 -24.198 1.00 61.88 597 GLY A N 1
ATOM 4561 C CA . GLY A 1 597 ? -12.336 11.080 -23.889 1.00 61.88 597 GLY A CA 1
ATOM 4562 C C . GLY A 1 597 ? -13.830 11.425 -23.908 1.00 61.88 597 GLY A C 1
ATOM 4563 O O . GLY A 1 597 ? -14.638 10.607 -24.341 1.00 61.88 597 GLY A O 1
ATOM 4564 N N . GLN A 1 598 ? -14.220 12.640 -23.503 1.00 70.50 598 GLN A N 1
ATOM 4565 C CA . GLN A 1 598 ? -15.614 13.098 -23.614 1.00 70.50 598 GLN A CA 1
ATOM 4566 C C . GLN A 1 598 ? -16.066 13.259 -25.073 1.00 70.50 598 GLN A C 1
ATOM 4568 O O . GLN A 1 598 ? -17.205 12.928 -25.396 1.00 70.50 598 GLN A O 1
ATOM 4573 N N . LEU A 1 599 ? -15.186 13.743 -25.954 1.00 71.94 599 LEU A N 1
ATOM 4574 C CA . LEU A 1 599 ? -15.486 13.895 -27.380 1.00 71.94 599 LEU A CA 1
ATOM 4575 C C . LEU A 1 599 ? -15.424 12.557 -28.130 1.00 71.94 599 LEU A C 1
ATOM 4577 O O . LEU A 1 599 ? -16.290 12.298 -28.961 1.00 71.94 599 LEU A O 1
ATOM 4581 N N . ASP A 1 600 ? -14.467 11.695 -27.787 1.00 71.19 600 ASP A N 1
ATOM 4582 C CA . ASP A 1 600 ? -14.317 10.324 -28.297 1.00 71.19 600 ASP A CA 1
ATOM 4583 C C . ASP A 1 600 ? -15.545 9.455 -27.970 1.00 71.19 600 ASP A C 1
ATOM 4585 O O . ASP A 1 600 ? -16.045 8.721 -28.817 1.00 71.19 600 ASP A O 1
ATOM 4589 N N . ALA A 1 601 ? -16.113 9.604 -26.767 1.00 61.62 601 ALA A N 1
ATOM 4590 C CA . ALA A 1 601 ? -17.343 8.916 -26.371 1.00 61.62 601 ALA A CA 1
ATOM 4591 C C . ALA A 1 601 ? -18.614 9.462 -27.056 1.00 61.62 601 ALA A C 1
ATOM 4593 O O . ALA A 1 601 ? -19.620 8.755 -27.135 1.00 61.62 601 ALA A O 1
ATOM 4594 N N . ALA A 1 602 ? -18.594 10.716 -27.519 1.00 64.12 602 ALA A N 1
ATOM 4595 C CA . ALA A 1 602 ? -19.751 11.403 -28.095 1.00 64.12 602 ALA A CA 1
ATOM 4596 C C . ALA A 1 602 ? -19.781 11.402 -29.636 1.00 64.12 602 ALA A C 1
ATOM 4598 O O . ALA A 1 602 ? -20.815 11.731 -30.222 1.00 64.12 602 ALA A O 1
ATOM 4599 N N . LEU A 1 603 ? -18.676 11.046 -30.300 1.00 71.69 603 LEU A N 1
ATOM 4600 C CA . LEU A 1 603 ? -18.518 11.113 -31.754 1.00 71.69 603 LEU A CA 1
ATOM 4601 C C . LEU A 1 603 ? -18.037 9.774 -32.341 1.00 71.69 603 LEU A C 1
ATOM 4603 O O . LEU A 1 603 ? -17.259 9.063 -31.720 1.00 71.69 603 LEU A O 1
ATOM 4607 N N . PRO A 1 604 ? -18.422 9.430 -33.585 1.00 59.91 604 PRO A N 1
ATOM 4608 C CA . PRO A 1 604 ? -17.943 8.222 -34.265 1.00 59.91 604 PRO A CA 1
ATOM 4609 C C . PRO A 1 604 ? -16.519 8.359 -34.846 1.00 59.91 604 PRO A C 1
ATOM 4611 O O . PRO A 1 604 ? -16.071 7.476 -35.578 1.00 59.91 604 PRO A O 1
ATOM 4614 N N . VAL A 1 605 ? -15.826 9.471 -34.575 1.00 70.69 605 VAL A N 1
ATOM 4615 C CA . VAL A 1 605 ? -14.451 9.758 -35.012 1.00 70.69 605 VAL A CA 1
ATOM 4616 C C . VAL A 1 605 ? -13.557 9.756 -33.775 1.00 70.69 605 VAL A C 1
ATOM 4618 O O . VAL A 1 605 ? -13.885 10.480 -32.836 1.00 70.69 605 VAL A O 1
ATOM 4621 N N . PRO A 1 606 ? -12.440 9.007 -33.760 1.00 66.69 606 PRO A N 1
ATOM 4622 C CA . PRO A 1 606 ? -11.595 8.924 -32.579 1.00 66.69 606 PRO A CA 1
ATOM 4623 C C . PRO A 1 606 ? -10.940 10.273 -32.260 1.00 66.69 606 PRO A C 1
ATOM 4625 O O . PRO A 1 606 ? -10.265 10.860 -33.111 1.00 66.69 606 PRO A O 1
ATOM 4628 N N . VAL A 1 607 ? -11.101 10.749 -31.025 1.00 70.38 607 VAL A N 1
ATOM 4629 C CA . VAL A 1 607 ? -10.553 12.030 -30.559 1.00 70.38 607 VAL A CA 1
ATOM 4630 C C . VAL A 1 607 ? -9.437 11.764 -29.560 1.00 70.38 607 VAL A C 1
ATOM 4632 O O . VAL A 1 607 ? -9.669 11.449 -28.399 1.00 70.38 607 VAL A O 1
ATOM 4635 N N . SER A 1 608 ? -8.192 11.901 -30.017 1.00 72.06 608 SER A N 1
ATOM 4636 C CA . SER A 1 608 ? -7.009 11.744 -29.167 1.00 72.06 608 SER A CA 1
ATOM 4637 C C . SER A 1 608 ? -6.489 13.088 -28.657 1.00 72.06 608 SER A C 1
ATOM 4639 O O . SER A 1 608 ? -6.686 14.127 -29.284 1.00 72.06 608 SER A O 1
ATOM 4641 N N . VAL A 1 609 ? -5.728 13.062 -27.560 1.00 56.53 609 VAL A N 1
ATOM 4642 C CA . VAL A 1 609 ? -5.006 14.242 -27.054 1.00 56.53 609 VAL A CA 1
ATOM 4643 C C . VAL A 1 609 ? -4.077 14.841 -28.123 1.00 56.53 609 VAL A C 1
ATOM 4645 O O . VAL A 1 609 ? -4.003 16.059 -28.257 1.00 56.53 609 VAL A O 1
ATOM 4648 N N . GLY A 1 610 ? -3.435 14.006 -28.952 1.00 63.88 610 GLY A N 1
ATOM 4649 C CA . GLY A 1 610 ? -2.621 14.469 -30.083 1.00 63.88 610 GLY A CA 1
ATOM 4650 C C . GLY A 1 610 ? -3.421 15.293 -31.099 1.00 63.88 610 GLY A C 1
ATOM 4651 O O . GLY A 1 610 ? -2.965 16.354 -31.523 1.00 63.88 610 GLY A O 1
ATOM 4652 N N . LEU A 1 611 ? -4.655 14.875 -31.403 1.00 71.56 611 LEU A N 1
ATOM 4653 C CA . LEU A 1 611 ? -5.551 15.608 -32.302 1.00 71.56 611 LEU A CA 1
ATOM 4654 C C . LEU A 1 611 ? -5.936 16.991 -31.745 1.00 71.56 611 LEU A C 1
ATOM 4656 O O . LEU A 1 611 ? -6.113 17.931 -32.517 1.00 71.56 611 LEU A O 1
ATOM 4660 N N . LEU A 1 612 ? -6.020 17.151 -30.418 1.00 70.00 612 LEU A N 1
ATOM 4661 C CA . LEU A 1 612 ? -6.253 18.457 -29.787 1.00 70.00 612 LEU A CA 1
ATOM 4662 C C . LEU A 1 612 ? -5.083 19.421 -30.046 1.00 70.00 612 LEU A C 1
ATOM 4664 O O . LEU A 1 612 ? -5.301 20.579 -30.412 1.00 70.00 612 LEU A O 1
ATOM 4668 N N . PHE A 1 613 ? -3.844 18.937 -29.911 1.00 63.38 613 PHE A N 1
ATOM 4669 C CA . PHE A 1 613 ? -2.640 19.722 -30.198 1.00 63.38 613 PHE A CA 1
ATOM 4670 C C . PHE A 1 613 ? -2.520 20.079 -31.688 1.00 63.38 613 PHE A C 1
ATOM 4672 O O . PHE A 1 613 ? -2.229 21.233 -32.007 1.00 63.38 613 PHE A O 1
ATOM 4679 N N . GLU A 1 614 ? -2.816 19.143 -32.597 1.00 70.19 614 GLU A N 1
ATOM 4680 C CA . GLU A 1 614 ? -2.849 19.398 -34.047 1.00 70.19 614 GLU A CA 1
ATOM 4681 C C . GLU A 1 614 ? -3.939 20.407 -34.439 1.00 70.19 614 GLU A C 1
ATOM 4683 O O . GLU A 1 614 ? -3.698 21.331 -35.221 1.00 70.19 614 GLU A O 1
ATOM 4688 N N . ALA A 1 615 ? -5.140 20.274 -33.869 1.00 76.00 615 ALA A N 1
ATOM 4689 C CA . ALA A 1 615 ? -6.233 21.209 -34.097 1.00 76.00 615 ALA A CA 1
ATOM 4690 C C . ALA A 1 615 ? -5.931 22.605 -33.530 1.00 76.00 615 ALA A C 1
ATOM 4692 O O . ALA A 1 615 ? -6.359 23.609 -34.098 1.00 76.00 615 ALA A O 1
ATOM 4693 N N . SER A 1 616 ? -5.152 22.707 -32.452 1.00 64.88 616 SER A N 1
ATOM 4694 C CA . SER A 1 616 ? -4.722 23.925 -31.744 1.00 64.88 616 SER A CA 1
ATOM 4695 C C . SER A 1 616 ? -5.810 24.757 -31.045 1.00 64.88 616 SER A C 1
ATOM 4697 O O . SER A 1 616 ? -5.498 25.328 -30.005 1.00 64.88 616 SER A O 1
ATOM 4699 N N . THR A 1 617 ? -7.054 24.834 -31.542 1.00 82.88 617 THR A N 1
ATOM 4700 C CA . THR A 1 617 ? -8.177 25.568 -30.905 1.00 82.88 617 THR A CA 1
ATOM 4701 C C . THR A 1 617 ? -9.492 24.771 -30.976 1.00 82.88 617 THR A C 1
ATOM 4703 O O . THR A 1 617 ? -9.651 23.967 -31.904 1.00 82.88 617 THR A O 1
ATOM 4706 N N . PRO A 1 618 ? -10.473 25.010 -30.078 1.00 83.88 618 PRO A N 1
ATOM 4707 C CA . PRO A 1 618 ? -11.785 24.352 -30.119 1.00 83.88 618 PRO A CA 1
ATOM 4708 C C . PRO A 1 618 ? -12.504 24.481 -31.468 1.00 83.88 618 PRO A C 1
ATOM 4710 O O . PRO A 1 618 ? -12.978 23.486 -32.016 1.00 83.88 618 PRO A O 1
ATOM 4713 N N . ARG A 1 619 ? -12.525 25.677 -32.069 1.00 82.19 619 ARG A N 1
ATOM 4714 C CA . ARG A 1 619 ? -13.176 25.896 -33.371 1.00 82.19 619 ARG A CA 1
ATOM 4715 C C . ARG A 1 619 ? -12.487 25.144 -34.516 1.00 82.19 619 ARG A C 1
ATOM 4717 O O . ARG A 1 619 ? -13.145 24.578 -35.387 1.00 82.19 619 ARG A O 1
ATOM 4724 N N . LYS A 1 620 ? -11.152 25.075 -34.512 1.00 80.19 620 LYS A N 1
ATOM 4725 C CA . LYS A 1 620 ? -10.402 24.281 -35.500 1.00 80.19 620 LYS A CA 1
ATOM 4726 C C . LYS A 1 620 ? -10.604 22.778 -35.308 1.00 80.19 620 LYS A C 1
ATOM 4728 O O . LYS A 1 620 ? -10.635 22.059 -36.306 1.00 80.19 620 LYS A O 1
ATOM 4733 N N . LEU A 1 621 ? -10.773 22.320 -34.065 1.00 86.31 621 LEU A N 1
ATOM 4734 C CA . LEU A 1 621 ? -11.114 20.934 -33.745 1.00 86.31 621 LEU A CA 1
ATOM 4735 C C . LEU A 1 621 ? -12.502 20.585 -34.291 1.00 86.31 621 LEU A C 1
ATOM 4737 O O . LEU A 1 621 ? -12.620 19.623 -35.044 1.00 86.31 621 LEU A O 1
ATOM 4741 N N . ALA A 1 622 ? -13.517 21.416 -34.034 1.00 85.56 622 ALA A N 1
ATOM 4742 C CA . ALA A 1 622 ? -14.850 21.256 -34.620 1.00 85.56 622 ALA A CA 1
ATOM 4743 C C . ALA A 1 622 ? -14.805 21.202 -36.161 1.00 85.56 622 ALA A C 1
ATOM 4745 O O . ALA A 1 622 ? -15.420 20.331 -36.774 1.00 85.56 622 ALA A O 1
ATOM 4746 N N . ALA A 1 623 ? -14.006 22.066 -36.799 1.00 80.25 623 ALA A N 1
ATOM 4747 C CA . ALA A 1 623 ? -13.829 22.063 -38.253 1.00 80.25 623 ALA A CA 1
ATOM 4748 C C . ALA A 1 623 ? -13.073 20.830 -38.783 1.00 80.25 623 ALA A C 1
ATOM 4750 O O . ALA A 1 623 ? -13.315 20.408 -39.914 1.00 80.25 623 ALA A O 1
ATOM 4751 N N . HIS A 1 624 ? -12.157 20.251 -38.002 1.00 81.06 624 HIS A N 1
ATOM 4752 C CA . HIS A 1 624 ? -11.493 18.991 -38.339 1.00 81.06 624 HIS A CA 1
ATOM 4753 C C . HIS A 1 624 ? -12.470 17.815 -38.230 1.00 81.06 624 HIS A C 1
ATOM 4755 O O . HIS A 1 624 ? -12.624 17.065 -39.191 1.00 81.06 624 HIS A O 1
ATOM 4761 N N . LEU A 1 625 ? -13.174 17.701 -37.101 1.00 82.38 625 LEU A N 1
ATOM 4762 C CA . LEU A 1 625 ? -14.153 16.644 -36.843 1.00 82.38 625 LEU A CA 1
ATOM 4763 C C . LEU A 1 625 ? -15.282 16.668 -37.878 1.00 82.38 625 LEU A C 1
ATOM 4765 O O . LEU A 1 625 ? -15.622 15.626 -38.432 1.00 82.38 625 LEU A O 1
ATOM 4769 N N . HIS A 1 626 ? -15.785 17.856 -38.235 1.00 84.44 626 HIS A N 1
ATOM 4770 C CA . HIS A 1 626 ? -16.775 17.995 -39.300 1.00 84.44 626 HIS A CA 1
ATOM 4771 C C . HIS A 1 626 ? -16.252 17.473 -40.650 1.00 84.44 626 HIS A C 1
ATOM 4773 O O . HIS A 1 626 ? -16.969 16.752 -41.338 1.00 84.44 626 HIS A O 1
ATOM 4779 N N . ARG A 1 627 ? -14.996 17.769 -41.027 1.00 78.00 627 ARG A N 1
ATOM 4780 C CA . ARG A 1 627 ? -14.403 17.250 -42.275 1.00 78.00 627 ARG A CA 1
ATOM 4781 C C . ARG A 1 627 ? -14.246 15.731 -42.264 1.00 78.00 627 ARG A C 1
ATOM 4783 O O . ARG A 1 627 ? -14.637 15.104 -43.242 1.00 78.00 627 ARG A O 1
ATOM 4790 N N . GLU A 1 628 ? -13.743 15.130 -41.185 1.00 73.38 628 GLU A N 1
ATOM 4791 C CA . GLU A 1 628 ? -13.637 13.663 -41.113 1.00 73.38 628 GLU A CA 1
ATOM 4792 C C . GLU A 1 628 ? -15.016 12.985 -41.086 1.00 73.38 628 GLU A C 1
ATOM 4794 O O . GLU A 1 628 ? -15.186 11.931 -41.695 1.00 73.38 628 GLU A O 1
ATOM 4799 N N . MET A 1 629 ? -16.038 13.606 -40.488 1.00 74.44 629 MET A N 1
ATOM 4800 C CA . MET A 1 629 ? -17.410 13.086 -40.545 1.00 74.44 629 MET A CA 1
ATOM 4801 C C . MET A 1 629 ? -18.032 13.202 -41.947 1.00 74.44 629 MET A C 1
ATOM 4803 O O . MET A 1 629 ? -18.707 12.267 -42.374 1.00 74.44 629 MET A O 1
ATOM 4807 N N . GLN A 1 630 ? -17.745 14.262 -42.715 1.00 71.25 630 GLN A N 1
ATOM 4808 C CA . GLN A 1 630 ? -18.109 14.333 -44.143 1.00 71.25 630 GLN A CA 1
ATOM 4809 C C . GLN A 1 630 ? -17.341 13.301 -44.990 1.00 71.25 630 GLN A C 1
ATOM 4811 O O . GLN A 1 630 ? -17.904 12.700 -45.908 1.00 71.25 630 GLN A O 1
ATOM 4816 N N . ARG A 1 631 ? -16.072 13.032 -44.649 1.00 66.31 631 ARG A N 1
ATOM 4817 C CA . ARG A 1 631 ? -15.238 12.015 -45.307 1.00 66.31 631 ARG A CA 1
ATOM 4818 C C . ARG A 1 631 ? -15.779 10.602 -45.069 1.00 66.31 631 ARG A C 1
ATOM 4820 O O . ARG A 1 631 ? -15.911 9.831 -46.015 1.00 66.31 631 ARG A O 1
ATOM 4827 N N . LEU A 1 632 ? -16.182 10.291 -43.834 1.00 59.97 632 LEU A N 1
ATOM 4828 C CA . LEU A 1 632 ? -16.885 9.050 -43.478 1.00 59.97 632 LEU A CA 1
ATOM 4829 C C . LEU A 1 632 ? -18.283 8.951 -44.115 1.00 59.97 632 LEU A C 1
ATOM 4831 O O . LEU A 1 632 ? -18.740 7.847 -44.404 1.00 59.97 632 LEU A O 1
ATOM 4835 N N . ALA A 1 633 ? -18.941 10.084 -44.381 1.00 56.56 633 ALA A N 1
ATOM 4836 C CA . ALA A 1 633 ? -20.198 10.155 -45.129 1.00 56.56 633 ALA A CA 1
ATOM 4837 C C . ALA A 1 633 ? -20.028 10.059 -46.664 1.00 56.56 633 ALA A C 1
ATOM 4839 O O . ALA A 1 633 ? -21.027 10.031 -47.386 1.00 56.56 633 ALA A O 1
ATOM 4840 N N . GLY A 1 634 ? -18.793 9.962 -47.173 1.00 49.03 634 GLY A N 1
ATOM 4841 C CA . GLY A 1 634 ? -18.506 9.647 -48.575 1.00 49.03 634 GLY A CA 1
ATOM 4842 C C . GLY A 1 634 ? -18.468 10.838 -49.539 1.00 49.03 634 GLY A C 1
ATOM 4843 O O . GLY A 1 634 ? -18.762 10.651 -50.720 1.00 49.03 634 GLY A O 1
ATOM 4844 N N . GLN A 1 635 ? -18.114 12.042 -49.075 1.00 42.03 635 GLN A N 1
ATOM 4845 C CA . GLN A 1 635 ? -17.848 13.195 -49.950 1.00 42.03 635 GLN A CA 1
ATOM 4846 C C . GLN A 1 635 ? -16.346 13.535 -49.976 1.00 42.03 635 GLN A C 1
ATOM 4848 O O . GLN A 1 635 ? -15.798 14.040 -48.998 1.00 42.03 635 GLN A O 1
ATOM 4853 N N . GLU A 1 636 ? -15.684 13.266 -51.107 1.00 37.38 636 GLU A N 1
ATOM 4854 C CA . GLU A 1 636 ? -14.327 13.745 -51.423 1.00 37.38 636 GLU A CA 1
ATOM 4855 C C . GLU A 1 636 ? -14.373 14.932 -52.397 1.00 37.38 636 GLU A C 1
ATOM 4857 O O . GLU A 1 636 ? -15.249 14.990 -53.259 1.00 37.38 636 GLU A O 1
ATOM 4862 N N . ASP A 1 637 ? -13.367 15.810 -52.327 1.00 31.11 637 ASP A N 1
ATOM 4863 C CA . ASP A 1 637 ? -12.961 16.669 -53.447 1.00 31.11 637 ASP A CA 1
ATOM 4864 C C . ASP A 1 637 ? -11.422 16.872 -53.445 1.00 31.11 637 ASP A C 1
ATOM 4866 O O . ASP A 1 637 ? -10.764 16.678 -52.420 1.00 31.11 637 ASP A O 1
ATOM 4870 N N . GLY A 1 638 ? -10.827 17.155 -54.612 1.00 28.22 638 GLY A N 1
ATOM 4871 C CA . GLY A 1 638 ? -9.415 16.825 -54.931 1.00 28.22 638 GLY A CA 1
ATOM 4872 C C . GLY A 1 638 ? -8.259 17.720 -54.406 1.00 28.22 638 GLY A C 1
ATOM 4873 O O . GLY A 1 638 ? -8.458 18.834 -53.932 1.00 28.22 638 GLY A O 1
ATOM 4874 N N . GLY A 1 639 ? -7.013 17.211 -54.538 1.00 27.38 639 GLY A N 1
ATOM 4875 C CA . GLY A 1 639 ? -5.730 17.829 -54.096 1.00 27.38 639 GLY A CA 1
ATOM 4876 C C . GLY A 1 639 ? -5.170 18.982 -54.971 1.00 27.38 639 GLY A C 1
ATOM 4877 O O . GLY A 1 639 ? -5.911 19.480 -55.820 1.00 27.38 639 GLY A O 1
ATOM 4878 N N . PRO A 1 640 ? -3.883 19.426 -54.822 1.00 31.66 640 PRO A N 1
ATOM 4879 C CA . PRO A 1 640 ? -2.687 18.597 -55.129 1.00 31.66 640 PRO A CA 1
ATOM 4880 C C . PRO A 1 640 ? -1.349 18.875 -54.343 1.00 31.66 640 PRO A C 1
ATOM 4882 O O . PRO A 1 640 ? -1.247 19.780 -53.522 1.00 31.66 640 PRO A O 1
ATOM 4885 N N . HIS A 1 641 ? -0.292 18.095 -54.652 1.00 30.86 641 HIS A N 1
ATOM 4886 C CA . HIS A 1 641 ? 1.147 18.191 -54.240 1.00 30.86 641 HIS A CA 1
ATOM 4887 C C . HIS A 1 641 ? 2.022 19.042 -55.231 1.00 30.86 641 HIS A C 1
ATOM 4889 O O . HIS A 1 641 ? 1.423 19.492 -56.212 1.00 30.86 641 HIS A O 1
ATOM 4895 N N . PRO A 1 642 ? 3.394 19.197 -55.158 1.00 45.22 642 PRO A N 1
ATOM 4896 C CA . PRO A 1 642 ? 4.449 18.867 -54.138 1.00 45.22 642 PRO A CA 1
ATOM 4897 C C . PRO A 1 642 ? 5.598 19.924 -53.874 1.00 45.22 642 PRO A C 1
ATOM 4899 O O . PRO A 1 642 ? 5.809 20.845 -54.657 1.00 45.22 642 PRO A O 1
ATOM 4902 N N . GLY A 1 643 ? 6.483 19.644 -52.884 1.00 22.33 643 GLY A N 1
ATOM 4903 C CA . GLY A 1 643 ? 7.960 19.911 -52.899 1.00 22.33 643 GLY A CA 1
ATOM 4904 C C . GLY A 1 643 ? 8.516 21.170 -52.179 1.00 22.33 643 GLY A C 1
ATOM 4905 O O . GLY A 1 643 ? 7.723 22.037 -51.824 1.00 22.33 643 GLY A O 1
ATOM 4906 N N . PRO A 1 644 ? 9.859 21.358 -52.018 1.00 28.44 644 PRO A N 1
ATOM 4907 C CA . PRO A 1 644 ? 11.006 20.418 -52.005 1.00 28.44 644 PRO A CA 1
ATOM 4908 C C . PRO A 1 644 ? 11.941 20.568 -50.752 1.00 28.44 644 PRO A C 1
ATOM 4910 O O . PRO A 1 644 ? 11.723 21.428 -49.906 1.00 28.44 644 PRO A O 1
ATOM 4913 N N . ALA A 1 645 ? 13.022 19.774 -50.643 1.00 31.05 645 ALA A N 1
ATOM 4914 C CA . ALA A 1 645 ? 13.992 19.804 -49.522 1.00 31.05 645 ALA A CA 1
ATOM 4915 C C . ALA A 1 645 ? 15.254 20.674 -49.762 1.00 31.05 645 ALA A C 1
ATOM 4917 O O . ALA A 1 645 ? 15.748 20.757 -50.889 1.00 31.05 645 ALA A O 1
ATOM 4918 N N . PRO A 1 646 ? 15.789 21.301 -48.695 1.00 29.17 646 PRO A N 1
ATOM 4919 C CA . PRO A 1 646 ? 17.221 21.245 -48.303 1.00 29.17 646 PRO A CA 1
ATOM 4920 C C . PRO A 1 646 ? 17.396 21.135 -46.755 1.00 29.17 646 PRO A C 1
ATOM 4922 O O . PRO A 1 646 ? 16.429 21.354 -46.037 1.00 29.17 646 PRO A O 1
ATOM 4925 N N . ALA A 1 647 ? 18.541 20.847 -46.109 1.00 24.05 647 ALA A N 1
ATOM 4926 C CA . ALA A 1 647 ? 19.907 20.405 -46.472 1.00 24.05 647 ALA A CA 1
ATOM 4927 C C . ALA A 1 647 ? 20.562 19.694 -45.237 1.00 24.05 647 ALA A C 1
ATOM 4929 O O . ALA A 1 647 ? 19.862 19.379 -44.280 1.00 24.05 647 ALA A O 1
ATOM 4930 N N . ALA A 1 648 ? 21.881 19.421 -45.240 1.00 29.08 648 ALA A N 1
ATOM 4931 C CA . ALA A 1 648 ? 22.598 18.669 -44.189 1.00 29.08 648 ALA A CA 1
ATOM 4932 C C . ALA A 1 648 ? 23.475 19.527 -43.246 1.00 29.08 648 ALA A C 1
ATOM 4934 O O . ALA A 1 648 ? 24.011 20.554 -43.665 1.00 29.08 648 ALA A O 1
ATOM 4935 N N . ALA A 1 649 ? 23.729 19.028 -42.025 1.00 25.64 649 ALA A N 1
ATOM 4936 C CA . ALA A 1 649 ? 24.820 19.480 -41.153 1.00 25.64 649 ALA A CA 1
ATOM 4937 C C . ALA A 1 649 ? 25.388 18.347 -40.260 1.00 25.64 649 ALA A C 1
ATOM 4939 O O . ALA A 1 649 ? 24.677 17.785 -39.438 1.00 25.64 649 ALA A O 1
ATOM 4940 N N . ALA A 1 650 ? 26.689 18.087 -40.458 1.00 26.00 650 ALA A N 1
ATOM 4941 C CA . ALA A 1 650 ? 27.758 17.782 -39.488 1.00 26.00 650 ALA A CA 1
ATOM 4942 C C . ALA A 1 650 ? 27.633 16.629 -38.456 1.00 26.00 650 ALA A C 1
ATOM 4944 O O . ALA A 1 650 ? 26.755 16.607 -37.603 1.00 26.00 650 ALA A O 1
ATOM 4945 N N . ALA A 1 651 ? 28.635 15.738 -38.461 1.00 28.42 651 ALA A N 1
ATOM 4946 C CA . ALA A 1 651 ? 28.800 14.632 -37.510 1.00 28.42 651 ALA A CA 1
ATOM 4947 C C . ALA A 1 651 ? 29.846 14.939 -36.406 1.00 28.42 651 ALA A C 1
ATOM 4949 O O . ALA A 1 651 ? 30.827 15.634 -36.690 1.00 28.42 651 ALA A O 1
ATOM 4950 N N . PRO A 1 652 ? 29.691 14.394 -35.181 1.00 29.67 652 PRO A N 1
ATOM 4951 C CA . PRO A 1 652 ? 30.699 14.457 -34.118 1.00 29.67 652 PRO A CA 1
ATOM 4952 C C . PRO A 1 652 ? 31.831 13.413 -34.304 1.00 29.67 652 PRO A C 1
ATOM 4954 O O . PRO A 1 652 ? 31.664 12.448 -35.055 1.00 29.67 652 PRO A O 1
ATOM 4957 N N . PRO A 1 653 ? 32.998 13.592 -33.647 1.00 30.36 653 PRO A N 1
ATOM 4958 C CA . PRO A 1 653 ? 34.167 12.714 -33.790 1.00 30.36 653 PRO A CA 1
ATOM 4959 C C . PRO A 1 653 ? 34.007 11.353 -33.071 1.00 30.36 653 PRO A C 1
ATOM 4961 O O . PRO A 1 653 ? 33.153 11.216 -32.196 1.00 30.36 653 PRO A O 1
ATOM 4964 N N . PRO A 1 654 ? 34.825 10.335 -33.417 1.00 30.48 654 PRO A N 1
ATOM 4965 C CA . PRO A 1 654 ? 34.674 8.979 -32.887 1.00 30.48 654 PRO A CA 1
ATOM 4966 C C . PRO A 1 654 ? 35.084 8.857 -31.412 1.00 30.48 654 PRO A C 1
ATOM 4968 O O . PRO A 1 654 ? 36.110 9.393 -30.992 1.00 30.48 654 PRO A O 1
ATOM 4971 N N . ALA A 1 655 ? 34.308 8.082 -30.652 1.00 31.98 655 ALA A N 1
ATOM 4972 C CA . ALA A 1 655 ? 34.632 7.699 -29.280 1.00 31.98 655 ALA A CA 1
ATOM 4973 C C . ALA A 1 655 ? 35.847 6.750 -29.218 1.00 31.98 655 ALA A C 1
ATOM 4975 O O . ALA A 1 655 ? 36.098 5.973 -30.143 1.00 31.98 655 ALA A O 1
ATOM 4976 N N . ALA A 1 656 ? 36.594 6.814 -28.113 1.00 34.09 656 ALA A N 1
ATOM 4977 C CA . ALA A 1 656 ? 37.748 5.953 -27.867 1.00 34.09 656 ALA A CA 1
ATOM 4978 C C . ALA A 1 656 ? 37.343 4.480 -27.659 1.00 34.09 656 ALA A C 1
ATOM 4980 O O . ALA A 1 656 ? 36.233 4.177 -27.223 1.00 34.09 656 ALA A O 1
ATOM 4981 N N . ALA A 1 657 ? 38.258 3.558 -27.970 1.00 34.47 657 ALA A N 1
ATOM 4982 C CA . ALA A 1 657 ? 38.024 2.123 -27.819 1.00 34.47 657 ALA A CA 1
ATOM 4983 C C . ALA A 1 657 ? 37.929 1.706 -26.333 1.00 34.47 657 ALA A C 1
ATOM 4985 O O . ALA A 1 657 ? 38.679 2.241 -25.513 1.00 34.47 657 ALA A O 1
ATOM 4986 N N . PRO A 1 658 ? 37.061 0.738 -25.980 1.00 36.81 658 PRO A N 1
ATOM 4987 C CA . PRO A 1 658 ? 36.929 0.260 -24.607 1.00 36.81 658 PRO A CA 1
ATOM 4988 C C . PRO A 1 658 ? 38.154 -0.563 -24.156 1.00 36.81 658 PRO A C 1
ATOM 4990 O O . PRO A 1 658 ? 38.808 -1.199 -24.991 1.00 36.81 658 PRO A O 1
ATOM 4993 N N . PRO A 1 659 ? 38.460 -0.594 -22.843 1.00 37.22 659 PRO A N 1
ATOM 4994 C CA . PRO A 1 659 ? 39.533 -1.416 -22.285 1.00 37.22 659 PRO A CA 1
ATOM 4995 C C . PRO A 1 659 ? 39.214 -2.930 -22.340 1.00 37.22 659 PRO A C 1
ATOM 4997 O O . PRO A 1 659 ? 38.077 -3.318 -22.624 1.00 37.22 659 PRO A O 1
ATOM 5000 N N . PRO A 1 660 ? 40.207 -3.815 -22.099 1.00 37.88 660 PRO A N 1
ATOM 5001 C CA . PRO A 1 660 ? 40.063 -5.258 -22.311 1.00 37.88 660 PRO A CA 1
ATOM 5002 C C . PRO A 1 660 ? 38.992 -5.928 -21.437 1.00 37.88 660 PRO A C 1
ATOM 5004 O O . PRO A 1 660 ? 38.845 -5.620 -20.258 1.00 37.88 660 PRO A O 1
ATOM 5007 N N . ALA A 1 661 ? 38.310 -6.928 -22.004 1.00 38.25 661 ALA A N 1
ATOM 5008 C CA . ALA A 1 661 ? 37.154 -7.602 -21.402 1.00 38.25 661 ALA A CA 1
ATOM 5009 C C . ALA A 1 661 ? 37.412 -8.332 -20.063 1.00 38.25 661 ALA A C 1
ATOM 5011 O O . ALA A 1 661 ? 36.459 -8.631 -19.350 1.00 38.25 661 ALA A O 1
ATOM 5012 N N . ALA A 1 662 ? 38.672 -8.591 -19.700 1.00 34.69 662 ALA A N 1
ATOM 5013 C CA . ALA A 1 662 ? 39.045 -9.418 -18.548 1.00 34.69 662 ALA A CA 1
ATOM 5014 C C . ALA A 1 662 ? 38.623 -8.853 -17.174 1.00 34.69 662 ALA A C 1
ATOM 5016 O O . ALA A 1 662 ? 38.584 -9.601 -16.208 1.00 34.69 662 ALA A O 1
ATOM 5017 N N . ALA A 1 663 ? 38.298 -7.559 -17.073 1.00 36.16 663 ALA A N 1
ATOM 5018 C CA . ALA A 1 663 ? 37.856 -6.935 -15.819 1.00 36.16 663 ALA A CA 1
ATOM 5019 C C . ALA A 1 663 ? 36.326 -6.968 -15.601 1.00 36.16 663 ALA A C 1
ATOM 5021 O O . ALA A 1 663 ? 35.851 -6.482 -14.579 1.00 36.16 663 ALA A O 1
ATOM 5022 N N . ARG A 1 664 ? 35.538 -7.487 -16.559 1.00 37.44 664 ARG A N 1
ATOM 5023 C CA . ARG A 1 664 ? 34.062 -7.485 -16.486 1.00 37.44 664 ARG A CA 1
ATOM 5024 C C . ARG A 1 664 ? 33.437 -8.796 -15.996 1.00 37.44 664 ARG A C 1
ATOM 5026 O O . ARG A 1 664 ? 32.268 -8.773 -15.632 1.00 37.44 664 ARG A O 1
ATOM 5033 N N . GLU A 1 665 ? 34.173 -9.908 -15.974 1.00 34.31 665 GLU A N 1
ATOM 5034 C CA . GLU A 1 665 ? 33.601 -11.221 -15.617 1.00 34.31 665 GLU A CA 1
ATOM 5035 C C . GLU A 1 665 ? 33.504 -11.478 -14.098 1.00 34.31 665 GLU A C 1
ATOM 5037 O O . GLU A 1 665 ? 32.615 -12.213 -13.688 1.00 34.31 665 GLU A O 1
ATOM 5042 N N . GLU A 1 666 ? 34.319 -10.836 -13.247 1.00 34.88 666 GLU A N 1
ATOM 5043 C CA . GLU A 1 666 ? 34.263 -11.039 -11.779 1.00 34.88 666 GLU A CA 1
ATOM 5044 C C . GLU A 1 666 ? 33.280 -10.110 -11.034 1.00 34.88 666 GLU A C 1
ATOM 5046 O O . GLU A 1 666 ? 32.968 -10.354 -9.873 1.00 34.88 666 GLU A O 1
ATOM 5051 N N . ALA A 1 667 ? 32.745 -9.066 -11.677 1.00 36.81 667 ALA A N 1
ATOM 5052 C CA . ALA A 1 667 ? 31.814 -8.121 -11.039 1.00 36.81 667 ALA A CA 1
ATOM 5053 C C . ALA A 1 667 ? 30.324 -8.513 -11.170 1.00 36.81 667 ALA A C 1
ATOM 5055 O O . ALA A 1 667 ? 29.456 -7.836 -10.621 1.00 36.81 667 ALA A O 1
ATOM 5056 N N . ALA A 1 668 ? 30.009 -9.578 -11.915 1.00 36.94 668 ALA A N 1
ATOM 5057 C CA . ALA A 1 668 ? 28.648 -9.887 -12.365 1.00 36.94 668 ALA A CA 1
ATOM 5058 C C . ALA A 1 668 ? 27.742 -10.589 -11.326 1.00 36.94 668 ALA A C 1
ATOM 5060 O O . ALA A 1 668 ? 26.557 -10.775 -11.600 1.00 36.94 668 ALA A O 1
ATOM 5061 N N . GLU A 1 669 ? 28.269 -10.967 -10.156 1.00 41.06 669 GLU A N 1
ATOM 5062 C CA . GLU A 1 669 ? 27.522 -11.674 -9.094 1.00 41.06 669 GLU A CA 1
ATOM 5063 C C . GLU A 1 669 ? 27.388 -10.879 -7.778 1.00 41.06 669 GLU A C 1
ATOM 5065 O O . GLU A 1 669 ? 26.843 -11.392 -6.802 1.00 41.06 669 GLU A O 1
ATOM 5070 N N . ALA A 1 670 ? 27.839 -9.619 -7.725 1.00 41.00 670 ALA A N 1
ATOM 5071 C CA . ALA A 1 670 ? 27.659 -8.786 -6.535 1.00 41.00 670 ALA A CA 1
ATOM 5072 C C . ALA A 1 670 ? 26.177 -8.367 -6.379 1.00 41.00 670 ALA A C 1
ATOM 5074 O O . ALA A 1 670 ? 25.620 -7.763 -7.303 1.00 41.00 670 ALA A O 1
ATOM 5075 N N . PRO A 1 671 ? 25.511 -8.655 -5.242 1.00 42.22 671 PRO A N 1
ATOM 5076 C CA . PRO A 1 671 ? 24.116 -8.282 -5.052 1.00 42.22 671 PRO A CA 1
ATOM 5077 C C . PRO A 1 671 ? 23.946 -6.758 -4.980 1.00 42.22 671 PRO A C 1
ATOM 5079 O O . PRO A 1 671 ? 24.645 -6.063 -4.242 1.00 42.22 671 PRO A O 1
ATOM 5082 N N . LEU A 1 672 ? 22.956 -6.242 -5.716 1.00 49.16 672 LEU A N 1
ATOM 5083 C CA . LEU A 1 672 ? 22.386 -4.916 -5.467 1.00 49.16 672 LEU A CA 1
ATOM 5084 C C . LEU A 1 672 ? 21.887 -4.841 -4.018 1.00 49.16 672 LEU A C 1
ATOM 5086 O O . LEU A 1 672 ? 21.364 -5.829 -3.503 1.00 49.16 672 LEU A O 1
ATOM 5090 N N . ALA A 1 673 ? 22.023 -3.668 -3.391 1.00 53.19 673 ALA A N 1
ATOM 5091 C CA . ALA A 1 673 ? 21.690 -3.449 -1.984 1.00 53.19 673 ALA A CA 1
ATOM 5092 C C . ALA A 1 673 ? 20.300 -4.009 -1.625 1.00 53.19 673 ALA A C 1
ATOM 5094 O O . ALA A 1 673 ? 19.270 -3.490 -2.058 1.00 53.19 673 ALA A O 1
ATOM 5095 N N . SER A 1 674 ? 20.293 -5.082 -0.833 1.00 54.16 674 SER A N 1
ATOM 5096 C CA . SER A 1 674 ? 19.089 -5.786 -0.401 1.00 54.16 674 SER A CA 1
ATOM 5097 C C . SER A 1 674 ? 18.722 -5.392 1.026 1.00 54.16 674 SER A C 1
ATOM 5099 O O . SER A 1 674 ? 19.595 -5.254 1.881 1.00 54.16 674 SER A O 1
ATOM 5101 N N . PHE A 1 675 ? 17.422 -5.298 1.318 1.00 59.03 675 PHE A N 1
ATOM 5102 C CA . PHE A 1 675 ? 16.932 -5.192 2.699 1.00 59.03 675 PHE A CA 1
ATOM 5103 C C . PHE A 1 675 ? 17.265 -6.433 3.550 1.00 59.03 675 PHE A C 1
ATOM 5105 O O . PHE A 1 675 ? 17.209 -6.352 4.775 1.00 59.03 675 PHE A O 1
ATOM 5112 N N . ASP A 1 676 ? 17.612 -7.553 2.906 1.00 74.56 676 ASP A N 1
ATOM 5113 C CA . ASP A 1 676 ? 17.957 -8.824 3.548 1.00 74.56 676 ASP A CA 1
ATOM 5114 C C . ASP A 1 676 ? 19.480 -9.029 3.741 1.00 74.56 676 ASP A C 1
ATOM 5116 O O . ASP A 1 676 ? 19.870 -10.036 4.327 1.00 74.56 676 ASP A O 1
ATOM 5120 N N . SER A 1 677 ? 20.346 -8.116 3.269 1.00 77.56 677 SER A N 1
ATOM 5121 C CA . SER A 1 677 ? 21.809 -8.264 3.400 1.00 77.56 677 SER A CA 1
ATOM 5122 C C . SER A 1 677 ? 22.287 -8.063 4.840 1.00 77.56 677 SER A C 1
ATOM 5124 O O . SER A 1 677 ? 22.006 -7.042 5.473 1.00 77.56 677 SER A O 1
ATOM 5126 N N . VAL A 1 678 ? 23.055 -9.024 5.360 1.00 83.50 678 VAL A N 1
ATOM 5127 C CA . VAL A 1 678 ? 23.500 -9.058 6.758 1.00 83.50 678 VAL A CA 1
ATOM 5128 C C . VAL A 1 678 ? 25.002 -8.813 6.856 1.00 83.50 678 VAL A C 1
ATOM 5130 O O . VAL A 1 678 ? 25.816 -9.644 6.454 1.00 83.50 678 VAL A O 1
ATOM 5133 N N . CYS A 1 679 ? 25.374 -7.693 7.477 1.00 86.44 679 CYS A N 1
ATOM 5134 C CA . CYS A 1 679 ? 26.734 -7.464 7.956 1.00 86.44 679 CYS A CA 1
ATOM 5135 C C . CYS A 1 679 ? 26.941 -8.194 9.294 1.00 86.44 679 CYS A C 1
ATOM 5137 O O . CYS A 1 679 ? 26.254 -7.889 10.273 1.00 86.44 679 CYS A O 1
ATOM 5139 N N . THR A 1 680 ? 27.861 -9.161 9.344 1.00 91.69 680 THR A N 1
ATOM 5140 C CA . THR A 1 680 ? 28.154 -9.938 10.564 1.00 91.69 680 THR A CA 1
ATOM 5141 C C . THR A 1 680 ? 29.393 -9.457 11.311 1.00 91.69 680 THR A C 1
ATOM 5143 O O . THR A 1 680 ? 29.458 -9.613 12.529 1.00 91.69 680 THR A O 1
ATOM 5146 N N . GLU A 1 681 ? 30.368 -8.878 10.607 1.00 90.88 681 GLU A N 1
ATOM 5147 C CA . GLU A 1 681 ? 31.625 -8.373 11.174 1.00 90.88 681 GLU A CA 1
ATOM 5148 C C . GLU A 1 681 ? 32.041 -7.063 10.490 1.00 90.88 681 GLU A C 1
ATOM 5150 O O . GLU A 1 681 ? 31.754 -6.842 9.313 1.00 90.88 681 GLU A O 1
ATOM 5155 N N . LEU A 1 682 ? 32.733 -6.198 11.232 1.00 86.62 682 LEU A N 1
ATOM 5156 C CA . LEU A 1 682 ? 33.278 -4.929 10.752 1.00 86.62 682 LEU A CA 1
ATOM 5157 C C . LEU A 1 682 ? 34.747 -4.823 11.176 1.00 86.62 682 LEU A C 1
ATOM 5159 O O . LEU A 1 682 ? 35.062 -5.000 12.352 1.00 86.62 682 LEU A O 1
ATOM 5163 N N . GLU A 1 683 ? 35.629 -4.489 10.235 1.00 83.00 683 GLU A N 1
ATOM 5164 C CA . GLU A 1 683 ? 37.055 -4.260 10.483 1.00 83.00 683 GLU A CA 1
ATOM 5165 C C . GLU A 1 683 ? 37.517 -2.988 9.750 1.00 83.00 683 GLU A C 1
ATOM 5167 O O . GLU A 1 683 ? 37.756 -2.972 8.540 1.00 83.00 683 GLU A O 1
ATOM 5172 N N . GLY A 1 684 ? 37.616 -1.878 10.490 1.00 82.06 684 GLY A N 1
ATOM 5173 C CA . GLY A 1 684 ? 37.988 -0.572 9.939 1.00 82.06 684 GLY A CA 1
ATOM 5174 C C . GLY A 1 684 ? 36.941 -0.038 8.955 1.00 82.06 684 GLY A C 1
ATOM 5175 O O . GLY A 1 684 ? 35.848 0.344 9.373 1.00 82.06 684 GLY A O 1
ATOM 5176 N N . CYS A 1 685 ? 37.295 -0.007 7.666 1.00 81.56 685 CYS A N 1
ATOM 5177 C CA . CYS A 1 685 ? 36.402 0.342 6.549 1.00 81.56 685 CYS A CA 1
ATOM 5178 C C . CYS A 1 685 ? 35.934 -0.891 5.749 1.00 81.56 685 CYS A C 1
ATOM 5180 O O . CYS A 1 685 ? 35.403 -0.742 4.650 1.00 81.56 685 CYS A O 1
ATOM 5182 N N . SER A 1 686 ? 36.169 -2.102 6.262 1.00 85.75 686 SER A N 1
ATOM 5183 C CA . SER A 1 686 ? 35.729 -3.355 5.644 1.00 85.75 686 SER A CA 1
ATOM 5184 C C . SER A 1 686 ? 34.548 -3.944 6.411 1.00 85.75 686 SER A C 1
ATOM 5186 O O . SER A 1 686 ? 34.509 -3.884 7.642 1.00 85.75 686 SER A O 1
ATOM 5188 N N . ALA A 1 687 ? 33.613 -4.553 5.690 1.00 88.50 687 ALA A N 1
ATOM 5189 C CA . ALA A 1 687 ? 32.434 -5.211 6.238 1.00 88.50 687 ALA A CA 1
ATOM 5190 C C . ALA A 1 687 ? 32.315 -6.637 5.693 1.00 88.50 687 ALA A C 1
ATOM 5192 O O . ALA A 1 687 ? 32.472 -6.853 4.491 1.00 88.50 687 ALA A O 1
ATOM 5193 N N . LEU A 1 688 ? 32.015 -7.600 6.563 1.00 88.69 688 LEU A N 1
ATOM 5194 C CA . LEU A 1 688 ? 31.677 -8.966 6.177 1.00 88.69 688 LEU A CA 1
ATOM 5195 C C . LEU A 1 688 ? 30.167 -9.039 5.928 1.00 88.69 688 LEU A C 1
ATOM 5197 O O . LEU A 1 688 ? 29.389 -9.235 6.863 1.00 88.69 688 LEU A O 1
ATOM 5201 N N . VAL A 1 689 ? 29.761 -8.836 4.675 1.00 86.38 689 VAL A N 1
ATOM 5202 C CA . VAL A 1 689 ? 28.358 -8.812 4.236 1.00 86.38 689 VAL A CA 1
ATOM 5203 C C . VAL A 1 689 ? 28.037 -10.108 3.506 1.00 86.38 689 VAL A C 1
ATOM 5205 O O . VAL A 1 689 ? 28.714 -10.464 2.546 1.00 86.38 689 VAL A O 1
ATOM 5208 N N . ASP A 1 690 ? 27.026 -10.836 3.981 1.00 84.56 690 ASP A N 1
ATOM 5209 C CA . ASP A 1 690 ? 26.545 -12.094 3.385 1.00 84.56 690 ASP A CA 1
ATOM 5210 C C . ASP A 1 690 ? 27.655 -13.156 3.160 1.00 84.56 690 ASP A C 1
ATOM 5212 O O . ASP A 1 690 ? 27.563 -14.021 2.290 1.00 84.56 690 ASP A O 1
ATOM 5216 N N . GLY A 1 691 ? 28.712 -13.110 3.983 1.00 85.69 691 GLY A N 1
ATOM 5217 C CA . GLY A 1 691 ? 29.885 -13.993 3.907 1.00 85.69 691 GLY A CA 1
ATOM 5218 C C . GLY A 1 691 ? 31.044 -13.478 3.041 1.00 85.69 691 GLY A C 1
ATOM 5219 O O . GLY A 1 691 ? 32.089 -14.128 2.992 1.00 85.69 691 GLY A O 1
ATOM 5220 N N . CYS A 1 692 ? 30.902 -12.310 2.413 1.00 83.94 692 CYS A N 1
ATOM 5221 C CA . CYS A 1 692 ? 31.922 -11.663 1.589 1.00 83.94 692 CYS A CA 1
ATOM 5222 C C . CYS A 1 692 ? 32.524 -10.438 2.294 1.00 83.94 692 CYS A C 1
ATOM 5224 O O . CYS A 1 692 ? 31.801 -9.578 2.792 1.00 83.94 692 CYS A O 1
ATOM 5226 N N . TRP A 1 693 ? 33.855 -10.331 2.315 1.00 88.88 693 TRP A N 1
ATOM 5227 C CA . TRP A 1 693 ? 34.534 -9.114 2.768 1.00 88.88 693 TRP A CA 1
ATOM 5228 C C . TRP A 1 693 ? 34.483 -8.045 1.674 1.00 88.88 693 TRP A C 1
ATOM 5230 O O . TRP A 1 693 ? 35.072 -8.209 0.605 1.00 88.88 693 TRP A O 1
ATOM 5240 N N . CYS A 1 694 ? 33.801 -6.942 1.961 1.00 87.56 694 CYS A N 1
ATOM 5241 C CA . CYS A 1 694 ? 33.628 -5.800 1.070 1.00 87.56 694 CYS A CA 1
ATOM 5242 C C . CYS A 1 694 ? 34.256 -4.541 1.681 1.00 87.56 694 CYS A C 1
ATOM 5244 O O . CYS A 1 694 ? 34.257 -4.375 2.900 1.00 87.56 694 CYS A O 1
ATOM 5246 N N . ILE A 1 695 ? 34.751 -3.631 0.838 1.00 86.94 695 ILE A N 1
ATOM 5247 C CA . ILE A 1 695 ? 35.114 -2.274 1.269 1.00 86.94 695 ILE A CA 1
ATOM 5248 C C . ILE A 1 695 ? 33.826 -1.452 1.312 1.00 86.94 695 ILE A C 1
ATOM 5250 O O . ILE A 1 695 ? 33.129 -1.338 0.303 1.00 86.94 695 ILE A O 1
ATOM 5254 N N . ASP A 1 696 ? 33.511 -0.884 2.470 1.00 84.50 696 ASP A N 1
ATOM 5255 C CA . ASP A 1 696 ? 32.311 -0.081 2.655 1.00 84.50 696 ASP A CA 1
ATOM 5256 C C . ASP A 1 696 ? 32.543 1.363 2.187 1.00 84.50 696 ASP A C 1
ATOM 5258 O O . ASP A 1 696 ? 33.055 2.218 2.913 1.00 84.50 696 ASP A O 1
ATOM 5262 N N . VAL A 1 697 ? 32.141 1.609 0.940 1.00 86.00 697 VAL A N 1
ATOM 5263 C CA . VAL A 1 697 ? 32.071 2.932 0.298 1.00 86.00 697 VAL A CA 1
ATOM 5264 C C . VAL A 1 697 ? 30.639 3.495 0.270 1.00 86.00 697 VAL A C 1
ATOM 5266 O O . VAL A 1 697 ? 30.361 4.427 -0.480 1.00 86.00 697 VAL A O 1
ATOM 5269 N N . ALA A 1 698 ? 29.720 2.921 1.058 1.00 84.06 698 ALA A N 1
ATOM 5270 C CA . ALA A 1 698 ? 28.302 3.290 1.099 1.00 84.06 698 ALA A CA 1
ATOM 5271 C C . ALA A 1 698 ? 27.852 3.877 2.455 1.00 84.06 698 ALA A C 1
ATOM 5273 O O . ALA A 1 698 ? 26.721 4.356 2.575 1.00 84.06 698 ALA A O 1
ATOM 5274 N N . ASN A 1 699 ? 28.710 3.880 3.482 1.00 85.75 699 ASN A N 1
ATOM 5275 C CA . ASN A 1 699 ? 28.419 4.559 4.745 1.00 85.75 699 ASN A CA 1
ATOM 5276 C C . ASN A 1 699 ? 28.514 6.094 4.656 1.00 85.75 699 ASN A C 1
ATOM 5278 O O . ASN A 1 699 ? 29.183 6.677 3.810 1.00 85.75 699 ASN A O 1
ATOM 5282 N N . CYS A 1 700 ? 27.861 6.758 5.612 1.00 89.44 700 CYS A N 1
ATOM 5283 C CA . CYS A 1 700 ? 27.933 8.208 5.817 1.00 89.44 700 CYS A CA 1
ATOM 5284 C C . CYS A 1 700 ? 28.855 8.596 6.994 1.00 89.44 700 CYS A C 1
ATOM 5286 O O . CYS A 1 700 ? 28.666 9.650 7.606 1.00 89.44 700 CYS A O 1
ATOM 5288 N N . SER A 1 701 ? 29.823 7.747 7.361 1.00 90.31 701 SER A N 1
ATOM 5289 C CA . SER A 1 701 ? 30.725 7.967 8.501 1.00 90.31 701 SER A CA 1
ATOM 5290 C C . SER A 1 701 ? 31.927 8.839 8.111 1.00 90.31 701 SER A C 1
ATOM 5292 O O . SER A 1 701 ? 33.090 8.443 8.228 1.00 90.31 701 SER A O 1
ATOM 5294 N N . TYR A 1 702 ? 31.645 10.062 7.664 1.00 93.81 702 TYR A N 1
ATOM 5295 C CA . TYR A 1 702 ? 32.623 10.963 7.046 1.00 93.81 702 TYR A CA 1
ATOM 5296 C C . TYR A 1 702 ? 33.913 11.193 7.856 1.00 93.81 702 TYR A C 1
ATOM 5298 O O . TYR A 1 702 ? 34.982 11.317 7.269 1.00 93.81 702 TYR A O 1
ATOM 5306 N N . LEU A 1 703 ? 33.843 11.241 9.192 1.00 93.62 703 LEU A N 1
ATOM 5307 C CA . LEU A 1 703 ? 35.001 11.548 10.050 1.00 93.62 703 LEU A CA 1
ATOM 5308 C C . LEU A 1 703 ? 35.673 10.312 10.681 1.00 93.62 703 LEU A C 1
ATOM 5310 O O . LEU A 1 703 ? 36.656 10.462 11.403 1.00 93.62 703 LEU A O 1
ATOM 5314 N N . GLY A 1 704 ? 35.163 9.099 10.436 1.00 89.19 704 GLY A N 1
ATOM 5315 C CA . GLY A 1 704 ? 35.807 7.849 10.875 1.00 89.19 704 GLY A CA 1
ATOM 5316 C C . GLY A 1 704 ? 35.890 7.612 12.396 1.00 89.19 704 GLY A C 1
ATOM 5317 O O . GLY A 1 704 ? 36.706 6.807 12.847 1.00 89.19 704 GLY A O 1
ATOM 5318 N N . PHE A 1 705 ? 35.092 8.309 13.214 1.00 90.19 705 PHE A N 1
ATOM 5319 C CA . PHE A 1 705 ? 35.194 8.231 14.680 1.00 90.19 705 PHE A CA 1
ATOM 5320 C C . PHE A 1 705 ? 34.616 6.957 15.322 1.00 90.19 705 PHE A C 1
ATOM 5322 O O . PHE A 1 705 ? 34.883 6.716 16.496 1.00 90.19 705 PHE A O 1
ATOM 5329 N N . GLN A 1 706 ? 33.841 6.138 14.608 1.00 84.25 706 GLN A N 1
ATOM 5330 C CA . GLN A 1 706 ? 33.042 5.034 15.166 1.00 84.25 706 GLN A CA 1
ATOM 5331 C C . GLN A 1 706 ? 33.834 3.973 15.955 1.00 84.25 706 GLN A C 1
ATOM 5333 O O . GLN A 1 706 ? 33.261 3.306 16.812 1.00 84.25 706 GLN A O 1
ATOM 5338 N N . TRP A 1 707 ? 35.143 3.849 15.711 1.00 86.50 707 TRP A N 1
ATOM 5339 C CA . TRP A 1 707 ? 36.032 2.868 16.352 1.00 86.50 707 TRP A CA 1
ATOM 5340 C C . TRP A 1 707 ? 36.896 3.442 17.488 1.00 86.50 707 TRP A C 1
ATOM 5342 O O . TRP A 1 707 ? 37.895 2.837 17.874 1.00 86.50 707 TRP A O 1
ATOM 5352 N N . ARG A 1 708 ? 36.567 4.632 18.003 1.00 91.19 708 ARG A N 1
ATOM 5353 C CA . ARG A 1 708 ? 37.370 5.310 19.031 1.00 91.19 708 ARG A CA 1
ATOM 5354 C C . ARG A 1 708 ? 37.078 4.801 20.439 1.00 91.19 708 ARG A C 1
ATOM 5356 O O . ARG A 1 708 ? 35.941 4.860 20.901 1.00 91.19 708 ARG A O 1
ATOM 5363 N N . GLU A 1 709 ? 38.126 4.367 21.138 1.00 94.19 709 GLU A N 1
ATOM 5364 C CA . GLU A 1 709 ? 38.050 3.846 22.512 1.00 94.19 709 GLU A CA 1
ATOM 5365 C C . GLU A 1 709 ? 37.421 4.872 23.469 1.00 94.19 709 GLU A C 1
ATOM 5367 O O . GLU A 1 709 ? 36.610 4.518 24.322 1.00 94.19 709 GLU A O 1
ATOM 5372 N N . GLU A 1 710 ? 37.676 6.168 23.252 1.00 96.62 710 GLU A N 1
ATOM 5373 C CA . GLU A 1 710 ? 37.090 7.261 24.035 1.00 96.62 710 GLU A CA 1
ATOM 5374 C C . GLU A 1 710 ? 35.544 7.259 24.004 1.00 96.62 710 GLU A C 1
ATOM 5376 O O . GLU A 1 710 ? 34.887 7.713 24.950 1.00 96.62 710 GLU A O 1
ATOM 5381 N N . ILE A 1 711 ? 34.936 6.738 22.927 1.00 95.31 711 ILE A N 1
ATOM 5382 C CA . ILE A 1 711 ? 33.481 6.565 22.812 1.00 95.31 711 ILE A CA 1
ATOM 5383 C C . ILE A 1 711 ? 33.023 5.416 23.710 1.00 95.31 711 ILE A C 1
ATOM 5385 O O . ILE A 1 711 ? 32.058 5.587 24.459 1.00 95.31 711 ILE A O 1
ATOM 5389 N N . ALA A 1 712 ? 33.714 4.273 23.672 1.00 94.50 712 ALA A N 1
ATOM 5390 C CA . ALA A 1 712 ? 33.396 3.104 24.489 1.00 94.50 712 ALA A CA 1
ATOM 5391 C C . ALA A 1 712 ? 33.540 3.409 25.992 1.00 94.50 712 ALA A C 1
ATOM 5393 O O . ALA A 1 712 ? 32.610 3.153 26.762 1.00 94.50 712 ALA A O 1
ATOM 5394 N N . GLU A 1 713 ? 34.643 4.049 26.397 1.00 96.75 713 GLU A N 1
ATOM 5395 C CA . GLU A 1 713 ? 34.873 4.512 27.772 1.00 96.75 713 GLU A CA 1
ATOM 5396 C C . GLU A 1 713 ? 33.793 5.501 28.239 1.00 96.75 713 GLU A C 1
ATOM 5398 O O . GLU A 1 713 ? 33.265 5.393 29.353 1.00 96.75 713 GLU A O 1
ATOM 5403 N N . GLY A 1 714 ? 33.432 6.462 27.380 1.00 95.88 714 GLY A N 1
ATOM 5404 C CA . GLY A 1 714 ? 32.362 7.418 27.656 1.00 95.88 714 GLY A CA 1
ATOM 5405 C C . GLY A 1 714 ? 31.018 6.723 27.879 1.00 95.88 714 GLY A C 1
ATOM 5406 O O . GLY A 1 714 ? 30.340 6.995 28.873 1.00 95.88 714 GLY A O 1
ATOM 5407 N N . VAL A 1 715 ? 30.655 5.802 26.978 1.00 97.19 715 VAL A N 1
ATOM 5408 C CA . VAL A 1 715 ? 29.403 5.036 27.037 1.00 97.19 715 VAL A CA 1
ATOM 5409 C C . VAL A 1 715 ? 29.337 4.178 28.296 1.00 97.19 715 VAL A C 1
ATOM 5411 O O . VAL A 1 715 ? 28.316 4.229 28.979 1.00 97.19 715 VAL A O 1
ATOM 5414 N N . ASP A 1 716 ? 30.390 3.438 28.655 1.00 96.81 716 ASP A N 1
ATOM 5415 C CA . ASP A 1 716 ? 30.394 2.604 29.866 1.00 96.81 716 ASP A CA 1
ATOM 5416 C C . ASP A 1 716 ? 30.180 3.448 31.136 1.00 96.81 716 ASP A C 1
ATOM 5418 O O . ASP A 1 716 ? 29.288 3.160 31.943 1.00 96.81 716 ASP A O 1
ATOM 5422 N N . ARG A 1 717 ? 30.921 4.555 31.277 1.00 97.06 717 ARG A N 1
ATOM 5423 C CA . ARG A 1 717 ? 30.783 5.491 32.405 1.00 97.06 717 ARG A CA 1
ATOM 5424 C C . ARG A 1 717 ? 29.370 6.073 32.504 1.00 97.06 717 ARG A C 1
ATOM 5426 O O . ARG A 1 717 ? 28.782 6.122 33.591 1.00 97.06 717 ARG A O 1
ATOM 5433 N N . ASP A 1 718 ? 28.821 6.529 31.384 1.00 97.38 718 ASP A N 1
ATOM 5434 C CA . ASP A 1 718 ? 27.550 7.247 31.377 1.00 97.38 718 ASP A CA 1
ATOM 5435 C C . ASP A 1 718 ? 26.361 6.273 31.506 1.00 97.38 718 ASP A C 1
ATOM 5437 O O . ASP A 1 718 ? 25.416 6.569 32.240 1.00 97.38 718 ASP A O 1
ATOM 5441 N N . VAL A 1 719 ? 26.437 5.062 30.933 1.00 97.31 719 VAL A N 1
ATOM 5442 C CA . VAL A 1 719 ? 25.453 3.974 31.133 1.00 97.31 719 VAL A CA 1
ATOM 5443 C C . VAL A 1 719 ? 25.433 3.487 32.584 1.00 97.31 719 VAL A C 1
ATOM 5445 O O . VAL A 1 719 ? 24.350 3.255 33.124 1.00 97.31 719 VAL A O 1
ATOM 5448 N N . ARG A 1 720 ? 26.583 3.397 33.267 1.00 96.19 720 ARG A N 1
ATOM 5449 C CA . ARG A 1 720 ? 26.625 3.109 34.718 1.00 96.19 720 ARG A CA 1
ATOM 5450 C C . ARG A 1 720 ? 25.960 4.196 35.566 1.00 96.19 720 ARG A C 1
ATOM 5452 O O . ARG A 1 720 ? 25.505 3.902 36.668 1.00 96.19 720 ARG A O 1
ATOM 5459 N N . THR A 1 721 ? 25.900 5.426 35.059 1.00 95.31 721 THR A N 1
ATOM 5460 C CA . THR A 1 721 ? 25.346 6.588 35.769 1.00 95.31 721 THR A CA 1
ATOM 5461 C C . THR A 1 721 ? 23.841 6.754 35.532 1.00 95.31 721 THR A C 1
ATOM 5463 O O . THR A 1 721 ? 23.094 6.990 36.479 1.00 95.31 721 THR A O 1
ATOM 5466 N N . TRP A 1 722 ? 23.381 6.615 34.283 1.00 93.62 722 TRP A N 1
ATOM 5467 C CA . TRP A 1 722 ? 21.996 6.908 33.875 1.00 93.62 722 TRP A CA 1
ATOM 5468 C C . TRP A 1 722 ? 21.170 5.671 33.484 1.00 93.62 722 TRP A C 1
ATOM 5470 O O . TRP A 1 722 ? 19.988 5.797 33.159 1.00 93.62 722 TRP A O 1
ATOM 5480 N N . GLY A 1 723 ? 21.768 4.477 33.512 1.00 93.62 723 GLY A N 1
ATOM 5481 C CA . GLY A 1 723 ? 21.191 3.257 32.946 1.00 93.62 723 GLY A CA 1
ATOM 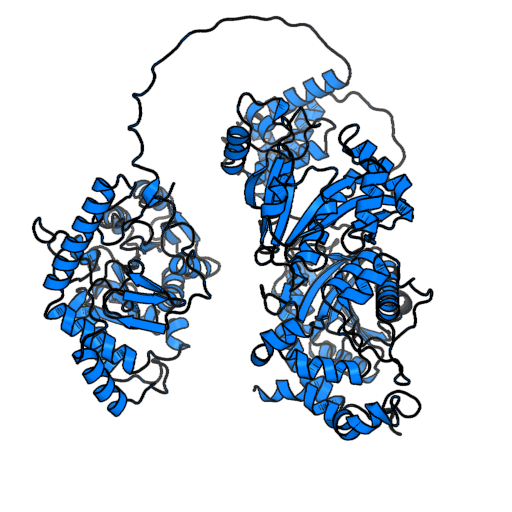5482 C C . GLY A 1 723 ? 21.293 3.220 31.417 1.00 93.62 723 GLY A C 1
ATOM 5483 O O . GLY A 1 723 ? 21.714 4.183 30.783 1.00 93.62 723 GLY A O 1
ATOM 5484 N N . VAL A 1 724 ? 20.893 2.105 30.799 1.00 93.06 724 VAL A N 1
ATOM 5485 C CA . VAL A 1 724 ? 20.964 1.921 29.331 1.00 93.06 724 VAL A CA 1
ATOM 5486 C C . VAL A 1 724 ? 19.980 2.837 28.588 1.00 93.06 724 VAL A C 1
ATOM 5488 O O . VAL A 1 724 ? 20.306 3.394 27.538 1.00 93.06 724 VAL A O 1
ATOM 5491 N N . HIS A 1 725 ? 18.777 3.019 29.138 1.00 91.44 725 HIS A N 1
ATOM 5492 C CA . HIS A 1 725 ? 17.709 3.821 28.547 1.00 91.44 725 HIS A CA 1
ATOM 5493 C C . HIS A 1 725 ? 16.991 4.637 29.639 1.00 91.44 725 HIS A C 1
ATOM 5495 O O . HIS A 1 725 ? 16.479 4.036 30.588 1.00 91.44 725 HIS A O 1
ATOM 5501 N N . PRO A 1 726 ? 16.929 5.978 29.532 1.00 85.94 726 PRO A N 1
ATOM 5502 C CA . PRO A 1 726 ? 16.203 6.811 30.489 1.00 85.94 726 PRO A CA 1
ATOM 5503 C C . PRO A 1 726 ? 14.689 6.520 30.447 1.00 85.94 726 PRO A C 1
ATOM 5505 O O . PRO A 1 726 ? 14.116 6.487 29.362 1.00 85.94 726 PRO A O 1
ATOM 5508 N N . PRO A 1 727 ? 13.991 6.349 31.584 1.00 85.88 727 PRO A N 1
ATOM 5509 C CA . PRO A 1 727 ? 12.584 5.929 31.601 1.00 85.88 727 PRO A CA 1
ATOM 5510 C C . PRO A 1 727 ? 11.566 7.076 31.411 1.00 85.88 727 PRO A C 1
ATOM 5512 O O . PRO A 1 727 ? 10.398 6.922 31.769 1.00 85.88 727 PRO A O 1
ATOM 5515 N N . TRP A 1 728 ? 11.983 8.233 30.884 1.00 85.19 728 TRP A N 1
ATOM 5516 C CA . TRP A 1 728 ? 11.157 9.445 30.785 1.00 85.19 728 TRP A CA 1
ATOM 5517 C C . TRP A 1 728 ? 11.182 10.050 29.380 1.00 85.19 728 TRP A C 1
ATOM 5519 O O . TRP A 1 728 ? 12.229 10.111 28.739 1.00 85.19 728 TRP A O 1
ATOM 5529 N N . THR A 1 729 ? 10.038 10.573 28.931 1.00 85.62 729 THR A N 1
ATOM 5530 C CA . THR A 1 729 ? 10.002 11.505 27.796 1.00 85.62 729 THR A CA 1
ATOM 5531 C C . THR A 1 729 ? 10.657 12.826 28.207 1.00 85.62 729 THR A C 1
ATOM 5533 O O . THR A 1 729 ? 10.563 13.231 29.371 1.00 85.62 729 THR A O 1
ATOM 5536 N N . ARG A 1 730 ? 11.266 13.551 27.254 1.00 87.38 730 ARG A N 1
ATOM 5537 C CA . ARG A 1 730 ? 11.936 14.839 27.539 1.00 87.38 730 ARG A CA 1
ATOM 5538 C C . ARG A 1 730 ? 11.013 15.906 28.144 1.00 87.38 730 ARG A C 1
ATOM 5540 O O . ARG A 1 730 ? 11.507 16.829 28.779 1.00 87.38 730 ARG A O 1
ATOM 5547 N N . LEU A 1 731 ? 9.692 15.777 27.976 1.00 86.62 731 LEU A N 1
ATOM 5548 C CA . LEU A 1 731 ? 8.700 16.654 28.609 1.00 86.62 731 LEU A CA 1
ATOM 5549 C C . LEU A 1 731 ? 8.649 16.490 30.142 1.00 86.62 731 LEU A C 1
ATOM 5551 O O . LEU A 1 731 ? 8.286 17.430 30.844 1.00 86.62 731 LEU A O 1
ATOM 5555 N N . VAL A 1 732 ? 8.987 15.305 30.664 1.00 87.06 732 VAL A N 1
ATOM 5556 C CA . VAL A 1 732 ? 8.938 14.994 32.103 1.00 87.06 732 VAL A CA 1
ATOM 5557 C C . VAL A 1 732 ? 10.294 15.221 32.765 1.00 87.06 732 VAL A C 1
ATOM 5559 O O . VAL A 1 732 ? 10.371 15.877 33.801 1.00 87.06 732 VAL A O 1
ATOM 5562 N N . SER A 1 733 ? 11.355 14.641 32.199 1.00 87.44 733 SER A N 1
ATOM 5563 C CA . SER A 1 733 ? 12.733 14.772 32.680 1.00 87.44 733 SER A CA 1
ATOM 5564 C C . SER A 1 733 ? 13.707 14.229 31.631 1.00 87.44 733 SER A C 1
ATOM 5566 O O . SER A 1 733 ? 13.328 13.422 30.782 1.00 87.44 733 SER A O 1
ATOM 5568 N N . SER A 1 734 ? 14.975 14.623 31.704 1.00 90.38 734 SER A N 1
ATOM 5569 C CA . SER A 1 734 ? 16.035 14.108 30.835 1.00 90.38 734 SER A CA 1
ATOM 5570 C C . SER A 1 734 ? 17.383 14.051 31.563 1.00 90.38 734 SER A C 1
ATOM 5572 O O . SER A 1 734 ? 17.654 14.926 32.386 1.00 90.38 734 SER A O 1
ATOM 5574 N N . PRO A 1 735 ? 18.259 13.070 31.262 1.00 93.00 735 PRO A N 1
ATOM 5575 C CA . PRO A 1 735 ? 19.651 13.095 31.708 1.00 93.00 735 PRO A CA 1
ATOM 5576 C C . PRO A 1 735 ? 20.354 14.392 31.308 1.00 93.00 735 PRO A C 1
ATOM 5578 O O . PRO A 1 735 ? 20.117 14.906 30.212 1.00 93.00 735 PRO A O 1
ATOM 5581 N N . LYS A 1 736 ? 21.304 14.848 32.135 1.00 94.19 736 LYS A N 1
ATOM 5582 C CA . LYS A 1 736 ? 22.137 16.029 31.840 1.00 94.19 736 LYS A CA 1
ATOM 5583 C C . LYS A 1 736 ? 22.887 15.924 30.496 1.00 94.19 736 LYS A C 1
ATOM 5585 O O . LYS A 1 736 ? 23.179 16.944 29.882 1.00 94.19 736 LYS A O 1
ATOM 5590 N N . LEU A 1 737 ? 23.126 14.704 30.007 1.00 95.62 737 LEU A N 1
ATOM 5591 C CA . LEU A 1 737 ? 23.745 14.448 28.704 1.00 95.62 737 LEU A CA 1
ATOM 5592 C C . LEU A 1 737 ? 23.030 15.146 27.537 1.00 95.62 737 LEU A C 1
ATOM 5594 O O . LEU A 1 737 ? 23.689 15.498 26.568 1.00 95.62 737 LEU A O 1
ATOM 5598 N N . TYR A 1 738 ? 21.713 15.376 27.623 1.00 96.00 738 TYR A N 1
ATOM 5599 C CA . TYR A 1 738 ? 21.008 16.171 26.614 1.00 96.00 738 TYR A CA 1
ATOM 5600 C C . TYR A 1 738 ? 21.518 17.611 26.564 1.00 96.00 738 TYR A C 1
ATOM 5602 O O . TYR A 1 738 ? 21.812 18.095 25.478 1.00 96.00 738 TYR A O 1
ATOM 5610 N N . ASP A 1 739 ? 21.661 18.269 27.718 1.00 95.62 739 ASP A N 1
ATOM 5611 C CA . ASP A 1 739 ? 22.179 19.638 27.788 1.00 95.62 739 ASP A CA 1
ATOM 5612 C C . ASP A 1 739 ? 23.637 19.691 27.306 1.00 95.62 739 ASP A C 1
ATOM 5614 O O . ASP A 1 739 ? 24.020 20.622 26.605 1.00 95.62 739 ASP A O 1
ATOM 5618 N N . ASP A 1 740 ? 24.446 18.683 27.658 1.00 97.06 740 ASP A N 1
ATOM 5619 C CA . ASP A 1 740 ? 25.852 18.600 27.243 1.00 97.06 740 ASP A CA 1
ATOM 5620 C C . ASP A 1 740 ? 25.980 18.462 25.713 1.00 97.06 740 ASP A C 1
ATOM 5622 O O . ASP A 1 740 ? 26.763 19.183 25.095 1.00 97.06 740 ASP A O 1
ATOM 5626 N N . VAL A 1 741 ? 25.186 17.582 25.088 1.00 98.25 741 VAL A N 1
ATOM 5627 C CA . VAL A 1 741 ? 25.150 17.421 23.622 1.00 98.25 741 VAL A CA 1
ATOM 5628 C C . VAL A 1 741 ? 24.581 18.666 22.943 1.00 98.25 741 VAL A C 1
ATOM 5630 O O . VAL A 1 741 ? 25.157 19.130 21.965 1.00 98.25 741 VAL A O 1
ATOM 5633 N N . GLU A 1 742 ? 23.496 19.250 23.462 1.00 98.06 742 GLU A N 1
ATOM 5634 C CA . GLU A 1 742 ? 22.903 20.468 22.894 1.00 98.06 742 GLU A CA 1
ATOM 5635 C C . GLU A 1 742 ? 23.889 21.644 22.927 1.00 98.06 742 GLU A C 1
ATOM 5637 O O . GLU A 1 742 ? 23.997 22.361 21.934 1.00 98.06 742 GLU A O 1
ATOM 5642 N N . VAL A 1 743 ? 24.665 21.811 24.007 1.00 98.19 743 VAL A N 1
ATOM 5643 C CA . VAL A 1 743 ? 25.753 22.805 24.072 1.00 98.19 743 VAL A CA 1
ATOM 5644 C C . VAL A 1 743 ? 26.820 22.526 23.012 1.00 98.19 743 VAL A C 1
ATOM 5646 O O . VAL A 1 743 ? 27.182 23.446 22.282 1.00 98.19 743 VAL A O 1
ATOM 5649 N N . ARG A 1 744 ? 27.271 21.274 22.850 1.00 98.19 744 ARG A N 1
ATOM 5650 C CA . ARG A 1 744 ? 28.254 20.924 21.809 1.00 98.19 744 ARG A CA 1
ATOM 5651 C C . ARG A 1 744 ? 27.743 21.156 20.385 1.00 98.19 744 ARG A C 1
ATOM 5653 O O . ARG A 1 744 ? 28.500 21.636 19.549 1.00 98.19 744 ARG A O 1
ATOM 5660 N N . CYS A 1 745 ? 26.469 20.889 20.103 1.00 98.50 745 CYS A N 1
ATOM 5661 C CA . CYS A 1 745 ? 25.859 21.212 18.809 1.00 98.50 745 CYS A CA 1
ATOM 5662 C C . CYS A 1 745 ? 25.822 22.731 18.546 1.00 98.50 745 CYS A C 1
ATOM 5664 O O . CYS A 1 745 ? 25.988 23.158 17.404 1.00 98.50 745 CYS A O 1
ATOM 5666 N N . CYS A 1 746 ? 25.648 23.549 19.591 1.00 98.19 746 CYS A N 1
ATOM 5667 C CA . CYS A 1 746 ? 25.710 25.012 19.492 1.00 98.19 746 CYS A CA 1
ATOM 5668 C C . CYS A 1 746 ? 27.141 25.512 19.247 1.00 98.19 746 CYS A C 1
ATOM 5670 O O . CYS A 1 746 ? 27.364 26.325 18.355 1.00 98.19 746 CYS A O 1
ATOM 5672 N N . GLU A 1 747 ? 28.121 24.983 19.986 1.00 97.62 747 GLU A N 1
ATOM 5673 C CA . GLU A 1 747 ? 29.547 25.294 19.800 1.00 97.62 747 GLU A CA 1
ATOM 5674 C C . GLU A 1 747 ? 30.069 24.875 18.415 1.00 97.62 747 GLU A C 1
ATOM 5676 O O . GLU A 1 747 ? 30.925 25.559 17.859 1.00 97.62 747 GLU A O 1
ATOM 5681 N N . LEU A 1 748 ? 29.542 23.780 17.853 1.00 97.94 748 LEU A N 1
ATOM 5682 C CA . LEU A 1 748 ? 29.862 23.307 16.505 1.00 97.94 748 LEU A CA 1
ATOM 5683 C C . LEU A 1 748 ? 29.374 24.267 15.412 1.00 97.94 748 LEU A C 1
ATOM 5685 O O . LEU A 1 748 ? 30.123 24.553 14.487 1.00 97.94 748 LEU A O 1
ATOM 5689 N N . THR A 1 749 ? 28.112 24.699 15.490 1.00 97.44 749 THR A N 1
ATOM 5690 C CA . THR A 1 749 ? 27.385 25.340 14.372 1.00 97.44 749 THR A CA 1
ATOM 5691 C C . THR A 1 749 ? 27.224 26.856 14.508 1.00 97.44 749 THR A C 1
ATOM 5693 O O . THR A 1 749 ? 26.697 27.501 13.603 1.00 97.44 749 THR A O 1
ATOM 5696 N N . GLY A 1 750 ? 27.612 27.435 15.649 1.00 95.12 750 GLY A N 1
ATOM 5697 C CA . GLY A 1 750 ? 27.495 28.867 15.942 1.00 95.12 750 GLY A CA 1
ATOM 5698 C C . GLY A 1 750 ? 26.097 29.340 16.374 1.00 95.12 750 GLY A C 1
ATOM 5699 O O . GLY A 1 750 ? 25.938 30.500 16.758 1.00 95.12 750 GLY A O 1
ATOM 5700 N N . ILE A 1 751 ? 25.078 28.473 16.358 1.00 96.12 751 ILE A N 1
ATOM 5701 C CA . ILE A 1 751 ? 23.718 28.802 16.821 1.00 96.12 751 ILE A CA 1
ATOM 5702 C C . ILE A 1 751 ? 23.681 28.978 18.349 1.00 96.12 751 ILE A C 1
ATOM 5704 O O . ILE A 1 751 ? 24.349 28.255 19.081 1.00 96.12 751 ILE A O 1
ATOM 5708 N N . TRP A 1 752 ? 22.874 29.910 18.874 1.00 94.88 752 TRP A N 1
ATOM 5709 C CA . TRP A 1 752 ? 22.876 30.200 20.326 1.00 94.88 752 TRP A CA 1
ATOM 5710 C C . TRP A 1 752 ? 22.297 29.063 21.180 1.00 94.88 752 TRP A C 1
ATOM 5712 O O . TRP A 1 752 ? 22.629 28.951 22.363 1.00 94.88 752 TRP A O 1
ATOM 5722 N N . LYS A 1 753 ? 21.362 28.285 20.617 1.00 95.50 753 LYS A N 1
ATOM 5723 C CA . LYS A 1 753 ? 20.661 27.192 21.294 1.00 95.50 753 LYS A CA 1
ATOM 5724 C C . LYS A 1 753 ? 19.967 26.269 20.296 1.00 95.50 753 LYS A C 1
ATOM 5726 O O . LYS A 1 753 ? 19.411 26.730 19.300 1.00 95.50 753 LYS A O 1
ATOM 5731 N N . CYS A 1 754 ? 19.928 24.977 20.615 1.00 97.50 754 CYS A N 1
ATOM 5732 C CA . CYS A 1 754 ? 19.209 23.963 19.851 1.00 97.50 754 CYS A CA 1
ATOM 5733 C C . CYS A 1 754 ? 18.330 23.059 20.738 1.00 97.50 754 CYS A C 1
ATOM 5735 O O . CYS A 1 754 ? 18.263 23.229 21.959 1.00 97.50 754 CYS A O 1
ATOM 5737 N N . VAL A 1 755 ? 17.615 22.128 20.101 1.00 96.75 755 VAL A N 1
ATOM 5738 C CA . VAL A 1 755 ? 16.817 21.060 20.715 1.00 96.75 755 VAL A CA 1
ATOM 5739 C C . VAL A 1 755 ? 17.113 19.741 20.004 1.00 96.75 755 VAL A C 1
ATOM 5741 O O . VAL A 1 755 ? 16.909 19.629 18.796 1.00 96.75 755 VAL A O 1
ATOM 5744 N N . LEU A 1 756 ? 17.550 18.739 20.764 1.00 96.69 756 LEU A N 1
ATOM 5745 C CA . LEU A 1 756 ? 17.870 17.392 20.289 1.00 96.69 756 LEU A CA 1
ATOM 5746 C C . LEU A 1 756 ? 16.623 16.486 20.175 1.00 96.69 756 LEU A C 1
ATOM 5748 O O . LEU A 1 756 ? 15.823 16.368 21.108 1.00 96.69 756 LEU A O 1
ATOM 5752 N N . TYR A 1 757 ? 16.510 15.801 19.042 1.00 96.25 757 TYR A N 1
ATOM 5753 C CA . TYR A 1 757 ? 15.502 14.816 18.642 1.00 96.25 757 TYR A CA 1
ATOM 5754 C C . TYR A 1 757 ? 16.148 13.440 18.418 1.00 96.25 757 TYR A C 1
ATOM 5756 O O . TYR A 1 757 ? 17.323 13.386 18.055 1.00 96.25 757 TYR A O 1
ATOM 5764 N N . PRO A 1 758 ? 15.398 12.322 18.514 1.00 93.50 758 PRO A N 1
ATOM 5765 C CA . PRO A 1 758 ? 15.944 10.989 18.238 1.00 93.50 758 PRO A CA 1
ATOM 5766 C C . PRO A 1 758 ? 16.470 10.772 16.811 1.00 93.50 758 PRO A C 1
ATOM 5768 O O . PRO A 1 758 ? 17.359 9.950 16.610 1.00 93.50 758 PRO A O 1
ATOM 5771 N N . SER A 1 759 ? 15.949 11.503 15.823 1.00 94.94 759 SER A N 1
ATOM 5772 C CA . SER A 1 759 ? 16.457 11.527 14.447 1.00 94.94 759 SER A CA 1
ATOM 5773 C C . SER A 1 759 ? 15.999 12.790 13.715 1.00 94.94 759 SER A C 1
ATOM 5775 O O . SER A 1 759 ? 15.011 13.416 14.115 1.00 94.94 759 SER A O 1
ATOM 5777 N N . VAL A 1 760 ? 16.672 13.139 12.611 1.00 95.50 760 VAL A N 1
ATOM 5778 C CA . VAL A 1 760 ? 16.257 14.265 11.755 1.00 95.50 760 VAL A CA 1
ATOM 5779 C C . VAL A 1 760 ? 14.890 14.021 11.096 1.00 95.50 760 VAL A C 1
ATOM 5781 O O . VAL A 1 760 ? 14.086 14.936 10.977 1.00 95.50 760 VAL A O 1
ATOM 5784 N N . THR A 1 761 ? 14.538 12.767 10.790 1.00 95.62 761 THR A N 1
ATOM 5785 C CA . THR A 1 761 ? 13.197 12.407 10.296 1.00 95.62 761 THR A CA 1
ATOM 5786 C C . THR A 1 761 ? 12.105 12.808 11.285 1.00 95.62 761 THR A C 1
ATOM 5788 O O . THR A 1 761 ? 11.110 13.419 10.900 1.00 95.62 761 THR A O 1
ATOM 5791 N N . MET A 1 762 ? 12.300 12.525 12.578 1.00 95.50 762 MET A N 1
ATOM 5792 C CA . MET A 1 762 ? 11.339 12.915 13.613 1.00 95.50 762 MET A CA 1
ATOM 5793 C C . MET A 1 762 ? 11.316 14.430 13.848 1.00 95.50 762 MET A C 1
ATOM 5795 O O . MET A 1 762 ? 10.252 14.984 14.126 1.00 95.50 762 MET A O 1
ATOM 5799 N N . LEU A 1 763 ? 12.468 15.092 13.714 1.00 96.62 763 LEU A N 1
ATOM 5800 C CA . LEU A 1 763 ? 12.613 16.548 13.763 1.00 96.62 763 LEU A CA 1
ATOM 5801 C C . LEU A 1 763 ? 11.792 17.202 12.647 1.00 96.62 763 LEU A C 1
ATOM 5803 O O . LEU A 1 763 ? 10.873 17.963 12.943 1.00 96.62 763 LEU A O 1
ATOM 5807 N N . ASN A 1 764 ? 12.035 16.842 11.387 1.00 97.38 764 ASN A N 1
ATOM 5808 C CA . ASN A 1 764 ? 11.345 17.406 10.228 1.00 97.38 764 ASN A CA 1
ATOM 5809 C C . ASN A 1 764 ? 9.832 17.180 10.302 1.00 97.38 764 ASN A C 1
ATOM 5811 O O . ASN A 1 764 ? 9.067 18.140 10.197 1.00 97.38 764 ASN A O 1
ATOM 5815 N N . MET A 1 765 ? 9.389 15.952 10.600 1.00 96.25 765 MET A N 1
ATOM 5816 C CA . MET A 1 765 ? 7.965 15.621 10.762 1.00 96.25 765 MET A CA 1
ATOM 5817 C C . MET A 1 765 ? 7.265 16.380 11.906 1.00 96.25 765 MET A C 1
ATOM 5819 O O . MET A 1 765 ? 6.041 16.493 11.886 1.00 96.25 765 MET A O 1
ATOM 5823 N N . GLY A 1 766 ? 7.998 16.889 12.903 1.00 93.81 766 GLY A N 1
ATOM 5824 C CA . GLY A 1 766 ? 7.434 17.701 13.990 1.00 93.81 766 GLY A CA 1
ATOM 5825 C C . GLY A 1 766 ? 7.514 19.210 13.754 1.00 93.81 766 GLY A C 1
ATOM 5826 O O . GLY A 1 766 ? 6.584 19.950 14.087 1.00 93.81 766 GLY A O 1
ATOM 5827 N N . VAL A 1 767 ? 8.634 19.670 13.197 1.00 96.44 767 VAL A N 1
ATOM 5828 C CA . VAL A 1 767 ? 8.980 21.090 13.079 1.00 96.44 767 VAL A CA 1
ATOM 5829 C C . VAL A 1 767 ? 8.378 21.703 11.818 1.00 96.44 767 VAL A C 1
ATOM 5831 O O . VAL A 1 767 ? 7.676 22.705 11.926 1.00 96.44 767 VAL A O 1
ATOM 5834 N N . ILE A 1 768 ? 8.570 21.098 10.640 1.00 96.75 768 ILE A N 1
ATOM 5835 C CA . ILE A 1 768 ? 8.144 21.685 9.355 1.00 96.75 768 ILE A CA 1
ATOM 5836 C C . ILE A 1 768 ? 6.622 21.945 9.297 1.00 96.75 768 ILE A C 1
ATOM 5838 O O . ILE A 1 768 ? 6.242 23.074 8.970 1.00 96.75 768 ILE A O 1
ATOM 5842 N N . PRO A 1 769 ? 5.729 21.008 9.695 1.00 94.06 769 PRO A N 1
ATOM 5843 C CA . PRO A 1 769 ? 4.285 21.273 9.720 1.00 94.06 769 PRO A CA 1
ATOM 5844 C C . PRO A 1 769 ? 3.900 22.419 10.656 1.00 94.06 769 PRO A C 1
ATOM 5846 O O . PRO A 1 769 ? 2.931 23.133 10.405 1.00 94.06 769 PRO A O 1
ATOM 5849 N N . SER A 1 770 ? 4.667 22.597 11.732 1.00 91.44 770 SER A N 1
ATOM 5850 C CA . SER A 1 770 ? 4.442 23.642 12.724 1.00 91.44 770 SER A CA 1
ATOM 5851 C C . SER A 1 770 ? 4.946 25.009 12.239 1.00 91.44 770 SER A C 1
ATOM 5853 O O . SER A 1 770 ? 4.311 26.017 12.537 1.00 91.44 770 SER A O 1
ATOM 5855 N N . LEU A 1 771 ? 6.036 25.059 11.458 1.00 92.62 771 LEU A N 1
ATOM 5856 C CA . LEU A 1 771 ? 6.564 26.291 10.845 1.00 92.62 771 LEU A CA 1
ATOM 5857 C C . LEU A 1 771 ? 5.662 26.838 9.729 1.00 92.62 771 LEU A C 1
ATOM 5859 O O . LEU A 1 771 ? 5.544 28.056 9.587 1.00 92.62 771 LEU A O 1
ATOM 5863 N N . ALA A 1 772 ? 5.021 25.951 8.963 1.00 90.00 772 ALA A N 1
ATOM 5864 C CA . ALA A 1 772 ? 4.056 26.312 7.922 1.00 90.00 772 ALA A CA 1
ATOM 5865 C C . ALA A 1 772 ? 2.729 26.866 8.488 1.00 90.00 772 ALA A C 1
ATOM 5867 O O . ALA A 1 772 ? 2.009 27.593 7.801 1.00 90.00 772 ALA A O 1
ATOM 5868 N N . GLY A 1 773 ? 2.397 26.533 9.740 1.00 84.56 773 GLY A N 1
ATOM 5869 C CA . GLY A 1 773 ? 1.188 27.003 10.414 1.00 84.56 773 GLY A CA 1
ATOM 5870 C C . GLY A 1 773 ? -0.112 26.470 9.798 1.00 84.56 773 GLY A C 1
ATOM 5871 O O . GLY A 1 773 ? -0.163 25.375 9.240 1.00 84.56 773 GLY A O 1
ATOM 5872 N N . GLU A 1 774 ? -1.199 27.234 9.947 1.00 82.56 774 GLU A N 1
ATOM 5873 C CA . GLU A 1 774 ? -2.530 26.867 9.423 1.00 82.56 774 GLU A CA 1
ATOM 5874 C C . GLU A 1 774 ? -2.880 27.552 8.095 1.00 82.56 774 GLU A C 1
ATOM 5876 O O . GLU A 1 774 ? -3.837 27.145 7.447 1.00 82.56 774 GLU A O 1
ATOM 5881 N N . SER A 1 775 ? -2.125 28.578 7.691 1.00 83.44 775 SER A N 1
ATOM 5882 C CA . SER A 1 775 ? -2.388 29.387 6.488 1.00 83.44 775 SER A CA 1
ATOM 5883 C C . SER A 1 775 ? -1.125 29.961 5.827 1.00 83.44 775 SER A C 1
ATOM 5885 O O . SER A 1 775 ? -1.222 30.850 4.979 1.00 83.44 775 SER A O 1
ATOM 5887 N N . GLY A 1 776 ? 0.064 29.496 6.225 1.00 89.81 776 GLY A N 1
ATOM 5888 C CA . GLY A 1 776 ? 1.334 29.925 5.641 1.00 89.81 776 GLY A CA 1
ATOM 5889 C C . GLY A 1 776 ? 1.672 29.190 4.344 1.00 89.81 776 GLY A C 1
ATOM 5890 O O . GLY A 1 776 ? 1.058 28.179 3.988 1.00 89.81 776 GLY A O 1
ATOM 5891 N N . PHE A 1 777 ? 2.682 29.697 3.642 1.00 96.38 777 PHE A N 1
ATOM 5892 C CA . PHE A 1 777 ? 3.275 29.035 2.484 1.00 96.38 777 PHE A CA 1
ATOM 5893 C C . PHE A 1 777 ? 4.500 28.231 2.918 1.00 96.38 777 PHE A C 1
ATOM 5895 O O . PHE A 1 777 ? 5.423 28.777 3.523 1.00 96.38 777 PHE A O 1
ATOM 5902 N N . LEU A 1 778 ? 4.517 26.943 2.583 1.00 97.50 778 LEU A N 1
ATOM 5903 C CA . LEU A 1 778 ? 5.688 26.082 2.670 1.00 97.50 778 LEU A CA 1
ATOM 5904 C C . LEU A 1 778 ? 6.262 25.906 1.263 1.00 97.50 778 LEU A C 1
ATOM 5906 O O . LEU A 1 778 ? 5.711 25.168 0.447 1.00 97.50 778 LEU A O 1
ATOM 5910 N N . LEU A 1 779 ? 7.357 26.597 0.986 1.00 97.88 779 LEU A N 1
ATOM 5911 C CA . LEU A 1 779 ? 8.146 26.432 -0.227 1.00 97.88 779 LEU A CA 1
ATOM 5912 C C . LEU A 1 779 ? 9.227 25.380 0.054 1.00 97.88 779 LEU A C 1
ATOM 5914 O O . LEU A 1 779 ? 9.831 25.415 1.125 1.00 97.88 779 LEU A O 1
ATOM 5918 N N . LEU A 1 780 ? 9.482 24.454 -0.867 1.00 97.06 780 LEU A N 1
ATOM 5919 C CA . LEU A 1 780 ? 10.584 23.500 -0.717 1.00 97.06 780 LEU A CA 1
ATOM 5920 C C . LEU A 1 780 ? 11.204 23.084 -2.050 1.00 97.06 780 LEU A C 1
ATOM 5922 O O . LEU A 1 780 ? 10.509 23.035 -3.066 1.00 97.06 780 LEU A O 1
ATOM 5926 N N . ASP A 1 781 ? 12.493 22.749 -2.023 1.00 95.75 781 ASP A N 1
ATOM 5927 C CA . ASP A 1 781 ? 13.186 22.126 -3.154 1.00 95.75 781 ASP A CA 1
ATOM 5928 C C . ASP A 1 781 ? 12.591 20.731 -3.446 1.00 95.75 781 ASP A C 1
ATOM 5930 O O . ASP A 1 781 ? 12.231 19.979 -2.532 1.00 95.75 781 ASP A O 1
ATOM 5934 N N . ILE A 1 782 ? 12.437 20.380 -4.723 1.00 94.88 782 ILE A N 1
ATOM 5935 C CA . ILE A 1 782 ? 11.886 19.083 -5.137 1.00 94.88 782 ILE A CA 1
ATOM 5936 C C . ILE A 1 782 ? 12.822 17.902 -4.826 1.00 94.88 782 ILE A C 1
ATOM 5938 O O . ILE A 1 782 ? 12.322 16.802 -4.592 1.00 94.88 782 ILE A O 1
ATOM 5942 N N . ASN A 1 783 ? 14.136 18.133 -4.750 1.00 94.38 783 ASN A N 1
ATOM 5943 C CA . ASN A 1 783 ? 15.142 17.125 -4.403 1.00 94.38 783 ASN A CA 1
ATOM 5944 C C . ASN A 1 783 ? 15.463 17.083 -2.897 1.00 94.38 783 ASN A C 1
ATOM 5946 O O . ASN A 1 783 ? 16.268 16.250 -2.486 1.00 94.38 783 ASN A O 1
ATOM 5950 N N . ALA A 1 784 ? 14.845 17.938 -2.069 1.00 93.62 784 ALA A N 1
ATOM 5951 C CA . ALA A 1 784 ? 14.975 17.840 -0.614 1.00 93.62 784 ALA A CA 1
ATOM 5952 C C . ALA A 1 784 ? 14.520 16.453 -0.122 1.00 93.62 784 ALA A C 1
ATOM 5954 O O . ALA A 1 784 ? 13.510 15.926 -0.609 1.00 93.62 784 ALA A O 1
ATOM 5955 N N . HIS A 1 785 ? 15.250 15.884 0.842 1.00 94.19 785 HIS A N 1
ATOM 5956 C CA . HIS A 1 785 ? 15.153 14.486 1.276 1.00 94.19 785 HIS A CA 1
ATOM 5957 C C . HIS A 1 785 ? 13.711 14.028 1.595 1.00 94.19 785 HIS A C 1
ATOM 5959 O O . HIS A 1 785 ? 12.883 14.812 2.064 1.00 94.19 785 HIS A O 1
ATOM 5965 N N . ASP A 1 786 ? 13.369 12.738 1.417 1.00 90.62 786 ASP A N 1
ATOM 5966 C CA . ASP A 1 786 ? 11.965 12.289 1.570 1.00 90.62 786 ASP A CA 1
ATOM 5967 C C . ASP A 1 786 ? 11.385 12.557 2.971 1.00 90.62 786 ASP A C 1
ATOM 5969 O O . ASP A 1 786 ? 10.184 12.770 3.100 1.00 90.62 786 ASP A O 1
ATOM 5973 N N . CYS A 1 787 ? 12.199 12.670 4.027 1.00 92.31 787 CYS A N 1
ATOM 5974 C CA . CYS A 1 787 ? 11.673 13.094 5.330 1.00 92.31 787 CYS A CA 1
ATOM 5975 C C . CYS A 1 787 ? 11.140 14.546 5.329 1.00 92.31 787 CYS A C 1
ATOM 5977 O O . CYS A 1 787 ? 10.159 14.819 6.024 1.00 92.31 787 CYS A O 1
ATOM 5979 N N . VAL A 1 788 ? 11.708 15.447 4.517 1.00 95.62 788 VAL A N 1
ATOM 5980 C CA . VAL A 1 788 ? 11.188 16.799 4.244 1.00 95.62 788 VAL A CA 1
ATOM 5981 C C . VAL A 1 788 ? 9.923 16.713 3.386 1.00 95.62 788 VAL A C 1
ATOM 5983 O O . VAL A 1 788 ? 8.904 17.308 3.743 1.00 95.62 788 VAL A O 1
ATOM 5986 N N . GLN A 1 789 ? 9.928 15.911 2.313 1.00 93.81 789 GLN A N 1
ATOM 5987 C CA . GLN A 1 789 ? 8.741 15.704 1.463 1.00 93.81 789 GLN A CA 1
ATOM 5988 C C . GLN A 1 789 ? 7.558 15.130 2.254 1.00 93.81 789 GLN A C 1
ATOM 5990 O O . GLN A 1 789 ? 6.420 15.583 2.115 1.00 93.81 789 GLN A O 1
ATOM 5995 N N . THR A 1 790 ? 7.827 14.152 3.116 1.00 92.31 790 THR A N 1
ATOM 5996 C CA . THR A 1 790 ? 6.870 13.517 4.019 1.00 92.31 790 THR A CA 1
ATOM 5997 C C . THR A 1 790 ? 6.401 14.485 5.099 1.00 92.31 790 THR A C 1
ATOM 5999 O O . THR A 1 790 ? 5.200 14.554 5.349 1.00 92.31 790 THR A O 1
ATOM 6002 N N . ALA A 1 791 ? 7.280 15.310 5.673 1.00 94.56 791 ALA A N 1
ATOM 6003 C CA . ALA A 1 791 ? 6.864 16.367 6.591 1.00 94.56 791 ALA A CA 1
ATOM 6004 C C . ALA A 1 791 ? 5.950 17.406 5.913 1.00 94.56 791 ALA A C 1
ATOM 6006 O O . ALA A 1 791 ? 4.932 17.785 6.487 1.00 94.56 791 ALA A O 1
ATOM 6007 N N . ALA A 1 792 ? 6.224 17.795 4.665 1.00 94.25 792 ALA A N 1
ATOM 6008 C CA . ALA A 1 792 ? 5.354 18.690 3.900 1.00 94.25 792 ALA A CA 1
ATOM 6009 C C . ALA A 1 792 ? 3.949 18.093 3.648 1.00 94.25 792 ALA A C 1
ATOM 6011 O O . ALA A 1 792 ? 2.962 18.826 3.615 1.00 94.25 792 ALA A O 1
ATOM 6012 N N . ARG A 1 793 ? 3.822 16.758 3.539 1.00 92.19 793 ARG A N 1
ATOM 6013 C CA . ARG A 1 793 ? 2.519 16.054 3.473 1.00 92.19 793 ARG A CA 1
ATOM 6014 C C . ARG A 1 793 ? 1.739 16.095 4.803 1.00 92.19 793 ARG A C 1
ATOM 6016 O O . ARG A 1 793 ? 0.536 15.849 4.795 1.00 92.19 793 ARG A O 1
ATOM 6023 N N . LEU A 1 794 ? 2.393 16.395 5.932 1.00 90.94 794 LEU A N 1
ATOM 6024 C CA . LEU A 1 794 ? 1.776 16.504 7.266 1.00 90.94 794 LEU A CA 1
ATOM 6025 C C . LEU A 1 794 ? 1.302 17.927 7.613 1.00 90.94 794 LEU A C 1
ATOM 6027 O O . LEU A 1 794 ? 0.712 18.131 8.677 1.00 90.94 794 LEU A O 1
ATOM 6031 N N . CYS A 1 795 ? 1.545 18.914 6.746 1.00 89.06 795 CYS A N 1
ATOM 6032 C CA . CYS A 1 795 ? 1.029 20.270 6.912 1.00 89.06 795 CYS A CA 1
ATOM 6033 C C . CYS A 1 795 ? -0.508 20.285 7.016 1.00 89.06 795 CYS A C 1
ATOM 6035 O O . CYS A 1 795 ? -1.216 19.512 6.366 1.00 89.06 795 CYS A O 1
ATOM 6037 N N . LYS A 1 796 ? -1.041 21.174 7.862 1.00 81.62 796 LYS A N 1
ATOM 6038 C CA . LYS A 1 796 ? -2.486 21.270 8.116 1.00 81.62 796 LYS A CA 1
ATOM 6039 C C . LYS A 1 796 ? -3.249 21.712 6.863 1.00 81.62 796 LYS A C 1
ATOM 6041 O O . LYS A 1 796 ? -2.745 22.502 6.068 1.00 81.62 796 LYS A O 1
ATOM 6046 N N . LYS A 1 797 ? -4.510 21.269 6.743 1.00 62.81 797 LYS A N 1
ATOM 6047 C CA . LYS A 1 797 ? -5.454 21.726 5.706 1.00 62.81 797 LYS A CA 1
ATOM 6048 C C . LYS A 1 797 ? -5.664 23.245 5.812 1.00 62.81 797 LYS A C 1
ATOM 6050 O O . LYS A 1 797 ? -6.466 23.690 6.627 1.00 62.81 797 LYS A O 1
ATOM 6055 N N . GLY A 1 798 ? -4.934 23.999 4.994 1.00 70.94 798 GLY A N 1
ATOM 6056 C CA . GLY A 1 798 ? -4.923 25.465 4.967 1.00 70.94 798 GLY A CA 1
ATOM 6057 C C . GLY A 1 798 ? -3.540 26.056 4.664 1.00 70.94 798 GLY A C 1
ATOM 6058 O O . GLY A 1 798 ? -3.459 27.104 4.028 1.00 70.94 798 GLY A O 1
ATOM 6059 N N . ALA A 1 799 ? -2.454 25.357 5.017 1.00 87.06 799 ALA A N 1
ATOM 6060 C CA . ALA A 1 799 ? -1.114 25.706 4.549 1.00 87.06 799 ALA A CA 1
ATOM 6061 C C . ALA A 1 799 ? -0.960 25.363 3.055 1.00 87.06 799 ALA A C 1
ATOM 6063 O O . ALA A 1 799 ? -1.423 24.313 2.603 1.00 87.06 799 ALA A O 1
ATOM 6064 N N . THR A 1 800 ? -0.294 26.232 2.292 1.00 94.31 800 THR A N 1
ATOM 6065 C CA . THR A 1 800 ? -0.046 26.026 0.855 1.00 94.31 800 THR A CA 1
ATOM 6066 C C . THR A 1 800 ? 1.364 25.490 0.648 1.00 94.31 800 THR A C 1
ATOM 6068 O O . THR A 1 800 ? 2.332 26.169 0.978 1.00 94.31 800 THR A O 1
ATOM 6071 N N . VAL A 1 801 ? 1.493 24.279 0.103 1.00 95.94 801 VAL A N 1
ATOM 6072 C CA . VAL A 1 801 ? 2.791 23.637 -0.160 1.00 95.94 801 VAL A CA 1
ATOM 6073 C C . VAL A 1 801 ? 3.162 23.811 -1.632 1.00 95.94 801 VAL A C 1
ATOM 6075 O O . VAL A 1 801 ? 2.420 23.366 -2.505 1.00 95.94 801 VAL A O 1
ATOM 6078 N N . VAL A 1 802 ? 4.316 24.419 -1.912 1.00 96.69 802 VAL A N 1
ATOM 6079 C CA . VAL A 1 802 ? 4.821 24.670 -3.271 1.00 96.69 802 VAL A CA 1
ATOM 6080 C C . VAL A 1 802 ? 6.190 24.021 -3.429 1.00 96.69 802 VAL A C 1
ATOM 6082 O O . VAL A 1 802 ? 7.131 24.368 -2.718 1.00 96.69 802 VAL A O 1
ATOM 6085 N N . ARG A 1 803 ? 6.310 23.092 -4.380 1.00 96.56 803 ARG A N 1
ATOM 6086 C CA . ARG A 1 803 ? 7.596 22.491 -4.752 1.00 96.56 803 ARG A CA 1
ATOM 6087 C C . ARG A 1 803 ? 8.246 23.313 -5.854 1.00 96.56 803 ARG A C 1
ATOM 6089 O O . ARG A 1 803 ? 7.604 23.622 -6.857 1.00 96.56 803 ARG A O 1
ATOM 6096 N N . LEU A 1 804 ? 9.501 23.667 -5.640 1.00 95.75 804 LEU A N 1
ATOM 6097 C CA . LEU A 1 804 ? 10.336 24.426 -6.558 1.00 95.75 804 LEU A CA 1
ATOM 6098 C C . LEU A 1 804 ? 11.310 23.474 -7.250 1.00 95.75 804 LEU A C 1
ATOM 6100 O O . LEU A 1 804 ? 11.668 22.431 -6.701 1.00 95.75 804 LEU A O 1
ATOM 6104 N N . LYS A 1 805 ? 11.711 23.815 -8.474 1.00 95.12 805 LYS A N 1
ATOM 6105 C CA . LYS A 1 805 ? 12.765 23.100 -9.188 1.00 95.12 805 LYS A CA 1
ATOM 6106 C C . LYS A 1 805 ? 14.059 23.161 -8.390 1.00 95.12 805 LYS A C 1
ATOM 6108 O O . LYS A 1 805 ? 14.316 24.125 -7.671 1.00 95.12 805 LYS A O 1
ATOM 6113 N N . HIS A 1 806 ? 14.857 22.125 -8.585 1.00 95.25 806 HIS A N 1
ATOM 6114 C CA . HIS A 1 806 ? 16.108 21.952 -7.884 1.00 95.25 806 HIS A CA 1
ATOM 6115 C C . HIS A 1 806 ? 17.047 23.151 -8.062 1.00 95.25 806 HIS A C 1
ATOM 6117 O O . HIS A 1 806 ? 17.330 23.533 -9.198 1.00 95.25 806 HIS A O 1
ATOM 6123 N N . ASN A 1 807 ? 17.487 23.736 -6.945 1.00 89.69 807 ASN A N 1
ATOM 6124 C CA . ASN A 1 807 ? 18.417 24.870 -6.869 1.00 89.69 807 ASN A CA 1
ATOM 6125 C C . ASN A 1 807 ? 17.999 26.120 -7.702 1.00 89.69 807 ASN A C 1
ATOM 6127 O O . ASN A 1 807 ? 18.821 26.985 -8.003 1.00 89.69 807 ASN A O 1
ATOM 6131 N N . ASP A 1 808 ? 16.716 26.256 -8.079 1.00 93.25 808 ASP A N 1
ATOM 6132 C CA . ASP A 1 808 ? 16.213 27.307 -8.987 1.00 93.25 808 ASP A CA 1
ATOM 6133 C C . ASP A 1 808 ? 15.802 28.586 -8.224 1.00 93.25 808 ASP A C 1
ATOM 6135 O O . ASP A 1 808 ? 14.622 28.847 -7.947 1.00 93.25 808 ASP A O 1
ATOM 6139 N N . ALA A 1 809 ? 16.799 29.412 -7.889 1.00 91.44 809 ALA A N 1
ATOM 6140 C CA . ALA A 1 809 ? 16.597 30.699 -7.219 1.00 91.44 809 ALA A CA 1
ATOM 6141 C C . ALA A 1 809 ? 15.731 31.686 -8.036 1.00 91.44 809 ALA A C 1
ATOM 6143 O O . ALA A 1 809 ? 14.984 32.478 -7.458 1.00 91.44 809 ALA A O 1
ATOM 6144 N N . GLU A 1 810 ? 15.749 31.617 -9.373 1.00 92.62 810 GLU A N 1
ATOM 6145 C CA . GLU A 1 810 ? 14.878 32.460 -10.200 1.00 92.62 810 GLU A CA 1
ATOM 6146 C C . GLU A 1 810 ? 13.403 32.049 -10.080 1.00 92.62 810 GLU A C 1
ATOM 6148 O O . GLU A 1 810 ? 12.508 32.898 -10.059 1.00 92.62 810 GLU A O 1
ATOM 6153 N N . GLN A 1 811 ? 13.103 30.745 -10.029 1.00 95.31 811 GLN A N 1
ATOM 6154 C CA . GLN A 1 811 ? 11.742 30.270 -9.794 1.00 95.31 811 GLN A CA 1
ATOM 6155 C C . GLN A 1 811 ? 11.286 30.643 -8.387 1.00 95.31 811 GLN A C 1
ATOM 6157 O O . GLN A 1 811 ? 10.135 31.054 -8.232 1.00 95.31 811 GLN A O 1
ATOM 6162 N N . LEU A 1 812 ? 12.173 30.555 -7.393 1.00 96.06 812 LEU A N 1
ATOM 6163 C CA . LEU A 1 812 ? 11.899 31.044 -6.048 1.00 96.06 812 LEU A CA 1
ATOM 6164 C C . LEU A 1 812 ? 11.500 32.529 -6.077 1.00 96.06 812 LEU A C 1
ATOM 6166 O O . LEU A 1 812 ? 10.433 32.861 -5.567 1.00 96.06 812 LEU A O 1
ATOM 6170 N N . GLU A 1 813 ? 12.263 33.411 -6.732 1.00 94.12 813 GLU A N 1
ATOM 6171 C CA . GLU A 1 813 ? 11.904 34.834 -6.854 1.00 94.12 813 GLU A CA 1
ATOM 6172 C C . GLU A 1 813 ? 10.559 35.040 -7.580 1.00 94.12 813 GLU A C 1
ATOM 6174 O O . GLU A 1 813 ? 9.684 35.758 -7.082 1.00 94.12 813 GLU A O 1
ATOM 6179 N N . 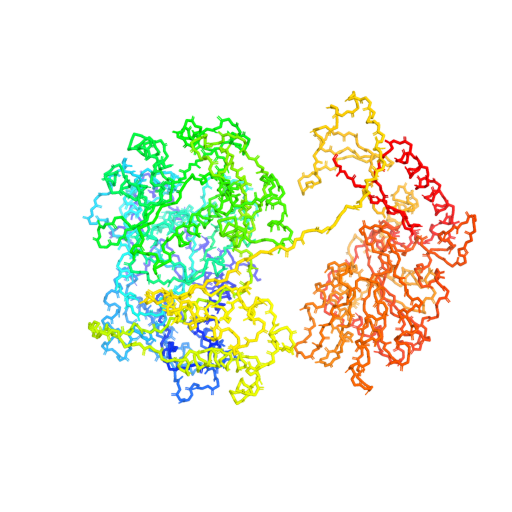ARG A 1 814 ? 10.335 34.345 -8.707 1.00 94.50 814 ARG A N 1
ATOM 6180 C CA . ARG A 1 814 ? 9.057 34.381 -9.445 1.00 94.50 814 ARG A CA 1
ATOM 6181 C C . ARG A 1 814 ? 7.876 33.971 -8.557 1.00 94.50 814 ARG A C 1
ATOM 6183 O O . ARG A 1 814 ? 6.860 34.666 -8.550 1.00 94.50 814 ARG A O 1
ATOM 6190 N N . VAL A 1 815 ? 8.003 32.903 -7.770 1.00 96.12 815 VAL A N 1
ATOM 6191 C CA . VAL A 1 815 ? 6.959 32.441 -6.837 1.00 96.12 815 VAL A CA 1
ATOM 6192 C C . VAL A 1 815 ? 6.776 33.415 -5.669 1.00 96.12 815 VAL A C 1
ATOM 6194 O O . VAL A 1 815 ? 5.648 33.743 -5.318 1.00 96.12 815 VAL A O 1
ATOM 6197 N N . LEU A 1 816 ? 7.850 33.964 -5.099 1.00 95.38 816 LEU A N 1
ATOM 6198 C CA . LEU A 1 816 ? 7.749 34.979 -4.042 1.00 95.38 816 LEU A CA 1
ATOM 6199 C C . LEU A 1 816 ? 7.052 36.262 -4.520 1.00 95.38 816 LEU A C 1
ATOM 6201 O O . LEU A 1 816 ? 6.393 36.925 -3.714 1.00 95.38 816 LEU A O 1
ATOM 6205 N N . SER A 1 817 ? 7.158 36.602 -5.809 1.00 92.56 817 SER A N 1
ATOM 6206 C CA . SER A 1 817 ? 6.461 37.751 -6.399 1.00 92.56 817 SER A CA 1
ATOM 6207 C C . SER A 1 817 ? 4.938 37.571 -6.489 1.00 92.56 817 SER A C 1
ATOM 6209 O O . SER A 1 817 ? 4.208 38.557 -6.392 1.00 92.56 817 SER A O 1
ATOM 6211 N N . SER A 1 818 ? 4.445 36.329 -6.610 1.00 93.62 818 SER A N 1
ATOM 6212 C CA . SER A 1 818 ? 3.006 36.032 -6.671 1.00 93.62 818 SER A CA 1
ATOM 6213 C C . SER A 1 818 ? 2.347 35.921 -5.291 1.00 93.62 818 SER A C 1
ATOM 6215 O O . SER A 1 818 ? 1.127 36.051 -5.176 1.00 93.62 818 SER A O 1
ATOM 6217 N N . ILE A 1 819 ? 3.134 35.723 -4.226 1.00 94.19 819 ILE A N 1
ATOM 6218 C CA . ILE A 1 819 ? 2.629 35.612 -2.852 1.00 94.19 819 ILE A CA 1
ATOM 6219 C C . ILE A 1 819 ? 2.385 37.019 -2.264 1.00 94.19 819 ILE A C 1
ATOM 6221 O O . ILE A 1 819 ? 3.321 37.829 -2.218 1.00 94.19 819 ILE A O 1
ATOM 6225 N N . PRO A 1 820 ? 1.183 37.331 -1.732 1.00 91.06 820 PRO A N 1
ATOM 6226 C CA . PRO A 1 820 ? 0.878 38.631 -1.129 1.00 91.06 820 PRO A CA 1
ATOM 6227 C C . PRO A 1 820 ? 1.884 39.066 -0.054 1.00 91.06 820 PRO A C 1
ATOM 6229 O O . PRO A 1 820 ? 2.432 38.250 0.687 1.00 91.06 820 PRO A O 1
ATOM 6232 N N . GLN A 1 821 ? 2.166 40.366 0.035 1.00 89.25 821 GLN A N 1
ATOM 6233 C CA . GLN A 1 821 ? 3.112 40.889 1.023 1.00 89.25 821 GLN A CA 1
ATOM 6234 C C . GLN A 1 821 ? 2.568 40.709 2.452 1.00 89.25 821 GLN A C 1
ATOM 6236 O O . GLN A 1 821 ? 1.390 40.948 2.709 1.00 89.25 821 GLN A O 1
ATOM 6241 N N . GLY A 1 822 ? 3.430 40.298 3.387 1.00 86.50 822 GLY A N 1
ATOM 6242 C CA . GLY A 1 822 ? 3.048 40.019 4.778 1.00 86.50 822 GLY A CA 1
ATOM 6243 C C . GLY A 1 822 ? 2.491 38.612 5.033 1.00 86.50 822 GLY A C 1
ATOM 6244 O O . GLY A 1 822 ? 2.228 38.278 6.184 1.00 86.50 822 GLY A O 1
ATOM 6245 N N . THR A 1 823 ? 2.339 37.774 4.002 1.00 92.25 823 THR A N 1
ATOM 6246 C CA . THR A 1 823 ? 2.071 36.336 4.165 1.00 92.25 823 THR A CA 1
ATOM 6247 C C . THR A 1 823 ? 3.247 35.640 4.855 1.00 92.25 823 THR A C 1
ATOM 6249 O O . THR A 1 823 ? 4.400 35.904 4.514 1.00 92.25 823 THR A O 1
ATOM 6252 N N . ASP A 1 824 ? 2.959 34.732 5.793 1.00 94.31 824 ASP A N 1
ATOM 6253 C CA . ASP A 1 824 ? 3.986 33.908 6.435 1.00 94.31 824 ASP A CA 1
ATOM 6254 C C . ASP A 1 824 ? 4.512 32.840 5.464 1.00 94.31 824 ASP A C 1
ATOM 6256 O O . ASP A 1 824 ? 3.737 32.108 4.843 1.00 94.31 824 ASP A O 1
ATOM 6260 N N . ILE A 1 825 ? 5.834 32.776 5.322 1.00 97.12 825 ILE A N 1
ATOM 6261 C CA . ILE A 1 825 ? 6.537 31.927 4.358 1.00 97.12 825 ILE A CA 1
ATOM 6262 C C . ILE A 1 825 ? 7.633 31.163 5.101 1.00 97.12 825 ILE A C 1
ATOM 6264 O O . ILE A 1 825 ? 8.447 31.753 5.816 1.00 97.12 825 ILE A O 1
ATOM 6268 N N . THR A 1 826 ? 7.667 29.851 4.892 1.00 97.94 826 THR A N 1
ATOM 6269 C CA . THR A 1 826 ? 8.781 28.973 5.256 1.00 97.94 826 THR A CA 1
ATOM 6270 C C . THR A 1 826 ? 9.357 28.391 3.976 1.00 97.94 826 THR A C 1
ATOM 6272 O O . THR A 1 826 ? 8.611 27.802 3.199 1.00 97.94 826 THR A O 1
ATOM 6275 N N . TYR A 1 827 ? 10.657 28.540 3.758 1.00 98.12 827 TYR A N 1
ATOM 6276 C CA . TYR A 1 827 ? 11.400 27.804 2.739 1.00 98.12 827 TYR A CA 1
ATOM 6277 C C . TYR A 1 827 ? 12.140 26.635 3.393 1.00 98.12 827 TYR A C 1
ATOM 6279 O O . TYR A 1 827 ? 12.653 26.797 4.503 1.00 98.12 827 TYR A O 1
ATOM 6287 N N . VAL A 1 828 ? 12.198 25.480 2.727 1.00 98.31 828 VAL A N 1
ATOM 6288 C CA . VAL A 1 828 ? 12.944 24.305 3.192 1.00 98.31 828 VAL A CA 1
ATOM 6289 C C . VAL A 1 828 ? 13.796 23.715 2.073 1.00 98.31 828 VAL A C 1
ATOM 6291 O O . VAL A 1 828 ? 13.291 23.426 0.989 1.00 98.31 828 VAL A O 1
ATOM 6294 N N . CYS A 1 829 ? 15.072 23.483 2.354 1.00 97.62 829 CYS A N 1
ATOM 6295 C CA . CYS A 1 829 ? 15.966 22.722 1.488 1.00 97.62 829 CYS A CA 1
ATOM 6296 C C . CYS A 1 829 ? 16.922 21.867 2.319 1.00 97.62 829 CYS A C 1
ATOM 6298 O O . CYS A 1 829 ? 17.110 22.111 3.515 1.00 97.62 829 CYS A O 1
ATOM 6300 N N . ASP A 1 830 ? 17.559 20.905 1.664 1.00 97.81 830 ASP A N 1
ATOM 6301 C CA . ASP A 1 830 ? 18.741 20.261 2.220 1.00 97.81 830 ASP A CA 1
ATOM 6302 C C . ASP A 1 830 ? 19.928 21.239 2.095 1.00 97.81 830 ASP A C 1
ATOM 6304 O O . ASP A 1 830 ? 19.949 22.100 1.212 1.00 97.81 830 ASP A O 1
ATOM 6308 N N . GLY A 1 831 ? 20.909 21.149 2.993 1.00 96.69 831 GLY A N 1
ATOM 6309 C CA . GLY A 1 831 ? 22.162 21.907 2.880 1.00 96.69 831 GLY A CA 1
ATOM 6310 C C . GLY A 1 831 ? 23.095 21.323 1.817 1.00 96.69 831 GLY A C 1
ATOM 6311 O O . GLY A 1 831 ? 23.688 22.053 1.020 1.00 96.69 831 GLY A O 1
ATOM 6312 N N . VAL A 1 832 ? 23.156 19.990 1.783 1.00 97.12 832 VAL A N 1
ATOM 6313 C CA . VAL A 1 832 ? 23.882 19.179 0.803 1.00 97.12 832 VAL A CA 1
ATOM 6314 C C . VAL A 1 832 ? 22.966 18.048 0.355 1.00 97.12 832 VAL A C 1
ATOM 6316 O O . VAL A 1 832 ? 22.498 17.264 1.187 1.00 97.12 832 VAL A O 1
ATOM 6319 N N . TYR A 1 833 ? 22.719 17.952 -0.947 1.00 94.88 833 TYR A N 1
ATOM 6320 C CA . TYR A 1 833 ? 21.796 16.981 -1.520 1.00 94.88 833 TYR A CA 1
ATOM 6321 C C . TYR A 1 833 ? 22.439 15.594 -1.622 1.00 94.88 833 TYR A C 1
ATOM 6323 O O . TYR A 1 833 ? 23.555 15.420 -2.115 1.00 94.88 833 TYR A O 1
ATOM 6331 N N . SER A 1 834 ? 21.725 14.574 -1.143 1.00 88.81 834 SER A N 1
ATOM 6332 C CA . SER A 1 834 ? 22.281 13.231 -0.924 1.00 88.81 834 SER A CA 1
ATOM 6333 C C . SER A 1 834 ? 22.617 12.438 -2.195 1.00 88.81 834 SER A C 1
ATOM 6335 O O . SER A 1 834 ? 23.257 11.395 -2.095 1.00 88.81 834 SER A O 1
ATOM 6337 N N . THR A 1 835 ? 22.148 12.876 -3.366 1.00 84.12 835 THR A N 1
ATOM 6338 C CA . THR A 1 835 ? 22.245 12.124 -4.632 1.00 84.12 835 THR A CA 1
ATOM 6339 C C . THR A 1 835 ? 23.625 12.231 -5.290 1.00 84.12 835 THR A C 1
ATOM 6341 O O . THR A 1 835 ? 24.114 11.258 -5.857 1.00 84.12 835 THR A O 1
ATOM 6344 N N . ASP A 1 836 ? 24.249 13.405 -5.227 1.00 83.38 836 ASP A N 1
ATOM 6345 C CA . ASP A 1 836 ? 25.492 13.757 -5.933 1.00 83.38 836 ASP A CA 1
ATOM 6346 C C . ASP A 1 836 ? 26.417 14.690 -5.128 1.00 83.38 836 ASP A C 1
ATOM 6348 O O . ASP A 1 836 ? 27.520 15.011 -5.578 1.00 83.38 836 ASP A O 1
ATOM 6352 N N . GLY A 1 837 ? 25.997 15.098 -3.925 1.00 91.25 837 GLY A N 1
ATOM 6353 C CA . GLY A 1 837 ? 26.749 16.010 -3.074 1.00 91.25 837 GLY A CA 1
ATOM 6354 C C . GLY A 1 837 ? 26.663 17.478 -3.492 1.00 91.25 837 GLY A C 1
ATOM 6355 O O . GLY A 1 837 ? 27.490 18.264 -3.029 1.00 91.25 837 GLY A O 1
ATOM 6356 N N . GLU A 1 838 ? 25.717 17.874 -4.354 1.00 95.31 838 GLU A N 1
ATOM 6357 C CA . GLU A 1 838 ? 25.516 19.290 -4.673 1.00 95.31 838 GLU A CA 1
ATOM 6358 C C . GLU A 1 838 ? 25.132 20.097 -3.416 1.00 95.31 838 GLU A C 1
ATOM 6360 O O . GLU A 1 838 ? 24.376 19.641 -2.555 1.00 95.31 838 GLU A O 1
ATOM 6365 N N . LEU A 1 839 ? 25.669 21.315 -3.302 1.00 96.75 839 LEU A N 1
ATOM 6366 C CA . LEU A 1 839 ? 25.316 22.269 -2.249 1.00 96.75 839 LEU A CA 1
ATOM 6367 C C . LEU A 1 839 ? 24.120 23.114 -2.701 1.00 96.75 839 LEU A C 1
ATOM 6369 O O . LEU A 1 839 ? 24.094 23.596 -3.835 1.00 96.75 839 LEU A O 1
ATOM 6373 N N . ALA A 1 840 ? 23.174 23.387 -1.804 1.00 95.62 840 ALA A N 1
ATOM 6374 C CA . ALA A 1 840 ? 22.183 24.429 -2.071 1.00 95.62 840 ALA A CA 1
ATOM 6375 C C . ALA A 1 840 ? 22.875 25.796 -2.238 1.00 95.62 840 ALA A C 1
ATOM 6377 O O . ALA A 1 840 ? 23.755 26.138 -1.442 1.00 95.62 840 ALA A O 1
ATOM 6378 N N . ASP A 1 841 ? 22.447 26.610 -3.214 1.00 95.50 841 ASP A N 1
ATOM 6379 C CA . ASP A 1 841 ? 22.861 28.018 -3.344 1.00 95.50 841 ASP A CA 1
ATOM 6380 C C . ASP A 1 841 ? 22.167 28.863 -2.264 1.00 95.50 841 ASP A C 1
ATOM 6382 O O . ASP A 1 841 ? 21.279 29.693 -2.495 1.00 95.50 841 ASP A O 1
ATOM 6386 N N . LEU A 1 842 ? 22.554 28.589 -1.019 1.00 96.81 842 LEU A N 1
ATOM 6387 C CA . LEU A 1 842 ? 22.015 29.230 0.161 1.00 96.81 842 LEU A CA 1
ATOM 6388 C C . LEU A 1 842 ? 22.228 30.757 0.144 1.00 96.81 842 LEU A C 1
ATOM 6390 O O . LEU A 1 842 ? 21.306 31.455 0.571 1.00 96.81 842 LEU A O 1
ATOM 6394 N N . PRO A 1 843 ? 23.342 31.318 -0.383 1.00 97.31 843 PRO A N 1
ATOM 6395 C CA . PRO A 1 843 ? 23.473 32.757 -0.611 1.00 97.31 843 PRO A CA 1
ATOM 6396 C C . PRO A 1 843 ? 22.373 33.346 -1.509 1.00 97.31 843 PRO A C 1
ATOM 6398 O O . PRO A 1 843 ? 21.751 34.338 -1.111 1.00 97.31 843 PRO A O 1
ATOM 6401 N N . ALA A 1 844 ? 22.084 32.748 -2.672 1.00 96.56 844 ALA A N 1
ATOM 6402 C CA . ALA A 1 844 ? 21.030 33.236 -3.568 1.00 96.56 844 ALA A CA 1
ATOM 6403 C C . ALA A 1 844 ? 19.627 33.060 -2.962 1.00 96.56 844 ALA A C 1
ATOM 6405 O O . ALA A 1 844 ? 18.818 33.994 -2.978 1.00 96.56 844 ALA A O 1
ATOM 6406 N N . ILE A 1 845 ? 19.357 31.904 -2.348 1.00 96.94 845 ILE A N 1
ATOM 6407 C CA . ILE A 1 845 ? 18.103 31.605 -1.637 1.00 96.94 845 ILE A CA 1
ATOM 6408 C C . ILE A 1 845 ? 17.852 32.637 -0.525 1.00 96.94 845 ILE A C 1
ATOM 6410 O O . ILE A 1 845 ? 16.764 33.214 -0.428 1.00 96.94 845 ILE A O 1
ATOM 6414 N N . CYS A 1 846 ? 18.875 32.939 0.280 1.00 97.00 846 CYS A N 1
ATOM 6415 C CA . CYS A 1 846 ? 18.807 33.943 1.339 1.00 97.00 846 CYS A CA 1
ATOM 6416 C C . CYS A 1 846 ? 18.560 35.353 0.787 1.00 97.00 846 CYS A C 1
ATOM 6418 O O . CYS A 1 846 ? 17.730 36.081 1.336 1.00 97.00 846 CYS A O 1
ATOM 6420 N N . ALA A 1 847 ? 19.222 35.738 -0.309 1.00 96.06 847 ALA A N 1
ATOM 6421 C CA . ALA A 1 847 ? 19.005 37.030 -0.958 1.00 96.06 847 ALA A CA 1
ATOM 6422 C C . ALA A 1 847 ? 17.556 37.199 -1.457 1.00 96.06 847 ALA A C 1
ATOM 6424 O O . ALA A 1 847 ? 16.972 38.268 -1.274 1.00 96.06 847 ALA A O 1
ATOM 6425 N N . CYS A 1 848 ? 16.947 36.138 -2.001 1.00 95.12 848 CYS A N 1
ATOM 6426 C CA . CYS A 1 848 ? 15.548 36.140 -2.446 1.00 95.12 848 CYS A CA 1
ATOM 6427 C C . CYS A 1 848 ? 14.547 36.236 -1.277 1.00 95.12 848 CYS A C 1
ATOM 6429 O O . CYS A 1 848 ? 13.527 36.924 -1.365 1.00 95.12 848 CYS A O 1
ATOM 6431 N N . LEU A 1 849 ? 14.824 35.548 -0.165 1.00 96.44 849 LEU A N 1
ATOM 6432 C CA . LEU A 1 849 ? 13.886 35.392 0.956 1.00 96.44 849 LEU A CA 1
ATOM 6433 C C . LEU A 1 849 ? 13.976 36.501 2.017 1.00 96.44 849 LEU A C 1
ATOM 6435 O O . LEU A 1 849 ? 12.961 36.831 2.642 1.00 96.44 849 LEU A O 1
ATOM 6439 N N . ARG A 1 850 ? 15.148 37.124 2.203 1.00 94.75 850 ARG A N 1
ATOM 6440 C CA . ARG A 1 850 ? 15.372 38.189 3.201 1.00 94.75 850 ARG A CA 1
ATOM 6441 C C . ARG A 1 850 ? 14.401 39.379 3.057 1.00 94.75 850 ARG A C 1
ATOM 6443 O O . ARG A 1 850 ? 13.810 39.749 4.073 1.00 94.75 850 ARG A O 1
ATOM 6450 N N . PRO A 1 851 ? 14.113 39.931 1.853 1.00 93.81 851 PRO A N 1
ATOM 6451 C CA . PRO A 1 851 ? 13.141 41.022 1.677 1.00 93.81 851 PRO A CA 1
ATOM 6452 C C . PRO A 1 851 ? 11.701 40.643 2.048 1.00 93.81 851 PRO A C 1
ATOM 6454 O O . PRO A 1 851 ? 10.881 41.511 2.348 1.00 93.81 851 PRO A O 1
ATOM 6457 N N . ARG A 1 852 ? 11.382 39.344 2.025 1.00 93.88 852 ARG A N 1
ATOM 6458 C CA . ARG A 1 852 ? 10.069 38.793 2.381 1.00 93.88 852 ARG A CA 1
ATOM 6459 C C . ARG A 1 852 ? 9.942 38.483 3.875 1.00 93.88 852 ARG A C 1
ATOM 6461 O O . ARG A 1 852 ? 8.836 38.202 4.327 1.00 93.88 852 ARG A O 1
ATOM 6468 N N . GLY A 1 853 ? 11.042 38.537 4.633 1.00 93.75 853 GLY A N 1
ATOM 6469 C CA . GLY A 1 853 ? 11.078 38.204 6.060 1.00 93.75 853 GLY A CA 1
ATOM 6470 C C . GLY A 1 853 ? 10.783 36.732 6.367 1.00 93.75 853 GLY A C 1
ATOM 6471 O O . GLY A 1 853 ? 10.414 36.427 7.502 1.00 93.75 853 GLY A O 1
ATOM 6472 N N . ALA A 1 854 ? 10.912 35.859 5.363 1.00 96.38 854 ALA A N 1
ATOM 6473 C CA . ALA A 1 854 ? 10.586 34.440 5.436 1.00 96.38 854 ALA A CA 1
ATOM 6474 C C . ALA A 1 854 ? 11.523 33.670 6.379 1.00 96.38 854 ALA A C 1
ATOM 6476 O O . ALA A 1 854 ? 12.656 34.086 6.622 1.00 96.38 854 ALA A O 1
ATOM 6477 N N . LYS A 1 855 ? 11.044 32.529 6.880 1.00 97.56 855 LYS A N 1
ATOM 6478 C CA . LYS A 1 855 ? 11.825 31.549 7.648 1.00 97.56 855 LYS A CA 1
ATOM 6479 C C . LYS A 1 855 ? 12.533 30.601 6.676 1.00 97.56 855 LYS A C 1
ATOM 6481 O O . LYS A 1 855 ? 11.910 30.184 5.702 1.00 97.56 855 LYS A O 1
ATOM 6486 N N . ILE A 1 856 ? 13.780 30.223 6.946 1.00 98.31 856 ILE A N 1
ATOM 6487 C CA . ILE A 1 856 ? 14.544 29.288 6.100 1.00 98.31 856 ILE A CA 1
ATOM 6488 C C . ILE A 1 856 ? 14.955 28.097 6.964 1.00 98.31 856 ILE A C 1
ATOM 6490 O O . ILE A 1 856 ? 15.784 28.274 7.847 1.00 98.31 856 ILE A O 1
ATOM 6494 N N . LEU A 1 857 ? 14.386 26.907 6.755 1.00 98.50 857 LEU A N 1
ATOM 6495 C CA . LEU A 1 857 ? 14.878 25.683 7.397 1.00 98.50 857 LEU A CA 1
ATOM 6496 C C . LEU A 1 857 ? 15.854 24.976 6.458 1.00 98.50 857 LEU A C 1
ATOM 6498 O O . LEU A 1 857 ? 15.486 24.621 5.342 1.00 98.50 857 LEU A O 1
ATOM 6502 N N . VAL A 1 858 ? 17.082 24.775 6.925 1.00 98.44 858 VAL A N 1
ATOM 6503 C CA . VAL A 1 858 ? 18.131 24.068 6.183 1.00 98.44 858 VAL A CA 1
ATOM 6504 C C . VAL A 1 858 ? 18.385 22.737 6.877 1.00 98.44 858 VAL A C 1
ATOM 6506 O O . VAL A 1 858 ? 18.841 22.725 8.022 1.00 98.44 858 VAL A O 1
ATOM 6509 N N . ASP A 1 859 ? 18.069 21.629 6.206 1.00 98.19 859 ASP A N 1
ATOM 6510 C CA . ASP A 1 859 ? 18.442 20.283 6.649 1.00 98.19 859 ASP A CA 1
ATOM 6511 C C . ASP A 1 859 ? 19.861 19.970 6.171 1.00 98.19 859 ASP A C 1
ATOM 6513 O O . ASP A 1 859 ? 20.088 19.433 5.088 1.00 98.19 859 ASP A O 1
ATOM 6517 N N . ASP A 1 860 ? 20.847 20.332 6.986 1.00 97.50 860 ASP A N 1
ATOM 6518 C CA . ASP A 1 860 ? 22.252 20.089 6.688 1.00 97.50 860 ASP A CA 1
ATOM 6519 C C . ASP A 1 860 ? 22.750 18.755 7.263 1.00 97.50 860 ASP A C 1
ATOM 6521 O O . ASP A 1 860 ? 23.850 18.644 7.807 1.00 97.50 860 ASP A O 1
ATOM 6525 N N . SER A 1 861 ? 21.930 17.705 7.170 1.00 96.31 861 SER A N 1
ATOM 6526 C CA . SER A 1 861 ? 22.284 16.374 7.673 1.00 96.31 861 SER A CA 1
ATOM 6527 C C . SER A 1 861 ? 23.598 15.825 7.106 1.00 96.31 861 SER A C 1
ATOM 6529 O O . SER A 1 861 ? 24.282 15.076 7.800 1.00 96.31 861 SER A O 1
ATOM 6531 N N . HIS A 1 862 ? 23.945 16.158 5.859 1.00 97.06 862 HIS A N 1
ATOM 6532 C CA . HIS A 1 862 ? 25.206 15.749 5.233 1.00 97.06 862 HIS A CA 1
ATOM 6533 C C . HIS A 1 862 ? 26.354 16.738 5.499 1.00 97.06 862 HIS A C 1
ATOM 6535 O O . HIS A 1 862 ? 27.452 16.285 5.817 1.00 97.06 862 HIS A O 1
ATOM 6541 N N . GLY A 1 863 ? 26.131 18.057 5.422 1.00 97.06 863 GLY A N 1
ATOM 6542 C CA . GLY A 1 863 ? 27.190 19.048 5.640 1.00 97.06 863 GLY A CA 1
ATOM 6543 C C . GLY A 1 863 ? 27.617 19.201 7.101 1.00 97.06 863 GLY A C 1
ATOM 6544 O O . GLY A 1 863 ? 28.778 19.524 7.357 1.00 97.06 863 GLY A O 1
ATOM 6545 N N . CYS A 1 864 ? 26.749 18.902 8.072 1.00 97.62 864 CYS A N 1
ATOM 6546 C CA . CYS A 1 864 ? 27.072 19.005 9.494 1.00 97.62 864 CYS A CA 1
ATOM 6547 C C . CYS A 1 864 ? 28.241 18.078 9.888 1.00 97.62 864 CYS A C 1
ATOM 6549 O O . CYS A 1 864 ? 28.168 16.857 9.752 1.00 97.62 864 CYS A O 1
ATOM 6551 N N . GLY A 1 865 ? 29.329 18.662 10.396 1.00 96.88 865 GLY A N 1
ATOM 6552 C CA . GLY A 1 865 ? 30.593 17.979 10.693 1.00 96.88 865 GLY A CA 1
ATOM 6553 C C . GLY A 1 865 ? 31.567 17.893 9.510 1.00 96.88 865 GLY A C 1
ATOM 6554 O O . GLY A 1 865 ? 32.758 17.674 9.728 1.00 96.88 865 GLY A O 1
ATOM 6555 N N . VAL A 1 866 ? 31.114 18.107 8.273 1.00 97.94 866 VAL A N 1
ATOM 6556 C CA . VAL A 1 866 ? 31.936 17.984 7.054 1.00 97.94 866 VAL A CA 1
ATOM 6557 C C . VAL A 1 866 ? 32.312 19.349 6.485 1.00 97.94 866 VAL A C 1
ATOM 6559 O O . VAL A 1 866 ? 33.490 19.598 6.247 1.00 97.94 866 VAL A O 1
ATOM 6562 N N . LEU A 1 867 ? 31.332 20.232 6.301 1.00 98.25 867 LEU A N 1
ATOM 6563 C CA . LEU A 1 867 ? 31.524 21.603 5.833 1.00 98.25 867 LEU A CA 1
ATOM 6564 C C . LEU A 1 867 ? 31.784 22.538 7.013 1.00 98.25 867 LEU A C 1
ATOM 6566 O O . LEU A 1 867 ? 31.233 22.341 8.095 1.00 98.25 867 LEU A O 1
ATOM 6570 N N . GLY A 1 868 ? 32.592 23.575 6.824 1.00 96.50 868 GLY A N 1
ATOM 6571 C CA . GLY A 1 868 ? 32.873 24.549 7.873 1.00 96.50 868 GLY A CA 1
ATOM 6572 C C . GLY A 1 868 ? 33.389 25.884 7.355 1.00 96.50 868 GLY A C 1
ATOM 6573 O O . GLY A 1 868 ? 33.598 26.073 6.159 1.00 96.50 868 GLY A O 1
ATOM 6574 N N . ARG A 1 869 ? 33.587 26.827 8.277 1.00 96.69 869 ARG A N 1
ATOM 6575 C CA . ARG A 1 869 ? 34.009 28.201 7.974 1.00 96.69 869 ARG A CA 1
ATOM 6576 C C . ARG A 1 869 ? 35.344 28.292 7.233 1.00 96.69 869 ARG A C 1
ATOM 6578 O O . ARG A 1 869 ? 36.240 27.472 7.433 1.00 96.69 869 ARG A O 1
ATOM 6585 N N . ASN A 1 870 ? 35.509 29.392 6.500 1.00 96.00 870 ASN A N 1
ATOM 6586 C CA . ASN A 1 870 ? 36.746 29.787 5.819 1.00 96.00 870 ASN A CA 1
ATOM 6587 C C . ASN A 1 870 ? 37.344 28.689 4.907 1.00 96.00 870 ASN A C 1
ATOM 6589 O O . ASN A 1 870 ? 38.514 28.348 5.089 1.00 96.00 870 ASN A O 1
ATOM 6593 N N . PRO A 1 871 ? 36.586 28.119 3.950 1.00 96.19 871 PRO A N 1
ATOM 6594 C CA . PRO A 1 871 ? 37.163 27.218 2.956 1.00 96.19 871 PRO A CA 1
ATOM 6595 C C . PRO A 1 871 ? 38.255 27.926 2.141 1.00 96.19 871 PRO A C 1
ATOM 6597 O O . PRO A 1 871 ? 38.098 29.077 1.726 1.00 96.19 871 PRO A O 1
ATOM 6600 N N . ASP A 1 872 ? 39.368 27.232 1.915 1.00 95.06 872 ASP A N 1
ATOM 6601 C CA . ASP A 1 872 ? 40.528 27.736 1.173 1.00 95.06 872 ASP A CA 1
ATOM 6602 C C . ASP A 1 872 ? 41.083 26.668 0.206 1.00 95.06 872 ASP A C 1
ATOM 6604 O O . ASP A 1 872 ? 40.482 25.613 0.010 1.00 95.06 872 ASP A O 1
ATOM 6608 N N . SER A 1 873 ? 42.210 26.941 -0.459 1.00 91.69 873 SER A N 1
ATOM 6609 C CA . SER A 1 873 ? 42.805 26.010 -1.431 1.00 91.69 873 SER A CA 1
ATOM 6610 C C . SER A 1 873 ? 43.476 24.774 -0.817 1.00 91.69 873 SER A C 1
ATOM 6612 O O . SER A 1 873 ? 43.705 23.808 -1.540 1.00 91.69 873 SER A O 1
ATOM 6614 N N . GLU A 1 874 ? 43.837 24.802 0.468 1.00 89.56 874 GLU A N 1
ATOM 6615 C CA . GLU A 1 874 ? 44.428 23.665 1.190 1.00 89.56 874 GLU A CA 1
ATOM 6616 C C . GLU A 1 874 ? 43.368 22.828 1.918 1.00 89.56 874 GLU A C 1
ATOM 6618 O O . GLU A 1 874 ? 43.510 21.607 2.005 1.00 89.56 874 GLU A O 1
ATOM 6623 N N . GLN A 1 875 ? 42.296 23.465 2.400 1.00 93.81 875 GLN A N 1
ATOM 6624 C CA . GLN A 1 875 ? 41.132 22.807 2.991 1.00 93.81 875 GLN A CA 1
ATOM 6625 C C . GLN A 1 875 ? 39.806 23.329 2.383 1.00 93.81 875 GLN A C 1
ATOM 6627 O O . GLN A 1 875 ? 39.056 24.049 3.046 1.00 93.81 875 GLN A O 1
ATOM 6632 N N . PRO A 1 876 ? 39.468 22.929 1.136 1.00 95.50 876 PRO A N 1
ATOM 6633 C CA . PRO A 1 876 ? 38.221 23.284 0.449 1.00 95.50 876 PRO A CA 1
ATOM 6634 C C . PRO A 1 876 ? 36.911 23.009 1.191 1.00 95.50 876 PRO A C 1
ATOM 6636 O O . PRO A 1 876 ? 35.930 23.676 0.904 1.00 95.50 876 PRO A O 1
ATOM 6639 N N . LEU A 1 877 ? 36.871 22.062 2.137 1.00 96.50 877 LEU A N 1
ATOM 6640 C CA . LEU A 1 877 ? 35.688 21.802 2.976 1.00 96.50 877 LEU A CA 1
ATOM 6641 C C . LEU A 1 877 ? 35.539 22.808 4.140 1.00 96.50 877 LEU A C 1
ATOM 6643 O O . LEU A 1 877 ? 34.506 22.839 4.805 1.00 96.50 877 LEU A O 1
ATOM 6647 N N . GLY A 1 878 ? 36.562 23.629 4.395 1.00 96.88 878 GLY A N 1
ATOM 6648 C CA . GLY A 1 878 ? 36.634 24.556 5.522 1.00 96.88 878 GLY A CA 1
ATOM 6649 C C . GLY A 1 878 ? 36.909 23.887 6.871 1.00 96.88 878 GLY A C 1
ATOM 6650 O O . GLY A 1 878 ? 37.173 22.685 6.968 1.00 96.88 878 GLY A O 1
ATOM 6651 N N . TYR A 1 879 ? 36.897 24.696 7.931 1.00 97.31 879 TYR A N 1
ATOM 6652 C CA . TYR A 1 879 ? 37.389 24.332 9.264 1.00 97.31 879 TYR A CA 1
ATOM 6653 C C . TYR A 1 879 ? 36.263 24.233 10.305 1.00 97.31 879 TYR A C 1
ATOM 6655 O O . TYR A 1 879 ? 35.219 24.873 10.192 1.00 97.31 879 TYR A O 1
ATOM 6663 N N . GLY A 1 880 ? 36.474 23.447 11.360 1.00 96.19 880 GLY A N 1
ATOM 6664 C CA . GLY A 1 880 ? 35.544 23.265 12.485 1.00 96.19 880 GLY A CA 1
ATOM 6665 C C . GLY A 1 880 ? 34.373 22.304 12.229 1.00 96.19 880 GLY A C 1
ATOM 6666 O O . GLY A 1 880 ? 34.039 21.517 13.116 1.00 96.19 880 GLY A O 1
ATOM 6667 N N . GLY A 1 881 ? 33.802 22.291 11.020 1.00 97.12 881 GLY A N 1
ATOM 6668 C CA . GLY A 1 881 ? 32.690 21.398 10.662 1.00 97.12 881 GLY A CA 1
ATOM 6669 C C . GLY A 1 881 ? 31.292 21.941 11.002 1.00 97.12 881 GLY A C 1
ATOM 6670 O O . GLY A 1 881 ? 30.373 21.152 11.220 1.00 97.12 881 GLY A O 1
ATOM 6671 N N . GLY A 1 882 ? 31.123 23.265 11.098 1.00 96.44 882 GLY A N 1
ATOM 6672 C CA . GLY A 1 882 ? 29.869 23.912 11.513 1.00 96.44 882 GLY A CA 1
ATOM 6673 C C . GLY A 1 882 ? 28.692 23.842 10.533 1.00 96.44 882 GLY A C 1
ATOM 6674 O O . GLY A 1 882 ? 27.612 24.324 10.867 1.00 96.44 882 GLY A O 1
ATOM 6675 N N . GLY A 1 883 ? 28.874 23.229 9.363 1.00 97.88 883 GLY A N 1
ATOM 6676 C CA . GLY A 1 883 ? 27.852 23.045 8.336 1.00 97.88 883 GLY A CA 1
ATOM 6677 C C . GLY A 1 883 ? 27.856 24.107 7.236 1.00 97.88 883 GLY A C 1
ATOM 6678 O O . GLY A 1 883 ? 28.656 25.047 7.222 1.00 97.88 883 GLY A O 1
ATOM 6679 N N . VAL A 1 884 ? 26.921 23.955 6.300 1.00 98.00 884 VAL A N 1
ATOM 6680 C CA . VAL A 1 884 ? 26.774 24.751 5.072 1.00 98.00 884 VAL A CA 1
ATOM 6681 C C . VAL A 1 884 ? 26.583 26.255 5.333 1.00 98.00 884 VAL A C 1
ATOM 6683 O O . VAL A 1 884 ? 26.999 27.091 4.532 1.00 98.00 884 VAL A O 1
ATOM 6686 N N . VAL A 1 885 ? 26.000 26.628 6.478 1.00 97.88 885 VAL A N 1
ATOM 6687 C CA . VAL A 1 885 ? 25.775 28.037 6.844 1.00 97.88 885 VAL A CA 1
ATOM 6688 C C . VAL A 1 885 ? 27.088 28.724 7.234 1.00 97.88 885 VAL A C 1
ATOM 6690 O O . VAL A 1 885 ? 27.364 29.823 6.749 1.00 97.88 885 VAL A O 1
ATOM 6693 N N . GLU A 1 886 ? 27.934 28.061 8.039 1.00 96.62 886 GLU A N 1
ATOM 6694 C CA . GLU A 1 886 ? 29.295 28.545 8.324 1.00 96.62 886 GLU A CA 1
ATOM 6695 C C . GLU A 1 886 ? 30.165 28.547 7.060 1.00 96.62 886 GLU A C 1
ATOM 6697 O O . GLU A 1 886 ? 30.947 29.476 6.861 1.00 96.62 886 GLU A O 1
ATOM 6702 N N . TYR A 1 887 ? 30.013 27.537 6.199 1.00 98.25 887 TYR A N 1
ATOM 6703 C CA . TYR A 1 887 ? 30.758 27.401 4.945 1.00 98.25 887 TYR A CA 1
ATOM 6704 C C . TYR A 1 887 ? 30.568 28.596 4.004 1.00 98.25 887 TYR A C 1
ATOM 6706 O O . TYR A 1 887 ? 31.546 29.164 3.517 1.00 98.25 887 TYR A O 1
ATOM 6714 N N . PHE A 1 888 ? 29.322 29.039 3.813 1.00 98.06 888 PHE A N 1
ATOM 6715 C CA . PHE A 1 888 ? 29.015 30.250 3.046 1.00 98.06 888 PHE A CA 1
ATOM 6716 C C . PHE A 1 888 ? 29.197 31.561 3.838 1.00 98.06 888 PHE A C 1
ATOM 6718 O O . PHE A 1 888 ? 29.000 32.639 3.277 1.00 98.06 888 PHE A O 1
ATOM 6725 N N . GLY A 1 889 ? 29.560 31.500 5.125 1.00 96.69 889 GLY A N 1
ATOM 6726 C CA . GLY A 1 889 ? 29.734 32.678 5.981 1.00 96.69 889 GLY A CA 1
ATOM 6727 C C . GLY A 1 889 ? 28.446 33.481 6.202 1.00 96.69 889 GLY A C 1
ATOM 6728 O O . GLY A 1 889 ? 28.500 34.705 6.327 1.00 96.69 889 GLY A O 1
ATOM 6729 N N . LEU A 1 890 ? 27.286 32.816 6.201 1.00 97.44 890 LEU A N 1
ATOM 6730 C CA . LEU A 1 890 ? 25.976 33.462 6.302 1.00 97.44 890 LEU A CA 1
ATOM 6731 C C . LEU A 1 890 ? 25.563 33.687 7.761 1.00 97.44 890 LEU A C 1
ATOM 6733 O O . LEU A 1 890 ? 25.702 32.810 8.609 1.00 97.44 890 LEU A O 1
ATOM 6737 N N . ASP A 1 891 ? 24.984 34.854 8.047 1.00 97.19 891 ASP A N 1
ATOM 6738 C CA . ASP A 1 891 ? 24.445 35.155 9.373 1.00 97.19 891 ASP A CA 1
ATOM 6739 C C . ASP A 1 891 ? 23.053 34.526 9.575 1.00 97.19 891 ASP A C 1
ATOM 6741 O O . ASP A 1 891 ? 22.127 34.735 8.782 1.00 97.19 891 ASP A O 1
ATOM 6745 N N . TYR A 1 892 ? 22.893 33.765 10.661 1.00 97.38 892 TYR A N 1
ATOM 6746 C CA . TYR A 1 892 ? 21.638 33.090 10.999 1.00 97.38 892 TYR A CA 1
ATOM 6747 C C . TYR A 1 892 ? 20.483 34.063 11.298 1.00 97.38 892 TYR A C 1
ATOM 6749 O O . TYR A 1 892 ? 19.338 33.786 10.929 1.00 97.38 892 TYR A O 1
ATOM 6757 N N . ALA A 1 893 ? 20.758 35.187 11.970 1.00 96.62 893 ALA A N 1
ATOM 6758 C CA . ALA A 1 893 ? 19.744 36.144 12.407 1.00 96.62 893 ALA A CA 1
ATOM 6759 C C . ALA A 1 893 ? 19.228 36.987 11.237 1.00 96.62 893 ALA A C 1
ATOM 6761 O O . ALA A 1 893 ? 18.013 37.100 11.053 1.00 96.62 893 ALA A O 1
ATOM 6762 N N . GLU A 1 894 ? 20.136 37.529 10.421 1.00 96.50 894 GLU A N 1
ATOM 6763 C CA . GLU A 1 894 ? 19.818 38.367 9.261 1.00 96.50 894 GLU A CA 1
ATOM 6764 C C . GLU A 1 894 ? 18.928 37.619 8.254 1.00 96.50 894 GLU A C 1
ATOM 6766 O O . GLU A 1 894 ? 18.000 38.191 7.677 1.00 96.50 894 GLU A O 1
ATOM 6771 N N . ASN A 1 895 ? 19.181 36.320 8.079 1.00 96.62 895 ASN A N 1
ATOM 6772 C CA . ASN A 1 895 ? 18.510 35.479 7.089 1.00 96.62 895 ASN A CA 1
ATOM 6773 C C . ASN A 1 895 ? 17.340 34.654 7.657 1.00 96.62 895 ASN A C 1
ATOM 6775 O O . ASN A 1 895 ? 16.657 33.974 6.898 1.00 96.62 895 ASN A O 1
ATOM 6779 N N . ASN A 1 896 ? 17.059 34.739 8.965 1.00 97.38 896 ASN A N 1
ATOM 6780 C CA . ASN A 1 896 ? 16.062 33.915 9.668 1.00 97.38 896 ASN A CA 1
ATOM 6781 C C . ASN A 1 896 ? 16.281 32.396 9.479 1.00 97.38 896 ASN A C 1
ATOM 6783 O O . ASN A 1 896 ? 15.317 31.643 9.292 1.00 97.38 896 ASN A O 1
ATOM 6787 N N . ILE A 1 897 ? 17.541 31.954 9.503 1.00 98.44 897 ILE A N 1
ATOM 6788 C CA . ILE A 1 897 ? 17.898 30.552 9.275 1.00 98.44 897 ILE A CA 1
ATOM 6789 C C . ILE A 1 897 ? 17.623 29.723 10.535 1.00 98.44 897 ILE A C 1
ATOM 6791 O O . ILE A 1 897 ? 18.036 30.053 11.650 1.00 98.44 897 ILE A O 1
ATOM 6795 N N . ILE A 1 898 ? 16.935 28.610 10.314 1.00 98.62 898 ILE A N 1
ATOM 6796 C CA . ILE A 1 898 ? 16.678 27.518 11.238 1.00 98.62 898 ILE A CA 1
ATOM 6797 C C . ILE A 1 898 ? 17.532 26.349 10.747 1.00 98.62 898 ILE A C 1
ATOM 6799 O O . ILE A 1 898 ? 17.291 25.789 9.681 1.00 98.62 898 ILE A O 1
ATOM 6803 N N . TYR A 1 899 ? 18.553 26.002 11.513 1.00 98.62 899 TYR A N 1
ATOM 6804 C CA . TYR A 1 899 ? 19.475 24.926 11.190 1.00 98.62 899 TYR A CA 1
ATOM 6805 C C . TYR A 1 899 ? 18.949 23.605 11.741 1.00 98.62 899 TYR A C 1
ATOM 6807 O O . TYR A 1 899 ? 18.684 23.511 12.944 1.00 98.62 899 TYR A O 1
ATOM 6815 N N . ALA A 1 900 ? 18.834 22.590 10.889 1.00 98.50 900 ALA A N 1
ATOM 6816 C CA . ALA A 1 900 ? 18.641 21.204 11.284 1.00 98.50 900 ALA A CA 1
ATOM 6817 C C . ALA A 1 900 ? 19.898 20.396 10.921 1.00 98.50 900 ALA A C 1
ATOM 6819 O O . ALA A 1 900 ? 20.363 20.440 9.788 1.00 98.50 900 ALA A O 1
ATOM 6820 N N . GLY A 1 901 ? 20.460 19.670 11.889 1.00 96.88 901 GLY A N 1
ATOM 6821 C CA . GLY A 1 901 ? 21.636 18.816 11.697 1.00 96.88 901 GLY A CA 1
ATOM 6822 C C . GLY A 1 901 ? 21.404 17.392 12.199 1.00 96.88 901 GLY A C 1
ATOM 6823 O O . GLY A 1 901 ? 20.544 17.157 13.052 1.00 96.88 901 GLY A O 1
ATOM 6824 N N . GLN A 1 902 ? 22.189 16.435 11.700 1.00 94.88 902 GLN A N 1
ATOM 6825 C CA . GLN A 1 902 ? 22.089 15.013 12.048 1.00 94.88 902 GLN A CA 1
ATOM 6826 C C . GLN A 1 902 ? 23.408 14.486 12.623 1.00 94.88 902 GLN A C 1
ATOM 6828 O O . GLN A 1 902 ? 24.483 14.727 12.085 1.00 94.88 902 GLN A O 1
ATOM 6833 N N . LEU A 1 903 ? 23.322 13.719 13.712 1.00 96.75 903 LEU A N 1
ATOM 6834 C CA . LEU A 1 903 ? 24.488 13.146 14.392 1.00 96.75 903 LEU A CA 1
ATOM 6835 C C . LEU A 1 903 ? 24.852 11.745 13.874 1.00 96.75 903 LEU A C 1
ATOM 6837 O O . LEU A 1 903 ? 25.976 11.290 14.057 1.00 96.75 903 LEU A O 1
ATOM 6841 N N . SER A 1 904 ? 23.947 11.051 13.178 1.00 94.25 904 SER A N 1
ATOM 6842 C CA . SER A 1 904 ? 24.170 9.648 12.782 1.00 94.25 904 SER A CA 1
ATOM 6843 C C . SER A 1 904 ? 24.964 9.470 11.485 1.00 94.25 904 SER A C 1
ATOM 6845 O O . SER A 1 904 ? 24.986 8.370 10.943 1.00 94.25 904 SER A O 1
ATOM 6847 N N . LYS A 1 905 ? 25.553 10.553 10.964 1.00 94.94 905 LYS A N 1
ATOM 6848 C CA . LYS A 1 905 ? 26.433 10.563 9.787 1.00 94.94 905 LYS A CA 1
ATOM 6849 C C . LYS A 1 905 ? 27.869 10.832 10.248 1.00 94.94 905 LYS A C 1
ATOM 6851 O O . LYS A 1 905 ? 28.463 9.955 10.869 1.00 94.94 905 LYS A O 1
ATOM 6856 N N . ALA A 1 906 ? 28.380 12.057 10.091 1.00 95.25 906 ALA A N 1
ATOM 6857 C CA . ALA A 1 906 ? 29.738 12.446 10.501 1.00 95.25 906 ALA A CA 1
ATOM 6858 C C . ALA A 1 906 ? 30.107 12.081 11.959 1.00 95.25 906 ALA A C 1
ATOM 6860 O O . ALA A 1 906 ? 31.268 11.790 12.245 1.00 95.25 906 ALA A O 1
ATOM 6861 N N . PHE A 1 907 ? 29.124 12.059 12.869 1.00 95.75 907 PHE A N 1
ATOM 6862 C CA . PHE A 1 907 ? 29.304 11.800 14.302 1.00 95.75 907 PHE A CA 1
ATOM 6863 C C . PHE A 1 907 ? 28.858 10.396 14.762 1.00 95.75 907 PHE A C 1
ATOM 6865 O O . PHE A 1 907 ? 28.892 10.117 15.955 1.00 95.75 907 PHE A O 1
ATOM 6872 N N . ASN A 1 908 ? 28.453 9.494 13.855 1.00 91.56 908 ASN A N 1
ATOM 6873 C CA . ASN A 1 908 ? 28.131 8.086 14.156 1.00 91.56 908 ASN A CA 1
ATOM 6874 C C . ASN A 1 908 ? 27.195 7.834 15.362 1.00 91.56 908 ASN A C 1
ATOM 6876 O O . ASN A 1 908 ? 27.286 6.803 16.031 1.00 91.56 908 ASN A O 1
ATOM 6880 N N . SER A 1 909 ? 26.285 8.764 15.667 1.00 94.19 909 SER A N 1
ATOM 6881 C CA . SER A 1 909 ? 25.445 8.690 16.865 1.00 94.19 909 SER A CA 1
ATOM 6882 C C . SER A 1 909 ? 23.967 8.990 16.581 1.00 94.19 909 SER A C 1
ATOM 6884 O O . SER A 1 909 ? 23.669 9.905 15.816 1.00 94.19 909 SER A O 1
ATOM 6886 N N . PRO A 1 910 ? 22.996 8.258 17.162 1.00 91.94 910 PRO A N 1
ATOM 6887 C CA . PRO A 1 910 ? 21.583 8.546 16.944 1.00 91.94 910 PRO A CA 1
ATOM 6888 C C . PRO A 1 910 ? 21.205 9.937 17.471 1.00 91.94 910 PRO A C 1
ATOM 6890 O O . PRO A 1 910 ? 21.334 10.234 18.658 1.00 91.94 910 PRO A O 1
ATOM 6893 N N . GLY A 1 911 ? 20.675 10.769 16.579 1.00 94.12 911 GLY A N 1
ATOM 6894 C CA . GLY A 1 911 ? 20.115 12.069 16.917 1.00 94.12 911 GLY A CA 1
ATOM 6895 C C . GLY A 1 911 ? 20.012 12.998 15.712 1.00 94.12 911 GLY A C 1
ATOM 6896 O O . GLY A 1 911 ? 20.755 12.874 14.738 1.00 94.12 911 GLY A O 1
ATOM 6897 N N . GLY A 1 912 ? 19.092 13.953 15.794 1.00 96.81 912 GLY A N 1
ATOM 6898 C CA . GLY A 1 912 ? 19.108 15.177 14.994 1.00 96.81 912 GLY A CA 1
ATOM 6899 C C . GLY A 1 912 ? 18.828 16.372 15.899 1.00 96.81 912 GLY A C 1
ATOM 6900 O O . GLY A 1 912 ? 18.194 16.201 16.935 1.00 96.81 912 GLY A O 1
ATOM 6901 N N . PHE A 1 913 ? 19.291 17.569 15.567 1.00 98.06 913 PHE A N 1
ATOM 6902 C CA . PHE A 1 913 ? 19.076 18.766 16.385 1.00 98.06 913 PHE A CA 1
ATOM 6903 C C . PHE A 1 913 ? 18.585 19.933 15.538 1.00 98.06 913 PHE A C 1
ATOM 6905 O O . PHE A 1 913 ? 18.999 20.075 14.392 1.00 98.06 913 PHE A O 1
ATOM 6912 N N . VAL A 1 914 ? 17.711 20.767 16.108 1.00 98.50 914 VAL A N 1
ATOM 6913 C CA . VAL A 1 914 ? 17.220 22.000 15.471 1.00 98.50 914 VAL A CA 1
ATOM 6914 C C . VAL A 1 914 ? 17.527 23.218 16.328 1.00 98.50 914 VAL A C 1
ATOM 6916 O O . VAL A 1 914 ? 17.289 23.194 17.535 1.00 98.50 914 VAL A O 1
ATOM 6919 N N . GLY A 1 915 ? 18.012 24.295 15.720 1.00 97.81 915 GLY A N 1
ATOM 6920 C CA . GLY A 1 915 ? 18.185 25.594 16.370 1.00 97.81 915 GLY A CA 1
ATOM 6921 C C . GLY A 1 915 ? 18.233 26.741 15.364 1.00 97.81 915 GLY A C 1
ATOM 6922 O O . GLY A 1 915 ? 17.990 26.548 14.180 1.00 97.81 915 GLY A O 1
ATOM 6923 N N . CYS A 1 916 ? 18.493 27.955 15.833 1.00 97.69 916 CYS A N 1
ATOM 6924 C CA . CYS A 1 916 ? 18.545 29.174 15.013 1.00 97.69 916 CYS A CA 1
ATOM 6925 C C . CYS A 1 916 ? 19.361 30.249 15.750 1.00 97.69 916 CYS A C 1
ATOM 6927 O O . CYS A 1 916 ? 19.952 29.943 16.784 1.00 97.69 916 CYS A O 1
ATOM 6929 N N . ALA A 1 917 ? 19.378 31.503 15.281 1.00 97.50 917 ALA A N 1
ATOM 6930 C CA . ALA A 1 917 ? 19.870 32.639 16.074 1.00 97.50 917 ALA A CA 1
ATOM 6931 C C . ALA A 1 917 ? 18.882 33.059 17.179 1.00 97.50 917 ALA A C 1
ATOM 6933 O O . ALA A 1 917 ? 17.722 32.631 17.199 1.00 97.50 917 ALA A O 1
ATOM 6934 N N . ARG A 1 918 ? 19.344 33.895 18.120 1.00 97.44 918 ARG A N 1
ATOM 6935 C CA . ARG A 1 918 ? 18.541 34.318 19.278 1.00 97.44 918 ARG A CA 1
ATOM 6936 C C . ARG A 1 918 ? 17.393 35.211 18.837 1.00 97.44 918 ARG A C 1
ATOM 6938 O O . ARG A 1 918 ? 16.257 35.008 19.241 1.00 97.44 918 ARG A O 1
ATOM 6945 N N . GLU A 1 919 ? 17.702 36.140 17.953 1.00 97.62 919 GLU A N 1
ATOM 6946 C CA . GLU A 1 919 ? 16.796 37.076 17.309 1.00 97.62 919 GLU A CA 1
ATOM 6947 C C . GLU A 1 919 ? 15.726 36.324 16.501 1.00 97.62 919 GLU A C 1
ATOM 6949 O O . GLU A 1 919 ? 14.558 36.703 16.507 1.00 97.62 919 GLU A O 1
ATOM 6954 N N . THR A 1 920 ? 16.098 35.212 15.854 1.00 96.31 920 THR A N 1
ATOM 6955 C CA . THR A 1 920 ? 15.168 34.330 15.131 1.00 96.31 920 THR A CA 1
ATOM 6956 C C . THR A 1 920 ? 14.228 33.586 16.087 1.00 96.31 920 THR A C 1
ATOM 6958 O O . THR A 1 920 ? 13.030 33.505 15.808 1.00 96.31 920 THR A O 1
ATOM 6961 N N . ASP A 1 921 ? 14.716 33.089 17.231 1.00 97.38 921 ASP A N 1
ATOM 6962 C CA . ASP A 1 921 ? 13.849 32.450 18.236 1.00 97.38 921 ASP A CA 1
ATOM 6963 C C . ASP A 1 921 ? 12.935 33.464 18.936 1.00 97.38 921 ASP A C 1
ATOM 6965 O O . ASP A 1 921 ? 11.739 33.222 19.063 1.00 97.38 921 ASP A O 1
ATOM 6969 N N . GLU A 1 922 ? 13.449 34.634 19.321 1.00 96.44 922 GLU A N 1
ATOM 6970 C CA . GLU A 1 922 ? 12.647 35.707 19.928 1.00 96.44 922 GLU A CA 1
ATOM 6971 C C . GLU A 1 922 ? 11.558 36.228 18.967 1.00 96.44 922 GLU A C 1
ATOM 6973 O O . GLU A 1 922 ? 10.478 36.616 19.415 1.00 96.44 922 GLU A O 1
ATOM 6978 N N . LYS A 1 923 ? 11.804 36.185 17.649 1.00 94.88 923 LYS A N 1
ATOM 6979 C CA . LYS A 1 923 ? 10.860 36.602 16.599 1.00 94.88 923 LYS A CA 1
ATOM 6980 C C . LYS A 1 923 ? 9.792 35.553 16.259 1.00 94.88 923 LYS A C 1
ATOM 6982 O O . LYS A 1 923 ? 8.661 35.936 15.969 1.00 94.88 923 LYS A O 1
ATOM 6987 N N . PHE A 1 924 ? 10.129 34.259 16.261 1.00 94.38 924 PHE A N 1
ATOM 6988 C CA . PHE A 1 924 ? 9.248 33.195 15.743 1.00 94.38 924 PHE A CA 1
ATOM 6989 C C . PHE A 1 924 ? 8.922 32.060 16.734 1.00 94.38 924 PHE A C 1
ATOM 6991 O O . PHE A 1 924 ? 8.071 31.222 16.438 1.00 94.38 924 PHE A O 1
ATOM 6998 N N . GLY A 1 925 ? 9.573 32.001 17.897 1.00 95.81 925 GLY A N 1
ATOM 6999 C CA . GLY A 1 925 ? 9.360 30.973 18.923 1.00 95.81 925 GLY A CA 1
ATOM 7000 C C . GLY A 1 925 ? 9.796 29.560 18.516 1.00 95.81 925 GLY A C 1
ATOM 7001 O O . GLY A 1 925 ? 9.197 28.585 18.978 1.00 95.81 925 GLY A O 1
ATOM 7002 N N . ILE A 1 926 ? 10.805 29.442 17.647 1.00 96.00 926 ILE A N 1
ATOM 7003 C CA . ILE A 1 926 ? 11.278 28.198 17.014 1.00 96.00 926 ILE A CA 1
ATOM 7004 C C . ILE A 1 926 ? 11.568 27.088 18.030 1.00 96.00 926 ILE A C 1
ATOM 7006 O O . ILE A 1 926 ? 11.111 25.958 17.861 1.00 96.00 926 ILE A O 1
ATOM 7010 N N . LEU A 1 927 ? 12.286 27.387 19.112 1.00 95.56 927 LEU A N 1
ATOM 7011 C CA . LEU A 1 927 ? 12.664 26.400 20.124 1.00 95.56 927 LEU A CA 1
ATOM 7012 C C . LEU A 1 927 ? 11.474 25.982 20.989 1.00 95.56 927 LEU A C 1
ATOM 7014 O O . LEU A 1 927 ? 11.418 24.841 21.447 1.00 95.56 927 LEU A O 1
ATOM 7018 N N . ASN A 1 928 ? 10.510 26.878 21.215 1.00 94.31 928 ASN A N 1
ATOM 7019 C CA . ASN A 1 928 ? 9.268 26.529 21.901 1.00 94.31 928 ASN A CA 1
ATOM 7020 C C . ASN A 1 928 ? 8.382 25.645 21.009 1.00 94.31 928 ASN A C 1
ATOM 7022 O O . ASN A 1 928 ? 7.858 24.634 21.472 1.00 94.31 928 ASN A O 1
ATOM 7026 N N . LEU A 1 929 ? 8.269 25.979 19.724 1.00 93.75 929 LEU A N 1
ATOM 7027 C CA . LEU A 1 929 ? 7.596 25.171 18.708 1.00 93.75 929 LEU A CA 1
ATOM 7028 C C . LEU A 1 929 ? 8.226 23.773 18.609 1.00 93.75 929 LEU A C 1
ATOM 7030 O O . LEU A 1 929 ? 7.512 22.775 18.689 1.00 93.75 929 LEU A O 1
ATOM 7034 N N . ALA A 1 930 ? 9.557 23.685 18.546 1.00 94.19 930 ALA A N 1
ATOM 7035 C CA . ALA A 1 930 ? 10.275 22.416 18.531 1.00 94.19 930 ALA A CA 1
ATOM 7036 C C . ALA A 1 930 ? 10.046 21.602 19.817 1.00 94.19 930 ALA A C 1
ATOM 7038 O O . ALA A 1 930 ? 9.823 20.397 19.744 1.00 94.19 930 ALA A O 1
ATOM 7039 N N . LYS A 1 931 ? 10.042 22.235 20.997 1.00 91.94 931 LYS A N 1
ATOM 7040 C CA . LYS A 1 931 ? 9.811 21.539 22.279 1.00 91.94 931 LYS A CA 1
ATOM 7041 C C . LYS A 1 931 ? 8.400 20.987 22.448 1.00 91.94 931 LYS A C 1
ATOM 7043 O O . LYS A 1 931 ? 8.228 19.997 23.151 1.00 91.94 931 LYS A O 1
ATOM 7048 N N . ASN A 1 932 ? 7.413 21.619 21.817 1.00 89.62 932 ASN A N 1
ATOM 7049 C CA . ASN A 1 932 ? 6.011 21.208 21.869 1.00 89.62 932 ASN A CA 1
ATOM 7050 C C . ASN A 1 932 ? 5.584 20.365 20.652 1.00 89.62 932 ASN A C 1
ATOM 7052 O O . ASN A 1 932 ? 4.398 20.075 20.503 1.00 89.62 932 ASN A O 1
ATOM 7056 N N . SER A 1 933 ? 6.515 19.968 19.776 1.00 91.88 933 SER A N 1
ATOM 7057 C CA . SER A 1 933 ? 6.184 19.128 18.626 1.00 91.88 933 SER A CA 1
ATOM 7058 C C . SER A 1 933 ? 5.764 17.724 19.079 1.00 91.88 933 SER A C 1
ATOM 7060 O O . SER A 1 933 ? 6.345 17.133 19.995 1.00 91.88 933 SER A O 1
ATOM 7062 N N . ASN A 1 934 ? 4.757 17.150 18.416 1.00 88.50 934 ASN A N 1
ATOM 7063 C CA . ASN A 1 934 ? 4.240 15.829 18.786 1.00 88.50 934 ASN A CA 1
ATOM 7064 C C . ASN A 1 934 ? 5.321 14.735 18.708 1.00 88.50 934 ASN A C 1
ATOM 7066 O O . ASN A 1 934 ? 5.334 13.819 19.528 1.00 88.50 934 ASN A O 1
ATOM 7070 N N . THR A 1 935 ? 6.237 14.839 17.744 1.00 92.31 935 THR A N 1
ATOM 7071 C CA . THR A 1 935 ? 7.321 13.872 17.536 1.00 92.31 935 THR A CA 1
ATOM 7072 C C . THR A 1 935 ? 8.422 13.967 18.591 1.00 92.31 935 THR A C 1
ATOM 7074 O O . THR A 1 935 ? 9.113 12.974 18.786 1.00 92.31 935 THR A O 1
ATOM 7077 N N . LEU A 1 936 ? 8.573 15.087 19.313 1.00 90.69 936 LEU A N 1
ATOM 7078 C CA . LEU A 1 936 ? 9.462 15.171 20.482 1.00 90.69 936 LEU A CA 1
ATOM 7079 C C . LEU A 1 936 ? 8.748 14.823 21.795 1.00 90.69 936 LEU A C 1
ATOM 7081 O O . LEU A 1 936 ? 9.327 14.178 22.668 1.00 90.69 936 LEU A O 1
ATOM 7085 N N . VAL A 1 937 ? 7.490 15.243 21.947 1.00 88.75 937 VAL A N 1
ATOM 7086 C CA . VAL A 1 937 ? 6.716 15.048 23.183 1.00 88.75 937 VAL A CA 1
ATOM 7087 C C . VAL A 1 937 ? 6.306 13.586 23.385 1.00 88.75 937 VAL A C 1
ATOM 7089 O O . VAL A 1 937 ? 6.365 13.084 24.510 1.00 88.75 937 VAL A O 1
ATOM 7092 N N . PHE A 1 938 ? 5.907 12.894 22.313 1.00 87.69 938 PHE A N 1
ATOM 7093 C CA . PHE A 1 938 ? 5.338 11.541 22.373 1.00 87.69 938 PHE A CA 1
ATOM 7094 C C . PHE A 1 938 ? 6.295 10.438 21.888 1.00 87.69 938 PHE A C 1
ATOM 7096 O O . PHE A 1 938 ? 5.850 9.333 21.579 1.00 87.69 938 PHE A O 1
ATOM 7103 N N . THR A 1 939 ? 7.603 10.712 21.843 1.00 85.56 939 THR A N 1
ATOM 7104 C CA . THR A 1 939 ? 8.640 9.716 21.525 1.00 85.56 939 THR A CA 1
ATOM 7105 C C . THR A 1 939 ? 9.406 9.244 22.762 1.00 85.56 939 THR A C 1
ATOM 7107 O O . THR A 1 939 ? 9.475 9.935 23.781 1.00 85.56 939 THR A O 1
ATOM 7110 N N . GLY A 1 940 ? 10.010 8.058 22.660 1.00 84.25 940 GLY A N 1
ATOM 7111 C CA . GLY A 1 940 ? 11.013 7.597 23.616 1.00 84.25 940 GLY A CA 1
ATOM 7112 C C . GLY A 1 940 ? 12.315 8.406 23.494 1.00 84.25 940 GLY A C 1
ATOM 7113 O O . GLY A 1 940 ? 12.643 8.885 22.405 1.00 84.25 940 GLY A O 1
ATOM 7114 N N . PRO A 1 941 ? 13.074 8.580 24.587 1.00 88.62 941 PRO A N 1
ATOM 7115 C CA . PRO A 1 941 ? 14.344 9.295 24.548 1.00 88.62 941 PRO A CA 1
ATOM 7116 C C . PRO A 1 941 ? 15.412 8.519 23.762 1.00 88.62 941 PRO A C 1
ATOM 7118 O O . PRO A 1 941 ? 15.393 7.289 23.693 1.00 88.62 941 PRO A O 1
ATOM 7121 N N . ILE A 1 942 ? 16.412 9.242 23.252 1.00 94.38 942 ILE A N 1
ATOM 7122 C CA . ILE A 1 942 ? 17.700 8.661 22.851 1.00 94.38 942 ILE A CA 1
ATOM 7123 C C . ILE A 1 942 ? 18.269 7.881 24.047 1.00 94.38 942 ILE A C 1
ATOM 7125 O O . ILE A 1 942 ? 18.219 8.352 25.189 1.00 94.38 942 ILE A O 1
ATOM 7129 N N . CYS A 1 943 ? 18.786 6.679 23.790 1.00 95.00 943 CYS A N 1
ATOM 7130 C CA . CYS A 1 943 ? 19.437 5.862 24.809 1.00 95.00 943 CYS A CA 1
ATOM 7131 C C . CYS A 1 943 ? 20.709 6.544 25.343 1.00 95.00 943 CYS A C 1
ATOM 7133 O O . CYS A 1 943 ? 21.341 7.355 24.664 1.00 95.00 943 CYS A O 1
ATOM 7135 N N . THR A 1 944 ? 21.121 6.188 26.558 1.00 96.38 944 THR A N 1
ATOM 7136 C CA . THR A 1 944 ? 22.287 6.808 27.207 1.00 96.38 944 THR A CA 1
ATOM 7137 C C . THR A 1 944 ? 23.566 6.616 26.395 1.00 96.38 944 THR A C 1
ATOM 7139 O O . THR A 1 944 ? 24.381 7.533 26.314 1.00 96.38 944 THR A O 1
ATOM 7142 N N . ALA A 1 945 ? 23.711 5.458 25.741 1.00 96.19 945 ALA A N 1
ATOM 7143 C CA . ALA A 1 945 ? 24.832 5.183 24.851 1.00 96.19 945 ALA A CA 1
ATOM 7144 C C . ALA A 1 945 ? 24.906 6.194 23.692 1.00 96.19 945 ALA A C 1
ATOM 7146 O O . ALA A 1 945 ? 25.962 6.774 23.476 1.00 96.19 945 ALA A O 1
ATOM 7147 N N . GLY A 1 946 ? 23.781 6.477 23.023 1.00 96.25 946 GLY A N 1
ATOM 7148 C CA . GLY A 1 946 ? 23.712 7.464 21.940 1.00 96.25 946 GLY A CA 1
ATOM 7149 C C . GLY A 1 946 ? 24.039 8.888 22.397 1.00 96.25 946 GLY A C 1
ATOM 7150 O O . GLY A 1 946 ? 24.832 9.582 21.771 1.00 96.25 946 GLY A O 1
ATOM 7151 N N . LEU A 1 947 ? 23.509 9.317 23.544 1.00 97.12 947 LEU A N 1
ATOM 7152 C CA . LEU A 1 947 ? 23.828 10.644 24.090 1.00 97.12 947 LEU A CA 1
ATOM 7153 C C . LEU A 1 947 ? 25.312 10.775 24.466 1.00 97.12 947 LEU A C 1
ATOM 7155 O O . LEU A 1 947 ? 25.927 11.813 24.227 1.00 97.12 947 LEU A O 1
ATOM 7159 N N . SER A 1 948 ? 25.900 9.720 25.035 1.00 97.56 948 SER A N 1
ATOM 7160 C CA . SER A 1 948 ? 27.321 9.714 25.378 1.00 97.56 948 SER A CA 1
ATOM 7161 C C . SER A 1 948 ? 28.212 9.699 24.137 1.00 97.56 948 SER A C 1
ATOM 7163 O O . SER A 1 948 ? 29.156 10.487 24.075 1.00 97.56 948 SER A O 1
ATOM 7165 N N . SER A 1 949 ? 27.913 8.849 23.145 1.00 97.12 949 SER A N 1
ATOM 7166 C CA . SER A 1 949 ? 28.689 8.798 21.904 1.00 97.12 949 SER A CA 1
ATOM 7167 C C . SER A 1 949 ? 28.609 10.119 21.149 1.00 97.12 949 SER A C 1
ATOM 7169 O O . SER A 1 949 ? 29.653 10.635 20.768 1.00 97.12 949 SER A O 1
ATOM 7171 N N . ALA A 1 950 ? 27.422 10.734 21.059 1.00 97.44 950 ALA A N 1
ATOM 7172 C CA . ALA A 1 950 ? 27.239 12.059 20.468 1.00 97.44 950 ALA A CA 1
ATOM 7173 C C . ALA A 1 950 ? 28.185 13.091 21.097 1.00 97.44 950 ALA A C 1
ATOM 7175 O O . ALA A 1 950 ? 28.985 13.701 20.387 1.00 97.44 950 ALA A O 1
ATOM 7176 N N . ARG A 1 951 ? 28.159 13.236 22.432 1.00 97.44 951 ARG A N 1
ATOM 7177 C CA . ARG A 1 951 ? 29.030 14.187 23.142 1.00 97.44 951 ARG A CA 1
ATOM 7178 C C . ARG A 1 951 ? 30.508 13.909 22.849 1.00 97.44 951 ARG A C 1
ATOM 7180 O O . ARG A 1 951 ? 31.211 14.824 22.438 1.00 97.44 951 ARG A O 1
ATOM 7187 N N . THR A 1 952 ? 30.956 12.657 22.986 1.00 97.62 952 THR A N 1
ATOM 7188 C CA . THR A 1 952 ? 32.361 12.294 22.735 1.00 97.62 952 THR A CA 1
ATOM 7189 C C . THR A 1 952 ? 32.777 12.564 21.285 1.00 97.62 952 THR A C 1
ATOM 7191 O O . THR A 1 952 ? 33.855 13.096 21.055 1.00 97.62 952 THR A O 1
ATOM 7194 N N . THR A 1 953 ? 31.942 12.255 20.291 1.00 97.25 953 THR A N 1
ATOM 7195 C CA . THR A 1 953 ? 32.271 12.514 18.874 1.00 97.25 953 THR A CA 1
ATOM 7196 C C . THR A 1 953 ? 32.303 13.999 18.517 1.00 97.25 953 THR A C 1
ATOM 7198 O O . THR A 1 953 ? 33.079 14.400 17.651 1.00 97.25 953 THR A O 1
ATOM 7201 N N . LEU A 1 954 ? 31.526 14.835 19.213 1.00 97.81 954 LEU A N 1
ATOM 7202 C CA . LEU A 1 954 ? 31.603 16.290 19.087 1.00 97.81 954 LEU A CA 1
ATOM 7203 C C . LEU A 1 954 ? 32.884 16.838 19.745 1.00 97.81 954 LEU A C 1
ATOM 7205 O O . LEU A 1 954 ? 33.551 17.685 19.151 1.00 97.81 954 LEU A O 1
ATOM 7209 N N . ASP A 1 955 ? 33.276 16.306 20.911 1.00 97.25 955 ASP A N 1
ATOM 7210 C CA . ASP A 1 955 ? 34.567 16.611 21.550 1.00 97.25 955 ASP A CA 1
ATOM 7211 C C . ASP A 1 955 ? 35.757 16.189 20.649 1.00 97.25 955 ASP A C 1
ATOM 7213 O O . ASP A 1 955 ? 36.707 16.955 20.481 1.00 97.25 955 ASP A O 1
ATOM 7217 N N . LEU A 1 956 ? 35.688 15.015 20.003 1.00 97.25 956 LEU A N 1
ATOM 7218 C CA . LEU A 1 956 ? 36.688 14.542 19.030 1.00 97.25 956 LEU A CA 1
ATOM 7219 C C . LEU A 1 956 ? 36.755 15.436 17.785 1.00 97.25 956 LEU A C 1
ATOM 7221 O O . LEU A 1 956 ? 37.847 15.799 17.348 1.00 97.25 956 LEU A O 1
ATOM 7225 N N . ASN A 1 957 ? 35.614 15.861 17.237 1.00 97.56 957 ASN A N 1
ATOM 7226 C CA . ASN A 1 957 ? 35.595 16.810 16.124 1.00 97.56 957 ASN A CA 1
ATOM 7227 C C . ASN A 1 957 ? 36.273 18.144 16.480 1.00 97.56 957 ASN A C 1
ATOM 7229 O O . ASN A 1 957 ? 37.015 18.685 15.660 1.00 97.56 957 ASN A O 1
ATOM 7233 N N . ALA A 1 958 ? 36.060 18.653 17.696 1.00 96.94 958 ALA A N 1
ATOM 7234 C CA . ALA A 1 958 ? 36.714 19.871 18.167 1.00 96.94 958 ALA A CA 1
ATOM 7235 C C . ALA A 1 958 ? 38.236 19.705 18.363 1.00 96.94 958 ALA A C 1
ATOM 7237 O O . ALA A 1 958 ? 38.973 20.682 18.238 1.00 96.94 958 ALA A O 1
ATOM 7238 N N . ALA A 1 959 ? 38.711 18.491 18.662 1.00 96.88 959 ALA A N 1
ATOM 7239 C CA . ALA A 1 959 ? 40.129 18.198 18.880 1.00 96.88 959 ALA A CA 1
ATOM 7240 C C . ALA A 1 959 ? 40.910 17.880 17.589 1.00 96.88 959 ALA A C 1
ATOM 7242 O O . ALA A 1 959 ? 42.061 18.289 17.452 1.00 96.88 959 ALA A O 1
ATOM 7243 N N . GLU A 1 960 ? 40.311 17.131 16.659 1.00 96.44 960 GLU A N 1
ATOM 7244 C CA . GLU A 1 960 ? 41.007 16.565 15.491 1.00 96.44 960 GLU A CA 1
ATOM 7245 C C . GLU A 1 960 ? 40.173 16.524 14.195 1.00 96.44 960 GLU A C 1
ATOM 7247 O O . GLU A 1 960 ? 40.658 16.046 13.168 1.00 96.44 960 GLU A O 1
ATOM 7252 N N . GLY A 1 961 ? 38.943 17.050 14.195 1.00 96.62 961 GLY A N 1
ATOM 7253 C CA . GLY A 1 961 ? 38.036 16.976 13.043 1.00 96.62 961 GLY A CA 1
ATOM 7254 C C . GLY A 1 961 ? 38.584 17.614 11.763 1.00 96.62 961 GLY A C 1
ATOM 7255 O O . GLY A 1 961 ? 38.309 17.112 10.678 1.00 96.62 961 GLY A O 1
ATOM 7256 N N . ASP A 1 962 ? 39.410 18.662 11.863 1.00 97.62 962 ASP A N 1
ATOM 7257 C CA . ASP A 1 962 ? 40.045 19.291 10.691 1.00 97.62 962 ASP A CA 1
ATOM 7258 C C . ASP A 1 962 ? 41.040 18.347 9.999 1.00 97.62 962 ASP A C 1
ATOM 7260 O O . ASP A 1 962 ? 41.082 18.277 8.771 1.00 97.62 962 ASP A O 1
ATOM 7264 N N . LEU A 1 963 ? 41.775 17.536 10.770 1.00 96.50 963 LEU A N 1
ATOM 7265 C CA . LEU A 1 963 ? 42.658 16.509 10.216 1.00 96.50 963 LEU A CA 1
ATOM 7266 C C . LEU A 1 963 ? 41.856 15.404 9.513 1.00 96.50 963 LEU A C 1
ATOM 7268 O O . LEU A 1 963 ? 42.282 14.914 8.467 1.00 96.50 963 LEU A O 1
ATOM 7272 N N . GLN A 1 964 ? 40.697 15.023 10.060 1.00 96.06 964 GLN A N 1
ATOM 7273 C CA . GLN A 1 964 ? 39.834 14.020 9.432 1.00 96.06 964 GLN A CA 1
ATOM 7274 C C . GLN A 1 964 ? 39.150 14.569 8.168 1.00 96.06 964 GLN A C 1
ATOM 7276 O O . GLN A 1 964 ? 39.145 13.879 7.154 1.00 96.06 964 GLN A O 1
ATOM 7281 N N . ARG A 1 965 ? 38.681 15.828 8.164 1.00 97.25 965 ARG A N 1
ATOM 7282 C CA . ARG A 1 965 ? 38.180 16.518 6.955 1.00 97.25 965 ARG A CA 1
ATOM 7283 C C . ARG A 1 965 ? 39.234 16.578 5.850 1.00 97.25 965 ARG A C 1
ATOM 7285 O O . ARG A 1 965 ? 38.919 16.294 4.697 1.00 97.25 965 ARG A O 1
ATOM 7292 N N . LYS A 1 966 ? 40.490 16.882 6.195 1.00 96.25 966 LYS A N 1
ATOM 7293 C CA . LYS A 1 966 ? 41.601 16.868 5.234 1.00 96.25 966 LYS A CA 1
ATOM 7294 C C . LYS A 1 966 ? 41.834 15.477 4.633 1.00 96.25 966 LYS A C 1
ATOM 7296 O O . LYS A 1 966 ? 41.875 15.353 3.414 1.00 96.25 966 LYS A O 1
ATOM 7301 N N . ARG A 1 967 ? 41.904 14.430 5.463 1.00 95.19 967 ARG A N 1
ATOM 7302 C CA . ARG A 1 967 ? 42.047 13.034 5.000 1.00 95.19 967 ARG A CA 1
ATOM 7303 C C . ARG A 1 967 ? 40.879 12.571 4.131 1.00 95.19 967 ARG A C 1
ATOM 7305 O O . ARG A 1 967 ? 41.095 11.898 3.130 1.00 95.19 967 ARG A O 1
ATOM 7312 N N . LEU A 1 968 ? 39.654 12.934 4.510 1.00 95.06 968 LEU A N 1
ATOM 7313 C CA . LEU A 1 968 ? 38.440 12.631 3.756 1.00 95.06 968 LEU A CA 1
ATOM 7314 C C . LEU A 1 968 ? 38.490 13.258 2.360 1.00 95.06 968 LEU A C 1
ATOM 7316 O O . LEU A 1 968 ? 38.177 12.587 1.378 1.00 95.06 968 LEU A O 1
ATOM 7320 N N . LEU A 1 969 ? 38.924 14.517 2.261 1.00 95.56 969 LEU A N 1
ATOM 7321 C CA . LEU A 1 969 ? 39.120 15.189 0.980 1.00 95.56 969 LEU A CA 1
ATOM 7322 C C . LEU A 1 969 ? 40.232 14.528 0.153 1.00 95.56 969 LEU A C 1
ATOM 7324 O O . LEU A 1 969 ? 40.012 14.250 -1.021 1.00 95.56 969 LEU A O 1
ATOM 7328 N N . GLU A 1 970 ? 41.393 14.245 0.753 1.00 95.38 970 GLU A N 1
ATOM 7329 C CA . GLU A 1 970 ? 42.513 13.558 0.089 1.00 95.38 970 GLU A CA 1
ATOM 7330 C C . GLU A 1 970 ? 42.059 12.210 -0.507 1.00 95.38 970 GLU A C 1
ATOM 7332 O O . GLU A 1 970 ? 42.234 11.983 -1.705 1.00 95.38 970 GLU A O 1
ATOM 7337 N N . ALA A 1 971 ? 41.368 11.376 0.278 1.00 93.19 971 ALA A N 1
ATOM 7338 C CA . ALA A 1 971 ? 40.821 10.094 -0.173 1.00 93.19 971 ALA A CA 1
ATOM 7339 C C . ALA A 1 971 ? 39.720 10.243 -1.244 1.00 93.19 971 ALA A C 1
ATOM 7341 O O . ALA A 1 971 ? 39.669 9.463 -2.195 1.00 93.19 971 ALA A O 1
ATOM 7342 N N . THR A 1 972 ? 38.853 11.256 -1.131 1.00 94.69 972 THR A N 1
ATOM 7343 C CA . THR A 1 972 ? 37.799 11.531 -2.127 1.00 94.69 972 THR A CA 1
ATOM 7344 C C . THR A 1 972 ? 38.401 11.942 -3.471 1.00 94.69 972 THR A C 1
ATOM 7346 O O . THR A 1 972 ? 37.957 11.478 -4.524 1.00 94.69 972 THR A O 1
ATOM 7349 N N . LEU A 1 973 ? 39.434 12.790 -3.454 1.00 95.00 973 LEU A N 1
ATOM 7350 C CA . LEU A 1 973 ? 40.134 13.225 -4.660 1.00 95.00 973 LEU A CA 1
ATOM 7351 C C . LEU A 1 973 ? 40.909 12.068 -5.304 1.00 95.00 973 LEU A C 1
ATOM 7353 O O . LEU A 1 973 ? 40.793 11.891 -6.516 1.00 95.00 973 LEU A O 1
ATOM 7357 N N . GLU A 1 974 ? 41.609 11.248 -4.513 1.00 95.94 974 GLU A N 1
ATOM 7358 C CA . GLU A 1 974 ? 42.279 10.026 -4.987 1.00 95.94 974 GLU A CA 1
ATOM 7359 C C . GLU A 1 974 ? 41.281 9.056 -5.643 1.00 95.94 974 GLU A C 1
ATOM 7361 O O . GLU A 1 974 ? 41.517 8.572 -6.752 1.00 95.94 974 GLU A O 1
ATOM 7366 N N . PHE A 1 975 ? 40.113 8.843 -5.028 1.00 93.56 975 PHE A N 1
ATOM 7367 C CA . PHE A 1 975 ? 39.044 8.019 -5.596 1.00 93.56 975 PHE A CA 1
ATOM 7368 C C . PHE A 1 975 ? 38.526 8.575 -6.934 1.00 93.56 975 PHE A C 1
ATOM 7370 O O . PHE A 1 975 ? 38.424 7.838 -7.918 1.00 93.56 975 PHE A O 1
ATOM 7377 N N . CYS A 1 976 ? 38.284 9.887 -7.022 1.00 94.56 976 CYS A N 1
ATOM 7378 C CA . CYS A 1 976 ? 37.882 10.545 -8.271 1.00 94.56 976 CYS A CA 1
ATOM 7379 C C . CYS A 1 976 ? 38.986 10.509 -9.347 1.00 94.56 976 CYS A C 1
ATOM 7381 O O . CYS A 1 976 ? 38.688 10.503 -10.542 1.00 94.56 976 CYS A O 1
ATOM 7383 N N . GLU A 1 977 ? 40.267 10.509 -8.969 1.00 95.81 977 GLU A N 1
ATOM 7384 C CA . GLU A 1 977 ? 41.386 10.295 -9.900 1.00 95.81 977 GLU A CA 1
ATOM 7385 C C . GLU A 1 977 ? 41.436 8.854 -10.406 1.00 95.81 977 GLU A C 1
ATOM 7387 O O . GLU A 1 977 ? 41.586 8.646 -11.611 1.00 95.81 977 GLU A O 1
ATOM 7392 N N . GLY A 1 978 ? 41.206 7.872 -9.530 1.00 94.75 978 GLY A N 1
ATOM 7393 C CA . GLY A 1 978 ? 41.055 6.465 -9.900 1.00 94.75 978 GLY A CA 1
ATOM 7394 C C . GLY A 1 978 ? 39.915 6.242 -10.898 1.00 94.75 978 GLY A C 1
ATOM 7395 O O . GLY A 1 978 ? 40.132 5.654 -11.958 1.00 94.75 978 GLY A O 1
ATOM 7396 N N . LEU A 1 979 ? 38.722 6.782 -10.626 1.00 93.06 979 LEU A N 1
ATOM 7397 C CA . LEU A 1 979 ? 37.578 6.701 -11.545 1.00 93.06 979 LEU A CA 1
ATOM 7398 C C . LEU A 1 979 ? 37.869 7.367 -12.899 1.00 93.06 979 LEU A C 1
ATOM 7400 O O . LEU A 1 979 ? 37.558 6.788 -13.943 1.00 93.06 979 LEU A O 1
ATOM 7404 N N . ARG A 1 980 ? 38.518 8.544 -12.906 1.00 93.31 980 ARG A N 1
ATOM 7405 C CA . ARG A 1 980 ? 38.972 9.211 -14.143 1.00 93.31 980 ARG A CA 1
ATOM 7406 C C . ARG A 1 980 ? 39.973 8.354 -14.923 1.00 93.31 980 ARG A C 1
ATOM 7408 O O . ARG A 1 980 ? 39.846 8.250 -16.140 1.00 93.31 980 ARG A O 1
ATOM 7415 N N . ALA A 1 981 ? 40.936 7.727 -14.248 1.00 93.25 981 ALA A N 1
ATOM 7416 C CA . ALA A 1 981 ? 41.942 6.867 -14.876 1.00 93.25 981 ALA A CA 1
ATOM 7417 C C . ALA A 1 981 ? 41.348 5.570 -15.458 1.00 93.25 981 ALA A C 1
ATOM 7419 O O . ALA A 1 981 ? 41.825 5.086 -16.484 1.00 93.25 981 ALA A O 1
ATOM 7420 N N . LEU A 1 982 ? 40.290 5.036 -14.839 1.00 91.94 982 LEU A N 1
ATOM 7421 C CA . LEU A 1 982 ? 39.536 3.875 -15.324 1.00 91.94 982 LEU A CA 1
ATOM 7422 C C . LEU A 1 982 ? 38.533 4.215 -16.443 1.00 91.94 982 LEU A C 1
ATOM 7424 O O . LEU A 1 982 ? 38.020 3.309 -17.098 1.00 91.94 982 LEU A O 1
ATOM 7428 N N . GLY A 1 983 ? 38.255 5.501 -16.680 1.00 89.69 983 GLY A N 1
ATOM 7429 C CA . GLY A 1 983 ? 37.241 5.951 -17.638 1.00 89.69 983 GLY A CA 1
ATOM 7430 C C . GLY A 1 983 ? 35.798 5.772 -17.151 1.00 89.69 983 GLY A C 1
ATOM 7431 O O . GLY A 1 983 ? 34.879 5.794 -17.969 1.00 89.69 983 GLY A O 1
ATOM 7432 N N . CYS A 1 984 ? 35.586 5.597 -15.843 1.00 87.88 984 CYS A N 1
ATOM 7433 C CA . CYS A 1 984 ? 34.259 5.472 -15.241 1.00 87.88 984 CYS A CA 1
ATOM 7434 C C . CYS A 1 984 ? 33.559 6.844 -15.210 1.00 87.88 984 CYS A C 1
ATOM 7436 O O . CYS A 1 984 ? 34.099 7.769 -14.592 1.00 87.88 984 CYS A O 1
ATOM 7438 N N . PRO A 1 985 ? 32.371 7.019 -15.819 1.00 89.81 985 PRO A N 1
ATOM 7439 C CA . PRO A 1 985 ? 31.639 8.280 -15.737 1.00 89.81 985 PRO A CA 1
ATOM 7440 C C . PRO A 1 985 ? 31.144 8.535 -14.305 1.00 89.81 985 PRO A C 1
ATOM 7442 O O . PRO A 1 985 ? 30.546 7.657 -13.685 1.00 89.81 985 PRO A O 1
ATOM 7445 N N . HIS A 1 986 ? 31.376 9.737 -13.781 1.00 91.50 986 HIS A N 1
ATOM 7446 C CA . HIS A 1 986 ? 30.956 10.149 -12.439 1.00 91.50 986 HIS A CA 1
ATOM 7447 C C . HIS A 1 986 ? 30.758 11.667 -12.355 1.00 91.50 986 HIS A C 1
ATOM 7449 O O . HIS A 1 986 ? 31.311 12.412 -13.169 1.00 91.50 986 HIS A O 1
ATOM 7455 N N . THR A 1 987 ? 30.004 12.121 -11.354 1.00 91.62 987 THR A N 1
ATOM 7456 C CA . THR A 1 987 ? 29.932 13.526 -10.927 1.00 91.62 987 THR A CA 1
ATOM 7457 C C . THR A 1 987 ? 30.474 13.688 -9.509 1.00 91.62 987 THR A C 1
ATOM 7459 O O . THR A 1 987 ? 30.397 12.785 -8.675 1.00 91.62 987 THR A O 1
ATOM 7462 N N . TYR A 1 988 ? 31.066 14.855 -9.257 1.00 93.12 988 TYR A N 1
ATOM 7463 C CA . TYR A 1 988 ? 31.626 15.255 -7.970 1.00 93.12 988 TYR A CA 1
ATOM 7464 C C . TYR A 1 988 ? 31.473 16.769 -7.827 1.00 93.12 988 TYR A C 1
ATOM 7466 O O . TYR A 1 988 ? 32.046 17.527 -8.612 1.00 93.12 988 TYR A O 1
ATOM 7474 N N . HIS A 1 989 ? 30.704 17.203 -6.829 1.00 92.31 989 HIS A N 1
ATOM 7475 C CA . HIS A 1 989 ? 30.335 18.610 -6.624 1.00 92.31 989 HIS A CA 1
ATOM 7476 C C . HIS A 1 989 ? 31.167 19.296 -5.520 1.00 92.31 989 HIS A C 1
ATOM 7478 O O . HIS A 1 989 ? 30.775 20.327 -4.983 1.00 92.31 989 HIS A O 1
ATOM 7484 N N . GLY A 1 990 ? 32.339 18.742 -5.180 1.00 90.62 990 GLY A N 1
ATOM 7485 C CA . GLY A 1 990 ? 33.217 19.269 -4.123 1.00 90.62 990 GLY A CA 1
ATOM 7486 C C . GLY A 1 990 ? 32.915 18.742 -2.714 1.00 90.62 990 GLY A C 1
ATOM 7487 O O . GLY A 1 990 ? 33.594 19.124 -1.765 1.00 90.62 990 GLY A O 1
ATOM 7488 N N . PHE A 1 991 ? 31.931 17.852 -2.581 1.00 95.62 991 PHE A N 1
ATOM 7489 C CA . PHE A 1 991 ? 31.531 17.195 -1.337 1.00 95.62 991 PHE A CA 1
ATOM 7490 C C . PHE A 1 991 ? 31.840 15.683 -1.403 1.00 95.62 991 PHE A C 1
ATOM 7492 O O . PHE A 1 991 ? 31.765 15.123 -2.495 1.00 95.62 991 PHE A O 1
ATOM 7499 N N . PRO A 1 992 ? 32.160 14.986 -0.289 1.00 93.94 992 PRO A N 1
ATOM 7500 C CA . PRO A 1 992 ? 32.453 13.540 -0.243 1.00 93.94 992 PRO A CA 1
ATOM 7501 C C . PRO A 1 992 ? 31.231 12.619 -0.480 1.00 93.94 992 PRO A C 1
ATOM 7503 O O . PRO A 1 992 ? 30.971 11.680 0.268 1.00 93.94 992 PRO A O 1
ATOM 7506 N N . ILE A 1 993 ? 30.480 12.886 -1.547 1.00 94.81 993 ILE A N 1
ATOM 7507 C CA . ILE A 1 993 ? 29.520 11.998 -2.205 1.00 94.81 993 ILE A CA 1
ATOM 7508 C C . ILE A 1 993 ? 29.915 12.026 -3.685 1.00 94.81 993 ILE A C 1
ATOM 7510 O O . ILE A 1 993 ? 30.004 13.095 -4.284 1.00 94.81 993 ILE A O 1
ATOM 7514 N N . VAL A 1 994 ? 30.204 10.861 -4.265 1.00 92.81 994 VAL A N 1
ATOM 7515 C CA . VAL A 1 994 ? 30.623 10.730 -5.668 1.00 92.81 994 VAL A CA 1
ATOM 7516 C C . VAL A 1 994 ? 29.629 9.816 -6.363 1.00 92.81 994 VAL A C 1
ATOM 7518 O O . VAL A 1 994 ? 29.573 8.623 -6.068 1.00 92.81 994 VAL A O 1
ATOM 7521 N N . ASN A 1 995 ? 28.829 10.370 -7.271 1.00 90.19 995 ASN A N 1
ATOM 7522 C CA . ASN A 1 995 ? 27.833 9.600 -8.008 1.00 90.19 995 ASN A CA 1
ATOM 7523 C C . ASN A 1 995 ? 28.488 8.960 -9.241 1.00 90.19 995 ASN A C 1
ATOM 7525 O O . ASN A 1 995 ? 29.136 9.655 -10.023 1.00 90.19 995 ASN A O 1
ATOM 7529 N N . ILE A 1 996 ? 28.340 7.644 -9.411 1.00 88.88 996 ILE A N 1
ATOM 7530 C CA . ILE A 1 996 ? 28.986 6.855 -10.471 1.00 88.88 996 ILE A CA 1
ATOM 7531 C C . ILE A 1 996 ? 27.913 6.294 -11.404 1.00 88.88 996 ILE A C 1
ATOM 7533 O O . ILE A 1 996 ? 27.035 5.543 -10.977 1.00 88.88 996 ILE A O 1
ATOM 7537 N N . TYR A 1 997 ? 28.015 6.605 -12.695 1.00 80.25 997 TYR A N 1
ATOM 7538 C CA . TYR A 1 997 ? 27.060 6.149 -13.702 1.00 80.25 997 TYR A CA 1
ATOM 7539 C C . TYR A 1 997 ? 27.541 4.837 -14.326 1.00 80.25 997 TYR A C 1
ATOM 7541 O O . TYR A 1 997 ? 28.429 4.818 -15.180 1.00 80.25 997 TYR A O 1
ATOM 7549 N N . TRP A 1 998 ? 26.936 3.731 -13.899 1.00 59.53 998 TRP A N 1
ATOM 7550 C CA . TRP A 1 998 ? 27.158 2.411 -14.487 1.00 59.53 998 TRP A CA 1
ATOM 7551 C C . TRP A 1 998 ? 26.387 2.273 -15.812 1.00 59.53 998 TRP A C 1
ATOM 7553 O O . TRP A 1 998 ? 25.205 2.612 -15.881 1.00 59.53 998 TRP A O 1
ATOM 7563 N N . THR A 1 999 ? 27.061 1.775 -16.857 1.00 40.41 999 THR A N 1
ATOM 7564 C CA . THR A 1 999 ? 26.533 1.583 -18.229 1.00 40.41 999 THR A CA 1
ATOM 7565 C C . THR A 1 999 ? 26.795 0.184 -18.766 1.00 40.41 999 THR A C 1
ATOM 7567 O O . THR A 1 999 ? 27.968 -0.254 -18.648 1.00 40.41 999 THR A O 1
#

Secondary structure (DSSP, 8-state):
-GGGGGHHHHHTHHHHTTHHHHHHT-TTTTTTTTSB-TTS-BTTS-HHHHHHHHHHHHHHHHHHHHHHHHHHH-SS-SSSS-SEEEEET-TTSHHHHHHHHHHHHHSGGGGTTTTS--EEEEE-SSHHHHHHHHHHHHHTT--EEEE---TT-HHHHHHHHHHTT--GGGEEEEEES-SSSSPP---SSPPPTTSHHHHHHHHHTTT---B-TTSPBPPHHHHHHHHHHHHHHHHHHTTTS--EEEEEE-PPPHHHHHHTTTT--HHHHHHHHHHTT-----HHHHHHHHHTTTEEES-STT-EEESTT-SS-SEEEEEEEE-SSEEEE--GGGHHHHHHHHHHHHGGGSPPHHHHHHHHHHSTTT-EEEEETTEEEEEEEEEEES-GGGGGG--GGGGGGG--TT-SEEEEEEEEE-GGGGGGTHHHHHHHHHHHHHHT-TT--EEEEEE--SSGGG-SS-HHHHHHHHHTTSS--HHHHHHHTTTPEEEEEETTSSTT-GGGTT-EEEEEEETTTTTS--S--PPPP-PPPPPPPPPPPPPPPPPHHHHHHHHHHHHHHHHHHTT--HHHHHHTTTS-GGG-TT--HHHHHHHHHHHHHHSSS---HHHHHHH-SHHHHHHHHHHHHHHHTT----------------PPPPPPPPPPGGGSSSSTTPPP--TT--EEEEETTEEEETTEEEE--S---TT-GGG-HHHHHHHHHHHHHH-SS-SS-TTT---THHHHHHHHHHHHH--SEEEEES-HHHHHHHHHHHHHTTT-EEEEETTS-HHHHHHHHTS-BTBEEEEEPTT-HHHHHHHHHHSPTT--EEEEEESB-TTT-PBP-HHHHHHHHGGGT-EEEEE-TTTTTT--BS--SS-TT-BTT--HHHHTT--TTTTTEEEEEESSSTT-SS-EEEEE-HHHHHHH-HHHHHHT-HHHHTSPPPPHHHHHHHHHHHHHHHHHHHHHHHHHHHHHHHHHHHHHHHT--EEE-SSS-EEE---

pLDDT: mean 85.74, std 17.47, range [22.33, 98.62]

Foldseek 3Di:
DCPLLCLQLVQQVQQVVCVVCCVPPFVLPLFPPPVADPVRHGRRGNVVSNLSSVVVVCVVVLVLLLVVVCLQQADPPLVLGAQEEEEAQCQLVPSVVVNQVCCLPPGPVVVVCVVRNHEYEYEYQDPVSLVNNCVVCVVVVGHYYYYYDALQQLVVVLVRCVVVVHDLLRYEYEYEAPLQVHQFDFAPDQDDCPALLNVLQCVFCVQAFAAHSRNDGDRSRRLLNSLLVSLLSVLVSSVNHQFYWYKHFAADHPVVCVVCVPPDPRVSVRVSSRSVRTRHTAPLSNLLSNLSSQWHFPDLLSWAAPVGLDLAGGMITGGTDHAQKGKHFDGLVLLVVVQVQQCQFPNVLGADSVLVSLQCVQARNQKMFIDHPNHTFKIWGKAAAQDPVCLLVAALSCPSVGGDNLHQEIETRDITGHPVCVVRVVRLSVVLSSLSSLLNHSSHFKYKYWAAFDCQLVDPDAVVVVVVCCVVVVDPRPGVCSQVLQAKDFDAKRAQRHCVPVSRNNITTMIMHGSSCGSPDPDDPDDPDDRRDDDDDDDDDDDDQDDLVVLLVQLLQLVQVLLVVQVHHSVVSVVQQAPFPVRPPRDDPVSLQSSQVSVCVVAPDRRDSVLSVVLRGSSSSSVVSSVVVVVVVPDDDDDDDDDDDDDDDDDDDDDDDADDPPVPPVVPPDDDDDPPWDFPDDDQQWTCIPNDIDRNLPALQLLSCPPPVQLVVLLVVLCVVQNFFHPDFVVVPDPCLQVLLQVLLCVLQVAPTKGKAQWVLLLLLFQVLVQLPQAAEEEEEPLADVSNVVSLVNHHPHRHYHYDYHLCLVVLLVVVVPDDQPGAYEYEHEQFGQQARAGRPVVSNLVSCLVRVYAYEYNPANQQLQAAADQDPQQNSDASSNGSCNNVPHAQQSSNYKYKYGCCRNLVARIIMIGTHPNSCVVRVSRVSSCPGCSRRVDGDGTSSRSSSSSSSSVVSNVCSSVSSSVSQVVQVVVVVVCVVNVFDWHHNSGSGIHTDDD

Radius of gyration: 33.54 Å; chains: 1; bounding box: 86×81×91 Å

Organism: Alexandrium catenella (NCBI:txid2925)

Sequence (999 aa):
QRCYSYYVPTSYAPLLDRYHSILFENPGWGFAGAGRDSQEQEVHVHRTLNVVGSGAQHQTLFTDLVRLIDSVFAGGDFASQPAFIVDTGCGDGRLLRRIYEHVKSNTPRGKALAEHPLTMVGVDFNKDSRVATELNLSRHAVPHLVLFGDVGKPADIMETLGRNGVDPSRSLHVRSFLDHDRPYVPPAREMDPDSAAGRFARLQLSDCAHLDGEGKRIAPSEMFASLVEHFQRWGGALQGSFGLCMLEVMMLDVPTTRASLNDCVSLHFDVVQSLSRQYMVSPAAFALGLAMAGLLPGSYEGVQTHPARGRYCRVMSQHLVRRPYQIRLAEVGDLPRLARLEELAWGRLGATPEVLRRRLETSPTTCLAVEMDQQVVAVLYMQRVDSANVVDQQQFMQVSDWHSPSGRIMQLIAICSDPAAKHLGVAADLLAFALHLARLSPDVDSVIGVTRCQNFETFAGSMRDYVDEHIAGTRVDPIIGLHTGNGARVVRLVRGFRPEDVGNRGDGVLIQYDTSELGAATGERSAPGIGPAAAPPPGPAPACPMDYEHHEALVLAALGSLMLKNGGTEAAAASSADVRFVDMDLLDSLNFTDFAGQLDAALPVPVSVGLLFEASTPRKLAAHLHREMQRLAGQEDGGPHPGPAPAAAAAPPPAAAPPPAAAREEAAEAPLASFDSVCTELEGCSALVDGCWCIDVANCSYLGFQWREEIAEGVDRDVRTWGVHPPWTRLVSSPKLYDDVEVRCCELTGIWKCVLYPSVTMLNMGVIPSLAGESGFLLLDINAHDCVQTAARLCKKGATVVRLKHNDAEQLERVLSSIPQGTDITYVCDGVYSTDGELADLPAICACLRPRGAKILVDDSHGCGVLGRNPDSEQPLGYGGGGVVEYFGLDYAENNIIYAGQLSKAFNSPGGFVGCARETDEKFGILNLAKNSNTLVFTGPICTAGLSSARTTLDLNAAEGDLQRKRLLEATLEFCEGLRALGCPHTYHGFPIVNIYWT